Protein 3EZ1 (pdb70)

Radius of gyration: 29.87 Å; Cα contacts (8 Å, |Δi|>4): 1776; chains: 2; bounding box: 63×77×85 Å

InterPro domains:
  IPR015421 Pyridoxal phosphate-dependent transferase, major domain [G3DSA:3.40.640.10] (54-300)
  IPR015422 Pyridoxal phosphate-dependent transferase, small domain [G3DSA:3.90.1150.10] (16-415)
  IPR015424 Pyridoxal phosphate-dependent transferase [SSF53383] (28-411)
  IPR024551 Aspartate aminotransferase Ic [PF12897] (4-421)

Structure (mmCIF, N/CA/C/O backbone):
data_3EZ1
#
_entry.id   3EZ1
#
_cell.length_a   62.720
_cell.length_b   103.969
_cell.length_c   73.815
_cell.angle_alpha   90.000
_cell.angle_beta   112.630
_cell.angle_gamma   90.000
#
_symmetry.space_group_name_H-M   'P 1 21 1'
#
loop_
_entity.id
_entity.type
_entity.pdbx_description
1 polymer 'Aminotransferase MocR family'
2 non-polymer 'PHOSPHATE ION'
3 water water
#
loop_
_atom_site.group_PDB
_atom_site.id
_atom_site.type_symbol
_atom_site.label_atom_id
_atom_site.label_alt_id
_atom_site.label_comp_id
_atom_site.label_asym_id
_atom_site.label_entity_id
_atom_site.label_seq_id
_atom_site.pdbx_PDB_ins_code
_atom_site.Cartn_x
_atom_site.Cartn_y
_atom_site.Cartn_z
_atom_site.occupancy
_atom_site.B_iso_or_equiv
_atom_site.auth_seq_id
_atom_site.auth_comp_id
_atom_site.auth_asym_id
_atom_site.auth_atom_id
_atom_site.pdbx_PDB_model_num
ATOM 1 N N . ALA A 1 6 ? 29.448 33.538 11.200 1.00 53.63 5 ALA A N 1
ATOM 2 C CA . ALA A 1 6 ? 2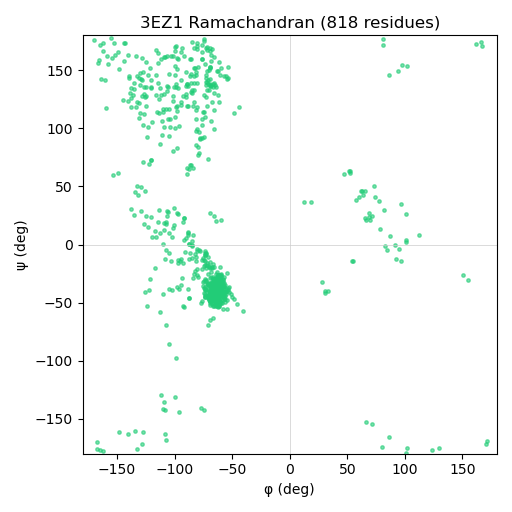9.477 32.341 12.096 1.00 53.76 5 ALA A CA 1
ATOM 3 C C . ALA A 1 6 ? 30.723 31.491 11.840 1.00 53.69 5 ALA A C 1
ATOM 4 O O . ALA A 1 6 ? 31.176 31.377 10.690 1.00 53.95 5 ALA A O 1
ATOM 6 N N . SER A 1 7 ? 31.265 30.896 12.907 1.00 53.24 6 SER A N 1
ATOM 7 C CA . SER A 1 7 ? 32.471 30.052 12.819 1.00 52.88 6 SER A CA 1
ATOM 8 C C . SER A 1 7 ? 32.612 29.108 14.030 1.00 52.22 6 SER A C 1
ATOM 9 O O . SER A 1 7 ? 32.750 29.576 15.168 1.00 52.02 6 SER A O 1
ATOM 12 N N . ARG A 1 8 ? 32.576 27.794 13.774 1.00 51.43 7 ARG A N 1
A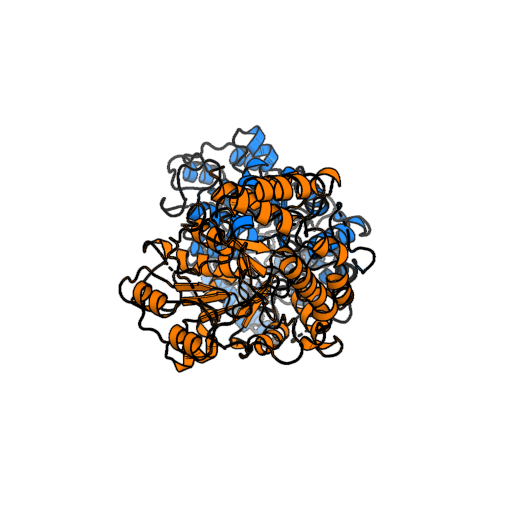TOM 13 C CA . ARG A 1 8 ? 32.721 26.770 14.828 1.00 50.83 7 ARG A CA 1
ATOM 14 C C . ARG A 1 8 ? 34.161 26.679 15.412 1.00 50.00 7 ARG A C 1
ATOM 15 O O . ARG A 1 8 ? 34.294 26.562 16.636 1.00 49.81 7 ARG A O 1
ATOM 23 N N . PRO A 1 9 ? 35.226 26.694 14.558 1.00 48.96 8 PRO A N 1
ATOM 24 C CA . PRO A 1 9 ? 36.607 26.739 15.090 1.00 48.29 8 PRO A CA 1
ATOM 25 C C . PRO A 1 9 ? 36.872 27.942 16.014 1.00 47.89 8 PRO A C 1
ATOM 26 O O . PRO A 1 9 ? 37.536 27.781 17.038 1.00 47.94 8 PRO A O 1
ATOM 30 N N . ALA A 1 10 ? 36.350 29.118 15.642 1.00 47.26 9 ALA A N 1
ATOM 31 C CA . ALA A 1 10 ? 36.457 30.346 16.457 1.00 46.98 9 ALA A CA 1
ATOM 32 C C . ALA A 1 10 ? 35.742 30.202 17.808 1.00 46.81 9 ALA A C 1
ATOM 33 O O . ALA A 1 10 ? 36.236 30.703 18.823 1.00 46.68 9 ALA A O 1
ATOM 35 N N . LEU A 1 11 ? 34.586 29.530 17.805 1.00 46.58 10 LEU A N 1
ATOM 36 C CA . LEU A 1 11 ? 33.825 29.244 19.035 1.00 46.68 10 LEU A CA 1
ATOM 37 C C . LEU A 1 11 ? 34.593 28.293 19.968 1.00 46.69 10 LEU A C 1
ATOM 38 O O . LEU A 1 11 ? 34.503 28.435 21.183 1.00 46.94 10 LEU A O 1
ATOM 43 N N . ASP A 1 12 ? 35.334 27.339 19.399 1.00 46.64 11 ASP A N 1
ATOM 44 C CA . ASP A 1 12 ? 36.168 26.408 20.180 1.00 46.61 11 ASP A CA 1
ATOM 45 C C . ASP A 1 12 ? 37.372 27.119 20.805 1.00 46.52 11 ASP A C 1
ATOM 46 O O . ASP A 1 12 ? 37.657 26.906 21.988 1.00 46.86 11 ASP A O 1
ATOM 51 N N . LEU A 1 13 ? 38.065 27.949 20.018 1.00 46.09 12 LEU A N 1
ATOM 52 C CA . LEU A 1 13 ? 39.220 28.732 20.505 1.00 45.96 12 LEU A CA 1
ATOM 53 C C . LEU A 1 13 ? 38.826 29.700 21.632 1.00 45.86 12 LEU A C 1
ATOM 54 O O . LEU A 1 13 ? 39.598 29.892 22.574 1.00 45.78 12 LEU A O 1
ATOM 59 N N . ALA A 1 14 ? 37.636 30.298 21.518 1.00 45.98 13 ALA A N 1
ATOM 60 C CA . ALA A 1 14 ? 37.078 31.193 22.551 1.00 46.07 13 ALA A CA 1
ATOM 61 C C . ALA A 1 14 ? 36.668 30.408 23.812 1.00 46.35 13 ALA A C 1
ATOM 62 O O . ALA A 1 14 ? 36.862 30.896 24.933 1.00 46.60 13 ALA A O 1
ATOM 64 N N . ARG A 1 15 ? 36.086 29.216 23.617 1.00 46.44 14 ARG A N 1
ATOM 65 C CA . ARG A 1 15 ? 35.714 28.306 24.721 1.00 46.25 14 ARG A CA 1
ATOM 66 C C . ARG A 1 15 ? 36.948 27.858 25.500 1.00 46.18 14 ARG A C 1
ATOM 67 O O . ARG A 1 15 ? 36.961 27.946 26.724 1.00 45.78 14 ARG A O 1
ATOM 75 N N . GLN A 1 16 ? 37.973 27.391 24.780 1.00 46.47 15 GLN A N 1
ATOM 76 C CA . GLN A 1 16 ? 39.244 26.949 25.394 1.00 46.85 15 GLN A CA 1
ATOM 77 C C . GLN A 1 16 ? 39.987 28.073 26.133 1.00 46.64 15 GLN A C 1
ATOM 78 O O . GLN A 1 16 ? 40.554 27.828 27.203 1.00 46.68 15 GLN A O 1
ATOM 84 N N . ALA A 1 17 ? 39.979 29.281 25.560 1.00 46.34 16 ALA A N 1
ATOM 85 C CA . ALA A 1 17 ? 40.601 30.464 26.190 1.00 46.44 16 ALA A CA 1
ATOM 86 C C . ALA A 1 17 ? 39.874 30.865 27.486 1.00 46.39 16 ALA A C 1
ATOM 87 O O . ALA A 1 17 ? 40.520 31.191 28.488 1.00 46.11 16 ALA A O 1
ATOM 89 N N . TYR A 1 18 ? 38.539 30.833 27.445 1.00 46.40 17 TYR A N 1
ATOM 90 C CA . TYR A 1 18 ? 37.684 31.124 28.610 1.00 46.59 17 TYR A CA 1
ATOM 91 C C . TYR A 1 18 ? 37.879 30.101 29.736 1.00 46.90 17 TYR A C 1
ATOM 92 O O . TYR A 1 18 ? 37.928 30.484 30.910 1.00 47.12 17 TYR A O 1
ATOM 101 N N . GLU A 1 19 ? 37.951 28.816 29.370 1.00 47.18 18 GLU A N 1
ATOM 102 C CA . GLU A 1 19 ? 38.198 27.718 30.327 1.00 47.33 18 GLU A CA 1
ATOM 103 C C . GLU A 1 19 ? 39.579 27.815 30.995 1.00 46.98 18 GLU A C 1
ATOM 104 O O . GLU A 1 19 ? 39.731 27.376 32.139 1.00 47.01 18 GLU A O 1
ATOM 110 N N . ALA A 1 20 ? 40.565 28.380 30.284 1.00 46.55 19 ALA A N 1
ATOM 111 C CA . ALA A 1 20 ? 41.906 28.635 30.838 1.00 46.17 19 ALA A CA 1
ATOM 112 C C . ALA A 1 20 ? 41.825 29.640 31.997 1.00 46.09 19 ALA A C 1
ATOM 113 O O . ALA A 1 20 ? 42.393 29.390 33.068 1.00 46.32 19 ALA A O 1
ATOM 115 N N . PHE A 1 21 ? 41.109 30.752 31.782 1.00 45.62 20 PHE A N 1
ATOM 116 C CA . PHE A 1 21 ? 40.898 31.776 32.827 1.00 45.34 20 PHE A CA 1
ATOM 117 C C . PHE A 1 21 ? 40.048 31.265 33.993 1.00 45.33 20 PHE A C 1
ATOM 118 O O . PHE A 1 21 ? 40.370 31.555 35.146 1.00 45.45 20 PHE A O 1
ATOM 126 N N . LYS A 1 22 ? 38.974 30.526 33.688 1.00 45.46 21 LYS A N 1
ATOM 127 C CA . LYS A 1 22 ? 38.088 29.937 34.721 1.00 45.59 21 LYS A CA 1
ATOM 128 C C . LYS A 1 22 ? 38.854 28.941 35.614 1.00 45.32 21 LYS A C 1
ATOM 129 O O . LYS A 1 22 ? 38.626 28.899 36.826 1.00 45.28 21 LYS A O 1
ATOM 135 N N . ALA A 1 23 ? 39.754 28.160 35.004 1.00 45.19 22 ALA A N 1
ATOM 136 C CA . ALA A 1 23 ? 40.601 27.180 35.715 1.00 45.32 22 ALA A CA 1
ATOM 137 C C . ALA A 1 23 ? 41.528 27.785 36.783 1.00 45.53 22 ALA A C 1
ATOM 138 O O . ALA A 1 23 ? 41.916 27.075 37.719 1.00 45.65 22 ALA A O 1
ATOM 140 N N . ARG A 1 24 ? 41.897 29.065 36.634 1.00 45.52 23 ARG A N 1
ATOM 141 C CA . ARG A 1 24 ? 42.717 29.771 37.639 1.00 45.46 23 ARG A CA 1
ATOM 142 C C . ARG A 1 24 ? 41.989 29.942 38.979 1.00 45.29 23 ARG A C 1
ATOM 143 O O . ARG A 1 24 ? 42.634 29.944 40.034 1.00 45.34 23 ARG A O 1
ATOM 151 N N . GLY A 1 25 ? 40.664 30.117 38.926 1.00 45.00 24 GLY A N 1
ATOM 152 C CA . GLY A 1 25 ? 39.838 30.310 40.120 1.00 44.86 24 GLY A CA 1
ATOM 153 C C . GLY A 1 25 ? 40.049 31.692 40.700 1.00 44.70 24 GLY A C 1
ATOM 154 O O . GLY A 1 25 ? 40.282 31.837 41.903 1.00 44.83 24 GLY A O 1
ATOM 155 N N . LEU A 1 26 ? 39.942 32.705 39.839 1.00 44.81 25 LEU A N 1
ATOM 156 C CA . LEU A 1 26 ? 40.180 34.106 40.220 1.00 44.86 25 LEU A CA 1
ATOM 157 C C . LEU A 1 26 ? 39.061 34.661 41.102 1.00 45.02 25 LEU A C 1
ATOM 158 O O . LEU A 1 26 ? 38.002 34.038 41.255 1.00 44.97 25 LEU A O 1
ATOM 163 N N . ASN A 1 27 ? 39.328 35.821 41.702 1.00 45.39 26 ASN A N 1
ATOM 164 C CA . ASN A 1 27 ? 38.365 36.510 42.568 1.00 45.41 26 ASN A CA 1
ATOM 165 C C . ASN A 1 27 ? 38.592 38.032 42.478 1.00 45.23 26 ASN A C 1
ATOM 166 O O . ASN A 1 27 ? 38.916 38.700 43.468 1.00 45.59 26 ASN A O 1
ATOM 171 N N . LEU A 1 28 ? 38.421 38.546 41.256 1.00 45.09 27 LEU A N 1
ATOM 172 C CA . LEU A 1 28 ? 38.604 39.970 40.912 1.00 45.09 27 LEU A CA 1
ATOM 173 C C . LEU A 1 28 ? 37.273 40.714 40.765 1.00 45.27 27 LEU A C 1
ATOM 174 O O . LEU A 1 28 ? 36.219 40.092 40.608 1.00 45.35 27 LEU A O 1
ATOM 179 N N . ASN A 1 29 ? 37.347 42.048 40.817 1.00 45.41 28 ASN A N 1
ATOM 180 C CA . ASN A 1 29 ? 36.177 42.934 40.735 1.00 45.28 28 ASN A CA 1
ATOM 181 C C . ASN A 1 29 ? 36.502 44.207 39.934 1.00 45.29 28 ASN A C 1
ATOM 182 O O . ASN A 1 29 ? 37.515 44.862 40.195 1.00 45.03 28 ASN A O 1
ATOM 195 N N . GLN A 1 31 ? 33.647 46.543 39.195 1.00 46.09 30 GLN A N 1
ATOM 196 C CA . GLN A 1 31 ? 32.420 47.376 39.347 1.00 46.99 30 GLN A CA 1
ATOM 197 C C . GLN A 1 31 ? 32.418 48.397 40.498 1.00 47.01 30 GLN A C 1
ATOM 198 O O . GLN A 1 31 ? 31.550 49.270 40.520 1.00 47.13 30 GLN A O 1
ATOM 204 N N . ARG A 1 32 ? 33.356 48.288 41.440 1.00 47.14 31 ARG A N 1
ATOM 205 C CA . ARG A 1 32 ? 33.441 49.222 42.567 1.00 47.42 31 ARG A CA 1
ATOM 206 C C . ARG A 1 32 ? 34.031 50.545 42.079 1.00 47.21 31 ARG A C 1
ATOM 207 O O . ARG A 1 32 ? 35.197 50.588 41.677 1.00 47.50 31 ARG A O 1
ATOM 215 N N . GLY A 1 33 ? 33.230 51.613 42.104 1.00 47.04 32 GLY A N 1
ATOM 216 C CA . GLY A 1 33 ? 33.678 52.962 41.728 1.00 46.92 32 GLY A CA 1
ATOM 217 C C . GLY A 1 33 ? 34.227 53.657 42.962 1.00 46.82 32 GLY A C 1
ATOM 218 O O . GLY A 1 33 ? 33.729 54.713 43.356 1.00 47.80 32 GLY A O 1
ATOM 219 N N . GLN A 1 34 ? 35.273 53.066 43.542 1.00 46.27 33 GLN A N 1
ATOM 220 C CA . GLN A 1 34 ? 35.889 53.502 44.793 1.00 45.66 33 GLN A CA 1
ATOM 221 C C . GLN A 1 34 ? 37.366 53.843 44.561 1.00 45.56 33 GLN A C 1
ATOM 222 O O . GLN A 1 34 ? 38.020 53.161 43.765 1.00 45.60 33 GLN A O 1
ATOM 228 N N . PRO A 1 35 ? 37.896 54.906 45.213 1.00 45.38 34 PRO A N 1
ATOM 229 C CA . PRO A 1 35 ? 39.352 55.134 45.127 1.00 45.32 34 PRO A CA 1
ATOM 230 C C . PRO A 1 35 ? 40.149 54.036 45.863 1.00 45.08 34 PRO A C 1
ATOM 231 O O . PRO A 1 35 ? 39.607 53.367 46.747 1.00 45.03 34 PRO A O 1
ATOM 235 N N . ALA A 1 36 ? 41.417 53.866 45.495 1.00 44.76 35 ALA A N 1
ATOM 236 C CA . ALA A 1 36 ? 42.290 52.852 46.110 1.00 44.42 35 ALA A CA 1
ATOM 237 C C . ALA A 1 36 ? 42.784 53.279 47.496 1.00 44.18 35 ALA A C 1
ATOM 238 O O . ALA A 1 36 ? 42.580 54.423 47.921 1.00 43.52 35 ALA A O 1
ATOM 240 N N . ASP A 1 37 ? 43.440 52.342 48.187 1.00 44.28 36 ASP A N 1
ATOM 241 C CA . ASP A 1 37 ? 44.037 52.582 49.520 1.00 44.28 36 ASP A CA 1
ATOM 242 C C . ASP A 1 37 ? 45.020 53.760 49.479 1.00 44.19 36 ASP A C 1
ATOM 243 O O . ASP A 1 37 ? 44.995 54.616 50.366 1.00 44.60 36 ASP A O 1
ATOM 248 N N . ALA A 1 38 ? 45.860 53.791 48.440 1.00 43.94 37 ALA A N 1
ATOM 249 C CA . ALA A 1 38 ? 46.840 54.866 48.223 1.00 43.83 37 ALA A CA 1
ATOM 250 C C . ALA A 1 38 ? 46.196 56.244 47.997 1.00 43.80 37 ALA A C 1
ATOM 251 O O . ALA A 1 38 ? 46.797 57.253 48.368 1.00 43.82 37 ALA A O 1
ATOM 253 N N . ASP A 1 39 ? 44.996 56.283 47.400 1.00 43.76 38 ASP A N 1
ATOM 254 C CA . ASP A 1 39 ? 44.262 57.550 47.171 1.00 43.70 38 ASP A CA 1
ATOM 255 C C . ASP A 1 39 ? 43.817 58.199 48.482 1.00 43.96 38 ASP A C 1
ATOM 256 O O . ASP A 1 39 ? 43.913 59.424 48.631 1.00 44.34 38 ASP A O 1
ATOM 261 N N . PHE A 1 40 ? 43.327 57.375 49.414 1.00 44.06 39 PHE A N 1
ATOM 262 C CA . PHE A 1 40 ? 42.906 57.849 50.741 1.00 44.08 39 PHE A CA 1
ATOM 263 C C . PHE A 1 40 ? 44.103 58.252 51.612 1.00 43.95 39 PHE A C 1
ATOM 264 O O . PHE A 1 40 ? 43.974 59.171 52.421 1.00 43.84 39 PHE A O 1
ATOM 272 N N . ASP A 1 41 ? 45.242 57.560 51.455 1.00 43.99 40 ASP A N 1
ATOM 273 C CA . ASP A 1 41 ? 46.494 57.870 52.192 1.00 44.08 40 ASP A CA 1
ATOM 274 C C . ASP A 1 41 ? 46.992 59.308 51.966 1.00 44.05 40 ASP A C 1
ATOM 275 O O . ASP A 1 41 ? 47.628 59.877 52.852 1.00 43.75 40 ASP A O 1
ATOM 280 N N . LEU A 1 42 ? 46.707 59.874 50.785 1.00 44.14 41 LEU A N 1
ATOM 281 C CA . LEU A 1 42 ? 47.056 61.269 50.450 1.00 44.06 41 LEU A CA 1
ATOM 282 C C . LEU A 1 42 ? 46.376 62.286 51.380 1.00 43.93 41 LEU A C 1
ATOM 283 O O . LEU A 1 42 ? 46.924 63.368 51.601 1.00 44.02 41 LEU A O 1
ATOM 288 N N . SER A 1 43 ? 45.199 61.929 51.916 1.00 43.95 42 SER A N 1
ATOM 289 C CA . SER A 1 43 ? 44.414 62.789 52.817 1.00 43.79 42 SER A CA 1
ATOM 290 C C . SER A 1 43 ? 44.378 62.399 54.311 1.00 43.53 42 SER A C 1
ATOM 291 O O . SER A 1 43 ? 43.509 62.878 55.038 1.00 43.70 42 SER A O 1
ATOM 294 N N . ASN A 1 44 ? 45.334 61.589 54.782 1.00 43.14 43 ASN A N 1
ATOM 295 C CA . ASN A 1 44 ? 45.411 61.222 56.221 1.00 42.97 43 ASN A CA 1
ATOM 296 C C . ASN A 1 44 ? 45.636 62.408 57.172 1.00 43.12 43 ASN A C 1
ATOM 297 O O . ASN A 1 44 ? 45.255 62.333 58.344 1.00 42.71 43 ASN A O 1
ATOM 302 N N . GLY A 1 45 ? 46.252 63.482 56.664 1.00 43.44 44 GLY A N 1
ATOM 303 C CA . GLY A 1 45 ? 46.433 64.731 57.408 1.00 43.71 44 GLY A CA 1
ATOM 304 C C . GLY A 1 45 ? 45.115 65.398 57.799 1.00 44.01 44 GLY A C 1
ATOM 305 O O . GLY A 1 45 ? 45.064 66.096 58.816 1.00 44.32 44 GLY A O 1
ATOM 306 N N . LEU A 1 46 ? 44.064 65.185 56.993 1.00 44.01 45 LEU A N 1
ATOM 307 C CA . LEU A 1 46 ? 42.700 65.696 57.253 1.00 44.22 45 LEU A CA 1
ATOM 308 C C . LEU A 1 46 ? 42.171 65.277 58.631 1.00 44.43 45 LEU A C 1
ATOM 309 O O . LEU A 1 46 ? 41.540 66.082 59.316 1.00 44.42 45 LEU A O 1
ATOM 314 N N . LEU A 1 47 ? 42.452 64.028 59.021 1.00 44.52 46 LEU A N 1
ATOM 315 C CA . LEU A 1 47 ? 42.032 63.463 60.320 1.00 44.50 46 LEU A CA 1
ATOM 316 C C . LEU A 1 47 ? 42.503 64.262 61.547 1.00 44.26 46 LEU A C 1
ATOM 317 O O . LEU A 1 47 ? 41.736 64.433 62.497 1.00 44.10 46 LEU A O 1
ATOM 322 N N . THR A 1 48 ? 43.748 64.747 61.508 1.00 44.24 47 THR A N 1
ATOM 323 C CA . THR A 1 48 ? 44.356 65.516 62.616 1.00 44.48 47 THR A CA 1
ATOM 324 C C . THR A 1 48 ? 44.679 66.996 62.277 1.00 44.54 47 THR A C 1
ATOM 325 O O . THR A 1 48 ? 45.459 67.632 62.997 1.00 44.69 47 THR A O 1
ATOM 329 N N . VAL A 1 49 ? 44.055 67.546 61.227 1.00 44.31 48 VAL A N 1
ATOM 330 C CA . VAL A 1 49 ? 44.320 68.931 60.782 1.00 44.25 48 VAL A CA 1
ATOM 331 C C . VAL A 1 49 ? 43.887 70.008 61.804 1.00 44.33 48 VAL A C 1
ATOM 332 O O . VAL A 1 49 ? 44.567 71.030 61.926 1.00 44.13 48 VAL A O 1
ATOM 336 N N . LEU A 1 50 ? 42.780 69.767 62.520 1.00 44.56 49 LEU A N 1
ATOM 337 C CA . LEU A 1 50 ? 42.272 70.668 63.579 1.00 44.58 49 LEU A CA 1
ATOM 338 C C . LEU A 1 50 ? 42.562 70.109 64.974 1.00 44.80 49 LEU A C 1
ATOM 339 O O . LEU A 1 50 ? 42.552 68.895 65.175 1.00 44.65 49 LEU A O 1
ATOM 344 N N . GLY A 1 51 ? 42.809 71.014 65.925 1.00 45.46 50 GLY A N 1
ATOM 345 C CA . GLY A 1 51 ? 43.056 70.680 67.342 1.00 45.80 50 GLY A CA 1
ATOM 346 C C . GLY A 1 51 ? 42.388 71.688 68.267 1.00 46.09 50 GLY A C 1
ATOM 347 O O . GLY A 1 51 ? 41.511 72.442 67.836 1.00 46.40 50 GLY A O 1
ATOM 348 N N . ALA A 1 52 ? 42.808 71.707 69.532 1.00 46.19 51 ALA A N 1
ATOM 349 C CA . ALA A 1 52 ? 42.260 72.645 70.532 1.00 46.42 51 ALA A CA 1
ATOM 350 C C . ALA A 1 52 ? 42.538 74.124 70.203 1.00 46.86 51 ALA A C 1
ATOM 351 O O . ALA A 1 52 ? 41.755 74.998 70.597 1.00 46.95 51 ALA A O 1
ATOM 353 N N . GLU A 1 53 ? 43.643 74.385 69.493 1.00 47.05 52 GLU A N 1
ATOM 354 C CA . GLU A 1 53 ? 44.028 75.739 69.052 1.00 47.25 52 GLU A CA 1
ATOM 355 C C . GLU A 1 53 ? 43.291 76.236 67.790 1.00 47.26 52 GLU A C 1
ATOM 356 O O . GLU A 1 53 ? 43.227 77.447 67.567 1.00 47.33 52 GLU A O 1
ATOM 358 N N . ASP A 1 54 ? 42.739 75.319 66.986 1.00 47.34 53 ASP A N 1
ATOM 359 C CA . ASP A 1 54 ? 42.036 75.651 65.723 1.00 47.36 53 ASP A CA 1
ATOM 360 C C . ASP A 1 54 ? 40.503 75.508 65.835 1.00 47.19 53 ASP A C 1
ATOM 361 O O . ASP A 1 54 ? 39.821 75.258 64.834 1.00 47.37 53 ASP A O 1
ATOM 366 N N . VAL A 1 55 ? 39.972 75.702 67.041 1.00 46.94 54 VAL A N 1
ATOM 367 C CA . VAL A 1 55 ? 38.534 75.561 67.325 1.00 46.88 54 VAL A CA 1
ATOM 368 C C . VAL A 1 55 ? 37.642 76.653 66.692 1.00 46.80 54 VAL A C 1
ATOM 369 O O . VAL A 1 55 ? 36.494 76.364 66.325 1.00 46.47 54 VAL A O 1
ATOM 373 N N . ARG A 1 56 ? 38.166 77.879 66.571 1.00 46.83 55 ARG A N 1
ATOM 374 C CA . ARG A 1 56 ? 37.427 79.019 65.993 1.00 46.64 55 ARG A CA 1
ATOM 375 C C . ARG A 1 56 ? 37.812 79.250 64.525 1.00 46.52 55 ARG A C 1
ATOM 376 O O . ARG A 1 56 ? 38.961 79.013 64.138 1.00 46.71 55 ARG A O 1
ATOM 392 N N . ASP A 1 58 ? 36.221 81.936 61.018 1.00 46.61 57 ASP A N 1
ATOM 393 C CA . ASP A 1 58 ? 35.236 82.901 60.461 1.00 46.75 57 ASP A CA 1
ATOM 394 C C . ASP A 1 58 ? 34.402 83.634 61.543 1.00 46.94 57 ASP A C 1
ATOM 395 O O . ASP A 1 58 ? 33.211 83.922 61.347 1.00 47.34 57 ASP A O 1
ATOM 400 N N . GLY A 1 59 ? 35.044 83.950 62.671 1.00 46.61 58 GLY A N 1
ATOM 401 C CA . GLY A 1 59 ? 34.378 84.589 63.814 1.00 46.40 58 GLY A CA 1
ATOM 402 C C . GLY A 1 59 ? 33.329 83.727 64.513 1.00 46.27 58 GLY A C 1
ATOM 403 O O . GLY A 1 59 ? 32.463 84.263 65.214 1.00 46.24 58 GLY A O 1
ATOM 404 N N . LEU A 1 60 ? 33.422 82.403 64.333 1.00 45.85 59 LEU A N 1
ATOM 405 C CA . LEU A 1 60 ? 32.484 81.422 64.885 1.00 45.56 59 LEU A CA 1
ATOM 406 C C . LEU A 1 60 ? 33.241 80.314 65.601 1.00 45.16 59 LEU A C 1
ATOM 407 O O . LEU A 1 60 ? 34.343 79.947 65.187 1.00 44.93 59 LEU A O 1
ATOM 412 N N . ASP A 1 61 ? 32.633 79.779 66.658 1.00 44.86 60 ASP A N 1
ATOM 413 C CA . ASP A 1 61 ? 33.172 78.629 67.377 1.00 44.51 60 ASP A CA 1
ATOM 414 C C . ASP A 1 61 ? 32.589 77.425 66.622 1.00 44.36 60 ASP A C 1
ATOM 415 O O . ASP A 1 61 ? 31.365 77.267 66.562 1.00 44.27 60 ASP A O 1
ATOM 420 N N . LEU A 1 62 ? 33.463 76.590 66.053 1.00 44.13 61 LEU A N 1
ATOM 421 C CA . LEU A 1 62 ? 33.044 75.412 65.253 1.00 43.87 61 LEU A CA 1
ATOM 422 C C . LEU A 1 62 ? 32.281 74.331 66.046 1.00 43.92 61 LEU A C 1
ATOM 423 O O . LEU A 1 62 ? 31.486 73.588 65.463 1.00 43.87 61 LEU A O 1
ATOM 428 N N . ARG A 1 63 ? 32.516 74.265 67.360 1.00 43.90 62 ARG A N 1
ATOM 429 C CA . ARG A 1 63 ? 31.860 73.290 68.251 1.00 43.96 62 ARG A CA 1
ATOM 430 C C . ARG A 1 63 ? 30.449 73.699 68.713 1.00 43.67 62 ARG A C 1
ATOM 431 O O . ARG A 1 63 ? 29.773 72.886 69.347 1.00 43.50 62 ARG A O 1
ATOM 439 N N . ASN A 1 64 ? 30.021 74.934 68.411 1.00 43.57 63 ASN A N 1
ATOM 440 C CA . ASN A 1 64 ? 28.715 75.478 68.822 1.00 43.77 63 ASN A CA 1
ATOM 441 C C . ASN A 1 64 ? 27.763 75.631 67.618 1.00 43.77 63 ASN A C 1
ATOM 442 O O . ASN A 1 64 ? 28.209 75.620 66.467 1.00 43.19 63 ASN A O 1
ATOM 447 N N . TYR A 1 65 ? 26.461 75.743 67.908 1.00 44.21 64 TYR A N 1
ATOM 448 C CA . TYR A 1 65 ? 25.392 75.886 66.890 1.00 44.32 64 TYR A CA 1
ATOM 449 C C . TYR A 1 65 ? 25.453 77.063 65.891 1.00 44.24 64 TYR A C 1
ATOM 450 O O . TYR A 1 65 ? 25.215 76.834 64.704 1.00 44.42 64 TYR A O 1
ATOM 459 N N . PRO A 1 66 ? 25.723 78.313 66.356 1.00 44.26 65 PRO A N 1
ATOM 460 C CA . PRO A 1 66 ? 25.720 79.495 65.468 1.00 44.21 65 PRO A CA 1
ATOM 461 C C . PRO A 1 66 ? 26.604 79.400 64.212 1.00 44.47 65 PRO A C 1
ATOM 462 O O . PRO A 1 66 ? 27.698 78.837 64.281 1.00 44.14 65 PRO A O 1
ATOM 466 N N . GLY A 1 67 ? 26.124 79.968 63.098 1.00 44.72 66 GLY A N 1
ATOM 467 C CA . GLY A 1 67 ? 26.832 79.929 61.805 1.00 44.73 66 GLY A CA 1
ATOM 468 C C . GLY A 1 67 ? 25.978 79.962 60.542 1.00 44.86 66 GLY A C 1
ATOM 469 O O . GLY A 1 67 ? 26.468 80.371 59.481 1.00 44.78 66 GLY A O 1
ATOM 470 N N . GLY A 1 68 ? 24.729 79.499 60.640 1.00 45.10 67 GLY A N 1
ATOM 471 C CA . GLY A 1 68 ? 23.790 79.478 59.515 1.00 45.51 67 GLY A CA 1
ATOM 472 C C . GLY A 1 68 ? 23.719 78.122 58.828 1.00 45.95 67 GLY A C 1
ATOM 473 O O . GLY A 1 68 ? 24.680 77.342 58.853 1.00 46.02 67 GLY A O 1
ATOM 474 N N . VAL A 1 69 ? 22.573 77.865 58.197 1.00 46.09 68 VAL A N 1
ATOM 475 C CA . VAL A 1 69 ? 22.287 76.599 57.498 1.00 46.22 68 VAL A CA 1
ATOM 476 C C . VAL A 1 69 ? 23.173 76.376 56.258 1.00 46.03 68 VAL A C 1
ATOM 477 O O . VAL A 1 69 ? 23.494 75.237 55.910 1.00 46.00 68 VAL A O 1
ATOM 481 N N . ALA A 1 70 ? 23.593 77.467 55.626 1.00 45.68 69 ALA A N 1
ATOM 482 C CA . ALA A 1 70 ? 24.383 77.419 54.395 1.00 45.37 69 ALA A CA 1
ATOM 483 C C . ALA A 1 70 ? 25.868 76.979 54.506 1.00 44.94 69 ALA A C 1
ATOM 484 O O . ALA A 1 70 ? 26.526 76.815 53.472 1.00 44.20 69 ALA A O 1
ATOM 486 N N . GLY A 1 71 ? 26.384 76.806 55.729 1.00 44.94 70 GLY A N 1
ATOM 487 C CA . GLY A 1 71 ? 27.767 76.354 55.974 1.00 44.96 70 GLY A CA 1
ATOM 488 C C . GLY A 1 71 ? 28.732 77.469 56.339 1.00 45.18 70 GLY A C 1
ATOM 489 O O . GLY A 1 71 ? 28.336 78.638 56.435 1.00 45.00 70 GLY A O 1
ATOM 490 N N . LEU A 1 72 ? 29.999 77.097 56.556 1.00 45.58 71 LEU A N 1
ATOM 491 C CA . LEU A 1 72 ? 31.067 78.055 56.912 1.00 45.83 71 LEU A CA 1
ATOM 492 C C . LEU A 1 72 ? 31.347 79.047 55.780 1.00 46.28 71 LEU A C 1
ATOM 493 O O . LEU A 1 72 ? 31.362 78.628 54.616 1.00 46.65 71 LEU A O 1
ATOM 498 N N . PRO A 1 73 ? 31.530 80.355 56.105 1.00 46.56 72 PRO A N 1
ATOM 499 C CA . PRO A 1 73 ? 31.949 81.350 55.094 1.00 46.72 72 PRO A CA 1
ATOM 500 C C . PRO A 1 73 ? 33.193 80.938 54.277 1.00 46.67 72 PRO A C 1
ATOM 501 O O . PRO A 1 73 ? 33.205 81.134 53.057 1.00 46.93 72 PRO A O 1
ATOM 505 N N . SER A 1 74 ? 34.203 80.370 54.949 1.00 46.44 73 SER A N 1
ATOM 506 C CA . SER A 1 74 ? 35.424 79.866 54.286 1.00 46.41 73 SER A CA 1
ATOM 507 C C . SER A 1 74 ? 35.147 78.652 53.404 1.00 46.52 73 SER A C 1
ATOM 508 O O . SER A 1 74 ? 35.768 78.516 52.344 1.00 46.76 73 SER A O 1
ATOM 511 N N . ALA A 1 75 ? 34.254 77.765 53.860 1.00 46.31 74 ALA A N 1
ATOM 512 C CA . ALA A 1 75 ? 33.816 76.602 53.067 1.00 46.03 74 ALA A CA 1
ATOM 513 C C . ALA A 1 75 ? 33.067 77.094 51.828 1.00 45.62 74 ALA A C 1
ATOM 514 O O . ALA A 1 75 ? 33.359 76.658 50.717 1.00 45.51 74 ALA A O 1
ATOM 516 N N . ARG A 1 76 ? 32.123 78.015 52.040 1.00 45.52 75 ARG A N 1
ATOM 517 C CA . ARG A 1 76 ? 31.363 78.665 50.955 1.00 45.63 75 ARG A CA 1
ATOM 518 C C . ARG A 1 76 ? 32.292 79.407 49.983 1.00 45.87 75 ARG A C 1
ATOM 519 O O . ARG A 1 76 ? 32.102 79.320 48.769 1.00 46.40 75 ARG A O 1
ATOM 527 N N . ALA A 1 77 ? 33.303 80.097 50.522 1.00 45.65 76 ALA A N 1
ATOM 528 C CA . ALA A 1 77 ? 34.303 80.820 49.708 1.00 45.40 76 ALA A CA 1
ATOM 529 C C . ALA A 1 77 ? 35.226 79.890 48.892 1.00 45.08 76 ALA A C 1
ATOM 530 O O . ALA A 1 77 ? 35.526 80.191 47.729 1.00 45.14 76 ALA A O 1
ATOM 532 N N . LEU A 1 78 ? 35.669 78.784 49.503 1.00 44.50 77 LEU A N 1
ATOM 533 C CA . LEU A 1 78 ? 36.555 77.796 48.850 1.00 44.23 77 LEU A CA 1
ATOM 534 C C . LEU A 1 78 ? 35.837 77.090 47.706 1.00 44.03 77 LEU A C 1
ATOM 535 O O . LEU A 1 78 ? 36.339 77.065 46.578 1.00 43.58 77 LEU A O 1
ATOM 540 N N . PHE A 1 79 ? 34.656 76.540 48.006 1.00 44.09 78 PHE A N 1
ATOM 541 C CA . PHE A 1 79 ? 33.827 75.850 46.997 1.00 44.02 78 PHE A CA 1
ATOM 542 C C . PHE A 1 79 ? 33.127 76.793 45.997 1.00 44.05 78 PHE A C 1
ATOM 543 O O . PHE A 1 79 ? 32.531 76.321 45.027 1.00 44.21 78 PHE A O 1
ATOM 551 N N . ALA A 1 80 ? 33.182 78.107 46.249 1.00 44.24 79 ALA A N 1
ATOM 552 C CA . ALA A 1 80 ? 32.770 79.127 45.275 1.00 43.97 79 ALA A CA 1
ATOM 553 C C . ALA A 1 80 ? 33.793 79.102 44.136 1.00 43.76 79 ALA A C 1
ATOM 554 O O . ALA A 1 80 ? 33.411 79.048 42.964 1.00 43.62 79 ALA A O 1
ATOM 556 N N . GLY A 1 81 ? 35.082 79.129 44.502 1.00 43.64 80 GLY A N 1
ATOM 557 C CA . GLY A 1 81 ? 36.202 79.024 43.556 1.00 43.68 80 GLY A CA 1
ATOM 558 C C . GLY A 1 81 ? 36.207 77.709 42.784 1.00 43.83 80 GLY A C 1
ATOM 559 O O . GLY A 1 81 ? 36.558 77.692 41.601 1.00 44.05 80 GLY A O 1
ATOM 560 N N . TYR A 1 82 ? 35.821 76.617 43.459 1.00 43.77 81 TYR A N 1
ATOM 561 C CA . TYR A 1 82 ? 35.677 75.280 42.851 1.00 43.65 81 TYR A CA 1
ATOM 562 C C . TYR A 1 82 ? 34.672 75.363 41.705 1.00 43.26 81 TYR A C 1
ATOM 563 O O . TYR A 1 82 ? 35.015 75.048 40.577 1.00 43.52 81 TYR A O 1
ATOM 572 N N . LEU A 1 83 ? 33.465 75.851 42.005 1.00 43.07 82 LEU A N 1
ATOM 573 C CA . LEU A 1 83 ? 32.364 75.984 41.024 1.00 43.01 82 LEU A CA 1
ATOM 574 C C . LEU A 1 83 ? 32.326 77.317 40.224 1.00 43.04 82 LEU A C 1
ATOM 575 O O . LEU A 1 83 ? 31.341 77.575 39.526 1.00 43.04 82 LEU A O 1
ATOM 580 N N . ASP A 1 84 ? 33.389 78.131 40.308 1.00 43.06 83 ASP A N 1
ATOM 581 C CA . ASP A 1 84 ? 33.522 79.419 39.582 1.00 43.56 83 ASP A CA 1
ATOM 582 C C . ASP A 1 84 ? 32.392 80.440 39.867 1.00 43.21 83 ASP A C 1
ATOM 583 O O . ASP A 1 84 ? 31.945 81.167 38.972 1.00 43.15 83 ASP A O 1
ATOM 588 N N . VAL A 1 85 ? 31.960 80.489 41.126 1.00 42.93 84 VAL A N 1
ATOM 589 C CA . VAL A 1 85 ? 30.896 81.391 41.595 1.00 42.80 84 VAL A CA 1
ATOM 590 C C . VAL A 1 85 ? 31.394 82.179 42.825 1.00 42.95 84 VAL A C 1
ATOM 591 O O . VAL A 1 85 ? 32.587 82.146 43.150 1.00 42.62 84 VAL A O 1
ATOM 595 N N . LYS A 1 86 ? 30.488 82.915 43.466 1.00 43.45 85 LYS A N 1
ATOM 596 C CA . LYS A 1 86 ? 30.775 83.689 44.681 1.00 43.97 85 LYS A CA 1
ATOM 597 C C . LYS A 1 86 ? 30.296 82.888 45.905 1.00 43.74 85 LYS A C 1
ATOM 598 O O . LYS A 1 86 ? 29.629 81.857 45.751 1.00 43.49 85 LYS A O 1
ATOM 604 N N . ALA A 1 87 ? 30.657 83.348 47.106 1.00 43.79 86 ALA A N 1
ATOM 605 C CA . ALA A 1 87 ? 30.269 82.673 48.370 1.00 43.73 86 ALA A CA 1
ATOM 606 C C . ALA A 1 87 ? 28.745 82.586 48.572 1.00 43.88 86 ALA A C 1
ATOM 607 O O . ALA A 1 87 ? 28.245 81.568 49.052 1.00 43.68 86 ALA A O 1
ATOM 609 N N . GLU A 1 88 ? 28.032 83.655 48.202 1.00 44.34 87 GLU A N 1
ATOM 610 C CA . GLU A 1 88 ? 26.549 83.719 48.263 1.00 44.70 87 GLU A CA 1
ATOM 611 C C . GLU A 1 88 ? 25.805 82.664 47.414 1.00 44.66 87 GLU A C 1
ATOM 612 O O . GLU A 1 88 ? 24.661 82.310 47.726 1.00 44.50 87 GLU A O 1
ATOM 618 N N . ASN A 1 89 ? 26.448 82.194 46.345 1.00 44.69 88 ASN A N 1
ATOM 619 C CA . ASN A 1 89 ? 25.895 81.162 45.455 1.00 44.38 88 ASN A CA 1
ATOM 620 C C . ASN A 1 89 ? 26.021 79.720 45.979 1.00 44.52 88 ASN A C 1
ATOM 621 O O . ASN A 1 89 ? 25.195 78.872 45.636 1.00 44.78 88 ASN A O 1
ATOM 626 N N . VAL A 1 90 ? 27.044 79.456 46.799 1.00 44.46 89 VAL A N 1
ATOM 627 C CA . VAL A 1 90 ? 27.358 78.108 47.305 1.00 44.63 89 VAL A CA 1
ATOM 628 C C . VAL A 1 90 ? 26.661 77.784 48.633 1.00 44.91 89 VAL A C 1
ATOM 629 O O . VAL A 1 90 ? 26.395 78.680 49.412 1.00 45.25 89 VAL A O 1
ATOM 633 N N . LEU A 1 91 ? 26.340 76.504 48.846 1.00 44.79 90 LEU A N 1
ATOM 634 C CA . LEU A 1 91 ? 25.811 75.980 50.123 1.00 44.49 90 LEU A CA 1
ATOM 635 C C . LEU A 1 91 ? 26.510 74.643 50.380 1.00 44.00 90 LEU A C 1
ATOM 636 O O . LEU A 1 91 ? 26.365 73.729 49.573 1.00 43.84 90 LEU A O 1
ATOM 641 N N . VAL A 1 92 ? 27.261 74.549 51.482 1.00 43.86 91 VAL A N 1
ATOM 642 C CA . VAL A 1 92 ? 27.997 73.335 51.859 1.00 43.89 91 VAL A CA 1
ATOM 643 C C . VAL A 1 92 ? 27.220 72.606 52.958 1.00 44.37 91 VAL A C 1
ATOM 644 O O . VAL A 1 92 ? 26.883 73.214 53.982 1.00 44.00 91 VAL A O 1
ATOM 648 N N . TRP A 1 93 ? 26.963 71.310 52.744 1.00 45.12 92 TRP A N 1
ATOM 649 C CA . TRP A 1 93 ? 26.196 70.474 53.677 1.00 45.91 92 TRP A CA 1
ATOM 650 C C . TRP A 1 93 ? 27.138 69.452 54.378 1.00 46.44 92 TRP A C 1
ATOM 651 O O . TRP A 1 93 ? 28.232 69.865 54.794 1.00 46.86 92 TRP A O 1
ATOM 662 N N . ASN A 1 94 ? 26.759 68.168 54.509 1.00 46.46 93 ASN A N 1
ATOM 663 C CA . ASN A 1 94 ? 27.549 67.150 55.225 1.00 46.27 93 ASN A CA 1
ATOM 664 C C . ASN A 1 94 ? 28.349 66.284 54.223 1.00 46.38 93 ASN A C 1
ATOM 665 O O . ASN A 1 94 ? 28.940 66.852 53.310 1.00 46.49 93 ASN A O 1
ATOM 670 N N . ASN A 1 95 ? 28.308 64.949 54.333 1.00 46.04 94 ASN A N 1
ATOM 671 C CA . ASN A 1 95 ? 29.176 64.042 53.552 1.00 45.76 94 ASN A CA 1
ATOM 672 C C . ASN A 1 95 ? 28.731 63.563 52.162 1.00 45.73 94 ASN A C 1
ATOM 673 O O . ASN A 1 95 ? 29.480 62.803 51.526 1.00 45.91 94 ASN A O 1
ATOM 678 N N . SER A 1 96 ? 27.559 63.989 51.683 1.00 45.41 95 SER A N 1
ATOM 679 C CA . SER A 1 96 ? 27.007 63.460 50.424 1.00 44.92 95 SER A CA 1
ATOM 680 C C . SER A 1 96 ? 26.369 64.489 49.469 1.00 44.57 95 SER A C 1
ATOM 681 O O . SER A 1 96 ? 25.490 65.258 49.862 1.00 44.37 95 SER A O 1
ATOM 684 N N . SER A 1 97 ? 26.840 64.484 48.220 1.00 44.68 96 SER A N 1
ATOM 685 C CA . SER A 1 97 ? 26.274 65.290 47.132 1.00 45.12 96 SER A CA 1
ATOM 686 C C . SER A 1 97 ? 24.937 64.692 46.679 1.00 45.44 96 SER A C 1
ATOM 687 O O . SER A 1 97 ? 24.013 65.440 46.354 1.00 45.84 96 SER A O 1
ATOM 690 N N . LEU A 1 98 ? 24.853 63.355 46.642 1.00 45.29 97 LEU A N 1
ATOM 691 C CA . LEU A 1 98 ? 23.620 62.633 46.279 1.00 45.20 97 LEU A CA 1
ATOM 692 C C . LEU A 1 98 ? 22.486 62.929 47.270 1.00 45.16 97 LEU A C 1
ATOM 693 O O . LEU A 1 98 ? 21.326 63.002 46.867 1.00 44.99 97 LEU A O 1
ATOM 698 N N . GLU A 1 99 ? 22.834 63.085 48.553 1.00 45.41 98 GLU A N 1
ATOM 699 C CA . GLU A 1 99 ? 21.884 63.486 49.615 1.00 45.48 98 GLU A CA 1
ATOM 700 C C . GLU A 1 99 ? 21.361 64.896 49.363 1.00 45.46 98 GLU A C 1
ATOM 701 O O . GLU A 1 99 ? 20.156 65.128 49.463 1.00 45.53 98 GLU A O 1
ATOM 707 N N . LEU A 1 100 ? 22.271 65.817 49.031 1.00 45.27 99 LEU A N 1
ATOM 708 C CA . LEU A 1 100 ? 21.911 67.218 48.755 1.00 45.28 99 LEU A CA 1
ATOM 709 C C . LEU A 1 100 ? 21.016 67.351 47.501 1.00 45.59 99 LEU A C 1
ATOM 710 O O . LEU A 1 100 ? 20.181 68.254 47.442 1.00 46.15 99 LEU A O 1
ATOM 715 N N . GLN A 1 101 ? 21.190 66.450 46.525 1.00 45.43 100 GLN A N 1
ATOM 716 C CA . GLN A 1 101 ? 20.309 66.357 45.342 1.00 45.20 100 GLN A CA 1
ATOM 717 C C . GLN A 1 101 ? 18.944 65.802 45.765 1.00 44.79 100 GLN A C 1
ATOM 718 O O . GLN A 1 101 ? 17.914 66.306 45.325 1.00 44.97 100 GLN A O 1
ATOM 724 N N . GLY A 1 102 ? 18.954 64.758 46.601 1.00 44.31 101 GLY A N 1
ATOM 725 C CA . GLY A 1 102 ? 17.737 64.162 47.160 1.00 43.91 101 GLY A CA 1
ATOM 726 C C . GLY A 1 102 ? 16.928 65.121 48.026 1.00 43.74 101 GLY A C 1
ATOM 727 O O . GLY A 1 102 ? 15.698 65.060 48.023 1.00 43.68 101 GLY A O 1
ATOM 728 N N . LEU A 1 103 ? 17.618 65.990 48.772 1.00 43.68 102 LEU A N 1
ATOM 729 C CA . LEU A 1 103 ? 16.963 67.028 49.585 1.00 43.79 102 LEU A CA 1
ATOM 730 C C . LEU A 1 103 ? 16.321 68.090 48.689 1.00 44.06 102 LEU A C 1
ATOM 731 O O . LEU A 1 103 ? 15.148 68.412 48.878 1.00 44.42 102 LEU A O 1
ATOM 736 N N . VAL A 1 104 ? 17.079 68.597 47.709 1.00 43.93 103 VAL A N 1
ATOM 737 C CA . VAL A 1 104 ? 16.587 69.620 46.756 1.00 43.74 103 VAL A CA 1
ATOM 738 C C . VAL A 1 104 ? 15.402 69.112 45.905 1.00 43.54 103 VAL A C 1
ATOM 739 O O . VAL A 1 104 ? 14.418 69.841 45.732 1.00 43.36 103 VAL A O 1
ATOM 743 N N . LEU A 1 105 ? 15.500 67.877 45.403 1.00 43.53 104 LEU A N 1
ATOM 744 C CA . LEU A 1 105 ? 14.409 67.235 44.628 1.00 43.51 104 LEU A CA 1
ATOM 745 C C . LEU A 1 105 ? 13.145 66.980 45.471 1.00 43.58 104 LEU A C 1
ATOM 746 O O . LEU A 1 105 ? 12.031 67.089 44.948 1.00 43.35 104 LEU A O 1
ATOM 751 N N . THR A 1 106 ? 13.327 66.635 46.753 1.00 43.75 105 THR A N 1
ATOM 752 C CA . THR A 1 106 ? 12.209 66.418 47.693 1.00 43.77 105 THR A CA 1
ATOM 753 C C . THR A 1 106 ? 11.501 67.738 48.020 1.00 43.93 105 THR A C 1
ATOM 754 O O . THR A 1 106 ? 10.267 67.767 48.069 1.00 43.76 105 THR A O 1
ATOM 758 N N . PHE A 1 107 ? 12.277 68.810 48.241 1.00 44.37 106 PHE A N 1
ATOM 759 C CA . PHE A 1 107 ? 11.710 70.154 48.510 1.00 44.43 106 PHE A CA 1
ATOM 760 C C . PHE A 1 107 ? 10.918 70.685 47.309 1.00 44.04 106 PHE A C 1
ATOM 761 O O . PHE A 1 107 ? 9.899 71.355 47.494 1.00 43.76 106 PHE A O 1
ATOM 769 N N . ALA A 1 108 ? 11.406 70.396 46.097 1.00 43.92 107 ALA A N 1
ATOM 770 C CA . ALA A 1 108 ? 10.694 70.724 44.851 1.00 43.72 107 ALA A CA 1
ATOM 771 C C . ALA A 1 108 ? 9.357 69.955 44.771 1.00 43.78 107 ALA A C 1
ATOM 772 O O . ALA A 1 108 ? 8.344 70.519 44.346 1.00 43.20 107 ALA A O 1
ATOM 774 N N . LEU A 1 109 ? 9.359 68.687 45.199 1.00 43.95 108 LEU A N 1
ATOM 775 C CA . LEU A 1 109 ? 8.134 67.862 45.232 1.00 44.10 108 LEU A CA 1
ATOM 776 C C . LEU A 1 109 ? 7.123 68.325 46.294 1.00 44.41 108 LEU A C 1
ATOM 777 O O . LEU A 1 109 ? 5.937 68.485 45.987 1.00 44.43 108 LEU A O 1
ATOM 782 N N . LEU A 1 110 ? 7.598 68.555 47.519 1.00 44.58 109 LEU A N 1
ATOM 783 C CA . LEU A 1 110 ? 6.729 68.996 48.633 1.00 44.56 109 LEU A CA 1
ATOM 784 C C . LEU A 1 110 ? 6.279 70.459 48.553 1.00 44.62 109 LEU A C 1
ATOM 785 O O . LEU A 1 110 ? 5.135 70.756 48.905 1.00 44.52 109 LEU A O 1
ATOM 790 N N . HIS A 1 111 ? 7.169 71.351 48.098 1.00 44.70 110 HIS A N 1
ATOM 791 C CA . HIS A 1 111 ? 6.924 72.817 48.095 1.00 44.51 110 HIS A CA 1
ATOM 792 C C . HIS A 1 111 ? 6.986 73.547 46.746 1.00 44.77 110 HIS A C 1
ATOM 793 O O . HIS A 1 111 ? 6.327 74.579 46.582 1.00 44.52 110 HIS A O 1
ATOM 800 N N . GLY A 1 112 ? 7.795 73.041 45.812 1.00 45.35 111 GLY A N 1
ATOM 801 C CA . GLY A 1 112 ? 8.004 73.675 44.498 1.00 45.56 111 GLY A CA 1
ATOM 802 C C . GLY A 1 112 ? 9.229 74.562 44.587 1.00 45.73 111 GLY A C 1
ATOM 803 O O . GLY A 1 112 ? 9.515 75.103 45.654 1.00 45.81 111 GLY A O 1
ATOM 804 N N . VAL A 1 113 ? 9.952 74.721 43.475 1.00 45.85 112 VAL A N 1
ATOM 805 C CA . VAL A 1 113 ? 11.150 75.586 43.445 1.00 45.83 112 VAL A CA 1
ATOM 806 C C . VAL A 1 113 ? 10.729 77.072 43.439 1.00 46.28 112 VAL A C 1
ATOM 807 O O . VAL A 1 113 ? 9.530 77.385 43.423 1.00 45.93 112 VAL A O 1
ATOM 811 N N . ARG A 1 114 ? 11.721 77.965 43.475 1.00 46.99 113 ARG A N 1
ATOM 812 C CA . ARG A 1 114 ? 11.515 79.425 43.565 1.00 47.37 113 ARG A CA 1
ATOM 813 C C . ARG A 1 114 ? 10.449 80.012 42.620 1.00 47.36 113 ARG A C 1
ATOM 814 O O . ARG A 1 114 ? 9.544 80.725 43.081 1.00 47.42 113 ARG A O 1
ATOM 822 N N . GLY A 1 115 ? 10.544 79.690 41.329 1.00 47.34 114 GLY A N 1
ATOM 823 C CA . GLY A 1 115 ? 9.598 80.192 40.311 1.00 47.33 114 GLY A CA 1
ATOM 824 C C . GLY A 1 115 ? 8.393 79.307 40.001 1.00 47.30 114 GLY A C 1
ATOM 825 O O . GLY A 1 115 ? 7.754 79.493 38.958 1.00 47.36 114 GLY A O 1
ATOM 826 N N . SER A 1 116 ? 8.060 78.377 40.903 1.00 47.17 115 SER A N 1
ATOM 827 C CA . SER A 1 116 ? 6.962 77.424 40.693 1.00 47.07 115 SER A CA 1
ATOM 828 C C . SER A 1 116 ? 5.587 77.988 41.034 1.00 47.09 115 SER A C 1
ATOM 829 O O . SER A 1 116 ? 5.455 78.877 41.876 1.00 47.22 115 SER A O 1
ATOM 832 N N . THR A 1 117 ? 4.578 77.447 40.354 1.00 47.19 116 THR A N 1
ATOM 833 C CA . THR A 1 117 ? 3.167 77.768 40.583 1.00 47.40 116 THR A CA 1
ATOM 834 C C . THR A 1 117 ? 2.511 76.766 41.554 1.00 47.25 116 THR A C 1
ATOM 835 O O . THR A 1 117 ? 1.393 76.999 42.016 1.00 47.29 116 THR A O 1
ATOM 839 N N . GLY A 1 118 ? 3.189 75.649 41.832 1.00 46.98 117 GLY A N 1
ATOM 840 C CA . GLY A 1 118 ? 2.712 74.645 42.787 1.00 46.75 117 GLY A CA 1
ATOM 841 C C . GLY A 1 118 ? 3.774 73.594 43.095 1.00 46.53 117 GLY A C 1
ATOM 842 O O . GLY A 1 118 ? 4.861 73.633 42.498 1.00 46.11 117 GLY A O 1
ATOM 843 N N . PRO A 1 119 ? 3.482 72.660 44.036 1.00 46.55 118 PRO A N 1
ATOM 844 C CA . PRO A 1 119 ? 4.440 71.587 44.323 1.00 46.35 118 PRO A CA 1
ATOM 845 C C . PRO A 1 119 ? 4.518 70.625 43.137 1.00 46.35 118 PRO A C 1
ATOM 846 O O . PRO A 1 119 ? 3.480 70.312 42.546 1.00 46.43 118 PRO A O 1
ATOM 850 N N . TRP A 1 120 ? 5.734 70.194 42.790 1.00 46.26 119 TRP A N 1
ATOM 851 C CA . TRP A 1 120 ? 5.973 69.262 41.662 1.00 45.88 119 TRP A CA 1
ATOM 852 C C . TRP A 1 120 ? 5.240 67.915 41.798 1.00 46.11 119 TRP A C 1
ATOM 853 O O . TRP A 1 120 ? 4.811 67.362 40.791 1.00 46.12 119 TRP A O 1
ATOM 864 N N . LEU A 1 121 ? 5.093 67.423 43.034 1.00 46.68 120 LEU A N 1
ATOM 865 C CA . LEU A 1 121 ? 4.425 66.134 43.343 1.00 46.72 120 LEU A CA 1
ATOM 866 C C . LEU A 1 121 ? 3.001 65.974 42.781 1.00 46.51 120 LEU A C 1
ATOM 867 O O . LEU A 1 121 ? 2.651 64.896 42.293 1.00 46.25 120 LEU A O 1
ATOM 872 N N . SER A 1 122 ? 2.211 67.049 42.824 1.00 46.49 121 SER A N 1
ATOM 873 C CA . SER A 1 122 ? 0.826 67.055 42.315 1.00 46.56 121 SER A CA 1
ATOM 874 C C . SER A 1 122 ? 0.704 67.502 40.837 1.00 46.38 121 SER A C 1
ATOM 875 O O . SER A 1 122 ? -0.375 67.935 40.409 1.00 46.37 121 SER A O 1
ATOM 878 N N . GLN A 1 123 ? 1.793 67.381 40.067 1.00 46.17 122 GLN A N 1
ATOM 879 C CA . GLN A 1 123 ? 1.847 67.778 38.651 1.00 46.09 122 GLN A CA 1
ATOM 880 C C . GLN A 1 123 ? 2.341 66.651 37.715 1.00 45.69 122 GLN A C 1
ATOM 881 O O . GLN A 1 123 ? 2.680 66.929 36.562 1.00 45.31 122 GLN A O 1
ATOM 887 N N . THR A 1 124 ? 2.317 65.390 38.190 1.00 45.75 123 THR A N 1
ATOM 888 C CA . THR A 1 124 ? 2.789 64.187 37.451 1.00 45.62 123 THR A CA 1
ATOM 889 C C . THR A 1 124 ? 4.167 64.457 36.831 1.00 45.30 123 THR A C 1
ATOM 890 O O . THR A 1 124 ? 4.319 64.353 35.619 1.00 45.30 123 THR A O 1
ATOM 894 N N . PRO A 1 125 ? 5.176 64.753 37.674 1.00 44.95 124 PRO A N 1
ATOM 895 C CA . PRO A 1 125 ? 6.445 65.272 37.168 1.00 44.61 124 PRO A CA 1
ATOM 896 C C . PRO A 1 125 ? 7.341 64.278 36.439 1.00 44.39 124 PRO A C 1
ATOM 897 O O . PRO A 1 125 ? 7.456 63.136 36.874 1.00 44.18 124 PRO A O 1
ATOM 901 N N . LYS A 1 126 ? 7.928 64.732 35.324 1.00 44.40 125 LYS A N 1
ATOM 902 C CA . LYS A 1 126 ? 8.920 63.983 34.548 1.00 44.27 125 LYS A CA 1
ATOM 903 C C . LYS A 1 126 ? 10.282 64.650 34.760 1.00 43.71 125 LYS A C 1
ATOM 904 O O . LYS A 1 126 ? 10.356 65.864 34.995 1.00 43.46 125 LYS A O 1
ATOM 918 N N . ILE A 1 128 ? 14.151 64.603 32.799 1.00 43.13 127 ILE A N 1
ATOM 919 C CA . ILE A 1 128 ? 14.944 64.178 31.647 1.00 43.07 127 ILE A CA 1
ATOM 920 C C . ILE A 1 128 ? 16.280 63.631 32.165 1.00 43.38 127 ILE A C 1
ATOM 921 O O . ILE A 1 128 ? 16.945 64.282 32.968 1.00 43.68 127 ILE A O 1
ATOM 926 N N . VAL A 1 129 ? 16.642 62.425 31.735 1.00 43.49 128 VAL A N 1
ATOM 927 C CA . VAL A 1 129 ? 17.909 61.792 32.133 1.00 43.56 128 VAL A CA 1
ATOM 928 C C . VAL A 1 129 ? 18.706 61.410 30.890 1.00 43.87 128 VAL A C 1
ATOM 929 O O . VAL A 1 129 ? 18.140 61.247 29.807 1.00 43.87 128 VAL A O 1
ATOM 933 N N . THR A 1 130 ? 20.018 61.280 31.061 1.00 44.07 129 THR A N 1
ATOM 934 C CA . THR A 1 130 ? 20.936 60.952 29.972 1.00 44.49 129 THR A CA 1
ATOM 935 C C . THR A 1 130 ? 21.274 59.455 29.989 1.00 45.08 129 THR A C 1
ATOM 936 O O . THR A 1 130 ? 21.530 58.902 31.059 1.00 45.29 129 THR A O 1
ATOM 940 N N . VAL A 1 131 ? 21.264 58.813 28.812 1.00 45.46 130 VAL A N 1
ATOM 941 C CA . VAL A 1 131 ? 21.549 57.365 28.666 1.00 45.93 130 VAL A CA 1
ATOM 942 C C . VAL A 1 131 ? 22.665 57.104 27.618 1.00 46.48 130 VAL A C 1
ATOM 943 O O . VAL A 1 131 ? 22.587 57.642 26.505 1.00 46.80 130 VAL A O 1
ATOM 947 N N . PRO A 1 132 ? 23.715 56.306 27.963 1.00 46.69 131 PRO A N 1
ATOM 948 C CA . PRO A 1 132 ? 23.983 55.621 29.237 1.00 46.72 131 PRO A CA 1
ATOM 949 C C . PRO A 1 132 ? 24.327 56.616 30.356 1.00 46.93 131 PRO A C 1
ATOM 950 O O . PRO A 1 132 ? 25.066 57.579 30.114 1.00 47.17 131 PRO A O 1
ATOM 954 N N . GLY A 1 133 ? 23.763 56.381 31.545 1.00 46.95 132 GLY A N 1
ATOM 955 C CA . GLY A 1 133 ? 23.919 57.253 32.714 1.00 47.13 132 GLY A CA 1
ATOM 956 C C . GLY A 1 133 ? 24.219 56.541 34.020 1.00 47.45 132 GLY A C 1
ATOM 957 O O . GLY A 1 133 ? 24.640 55.381 34.027 1.00 47.30 132 GLY A O 1
ATOM 958 N N . TYR A 1 134 ? 23.970 57.252 35.124 1.00 47.88 133 TYR A N 1
ATOM 959 C CA . TYR A 1 134 ? 24.275 56.788 36.488 1.00 48.05 133 TYR A CA 1
ATOM 960 C C . TYR A 1 134 ? 23.056 56.126 37.136 1.00 48.18 133 TYR A C 1
ATOM 961 O O . TYR A 1 134 ? 21.997 56.751 37.241 1.00 48.38 133 TYR A O 1
ATOM 970 N N . ASP A 1 135 ? 23.223 54.863 37.547 1.00 48.07 134 ASP A N 1
ATOM 971 C CA . ASP A 1 135 ? 22.153 54.048 38.172 1.00 48.03 134 ASP A CA 1
ATOM 972 C C . ASP A 1 135 ? 21.497 54.643 39.420 1.00 47.66 134 ASP A C 1
ATOM 973 O O . ASP A 1 135 ? 20.297 54.448 39.627 1.00 47.64 134 ASP A O 1
ATOM 978 N N . ARG A 1 136 ? 22.280 55.358 40.231 1.00 47.47 135 ARG A N 1
ATOM 979 C CA . ARG A 1 136 ? 21.771 55.975 41.471 1.00 47.36 135 ARG A CA 1
ATOM 980 C C . ARG A 1 136 ? 20.876 57.197 41.185 1.00 47.05 135 ARG A C 1
ATOM 981 O O . ARG A 1 136 ? 19.956 57.470 41.967 1.00 47.12 135 ARG A O 1
ATOM 989 N N . HIS A 1 137 ? 21.152 57.932 40.096 1.00 46.71 136 HIS A N 1
ATOM 990 C CA . HIS A 1 137 ? 20.288 59.055 39.672 1.00 46.20 136 HIS A CA 1
ATOM 991 C C . HIS A 1 137 ? 18.897 58.552 39.297 1.00 45.98 136 HIS A C 1
ATOM 992 O O . HIS A 1 137 ? 17.904 59.179 39.661 1.00 46.32 136 HIS A O 1
ATOM 999 N N . PHE A 1 138 ? 18.840 57.418 38.592 1.00 45.60 137 PHE A N 1
ATOM 1000 C CA . PHE A 1 138 ? 17.562 56.820 38.164 1.00 45.36 137 PHE A CA 1
ATOM 1001 C C . PHE A 1 138 ? 16.778 56.283 39.372 1.00 45.11 137 PHE A C 1
ATOM 1002 O O . PHE A 1 138 ? 15.563 56.492 39.462 1.00 45.20 137 PHE A O 1
ATOM 1010 N N . LEU A 1 139 ? 17.477 55.591 40.279 1.00 44.49 138 LEU A N 1
ATOM 1011 C CA . LEU A 1 139 ? 16.876 55.056 41.514 1.00 44.26 138 LEU A CA 1
ATOM 1012 C C . LEU A 1 139 ? 16.318 56.182 42.394 1.00 44.20 138 LEU A C 1
ATOM 1013 O O . LEU A 1 139 ? 15.178 56.095 42.849 1.00 44.31 138 LEU A O 1
ATOM 1018 N N . LEU A 1 140 ? 17.116 57.235 42.598 1.00 44.05 139 LEU A N 1
ATOM 1019 C CA . LEU A 1 140 ? 16.720 58.398 43.416 1.00 43.89 139 LEU A CA 1
ATOM 1020 C C . LEU A 1 140 ? 15.481 59.112 42.859 1.00 44.05 139 LEU A C 1
ATOM 1021 O O . LEU A 1 140 ? 14.541 59.385 43.611 1.00 44.08 139 LEU A O 1
ATOM 1026 N N . LEU A 1 141 ? 15.485 59.390 41.552 1.00 43.88 140 LEU A N 1
ATOM 1027 C CA . LEU A 1 141 ? 14.358 60.068 40.885 1.00 43.77 140 LEU A CA 1
ATOM 1028 C C . LEU A 1 141 ? 13.083 59.214 40.874 1.00 44.00 140 LEU A C 1
ATOM 1029 O O . LEU A 1 141 ? 11.996 59.735 41.131 1.00 44.06 140 LEU A O 1
ATOM 1034 N N . GLN A 1 142 ? 13.222 57.917 40.590 1.00 44.27 141 GLN A N 1
ATOM 1035 C CA . GLN A 1 142 ? 12.080 56.984 40.616 1.00 44.42 141 GLN A CA 1
ATOM 1036 C C . GLN A 1 142 ? 11.542 56.751 42.035 1.00 44.60 141 GLN A C 1
ATOM 1037 O O . GLN A 1 142 ? 10.334 56.549 42.199 1.00 44.68 141 GLN A O 1
ATOM 1043 N N . THR A 1 143 ? 12.425 56.771 43.043 1.00 44.38 142 THR A N 1
ATOM 1044 C CA . THR A 1 143 ? 12.017 56.653 44.455 1.00 44.13 142 THR A CA 1
ATOM 1045 C C . THR A 1 143 ? 11.179 57.872 44.851 1.00 44.14 142 THR A C 1
ATOM 1046 O O . THR A 1 143 ? 10.108 57.720 45.429 1.00 44.19 142 THR A O 1
ATOM 1050 N N . LEU A 1 144 ? 11.671 59.064 44.507 1.00 44.28 143 LEU A N 1
ATOM 1051 C CA . LEU A 1 144 ? 10.981 60.340 44.792 1.00 44.38 143 LEU A CA 1
ATOM 1052 C C . LEU A 1 144 ? 9.648 60.577 44.039 1.00 44.28 143 LEU A C 1
ATOM 1053 O O . LEU A 1 144 ? 8.886 61.455 44.433 1.00 44.26 143 LEU A O 1
ATOM 1058 N N . GLY A 1 145 ? 9.386 59.818 42.968 1.00 44.39 144 GLY A N 1
ATOM 1059 C CA . GLY A 1 145 ? 8.125 59.887 42.201 1.00 44.16 144 GLY A CA 1
ATOM 1060 C C . GLY A 1 145 ? 8.167 60.422 40.776 1.00 43.87 144 GLY A C 1
ATOM 1061 O O . GLY A 1 145 ? 7.108 60.613 40.177 1.00 43.85 144 GLY A O 1
ATOM 1062 N N . PHE A 1 146 ? 9.364 60.653 40.229 1.00 43.75 145 PHE A N 1
ATOM 1063 C CA . PHE A 1 146 ? 9.522 61.161 38.854 1.00 43.67 145 PHE A CA 1
ATOM 1064 C C . PHE A 1 146 ? 9.449 60.041 37.822 1.00 43.53 145 PHE A C 1
ATOM 1065 O O . PHE A 1 146 ? 9.801 58.898 38.119 1.00 43.09 145 PHE A O 1
ATOM 1073 N N . GLU A 1 147 ? 8.995 60.393 36.616 1.00 43.97 146 GLU A N 1
ATOM 1074 C CA . GLU A 1 147 ? 8.980 59.488 35.466 1.00 44.51 146 GLU A CA 1
ATOM 1075 C C . GLU A 1 147 ? 10.180 59.893 34.603 1.00 44.59 146 GLU A C 1
ATOM 1076 O O . GLU A 1 147 ? 10.285 61.045 34.188 1.00 44.55 146 GLU A O 1
ATOM 1082 N N . LEU A 1 148 ? 11.066 58.939 34.324 1.00 44.88 147 LEU A N 1
ATOM 1083 C CA . LEU A 1 148 ? 12.279 59.202 33.546 1.00 45.12 147 LEU A CA 1
ATOM 1084 C C . LEU A 1 148 ? 12.045 59.167 32.028 1.00 44.92 147 LEU A C 1
ATOM 1085 O O . LEU A 1 148 ? 11.561 58.165 31.497 1.00 45.08 147 LEU A O 1
ATOM 1090 N N . LEU A 1 149 ? 12.376 60.273 31.357 1.00 44.72 148 LEU A N 1
ATOM 1091 C CA . LEU A 1 149 ? 12.326 60.398 29.900 1.00 44.50 148 LEU A CA 1
ATOM 1092 C C . LEU A 1 149 ? 13.794 60.457 29.490 1.00 44.72 148 LEU A C 1
ATOM 1093 O O . LEU A 1 149 ? 14.503 61.396 29.847 1.00 44.86 148 LEU A O 1
ATOM 1098 N N . THR A 1 150 ? 14.256 59.436 28.771 1.00 44.95 149 THR A N 1
ATOM 1099 C CA . THR A 1 150 ? 15.667 59.324 28.394 1.00 44.92 149 THR A CA 1
ATOM 1100 C C . THR A 1 150 ? 16.021 60.069 27.097 1.00 44.84 149 THR A C 1
ATOM 1101 O O . THR A 1 150 ? 15.193 60.165 26.190 1.00 44.66 149 THR A O 1
ATOM 1105 N N . VAL A 1 151 ? 17.241 60.619 27.061 1.00 44.81 150 VAL A N 1
ATOM 1106 C CA . VAL A 1 151 ? 17.848 61.266 25.880 1.00 44.78 150 VAL A CA 1
ATOM 1107 C C . VAL A 1 151 ? 19.246 60.664 25.727 1.00 44.87 150 VAL A C 1
ATOM 1108 O O . VAL A 1 151 ? 19.906 60.386 26.729 1.00 45.26 150 VAL A O 1
ATOM 1112 N N . ASP A 1 152 ? 19.694 60.452 24.491 1.00 44.83 151 ASP A N 1
ATOM 1113 C CA . ASP A 1 152 ? 21.003 59.828 24.247 1.00 44.72 151 ASP A CA 1
ATOM 1114 C C . ASP A 1 152 ? 22.167 60.775 24.518 1.00 44.72 151 ASP A C 1
ATOM 1115 O O . ASP A 1 152 ? 22.082 61.963 24.207 1.00 44.91 151 ASP A O 1
ATOM 1128 N N . GLN A 1 154 ? 25.716 62.117 23.556 1.00 43.94 153 GLN A N 1
ATOM 1129 C CA . GLN A 1 154 ? 26.579 62.240 22.386 1.00 43.80 153 GLN A CA 1
ATOM 1130 C C . GLN A 1 154 ? 27.997 62.465 22.919 1.00 43.52 153 GLN A C 1
ATOM 1131 O O . GLN A 1 154 ? 28.194 62.602 24.132 1.00 43.25 153 GLN A O 1
ATOM 1137 N N . SER A 1 155 ? 28.974 62.473 22.015 1.00 43.42 154 SER A N 1
ATOM 1138 C CA . SER A 1 155 ? 30.399 62.624 22.362 1.00 43.42 154 SER A CA 1
ATOM 1139 C C . SER A 1 155 ? 30.753 63.894 23.151 1.00 43.27 154 SER A C 1
ATOM 1140 O O . SER A 1 155 ? 31.588 63.835 24.055 1.00 42.96 154 SER A O 1
ATOM 1143 N N . ASP A 1 156 ? 30.108 65.013 22.808 1.00 43.34 155 ASP A N 1
ATOM 1144 C CA . ASP A 1 156 ? 30.362 66.327 23.440 1.00 43.70 155 ASP A CA 1
ATOM 1145 C C . ASP A 1 156 ? 29.257 66.808 24.408 1.00 44.14 155 ASP A C 1
ATOM 1146 O O . ASP A 1 156 ? 29.136 68.013 24.654 1.00 43.73 155 ASP A O 1
ATOM 1151 N N . GLY A 1 157 ? 28.488 65.867 24.969 1.00 44.81 156 GLY A N 1
ATOM 1152 C CA . GLY A 1 157 ? 27.380 66.161 25.901 1.00 45.29 156 GLY A CA 1
ATOM 1153 C C . GLY A 1 157 ? 26.078 65.467 25.513 1.00 45.54 156 GLY A C 1
ATOM 1154 O O . GLY A 1 157 ? 26.069 64.673 24.570 1.00 45.53 156 GLY A O 1
ATOM 1155 N N . PRO A 1 158 ? 24.971 65.753 26.241 1.00 45.94 157 PRO A N 1
ATOM 1156 C CA . PRO A 1 158 ? 23.667 65.151 25.906 1.00 46.12 157 PRO A CA 1
ATOM 1157 C C . PRO A 1 158 ? 23.068 65.644 24.578 1.00 46.59 157 PRO A C 1
ATOM 1158 O O . PRO A 1 158 ? 23.498 66.676 24.047 1.00 46.75 157 PRO A O 1
ATOM 1162 N N . ASP A 1 159 ? 22.086 64.900 24.061 1.00 47.05 158 ASP A N 1
ATOM 1163 C CA . ASP A 1 159 ? 21.380 65.264 22.823 1.00 47.28 158 ASP A CA 1
ATOM 1164 C C . ASP A 1 159 ? 20.407 66.400 23.179 1.00 47.17 158 ASP A C 1
ATOM 1165 O O . ASP A 1 159 ? 19.265 66.162 23.598 1.00 47.19 158 ASP A O 1
ATOM 1170 N N . VAL A 1 160 ? 20.895 67.631 23.023 1.00 46.95 159 VAL A N 1
ATOM 1171 C CA . VAL A 1 160 ? 20.130 68.846 23.344 1.00 46.83 159 VAL A CA 1
ATOM 1172 C C . VAL A 1 160 ? 18.875 69.028 22.450 1.00 46.69 159 VAL A C 1
ATOM 1173 O O . VAL A 1 160 ? 17.882 69.596 22.912 1.00 46.50 159 VAL A O 1
ATOM 1177 N N . ASP A 1 161 ? 18.913 68.533 21.204 1.00 46.70 160 ASP A N 1
ATOM 1178 C CA . ASP A 1 161 ? 17.734 68.560 20.302 1.00 46.85 160 ASP A CA 1
ATOM 1179 C C . ASP A 1 161 ? 16.585 67.744 20.909 1.00 46.49 160 ASP A C 1
ATOM 1180 O O . ASP A 1 161 ? 15.428 68.175 20.868 1.00 46.45 160 ASP A O 1
ATOM 1185 N N . ALA A 1 162 ? 16.920 66.569 21.453 1.00 46.16 161 ALA A N 1
ATOM 1186 C CA . ALA A 1 162 ? 15.953 65.706 22.148 1.00 46.01 161 ALA A CA 1
ATOM 1187 C C . ALA A 1 162 ? 15.432 66.367 23.436 1.00 45.79 161 ALA A C 1
ATOM 1188 O O . ALA A 1 162 ? 14.239 66.260 23.736 1.00 45.98 161 ALA A O 1
ATOM 1190 N N . VAL A 1 163 ? 16.322 67.052 24.167 1.00 45.25 162 VAL A N 1
ATOM 1191 C CA . VAL A 1 163 ? 15.977 67.767 25.414 1.00 44.91 162 VAL A CA 1
ATOM 1192 C C . VAL A 1 163 ? 14.980 68.913 25.163 1.00 45.21 162 VAL A C 1
ATOM 1193 O O . VAL A 1 163 ? 14.043 69.090 25.950 1.00 45.08 162 VAL A O 1
ATOM 1197 N N . GLU A 1 164 ? 15.190 69.679 24.085 1.00 45.57 163 GLU A N 1
ATOM 1198 C CA . GLU A 1 164 ? 14.272 70.775 23.692 1.00 46.02 163 GLU A CA 1
ATOM 1199 C C . GLU A 1 164 ? 12.879 70.266 23.304 1.00 46.07 163 GLU A C 1
ATOM 1200 O O . GLU A 1 164 ? 11.869 70.874 23.675 1.00 45.96 163 GLU A O 1
ATOM 1206 N N . ARG A 1 165 ? 12.848 69.164 22.554 1.00 46.18 164 ARG A N 1
ATOM 1207 C CA . ARG A 1 165 ? 11.605 68.517 22.123 1.00 46.63 164 ARG A CA 1
ATOM 1208 C C . ARG A 1 165 ? 10.810 67.976 23.325 1.00 46.55 164 ARG A C 1
ATOM 1209 O O . ARG A 1 165 ? 9.593 68.139 23.374 1.00 46.78 164 ARG A O 1
ATOM 1217 N N . LEU A 1 166 ? 11.498 67.348 24.280 1.00 46.54 165 LEU A N 1
ATOM 1218 C CA . LEU A 1 166 ? 10.858 66.817 25.502 1.00 46.79 165 LEU A CA 1
ATOM 1219 C C . LEU A 1 166 ? 10.405 67.907 26.497 1.00 47.15 165 LEU A C 1
ATOM 1220 O O . LEU A 1 166 ? 9.385 67.732 27.172 1.00 47.22 165 LEU A O 1
ATOM 1225 N N . ALA A 1 167 ? 11.158 69.009 26.584 1.00 47.27 166 ALA A N 1
ATOM 1226 C CA . ALA A 1 167 ? 10.856 70.140 27.490 1.00 47.16 166 ALA A CA 1
ATOM 1227 C C . ALA A 1 167 ? 10.006 71.279 26.881 1.00 47.29 166 ALA A C 1
ATOM 1228 O O . ALA A 1 167 ? 9.459 72.095 27.630 1.00 47.06 166 ALA A O 1
ATOM 1230 N N . GLY A 1 168 ? 9.887 71.328 25.551 1.00 47.46 167 GLY A N 1
ATOM 1231 C CA . GLY A 1 168 ? 9.186 72.416 24.850 1.00 47.64 167 GLY A CA 1
ATOM 1232 C C . GLY A 1 168 ? 7.680 72.581 25.000 1.00 47.78 167 GLY A C 1
ATOM 1233 O O . GLY A 1 168 ? 7.202 73.699 25.222 1.00 47.69 167 GLY A O 1
ATOM 1234 N N . THR A 1 169 ? 6.942 71.476 24.887 1.00 48.05 168 THR A N 1
ATOM 1235 C CA . THR A 1 169 ? 5.467 71.482 24.916 1.00 48.18 168 THR A CA 1
ATOM 1236 C C . THR A 1 169 ? 4.849 71.278 26.306 1.00 48.04 168 THR A C 1
ATOM 1237 O O . THR A 1 169 ? 4.035 72.092 26.753 1.00 48.23 168 THR A O 1
ATOM 1241 N N . ASP A 1 170 ? 5.252 70.195 26.973 1.00 47.62 169 ASP A N 1
ATOM 1242 C CA . ASP A 1 170 ? 4.658 69.755 28.248 1.00 47.10 169 ASP A CA 1
ATOM 1243 C C . ASP A 1 170 ? 5.240 70.463 29.497 1.00 46.62 169 ASP A C 1
ATOM 1244 O O . ASP A 1 170 ? 6.444 70.343 29.749 1.00 46.70 169 ASP A O 1
ATOM 1249 N N . PRO A 1 171 ? 4.395 71.196 30.282 1.00 46.07 170 PRO A N 1
ATOM 1250 C CA . PRO A 1 171 ? 4.877 71.780 31.559 1.00 45.61 170 PRO A CA 1
ATOM 1251 C C . PRO A 1 171 ? 5.218 70.734 32.646 1.00 45.15 170 PRO A C 1
ATOM 1252 O O . PRO A 1 171 ? 5.928 71.056 33.600 1.00 44.79 170 PRO A O 1
ATOM 1256 N N . SER A 1 172 ? 4.681 69.517 32.505 1.00 44.91 171 SER A N 1
ATOM 1257 C CA . SER A 1 172 ? 4.960 68.381 33.399 1.00 44.39 171 SER A CA 1
ATOM 1258 C C . SER A 1 172 ? 6.444 67.978 33.421 1.00 43.86 171 SER A C 1
ATOM 1259 O O . SER A 1 172 ? 6.915 67.456 34.426 1.00 43.33 171 SER A O 1
ATOM 1262 N N . VAL A 1 173 ? 7.159 68.210 32.314 1.00 43.93 172 VAL A N 1
ATOM 1263 C CA . VAL A 1 173 ? 8.601 67.941 32.223 1.00 44.21 172 VAL A CA 1
ATOM 1264 C C . VAL A 1 173 ? 9.305 69.071 32.994 1.00 44.69 172 VAL A C 1
ATOM 1265 O O . VAL A 1 173 ? 9.426 70.191 32.487 1.00 44.74 172 VAL A O 1
ATOM 1269 N N . LYS A 1 174 ? 9.751 68.758 34.215 1.00 45.08 173 LYS A N 1
ATOM 1270 C CA . LYS A 1 174 ? 10.343 69.744 35.143 1.00 45.48 173 LYS A CA 1
ATOM 1271 C C . LYS A 1 174 ? 11.853 69.969 35.110 1.00 45.80 173 LYS A C 1
ATOM 1272 O O . LYS A 1 174 ? 12.333 70.895 35.777 1.00 45.71 173 LYS A O 1
ATOM 1278 N N . GLY A 1 175 ? 12.604 69.176 34.347 1.00 45.97 174 GLY A N 1
ATOM 1279 C CA . GLY A 1 175 ? 14.045 69.381 34.305 1.00 46.02 174 GLY A CA 1
ATOM 1280 C C . GLY A 1 175 ? 14.888 68.354 33.598 1.00 46.24 174 GLY A C 1
ATOM 1281 O O . GLY A 1 175 ? 14.374 67.488 32.886 1.00 46.61 174 GLY A O 1
ATOM 1282 N N . ILE A 1 176 ? 16.198 68.492 33.809 1.00 46.00 175 ILE A N 1
ATOM 1283 C CA . ILE A 1 176 ? 17.217 67.570 33.315 1.00 45.48 175 ILE A CA 1
ATOM 1284 C C . ILE A 1 176 ? 18.210 67.312 34.462 1.00 45.42 175 ILE A C 1
ATOM 1285 O O . ILE A 1 176 ? 18.550 68.240 35.200 1.00 45.69 175 ILE A O 1
ATOM 1290 N N . LEU A 1 177 ? 18.639 66.058 34.620 1.00 45.22 176 LEU A N 1
ATOM 1291 C CA . LEU A 1 177 ? 19.615 65.664 35.652 1.00 45.32 176 LEU A CA 1
ATOM 1292 C C . LEU A 1 177 ? 20.725 64.842 34.971 1.00 45.30 176 LEU A C 1
ATOM 1293 O O . LEU A 1 177 ? 20.470 63.733 34.482 1.00 45.00 176 LEU A O 1
ATOM 1298 N N . PHE A 1 178 ? 21.939 65.402 34.932 1.00 45.33 177 PHE A N 1
ATOM 1299 C CA . PHE A 1 178 ? 23.097 64.760 34.282 1.00 45.40 177 PHE A CA 1
ATOM 1300 C C . PHE A 1 178 ? 24.442 65.234 34.861 1.00 45.52 177 PHE A C 1
ATOM 1301 O O . PHE A 1 178 ? 24.471 66.111 35.732 1.00 45.94 177 PHE A O 1
ATOM 1309 N N . VAL A 1 179 ? 25.534 64.652 34.353 1.00 45.36 178 VAL A N 1
ATOM 1310 C CA . VAL A 1 179 ? 26.905 64.964 34.773 1.00 45.10 178 VAL A CA 1
ATOM 1311 C C . VAL A 1 179 ? 27.634 65.693 33.622 1.00 45.40 178 VAL A C 1
ATOM 1312 O O . VAL A 1 179 ? 28.000 65.052 32.633 1.00 45.56 178 VAL A O 1
ATOM 1316 N N . PRO A 1 180 ? 27.853 67.029 33.746 1.00 45.51 179 PRO A N 1
ATOM 1317 C CA . PRO A 1 180 ? 28.475 67.805 32.656 1.00 45.30 179 PRO A CA 1
ATOM 1318 C C . PRO A 1 180 ? 29.999 67.679 32.423 1.00 45.06 179 PRO A C 1
ATOM 1319 O O . PRO A 1 180 ? 30.468 68.186 31.403 1.00 44.73 179 PRO A O 1
ATOM 1323 N N . THR A 1 181 ? 30.751 67.058 33.340 1.00 44.99 180 THR A N 1
ATOM 1324 C CA . THR A 1 181 ? 32.216 66.891 33.201 1.00 45.10 180 THR A CA 1
ATOM 1325 C C . THR A 1 181 ? 32.608 65.448 33.541 1.00 45.01 180 THR A C 1
ATOM 1326 O O . THR A 1 181 ? 32.401 65.011 34.672 1.00 44.74 180 THR A O 1
ATOM 1330 N N . TYR A 1 182 ? 33.173 64.726 32.567 1.00 45.13 181 TYR A N 1
ATOM 1331 C CA . TYR A 1 182 ? 33.567 63.308 32.716 1.00 45.35 181 TYR A CA 1
ATOM 1332 C C . TYR A 1 182 ? 32.385 62.473 33.245 1.00 45.57 181 TYR A C 1
ATOM 1333 O O . TYR A 1 182 ? 32.435 61.913 34.343 1.00 45.79 181 TYR A O 1
ATOM 1342 N N . SER A 1 183 ? 31.326 62.419 32.438 1.00 45.84 182 SER A N 1
ATOM 1343 C CA . SER A 1 183 ? 30.057 61.767 32.810 1.00 45.98 182 SER A CA 1
ATOM 1344 C C . SER A 1 183 ? 30.172 60.274 33.142 1.00 45.94 182 SER A C 1
ATOM 1345 O O . SER A 1 183 ? 31.065 59.591 32.646 1.00 45.99 182 SER A O 1
ATOM 1348 N N . ASN A 1 184 ? 29.262 59.798 33.993 1.00 46.16 183 ASN A N 1
ATOM 1349 C CA . ASN A 1 184 ? 29.193 58.394 34.413 1.00 46.26 183 ASN A CA 1
ATOM 1350 C C . ASN A 1 184 ? 28.184 57.721 33.483 1.00 46.10 183 ASN A C 1
ATOM 1351 O O . ASN A 1 184 ? 27.028 58.148 33.467 1.00 45.99 183 ASN A O 1
ATOM 1356 N N . PRO A 1 185 ? 28.594 56.687 32.704 1.00 46.19 184 PRO A N 1
ATOM 1357 C CA . PRO A 1 185 ? 29.890 56.016 32.531 1.00 46.52 184 PRO A CA 1
ATOM 1358 C C . PRO A 1 185 ? 30.782 56.455 31.353 1.00 46.66 184 PRO A C 1
ATOM 1359 O O . PRO A 1 185 ? 31.964 56.104 31.349 1.00 46.62 184 PRO A O 1
ATOM 1363 N N . GLY A 1 186 ? 30.227 57.173 30.372 1.00 46.87 185 GLY A N 1
ATOM 1364 C CA . GLY A 1 186 ? 30.940 57.521 29.137 1.00 47.04 185 GLY A CA 1
ATOM 1365 C C . GLY A 1 186 ? 32.119 58.476 29.172 1.00 47.24 185 GLY A C 1
ATOM 1366 O O . GLY A 1 186 ? 32.915 58.495 28.226 1.00 47.63 185 GLY A O 1
ATOM 1367 N N . GLY A 1 187 ? 32.230 59.271 30.235 1.00 47.02 186 GLY A N 1
ATOM 1368 C CA . GLY A 1 187 ? 33.319 60.241 30.386 1.00 46.78 186 GLY A CA 1
ATOM 1369 C C . GLY A 1 187 ? 33.250 61.449 29.461 1.00 46.69 186 GLY A C 1
ATOM 1370 O O . GLY A 1 187 ? 34.281 62.072 29.191 1.00 46.67 186 GLY A O 1
ATOM 1371 N N . GLU A 1 188 ? 32.045 61.796 29.002 1.00 46.56 187 GLU A N 1
ATOM 1372 C CA . GLU A 1 188 ? 31.842 62.934 28.101 1.00 46.11 187 GLU A CA 1
ATOM 1373 C C . GLU A 1 188 ? 31.701 64.215 28.922 1.00 45.93 187 GLU A C 1
ATOM 1374 O O . GLU A 1 188 ? 31.049 64.214 29.974 1.00 45.93 187 GLU A O 1
ATOM 1380 N N . THR A 1 189 ? 32.318 65.291 28.435 1.00 45.82 188 THR A N 1
ATOM 1381 C CA . THR A 1 189 ? 32.230 66.621 29.038 1.00 45.84 188 THR A CA 1
ATOM 1382 C C . THR A 1 189 ? 31.336 67.445 28.106 1.00 45.52 188 THR A C 1
ATOM 1383 O O . THR A 1 189 ? 31.490 67.368 26.878 1.00 45.49 188 THR A O 1
ATOM 1387 N N . ILE A 1 190 ? 30.407 68.217 28.675 1.00 45.18 189 ILE A N 1
ATOM 1388 C CA . ILE A 1 190 ? 29.479 69.031 27.872 1.00 45.09 189 ILE A CA 1
ATOM 1389 C C . ILE A 1 190 ? 30.223 70.188 27.178 1.00 45.26 189 ILE A C 1
ATOM 1390 O O . ILE A 1 190 ? 31.091 70.827 27.783 1.00 45.18 189 ILE A O 1
ATOM 1395 N N . SER A 1 191 ? 29.901 70.419 25.904 1.00 45.41 190 SER A N 1
ATOM 1396 C CA . SER A 1 191 ? 30.500 71.514 25.130 1.00 45.48 190 SER A CA 1
ATOM 1397 C C . SER A 1 191 ? 29.870 72.836 25.546 1.00 45.57 190 SER A C 1
ATOM 1398 O O . SER A 1 191 ? 28.762 72.863 26.092 1.00 45.63 190 SER A O 1
ATOM 1401 N N . LEU A 1 192 ? 30.577 73.927 25.263 1.00 45.84 191 LEU A N 1
ATOM 1402 C CA . LEU A 1 192 ? 30.118 75.269 25.631 1.00 45.94 191 LEU A CA 1
ATOM 1403 C C . LEU A 1 192 ? 28.788 75.627 24.957 1.00 46.26 191 LEU A C 1
ATOM 1404 O O . LEU A 1 192 ? 27.863 76.055 25.651 1.00 46.29 191 LEU A O 1
ATOM 1409 N N . GLU A 1 193 ? 28.680 75.408 23.638 1.00 46.53 192 GLU A N 1
ATOM 1410 C CA . GLU A 1 193 ? 27.424 75.704 22.908 1.00 46.82 192 GLU A CA 1
ATOM 1411 C C . GLU A 1 193 ? 26.238 74.851 23.381 1.00 46.37 192 GLU A C 1
ATOM 1412 O O . GLU A 1 193 ? 25.124 75.370 23.449 1.00 46.45 192 GLU A O 1
ATOM 1418 N N . LYS A 1 194 ? 26.472 73.574 23.716 1.00 45.84 193 LYS A N 1
ATOM 1419 C CA . LYS A 1 194 ? 25.409 72.710 24.284 1.00 45.43 193 LYS A CA 1
ATOM 1420 C C . LYS A 1 194 ? 24.999 73.183 25.685 1.00 45.60 193 LYS A C 1
ATOM 1421 O O . LYS A 1 194 ? 23.810 73.168 26.016 1.00 45.59 193 LYS A O 1
ATOM 1427 N N . ALA A 1 195 ? 25.989 73.593 26.487 1.00 45.74 194 ALA A N 1
ATOM 1428 C CA . ALA A 1 195 ? 25.761 74.147 27.832 1.00 45.97 194 ALA A CA 1
ATOM 1429 C C . ALA A 1 195 ? 24.969 75.462 27.763 1.00 46.04 194 ALA A C 1
ATOM 1430 O O . ALA A 1 195 ? 24.024 75.653 28.533 1.00 46.06 194 ALA A O 1
ATOM 1432 N N . ARG A 1 196 ? 25.368 76.352 26.848 1.00 46.06 195 ARG A N 1
ATOM 1433 C CA . ARG A 1 196 ? 24.658 77.624 26.597 1.00 46.25 195 ARG A CA 1
ATOM 1434 C C . ARG A 1 196 ? 23.233 77.388 26.097 1.00 45.92 195 ARG A C 1
ATOM 1435 O O . ARG A 1 196 ? 22.310 78.097 26.500 1.00 46.02 195 ARG A O 1
ATOM 1443 N N . ARG A 1 197 ? 23.074 76.390 25.226 1.00 45.68 196 ARG A N 1
ATOM 1444 C CA . ARG A 1 197 ? 21.773 76.035 24.650 1.00 45.64 196 ARG A CA 1
ATOM 1445 C C . ARG A 1 197 ? 20.815 75.419 25.676 1.00 45.37 196 ARG A C 1
ATOM 1446 O O . ARG A 1 197 ? 19.611 75.680 25.606 1.00 45.12 196 ARG A O 1
ATOM 1454 N N . LEU A 1 198 ? 21.342 74.603 26.600 1.00 45.21 197 LEU A N 1
ATOM 1455 C CA . LEU A 1 198 ? 20.543 74.068 27.726 1.00 45.14 197 LEU A CA 1
ATOM 1456 C C . LEU A 1 198 ? 20.133 75.194 28.683 1.00 44.93 197 LEU A C 1
ATOM 1457 O O . LEU A 1 198 ? 18.999 75.209 29.152 1.00 44.75 197 LEU A O 1
ATOM 1462 N N . ALA A 1 199 ? 21.060 76.113 28.967 1.00 44.82 198 ALA A N 1
ATOM 1463 C CA . ALA A 1 199 ? 20.804 77.259 29.859 1.00 44.85 198 ALA A CA 1
ATOM 1464 C C . ALA A 1 199 ? 19.708 78.225 29.369 1.00 44.94 198 ALA A C 1
ATOM 1465 O O . ALA A 1 199 ? 19.080 78.888 30.202 1.00 45.12 198 ALA A O 1
ATOM 1467 N N . GLY A 1 200 ? 19.478 78.288 28.048 1.00 44.84 199 GLY A N 1
ATOM 1468 C CA . GLY A 1 200 ? 18.465 79.168 27.441 1.00 44.75 199 GLY A CA 1
ATOM 1469 C C . GLY A 1 200 ? 17.409 78.541 26.542 1.00 44.63 199 GLY A C 1
ATOM 1470 O O . GLY A 1 200 ? 16.848 79.249 25.701 1.00 44.45 199 GLY A O 1
ATOM 1471 N N . LEU A 1 201 ? 17.116 77.247 26.715 1.00 44.79 200 LEU A N 1
ATOM 1472 C CA . LEU A 1 201 ? 16.089 76.560 25.897 1.00 45.18 200 LEU A CA 1
ATOM 1473 C C . LEU A 1 201 ? 14.670 77.002 26.278 1.00 45.31 200 LEU A C 1
ATOM 1474 O O . LEU A 1 201 ? 14.414 77.338 27.431 1.00 45.62 200 LEU A O 1
ATOM 1479 N N . GLN A 1 202 ? 13.760 76.997 25.304 1.00 45.29 201 GLN A N 1
ATOM 1480 C CA . GLN A 1 202 ? 12.360 77.373 25.541 1.00 44.98 201 GLN A CA 1
ATOM 1481 C C . GLN A 1 202 ? 11.648 76.193 26.208 1.00 44.76 201 GLN A C 1
ATOM 1482 O O . GLN A 1 202 ? 11.158 75.293 25.529 1.00 45.14 201 GLN A O 1
ATOM 1484 N N . ALA A 1 203 ? 11.646 76.186 27.539 1.00 44.47 202 ALA A N 1
ATOM 1485 C CA . ALA A 1 203 ? 10.973 75.149 28.332 1.00 44.27 202 ALA A CA 1
ATOM 1486 C C . ALA A 1 203 ? 9.528 75.584 28.583 1.00 44.01 202 ALA A C 1
ATOM 1487 O O . ALA A 1 203 ? 9.278 76.758 28.871 1.00 43.62 202 ALA A O 1
ATOM 1489 N N . ALA A 1 204 ? 8.588 74.642 28.470 1.00 44.02 203 ALA A N 1
ATOM 1490 C CA . ALA A 1 204 ? 7.156 74.912 28.701 1.00 43.96 203 ALA A CA 1
ATOM 1491 C C . ALA A 1 204 ? 6.894 75.303 30.157 1.00 44.30 203 ALA A C 1
ATOM 1492 O O . ALA A 1 204 ? 6.205 76.298 30.421 1.00 44.51 203 ALA A O 1
ATOM 1494 N N . ALA A 1 205 ? 7.453 74.523 31.089 1.00 44.44 204 ALA A N 1
ATOM 1495 C CA . ALA A 1 205 ? 7.335 74.809 32.524 1.00 44.50 204 ALA A CA 1
ATOM 1496 C C . ALA A 1 205 ? 8.219 76.021 32.838 1.00 44.71 204 ALA A C 1
ATOM 1497 O O . ALA A 1 205 ? 9.408 75.987 32.506 1.00 44.84 204 ALA A O 1
ATOM 1499 N N . PRO A 1 206 ? 7.662 77.079 33.488 1.00 44.79 205 PRO A N 1
ATOM 1500 C CA . PRO A 1 206 ? 8.482 78.266 33.811 1.00 44.49 205 PRO A CA 1
ATOM 1501 C C . PRO A 1 206 ? 9.537 77.997 34.897 1.00 44.34 205 PRO A C 1
ATOM 1502 O O . PRO A 1 206 ? 10.518 78.740 34.988 1.00 44.38 205 PRO A O 1
ATOM 1506 N N . ASP A 1 207 ? 9.321 76.937 35.684 1.00 44.09 206 ASP A N 1
ATOM 1507 C CA . ASP A 1 207 ? 10.227 76.477 36.745 1.00 43.67 206 ASP A CA 1
ATOM 1508 C C . ASP A 1 207 ? 11.147 75.309 36.303 1.00 43.58 206 ASP A C 1
ATOM 1509 O O . ASP A 1 207 ? 11.579 74.516 37.150 1.00 43.97 206 ASP A O 1
ATOM 1514 N N . PHE A 1 208 ? 11.449 75.211 34.997 1.00 43.24 207 PHE A N 1
ATOM 1515 C CA . PHE A 1 208 ? 12.331 74.159 34.442 1.00 43.08 207 PHE A CA 1
ATOM 1516 C C . PHE A 1 208 ? 13.721 74.327 35.061 1.00 42.74 207 PHE A C 1
ATOM 1517 O O . PHE A 1 208 ? 14.276 75.429 35.023 1.00 42.55 207 PHE A O 1
ATOM 1525 N N . THR A 1 209 ? 14.263 73.238 35.613 1.00 42.53 208 THR A N 1
ATOM 1526 C CA . THR A 1 209 ? 15.517 73.262 36.376 1.00 42.44 208 THR A CA 1
ATOM 1527 C C . THR A 1 209 ? 16.578 72.279 35.862 1.00 42.81 208 THR A C 1
ATOM 1528 O O . THR A 1 209 ? 16.262 71.127 35.582 1.00 42.77 208 THR A O 1
ATOM 1532 N N . ILE A 1 210 ? 17.828 72.747 35.755 1.00 43.12 209 ILE A N 1
ATOM 1533 C CA . ILE A 1 210 ? 18.969 71.921 35.338 1.00 43.19 209 ILE A CA 1
ATOM 1534 C C . ILE A 1 210 ? 19.700 71.459 36.600 1.00 43.32 209 ILE A C 1
ATOM 1535 O O . ILE A 1 210 ? 20.256 72.285 37.330 1.00 43.22 209 ILE A O 1
ATOM 1540 N N . PHE A 1 211 ? 19.683 70.145 36.847 1.00 43.51 210 PHE A N 1
ATOM 1541 C CA . PHE A 1 211 ? 20.350 69.521 37.995 1.00 43.39 210 PHE A CA 1
ATOM 1542 C C . PHE A 1 211 ? 21.710 68.973 37.537 1.00 43.21 210 PHE A C 1
ATOM 1543 O O . PHE A 1 211 ? 21.851 67.789 37.222 1.00 43.44 210 PHE A O 1
ATOM 1551 N N . ALA A 1 212 ? 22.704 69.857 37.493 1.00 43.19 211 ALA A N 1
ATOM 1552 C CA . ALA A 1 212 ? 24.059 69.497 37.053 1.00 43.58 211 ALA A CA 1
ATOM 1553 C C . ALA A 1 212 ? 24.864 68.842 38.177 1.00 43.71 211 ALA A C 1
ATOM 1554 O O . ALA A 1 212 ? 25.409 69.544 39.034 1.00 44.18 211 ALA A O 1
ATOM 1556 N N . ASP A 1 213 ? 24.916 67.506 38.184 1.00 43.58 212 ASP A N 1
ATOM 1557 C CA . ASP A 1 213 ? 25.726 66.756 39.159 1.00 43.69 212 ASP A CA 1
ATOM 1558 C C . ASP A 1 213 ? 27.160 66.764 38.623 1.00 43.84 212 ASP A C 1
ATOM 1559 O O . ASP A 1 213 ? 27.596 65.806 37.974 1.00 43.78 212 ASP A O 1
ATOM 1564 N N . ASP A 1 214 ? 27.898 67.831 38.935 1.00 43.92 213 ASP A N 1
ATOM 1565 C CA . ASP A 1 214 ? 29.277 67.998 38.464 1.00 44.19 213 ASP A CA 1
ATOM 1566 C C . ASP A 1 214 ? 30.234 67.306 39.454 1.00 44.34 213 ASP A C 1
ATOM 1567 O O . ASP A 1 214 ? 31.084 67.941 40.083 1.00 44.29 213 ASP A O 1
ATOM 1572 N N . ALA A 1 215 ? 30.105 65.977 39.528 1.00 44.74 214 ALA A N 1
ATOM 1573 C CA . ALA A 1 215 ? 30.861 65.128 40.470 1.00 45.03 214 ALA A CA 1
ATOM 1574 C C . ALA A 1 215 ? 32.341 64.933 40.147 1.00 45.36 214 ALA A C 1
ATOM 1575 O O . ALA A 1 215 ? 33.105 64.555 41.041 1.00 45.65 214 ALA A O 1
ATOM 1577 N N . TYR A 1 216 ? 32.734 65.173 38.891 1.00 45.43 215 TYR A N 1
ATOM 1578 C CA . TYR A 1 216 ? 34.121 65.016 38.434 1.00 45.44 215 TYR A CA 1
ATOM 1579 C C . TYR A 1 216 ? 34.646 66.303 37.759 1.00 45.64 215 TYR A C 1
ATOM 1580 O O . TYR A 1 216 ? 35.278 66.239 36.708 1.00 45.79 215 TYR A O 1
ATOM 1589 N N . ARG A 1 217 ? 34.404 67.461 38.380 1.00 45.85 216 ARG A N 1
ATOM 1590 C CA . ARG A 1 217 ? 34.812 68.767 37.810 1.00 46.45 216 ARG A CA 1
ATOM 1591 C C . ARG A 1 217 ? 36.330 68.946 37.672 1.00 46.68 216 ARG A C 1
ATOM 1592 O O . ARG A 1 217 ? 36.796 69.405 36.625 1.00 47.04 216 ARG A O 1
ATOM 1600 N N . VAL A 1 218 ? 37.067 68.605 38.731 1.00 46.74 217 VAL A N 1
ATOM 1601 C CA . VAL A 1 218 ? 38.542 68.732 38.781 1.00 46.79 217 VAL A CA 1
ATOM 1602 C C . VAL A 1 218 ? 39.288 67.376 38.753 1.00 47.08 217 VAL A C 1
ATOM 1603 O O . VAL A 1 218 ? 40.507 67.335 38.951 1.00 47.31 217 VAL A O 1
ATOM 1607 N N . HIS A 1 219 ? 38.572 66.296 38.432 1.00 46.96 218 HIS A N 1
ATOM 1608 C CA . HIS A 1 219 ? 39.097 64.923 38.480 1.00 46.68 218 HIS A CA 1
ATOM 1609 C C . HIS A 1 219 ? 39.745 64.537 37.146 1.00 46.46 218 HIS A C 1
ATOM 1610 O O . HIS A 1 219 ? 39.275 63.633 36.446 1.00 46.22 218 HIS A O 1
ATOM 1617 N N . HIS A 1 220 ? 40.848 65.217 36.825 1.00 46.61 219 HIS A N 1
ATOM 1618 C CA . HIS A 1 220 ? 41.572 65.026 35.554 1.00 46.67 219 HIS A CA 1
ATOM 1619 C C . HIS A 1 220 ? 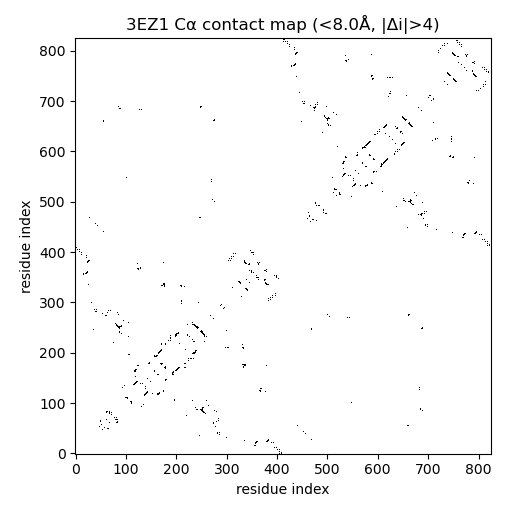42.634 63.932 35.666 1.00 46.86 219 HIS A C 1
ATOM 1620 O O . HIS A 1 220 ? 43.347 63.859 36.671 1.00 47.10 219 HIS A O 1
ATOM 1627 N N . LEU A 1 221 ? 42.732 63.096 34.631 1.00 47.08 220 LEU A N 1
ATOM 1628 C CA . LEU A 1 221 ? 43.741 62.025 34.545 1.00 47.50 220 LEU A CA 1
ATOM 1629 C C . LEU A 1 221 ? 44.865 62.308 33.523 1.00 48.08 220 LEU A C 1
ATOM 1630 O O . LEU A 1 221 ? 45.813 61.523 33.448 1.00 48.55 220 LEU A O 1
ATOM 1635 N N . VAL A 1 222 ? 44.768 63.411 32.767 1.00 48.53 221 VAL A N 1
ATOM 1636 C CA . VAL A 1 222 ? 45.779 63.817 31.769 1.00 49.27 221 VAL A CA 1
ATOM 1637 C C . VAL A 1 222 ? 46.283 65.242 32.092 1.00 49.93 221 VAL A C 1
ATOM 1638 O O . VAL A 1 222 ? 45.509 66.070 32.578 1.00 49.71 221 VAL A O 1
ATOM 1642 N N . GLU A 1 223 ? 47.569 65.509 31.830 1.00 50.83 222 GLU A N 1
ATOM 1643 C CA . GLU A 1 223 ? 48.192 66.825 32.113 1.00 51.77 222 GLU A CA 1
ATOM 1644 C C . GLU A 1 223 ? 47.678 67.906 31.153 1.00 51.81 222 GLU A C 1
ATOM 1645 O O . GLU A 1 223 ? 46.951 68.811 31.575 1.00 51.66 222 GLU A O 1
ATOM 1651 N N . GLU A 1 224 ? 48.058 67.796 29.878 1.00 52.25 223 GLU A N 1
ATOM 1652 C CA . GLU A 1 224 ? 47.618 68.715 28.819 1.00 52.53 223 GLU A CA 1
ATOM 1653 C C . GLU A 1 224 ? 46.359 68.134 28.172 1.00 52.69 223 GLU A C 1
ATOM 1654 O O . GLU A 1 224 ? 46.074 66.938 28.317 1.00 52.93 223 GLU A O 1
ATOM 1656 N N . ASP A 1 225 ? 45.617 68.989 27.465 1.00 52.54 224 ASP A N 1
ATOM 1657 C CA . ASP A 1 225 ? 44.374 68.616 26.767 1.00 52.12 224 ASP A CA 1
ATOM 1658 C C . ASP A 1 225 ? 43.262 68.127 27.721 1.00 51.77 224 ASP A C 1
ATOM 1659 O O . ASP A 1 225 ? 42.616 67.100 27.474 1.00 52.31 224 ASP A O 1
ATOM 1661 N N . ARG A 1 226 ? 43.061 68.873 28.810 1.00 51.07 225 ARG A N 1
ATOM 1662 C CA . ARG A 1 226 ? 42.019 68.569 29.809 1.00 50.57 225 ARG A CA 1
ATOM 1663 C C . ARG A 1 226 ? 40.648 69.055 29.342 1.00 50.38 225 ARG A C 1
ATOM 1664 O O . ARG A 1 226 ? 40.543 69.815 28.372 1.00 50.83 225 ARG A O 1
ATOM 1672 N N . ALA A 1 227 ? 39.608 68.614 30.052 1.00 49.73 226 ALA A N 1
ATOM 1673 C CA . ALA A 1 227 ? 38.238 69.075 29.813 1.00 49.29 226 ALA A CA 1
ATOM 1674 C C . ALA A 1 227 ? 38.096 70.420 30.523 1.0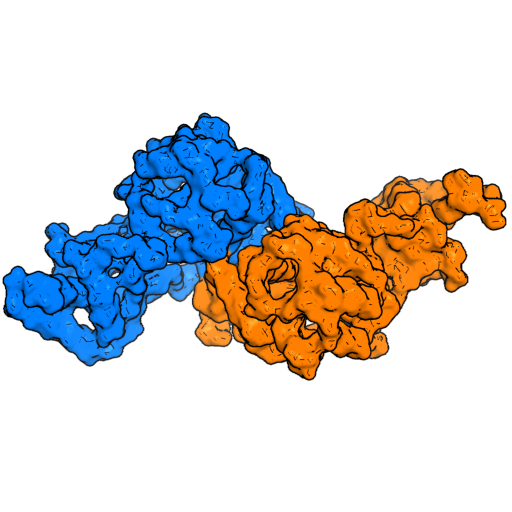0 49.15 226 ALA A C 1
ATOM 1675 O O . ALA A 1 227 ? 38.619 70.592 31.624 1.00 48.99 226 ALA A O 1
ATOM 1677 N N . GLU A 1 228 ? 37.418 71.370 29.879 1.00 49.09 227 GLU A N 1
ATOM 1678 C CA . GLU A 1 228 ? 37.168 72.705 30.438 1.00 48.81 227 GLU A CA 1
ATOM 1679 C C . GLU A 1 228 ? 35.707 72.704 30.895 1.00 47.89 227 GLU A C 1
ATOM 1680 O O . GLU A 1 228 ? 34.814 72.663 30.044 1.00 47.72 227 GLU A O 1
ATOM 1686 N N . PRO A 1 229 ? 35.450 72.687 32.228 1.00 47.40 228 PRO A N 1
ATOM 1687 C CA . PRO A 1 229 ? 34.046 72.697 32.667 1.00 46.86 228 PRO A CA 1
ATOM 1688 C C . PRO A 1 229 ? 33.320 74.030 32.403 1.00 46.18 228 PRO A C 1
ATOM 1689 O O . PRO A 1 229 ? 33.959 75.084 32.339 1.00 46.10 228 PRO A O 1
ATOM 1693 N N . VAL A 1 230 ? 31.999 73.947 32.247 1.00 45.44 229 VAL A N 1
ATOM 1694 C CA . VAL A 1 230 ? 31.127 75.102 31.995 1.00 44.77 229 VAL A CA 1
ATOM 1695 C C . VAL A 1 230 ? 30.447 75.553 33.297 1.00 44.82 229 VAL A C 1
ATOM 1696 O O . VAL A 1 230 ? 30.233 74.743 34.199 1.00 44.88 229 VAL A O 1
ATOM 1700 N N . ASN A 1 231 ? 30.096 76.839 33.369 1.00 44.82 230 ASN A N 1
ATOM 1701 C CA . ASN A 1 231 ? 29.454 77.444 34.547 1.00 44.73 230 ASN A CA 1
ATOM 1702 C C . ASN A 1 231 ? 27.959 77.681 34.274 1.00 44.53 230 ASN A C 1
ATOM 1703 O O . ASN A 1 231 ? 27.580 78.720 33.727 1.00 44.31 230 ASN A O 1
ATOM 1708 N N . PHE A 1 232 ? 27.117 76.713 34.653 1.00 44.43 231 PHE A N 1
ATOM 1709 C CA . PHE A 1 232 ? 25.654 76.825 34.458 1.00 44.62 231 PHE A CA 1
ATOM 1710 C C . PHE A 1 232 ? 24.986 77.967 35.232 1.00 44.75 231 PHE A C 1
ATOM 1711 O O . PHE A 1 232 ? 23.962 78.478 34.779 1.00 44.83 231 PHE A O 1
ATOM 1719 N N . VAL A 1 233 ? 25.559 78.356 36.377 1.00 44.66 232 VAL A N 1
ATOM 1720 C CA . VAL A 1 233 ? 25.044 79.474 37.190 1.00 44.49 232 VAL A CA 1
ATOM 1721 C C . VAL A 1 233 ? 25.189 80.801 36.421 1.00 44.64 232 VAL A C 1
ATOM 1722 O O . VAL A 1 233 ? 24.261 81.610 36.407 1.00 44.45 232 VAL A O 1
ATOM 1726 N N . VAL A 1 234 ? 26.346 80.997 35.784 1.00 44.65 233 VAL A N 1
ATOM 1727 C CA . VAL A 1 234 ? 26.609 82.181 34.959 1.00 44.90 233 VAL A CA 1
ATOM 1728 C C . VAL A 1 234 ? 25.831 82.105 33.633 1.00 45.00 233 VAL A C 1
ATOM 1729 O O . VAL A 1 234 ? 25.213 83.097 33.234 1.00 45.31 233 VAL A O 1
ATOM 1733 N N . LEU A 1 235 ? 25.857 80.940 32.973 1.00 44.87 234 LEU A N 1
ATOM 1734 C CA . LEU A 1 235 ? 25.140 80.726 31.695 1.00 44.51 234 LEU A CA 1
ATOM 1735 C C . LEU A 1 235 ? 23.617 80.883 31.828 1.00 44.31 234 LEU A C 1
ATOM 1736 O O . LEU A 1 235 ? 22.993 81.507 30.969 1.00 44.26 234 LEU A O 1
ATOM 1741 N N . ALA A 1 236 ? 23.037 80.331 32.897 1.00 44.36 235 ALA A N 1
ATOM 1742 C CA . ALA A 1 236 ? 21.590 80.478 33.172 1.00 44.25 235 ALA A CA 1
ATOM 1743 C C . ALA A 1 236 ? 21.208 81.942 33.461 1.00 44.46 235 ALA A C 1
ATOM 1744 O O . ALA A 1 236 ? 20.177 82.418 32.972 1.00 44.45 235 ALA A O 1
ATOM 1746 N N . ARG A 1 237 ? 22.047 82.638 34.238 1.00 44.46 236 ARG A N 1
ATOM 1747 C CA . ARG A 1 237 ? 21.849 84.063 34.580 1.00 44.56 236 ARG A CA 1
ATOM 1748 C C . ARG A 1 237 ? 21.873 84.935 33.327 1.00 44.48 236 ARG A C 1
ATOM 1749 O O . ARG A 1 237 ? 20.980 85.760 33.135 1.00 44.43 236 ARG A O 1
ATOM 1757 N N . ASP A 1 238 ? 22.899 84.743 32.494 1.00 44.43 237 ASP A N 1
ATOM 1758 C CA . ASP A 1 238 ? 23.041 85.479 31.222 1.00 44.38 237 ASP A CA 1
ATOM 1759 C C . ASP A 1 238 ? 21.927 85.127 30.214 1.00 44.02 237 ASP A C 1
ATOM 1760 O O . ASP A 1 238 ? 21.558 85.968 29.389 1.00 43.97 237 ASP A O 1
ATOM 1765 N N . ALA A 1 239 ? 21.403 83.899 30.292 1.00 43.68 238 ALA A N 1
ATOM 1766 C CA . ALA A 1 239 ? 20.291 83.440 29.441 1.00 43.63 238 ALA A CA 1
ATOM 1767 C C . ALA A 1 239 ? 18.914 84.029 29.811 1.00 43.61 238 ALA A C 1
ATOM 1768 O O . ALA A 1 239 ? 17.991 83.978 28.991 1.00 43.73 238 ALA A O 1
ATOM 1770 N N . GLY A 1 240 ? 18.779 84.568 31.029 1.00 43.44 239 GLY A N 1
ATOM 1771 C CA . GLY A 1 240 ? 17.517 85.135 31.536 1.00 43.35 239 GLY A CA 1
ATOM 1772 C C . GLY A 1 240 ? 16.732 84.238 32.491 1.00 43.17 239 GLY A C 1
ATOM 1773 O O . GLY A 1 240 ? 15.628 84.606 32.904 1.00 42.60 239 GLY A O 1
ATOM 1774 N N . TYR A 1 241 ? 17.296 83.073 32.833 1.00 43.53 240 TYR A N 1
ATOM 1775 C CA . TYR A 1 241 ? 16.706 82.106 33.769 1.00 43.58 240 TYR A CA 1
ATOM 1776 C C . TYR A 1 241 ? 17.721 81.897 34.906 1.00 43.81 240 TYR A C 1
ATOM 1777 O O . TYR A 1 241 ? 18.319 80.820 35.004 1.00 44.13 240 TYR A O 1
ATOM 1786 N N . PRO A 1 242 ? 17.932 82.924 35.765 1.00 44.02 241 PRO A N 1
ATOM 1787 C CA . PRO A 1 242 ? 18.941 82.807 36.838 1.00 44.04 241 PRO A CA 1
ATOM 1788 C C . PRO A 1 242 ? 18.702 81.670 37.836 1.00 43.98 241 PRO A C 1
ATOM 1789 O O . PRO A 1 242 ? 19.672 81.093 38.319 1.00 43.76 241 PRO A O 1
ATOM 1793 N N . ASP A 1 243 ? 17.430 81.341 38.094 1.00 44.29 242 ASP A N 1
ATOM 1794 C CA . ASP A 1 243 ? 17.032 80.260 39.024 1.00 44.53 242 ASP A CA 1
ATOM 1795 C C . ASP A 1 243 ? 17.001 78.836 38.410 1.00 44.42 242 ASP A C 1
ATOM 1796 O O . ASP A 1 243 ? 16.642 77.880 39.104 1.00 44.31 242 ASP A O 1
ATOM 1801 N N . ARG A 1 244 ? 17.381 78.691 37.137 1.00 44.62 243 ARG A N 1
ATOM 1802 C CA . ARG A 1 244 ? 17.364 77.391 36.447 1.00 45.09 243 ARG A CA 1
ATOM 1803 C C . ARG A 1 244 ? 18.408 76.381 36.939 1.00 45.34 243 ARG A C 1
ATOM 1804 O O . ARG A 1 244 ? 18.069 75.228 37.202 1.00 45.49 243 ARG A O 1
ATOM 1812 N N . ALA A 1 245 ? 19.662 76.814 37.058 1.00 45.55 244 ALA A N 1
ATOM 1813 C CA . ALA A 1 245 ? 20.781 75.910 37.390 1.00 45.46 244 ALA A CA 1
ATOM 1814 C C . ALA A 1 245 ? 21.026 75.614 38.883 1.00 45.42 244 ALA A C 1
ATOM 1815 O O . ALA A 1 245 ? 21.068 76.528 39.707 1.00 45.53 244 ALA A O 1
ATOM 1817 N N . PHE A 1 246 ? 21.159 74.321 39.197 1.00 45.29 245 PHE A N 1
ATOM 1818 C CA . PHE A 1 246 ? 21.587 73.812 40.503 1.00 45.17 245 PHE A CA 1
ATOM 1819 C C . PHE A 1 246 ? 22.809 72.951 40.186 1.00 45.21 245 PHE A C 1
ATOM 1820 O O . PHE A 1 246 ? 22.653 71.829 39.703 1.00 45.62 245 PHE A O 1
ATOM 1828 N N . VAL A 1 247 ? 24.008 73.489 40.416 1.00 45.43 246 VAL A N 1
ATOM 1829 C CA . VAL A 1 247 ? 25.275 72.794 40.117 1.00 45.41 246 VAL A CA 1
ATOM 1830 C C . VAL A 1 247 ? 25.818 72.105 41.376 1.00 45.36 246 VAL A C 1
ATOM 1831 O O . VAL A 1 247 ? 26.398 72.763 42.248 1.00 45.39 246 VAL A O 1
ATOM 1835 N N . PHE A 1 248 ? 25.625 70.787 41.462 1.00 45.27 247 PHE A N 1
ATOM 1836 C CA . PHE A 1 248 ? 26.104 69.989 42.604 1.00 45.61 247 PHE A CA 1
ATOM 1837 C C . PHE A 1 248 ? 27.557 69.547 42.388 1.00 45.79 247 PHE A C 1
ATOM 1838 O O . PHE A 1 248 ? 28.049 69.512 41.249 1.00 45.62 247 PHE A O 1
ATOM 1846 N N . ALA A 1 249 ? 28.223 69.208 43.493 1.00 45.64 248 ALA A N 1
ATOM 1847 C CA . ALA A 1 249 ? 29.626 68.757 43.479 1.00 45.42 248 ALA A CA 1
ATOM 1848 C C . ALA A 1 249 ? 29.987 68.024 44.775 1.00 45.26 248 ALA A C 1
ATOM 1849 O O . ALA A 1 249 ? 29.246 68.108 45.762 1.00 44.68 248 ALA A O 1
ATOM 1851 N N . SER A 1 250 ? 31.136 67.340 44.767 1.00 45.45 249 SER A N 1
ATOM 1852 C CA . SER A 1 250 ? 31.564 66.486 45.890 1.00 45.41 249 SER A CA 1
ATOM 1853 C C . SER A 1 250 ? 33.085 66.396 46.101 1.00 45.73 249 SER A C 1
ATOM 1854 O O . SER A 1 250 ? 33.860 66.510 45.148 1.00 46.14 249 SER A O 1
ATOM 1857 N N . THR A 1 251 ? 33.476 66.171 47.359 1.00 45.82 250 THR A N 1
ATOM 1858 C CA . THR A 1 251 ? 34.866 65.939 47.773 1.00 45.98 250 THR A CA 1
ATOM 1859 C C . THR A 1 251 ? 35.099 64.422 48.020 1.00 46.10 250 THR A C 1
ATOM 1860 O O . THR A 1 251 ? 36.180 64.036 48.475 1.00 46.19 250 THR A O 1
ATOM 1864 N N . SER A 1 252 ? 34.106 63.572 47.703 1.00 46.29 251 SER A N 1
ATOM 1865 C CA . SER A 1 252 ? 34.163 62.114 47.945 1.00 46.75 251 SER A CA 1
ATOM 1866 C C . SER A 1 252 ? 35.324 61.394 47.262 1.00 46.99 251 SER A C 1
ATOM 1867 O O . SER A 1 252 ? 35.907 60.475 47.835 1.00 46.88 251 SER A O 1
ATOM 1870 N N . LYS A 1 253 ? 35.650 61.822 46.044 1.00 47.32 252 LYS A N 1
ATOM 1871 C CA . LYS A 1 253 ? 36.776 61.271 45.281 1.00 47.64 252 LYS A CA 1
ATOM 1872 C C . LYS A 1 253 ? 37.971 62.255 45.249 1.00 47.43 252 LYS A C 1
ATOM 1873 O O . LYS A 1 253 ? 38.786 62.227 44.325 1.00 47.94 252 LYS A O 1
ATOM 1879 N N . ILE A 1 254 ? 38.071 63.082 46.300 1.00 47.06 253 ILE A N 1
ATOM 1880 C CA . ILE A 1 254 ? 39.123 64.094 46.501 1.00 46.69 253 ILE A CA 1
ATOM 1881 C C . ILE A 1 254 ? 39.829 63.855 47.856 1.00 46.45 253 ILE A C 1
ATOM 1882 O O . ILE A 1 254 ? 41.059 63.770 47.900 1.00 46.41 253 ILE A O 1
ATOM 1887 N N . THR A 1 255 ? 39.048 63.772 48.941 1.00 46.09 254 THR A N 1
ATOM 1888 C CA . THR A 1 255 ? 39.556 63.492 50.299 1.00 45.77 254 THR A CA 1
ATOM 1889 C C . THR A 1 255 ? 39.233 62.038 50.690 1.00 45.77 254 THR A C 1
ATOM 1890 O O . THR A 1 255 ? 40.079 61.161 50.479 1.00 45.63 254 THR A O 1
ATOM 1894 N N . PHE A 1 256 ? 38.032 61.786 51.231 1.00 45.86 255 PHE A N 1
ATOM 1895 C CA . PHE A 1 256 ? 37.575 60.436 51.618 1.00 45.99 255 PHE A CA 1
ATOM 1896 C C . PHE A 1 256 ? 36.202 60.143 51.008 1.00 45.98 255 PHE A C 1
ATOM 1897 O O . PHE A 1 256 ? 35.345 61.024 50.986 1.00 45.87 255 PHE A O 1
ATOM 1905 N N . ALA A 1 257 ? 35.988 58.899 50.570 1.00 46.01 256 ALA A N 1
ATOM 1906 C CA . ALA A 1 257 ? 34.719 58.463 49.969 1.00 45.91 256 ALA A CA 1
ATOM 1907 C C . ALA A 1 257 ? 33.742 58.145 51.090 1.00 46.22 256 ALA A C 1
ATOM 1908 O O . ALA A 1 257 ? 33.909 57.144 51.782 1.00 46.23 256 ALA A O 1
ATOM 1910 N N . GLY A 1 258 ? 32.737 59.009 51.275 1.00 46.57 257 GLY A N 1
ATOM 1911 C CA . GLY A 1 258 ? 31.747 58.877 52.363 1.00 46.30 257 GLY A CA 1
ATOM 1912 C C . GLY A 1 258 ? 32.051 59.715 53.605 1.00 46.13 257 GLY A C 1
ATOM 1913 O O . GLY A 1 258 ? 31.188 59.838 54.476 1.00 46.00 257 GLY A O 1
ATOM 1914 N N . ALA A 1 259 ? 33.283 60.238 53.710 1.00 45.80 258 ALA A N 1
ATOM 1915 C CA . ALA A 1 259 ? 33.723 61.127 54.796 1.00 45.63 258 ALA A CA 1
ATOM 1916 C C . ALA A 1 259 ? 34.192 62.493 54.244 1.00 45.55 258 ALA A C 1
ATOM 1917 O O . ALA A 1 259 ? 34.967 63.202 54.903 1.00 45.65 258 ALA A O 1
ATOM 1919 N N . GLY A 1 260 ? 33.698 62.860 53.054 1.00 45.29 259 GLY A N 1
ATOM 1920 C CA . GLY A 1 260 ? 34.038 64.114 52.381 1.00 45.07 259 GLY A CA 1
ATOM 1921 C C . GLY A 1 260 ? 32.999 65.185 52.664 1.00 44.76 259 GLY A C 1
ATOM 1922 O O . GLY A 1 260 ? 32.455 65.234 53.767 1.00 44.85 259 GLY A O 1
ATOM 1923 N N . LEU A 1 261 ? 32.722 66.023 51.660 1.00 44.35 260 LEU A N 1
ATOM 1924 C CA . LEU A 1 261 ? 31.757 67.127 51.750 1.00 43.98 260 LEU A CA 1
ATOM 1925 C C . LEU A 1 261 ? 30.903 67.210 50.490 1.00 43.82 260 LEU A C 1
ATOM 1926 O O . LEU A 1 261 ? 31.434 67.132 49.380 1.00 43.68 260 LEU A O 1
ATOM 1931 N N . GLY A 1 262 ? 29.592 67.370 50.683 1.00 44.00 261 GLY A N 1
ATOM 1932 C CA . GLY A 1 262 ? 28.617 67.552 49.606 1.00 44.28 261 GLY A CA 1
ATOM 1933 C C . GLY A 1 262 ? 28.183 69.013 49.601 1.00 44.55 261 GLY A C 1
ATOM 1934 O O . GLY A 1 262 ? 27.915 69.588 50.671 1.00 44.85 261 GLY A O 1
ATOM 1935 N N . PHE A 1 263 ? 28.113 69.610 48.411 1.00 44.27 262 PHE A N 1
ATOM 1936 C CA . PHE A 1 263 ? 27.738 71.024 48.254 1.00 44.29 262 PHE A CA 1
ATOM 1937 C C . PHE A 1 263 ? 27.076 71.318 46.907 1.00 44.21 262 PHE A C 1
ATOM 1938 O O . PHE A 1 263 ? 27.161 70.508 45.977 1.00 44.24 262 PHE A O 1
ATOM 1946 N N . VAL A 1 264 ? 26.407 72.472 46.830 1.00 44.22 263 VAL A N 1
ATOM 1947 C CA . VAL A 1 264 ? 25.685 72.907 45.625 1.00 44.19 263 VAL A CA 1
ATOM 1948 C C . VAL A 1 264 ? 25.858 74.404 45.364 1.00 44.29 263 VAL A C 1
ATOM 1949 O O . VAL A 1 264 ? 25.906 75.196 46.308 1.00 44.70 263 VAL A O 1
ATOM 1953 N N . ALA A 1 265 ? 25.958 74.765 44.083 1.00 44.09 264 ALA A N 1
ATOM 1954 C CA . ALA A 1 265 ? 26.040 76.153 43.626 1.00 43.75 264 ALA A CA 1
ATOM 1955 C C . ALA A 1 265 ? 24.756 76.468 42.857 1.00 43.57 264 ALA A C 1
ATOM 1956 O O . ALA A 1 265 ? 24.309 75.666 42.036 1.00 43.54 264 ALA A O 1
ATOM 1958 N N . SER A 1 266 ? 24.161 77.621 43.142 1.00 43.40 265 SER A N 1
ATOM 1959 C CA . SER A 1 266 ? 22.952 78.091 42.446 1.00 43.31 265 SER A CA 1
ATOM 1960 C C . SER A 1 266 ? 22.792 79.602 42.687 1.00 43.80 265 SER A C 1
ATOM 1961 O O . SER A 1 266 ? 23.646 80.206 43.343 1.00 43.91 265 SER A O 1
ATOM 1964 N N . SER A 1 267 ? 21.722 80.212 42.164 1.00 43.91 266 SER A N 1
ATOM 1965 C CA . SER A 1 267 ? 21.476 81.655 42.372 1.00 43.75 266 SER A CA 1
ATOM 1966 C C . SER A 1 267 ? 21.268 81.962 43.852 1.00 43.91 266 SER A C 1
ATOM 1967 O O . SER A 1 267 ? 20.757 81.113 44.589 1.00 44.14 266 SER A O 1
ATOM 1970 N N . GLU A 1 268 ? 21.665 83.167 44.272 1.00 44.02 267 GLU A N 1
ATOM 1971 C CA . GLU A 1 268 ? 21.540 83.612 45.676 1.00 44.32 267 GLU A CA 1
ATOM 1972 C C . GLU A 1 268 ? 20.112 83.452 46.217 1.00 44.34 267 GLU A C 1
ATOM 1973 O O . GLU A 1 268 ? 19.937 83.097 47.382 1.00 44.01 267 GLU A O 1
ATOM 1979 N N . ASP A 1 269 ? 19.117 83.691 45.359 1.00 44.73 268 ASP A N 1
ATOM 1980 C CA . ASP A 1 269 ? 17.706 83.525 45.719 1.00 44.96 268 ASP A CA 1
ATOM 1981 C C . ASP A 1 269 ? 17.355 82.045 45.926 1.00 45.21 268 ASP A C 1
ATOM 1982 O O . ASP A 1 269 ? 16.595 81.733 46.843 1.00 45.64 268 ASP A O 1
ATOM 1987 N N . ASN A 1 270 ? 17.889 81.154 45.078 1.00 45.39 269 ASN A N 1
ATOM 1988 C CA . ASN A 1 270 ? 17.696 79.694 45.239 1.00 45.65 269 ASN A CA 1
ATOM 1989 C C . ASN A 1 270 ? 18.309 79.153 46.539 1.00 45.79 269 ASN A C 1
ATOM 1990 O O . ASN A 1 270 ? 17.730 78.259 47.160 1.00 45.76 269 ASN A O 1
ATOM 1995 N N . ILE A 1 271 ? 19.467 79.689 46.940 1.00 45.81 270 ILE A N 1
ATOM 1996 C CA . ILE A 1 271 ? 20.118 79.296 48.205 1.00 45.60 270 ILE A CA 1
ATOM 1997 C C . ILE A 1 271 ? 19.243 79.700 49.401 1.00 45.64 270 ILE A C 1
ATOM 1998 O O . ILE A 1 271 ? 19.164 78.938 50.358 1.00 45.78 270 ILE A O 1
ATOM 2003 N N . ARG A 1 272 ? 18.592 80.872 49.330 1.00 45.69 271 ARG A N 1
ATOM 2004 C CA . ARG A 1 272 ? 17.647 81.331 50.372 1.00 45.93 271 ARG A CA 1
ATOM 2005 C C . ARG A 1 272 ? 16.430 80.388 50.442 1.00 45.78 271 ARG A C 1
ATOM 2006 O O . ARG A 1 272 ? 15.956 80.073 51.537 1.00 46.07 271 ARG A O 1
ATOM 2014 N N . TRP A 1 273 ? 15.926 79.965 49.279 1.00 45.63 272 TRP A N 1
ATOM 2015 C CA . TRP A 1 273 ? 14.825 78.984 49.192 1.00 45.39 272 TRP A CA 1
ATOM 2016 C C . TRP A 1 273 ? 15.240 77.638 49.817 1.00 45.42 272 TRP A C 1
ATOM 2017 O O . TRP A 1 273 ? 14.496 77.076 50.616 1.00 45.39 272 TRP A O 1
ATOM 2028 N N . LEU A 1 274 ? 16.411 77.133 49.419 1.00 45.48 273 LEU A N 1
ATOM 2029 C CA . LEU A 1 274 ? 16.971 75.877 49.949 1.00 45.24 273 LEU A CA 1
ATOM 2030 C C . LEU A 1 274 ? 17.270 75.977 51.449 1.00 45.09 273 LEU A C 1
ATOM 2031 O O . LEU A 1 274 ? 17.007 75.029 52.193 1.00 44.95 273 LEU A O 1
ATOM 2036 N N . SER A 1 275 ? 17.815 77.125 51.871 1.00 44.99 274 SER A N 1
ATOM 2037 C CA . SER A 1 275 ? 18.125 77.409 53.285 1.00 44.81 274 SER A CA 1
ATOM 2038 C C . SER A 1 275 ? 16.895 77.420 54.199 1.00 45.02 274 SER A C 1
ATOM 2039 O O . SER A 1 275 ? 17.022 77.124 55.395 1.00 45.13 274 SER A O 1
ATOM 2042 N N . LYS A 1 276 ? 15.729 77.780 53.650 1.00 44.98 275 LYS A N 1
ATOM 2043 C CA . LYS A 1 276 ? 14.469 77.761 54.404 1.00 45.24 275 LYS A CA 1
ATOM 2044 C C . LYS A 1 276 ? 14.090 76.330 54.802 1.00 45.14 275 LYS A C 1
ATOM 2045 O O . LYS A 1 276 ? 13.844 76.06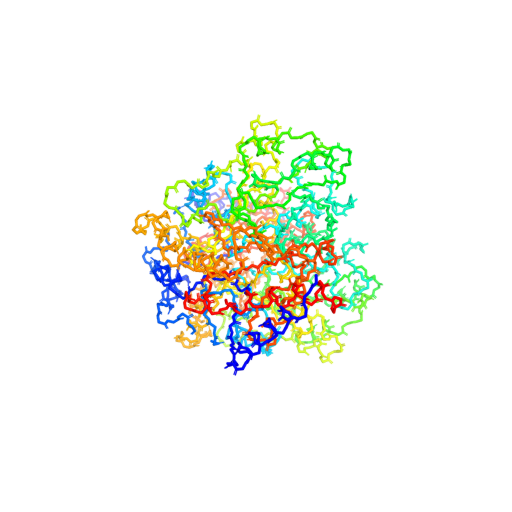9 55.979 1.00 45.39 275 LYS A O 1
ATOM 2051 N N . TYR A 1 277 ? 14.062 75.423 53.824 1.00 45.01 276 TYR A N 1
ATOM 2052 C CA . TYR A 1 277 ? 13.653 74.024 54.061 1.00 44.86 276 TYR A CA 1
ATOM 2053 C C . TYR A 1 277 ? 14.700 73.165 54.782 1.00 44.58 276 TYR A C 1
ATOM 2054 O O . TYR A 1 277 ? 14.324 72.268 55.545 1.00 44.75 276 TYR A O 1
ATOM 2063 N N . LEU A 1 278 ? 15.988 73.433 54.553 1.00 44.21 277 LEU A N 1
ATOM 2064 C CA . LEU A 1 278 ? 17.065 72.774 55.323 1.00 43.93 277 LEU A CA 1
ATOM 2065 C C . LEU A 1 278 ? 16.999 73.258 56.787 1.00 43.72 277 LEU A C 1
ATOM 2066 O O . LEU A 1 278 ? 17.088 72.449 57.717 1.00 43.15 277 LEU A O 1
ATOM 2071 N N . GLY A 1 279 ? 16.825 74.573 56.963 1.00 43.78 278 GLY A N 1
ATOM 2072 C CA . GLY A 1 279 ? 16.670 75.212 58.281 1.00 43.74 278 GLY A CA 1
ATOM 2073 C C . GLY A 1 279 ? 15.489 74.727 59.116 1.00 43.43 278 GLY A C 1
ATOM 2074 O O . GLY A 1 279 ? 15.578 74.690 60.347 1.00 43.47 278 GLY A O 1
ATOM 2075 N N . ALA A 1 280 ? 14.389 74.368 58.445 1.00 43.15 279 ALA A N 1
ATOM 2076 C CA . ALA A 1 280 ? 13.187 73.828 59.102 1.00 42.87 279 ALA A CA 1
ATOM 2077 C C . ALA A 1 280 ? 13.418 72.448 59.736 1.00 43.11 279 ALA A C 1
ATOM 2078 O O . ALA A 1 280 ? 12.740 72.102 60.709 1.00 43.10 279 ALA A O 1
ATOM 2080 N N . GLN A 1 281 ? 14.358 71.674 59.183 1.00 43.29 280 GLN A N 1
ATOM 2081 C CA . GLN A 1 281 ? 14.700 70.332 59.683 1.00 43.76 280 GLN A CA 1
ATOM 2082 C C . GLN A 1 281 ? 16.147 70.187 60.194 1.00 43.46 280 GLN A C 1
ATOM 2083 O O . GLN A 1 281 ? 16.574 69.071 60.447 1.00 43.09 280 GLN A O 1
ATOM 2089 N N . SER A 1 282 ? 16.884 71.290 60.369 1.00 43.45 281 SER A N 1
ATOM 2090 C CA . SER A 1 282 ? 18.274 71.236 60.874 1.00 43.72 281 SER A CA 1
ATOM 2091 C C . SER A 1 282 ? 18.779 72.599 61.359 1.00 43.72 281 SER A C 1
ATOM 2092 O O . SER A 1 282 ? 18.464 73.625 60.756 1.00 44.07 281 SER A O 1
ATOM 2095 N N . ILE A 1 283 ? 19.555 72.600 62.445 1.00 43.63 282 ILE A N 1
ATOM 2096 C CA . ILE A 1 283 ? 20.171 73.836 62.976 1.00 43.47 282 ILE A CA 1
ATOM 2097 C C . ILE A 1 283 ? 21.321 74.284 62.050 1.00 43.62 282 ILE A C 1
ATOM 2098 O O . ILE A 1 283 ? 21.583 75.483 61.913 1.00 43.64 282 ILE A O 1
ATOM 2103 N N . GLY A 1 284 ? 21.978 73.314 61.410 1.00 43.59 283 GLY A N 1
ATOM 2104 C CA . GLY A 1 284 ? 23.063 73.568 60.461 1.00 43.21 283 GLY A CA 1
ATOM 2105 C C . GLY A 1 284 ? 23.859 72.312 60.144 1.00 43.03 283 GLY A C 1
ATOM 2106 O O . GLY A 1 284 ? 23.624 71.266 60.759 1.00 43.01 283 GLY A O 1
ATOM 2107 N N . PRO A 1 285 ? 24.809 72.402 59.193 1.00 42.97 284 PRO A N 1
ATOM 2108 C CA . PRO A 1 285 ? 25.630 71.253 58.822 1.00 42.94 284 PRO A CA 1
ATOM 2109 C C . PRO A 1 285 ? 26.840 71.109 59.750 1.00 42.80 284 PRO A C 1
ATOM 2110 O O . PRO A 1 285 ? 27.067 71.979 60.603 1.00 42.34 284 PRO A O 1
ATOM 2114 N N . ASN A 1 286 ? 27.596 70.018 59.585 1.00 42.96 285 ASN A N 1
ATOM 2115 C CA . ASN A 1 286 ? 28.790 69.764 60.400 1.00 43.23 285 ASN A CA 1
ATOM 2116 C C . ASN A 1 286 ? 29.854 70.794 60.022 1.00 43.58 285 ASN A C 1
ATOM 2117 O O . ASN A 1 286 ? 30.484 70.723 58.970 1.00 44.11 285 ASN A O 1
ATOM 2122 N N . LYS A 1 287 ? 30.034 71.740 60.929 1.00 43.90 286 LYS A N 1
ATOM 2123 C CA . LYS A 1 287 ? 30.900 72.899 60.741 1.00 43.97 286 LYS A CA 1
ATOM 2124 C C . LYS A 1 287 ? 32.377 72.533 60.989 1.00 44.01 286 LYS A C 1
ATOM 2125 O O . LYS A 1 287 ? 33.272 73.165 60.428 1.00 44.02 286 LYS A O 1
ATOM 2131 N N . VAL A 1 288 ? 32.617 71.506 61.813 1.00 44.03 287 VAL A N 1
ATOM 2132 C CA . VAL A 1 288 ? 33.971 71.025 62.127 1.00 43.89 287 VAL A CA 1
ATOM 2133 C C . VAL A 1 288 ? 34.580 70.304 60.918 1.00 43.95 287 VAL A C 1
ATOM 2134 O O . VAL A 1 288 ? 35.754 70.524 60.610 1.00 43.86 287 VAL A O 1
ATOM 2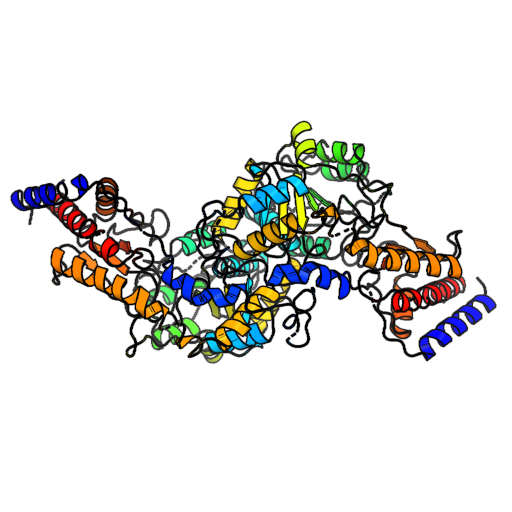138 N N . GLU A 1 289 ? 33.789 69.458 60.248 1.00 44.20 288 GLU A N 1
ATOM 2139 C CA . GLU A 1 289 ? 34.232 68.752 59.021 1.00 44.55 288 GLU A CA 1
ATOM 2140 C C . GLU A 1 289 ? 34.546 69.703 57.861 1.00 44.43 288 GLU A C 1
ATOM 2141 O O . GLU A 1 289 ? 35.509 69.473 57.118 1.00 44.43 288 GLU A O 1
ATOM 2147 N N . GLN A 1 290 ? 33.721 70.742 57.703 1.00 44.25 289 GLN A N 1
ATOM 2148 C CA . GLN A 1 290 ? 33.947 71.780 56.686 1.00 44.15 289 GLN A CA 1
ATOM 2149 C C . GLN A 1 290 ? 35.244 72.548 56.968 1.00 44.28 289 GLN A C 1
ATOM 2150 O O . GLN A 1 290 ? 35.980 72.865 56.032 1.00 44.58 289 GLN A O 1
ATOM 2156 N N . ALA A 1 291 ? 35.519 72.822 58.248 1.00 44.24 290 ALA A N 1
ATOM 2157 C CA . ALA A 1 291 ? 36.758 73.495 58.671 1.00 44.42 290 ALA A CA 1
ATOM 2158 C C . ALA A 1 291 ? 38.005 72.642 58.380 1.00 44.80 290 ALA A C 1
ATOM 2159 O O . ALA A 1 291 ? 39.034 73.187 57.959 1.00 44.65 290 ALA A O 1
ATOM 2161 N N . ARG A 1 292 ? 37.908 71.324 58.609 1.00 45.00 291 ARG A N 1
ATOM 2162 C CA . ARG A 1 292 ? 39.005 70.379 58.306 1.00 45.14 291 ARG A CA 1
ATOM 2163 C C . ARG A 1 292 ? 39.350 70.377 56.811 1.00 45.31 291 ARG A C 1
ATOM 2164 O O . ARG A 1 292 ? 40.532 70.402 56.453 1.00 45.80 291 ARG A O 1
ATOM 2172 N N . HIS A 1 293 ? 38.319 70.337 55.961 1.00 45.09 292 HIS A N 1
ATOM 2173 C CA . HIS A 1 293 ? 38.494 70.384 54.495 1.00 44.90 292 HIS A CA 1
ATOM 2174 C C . HIS A 1 293 ? 39.076 71.705 53.987 1.00 44.79 292 HIS A C 1
ATOM 2175 O O . HIS A 1 293 ? 39.879 71.690 53.053 1.00 44.94 292 HIS A O 1
ATOM 2182 N N . VAL A 1 294 ? 38.672 72.829 54.591 1.00 44.62 293 VAL A N 1
ATOM 2183 C CA . VAL A 1 294 ? 39.192 74.154 54.209 1.00 44.45 293 VAL A CA 1
ATOM 2184 C C . VAL A 1 294 ? 40.677 74.262 54.574 1.00 44.75 293 VAL A C 1
ATOM 2185 O O . VAL A 1 294 ? 41.492 74.668 53.737 1.00 44.74 293 VAL A O 1
ATOM 2189 N N . LYS A 1 295 ? 41.014 73.874 55.807 1.00 44.96 294 LYS A N 1
ATOM 2190 C CA . LYS A 1 295 ? 42.395 73.935 56.310 1.00 45.24 294 LYS A CA 1
ATOM 2191 C C . LYS A 1 295 ? 43.338 72.950 55.603 1.00 45.24 294 LYS A C 1
ATOM 2192 O O . LYS A 1 295 ? 44.470 73.313 55.284 1.00 45.32 294 LYS A O 1
ATOM 2198 N N . PHE A 1 296 ? 42.872 71.724 55.359 1.00 45.17 295 PHE A N 1
ATOM 2199 C CA . PHE A 1 296 ? 43.681 70.700 54.675 1.00 45.18 295 PHE A CA 1
ATOM 2200 C C . PHE A 1 296 ? 43.980 71.048 53.202 1.00 45.27 295 PHE A C 1
ATOM 2201 O O . PHE A 1 296 ? 45.139 70.985 52.778 1.00 45.28 295 PHE A O 1
ATOM 2209 N N . LEU A 1 297 ? 42.936 71.399 52.446 1.00 45.40 296 LEU A N 1
ATOM 2210 C CA . LEU A 1 297 ? 43.060 71.733 51.010 1.00 45.52 296 LEU A CA 1
ATOM 2211 C C . LEU A 1 297 ? 43.851 73.019 50.730 1.00 45.62 296 LEU A C 1
ATOM 2212 O O . LEU A 1 297 ? 44.551 73.098 49.718 1.00 45.73 296 LEU A O 1
ATOM 2217 N N . THR A 1 298 ? 43.725 74.015 51.611 1.00 45.76 297 THR A N 1
ATOM 2218 C CA . THR A 1 298 ? 44.491 75.268 51.504 1.00 46.09 297 THR A CA 1
ATOM 2219 C C . THR A 1 298 ? 45.987 75.019 51.783 1.00 46.41 297 THR A C 1
ATOM 2220 O O . THR A 1 298 ? 46.846 75.566 51.083 1.00 46.64 297 THR A O 1
ATOM 2224 N N . GLU A 1 299 ? 46.273 74.187 52.790 1.00 46.40 298 GLU A N 1
ATOM 2225 C CA . GLU A 1 299 ? 47.647 73.835 53.194 1.00 46.53 298 GLU A CA 1
ATOM 2226 C C . GLU A 1 299 ? 48.308 72.673 52.416 1.00 45.99 298 GLU A C 1
ATOM 2227 O O . GLU A 1 299 ? 49.473 72.360 52.683 1.00 46.05 298 GLU A O 1
ATOM 2233 N N . TYR A 1 300 ? 47.602 72.056 51.460 1.00 45.54 299 TYR A N 1
ATOM 2234 C CA . TYR A 1 300 ? 48.148 70.913 50.692 1.00 45.17 299 TYR A CA 1
ATOM 2235 C C . TYR A 1 300 ? 49.227 71.380 49.691 1.00 45.24 299 TYR A C 1
ATOM 2236 O O . TYR A 1 300 ? 49.083 72.476 49.137 1.00 45.22 299 TYR A O 1
ATOM 2245 N N . PRO A 1 301 ? 50.309 70.576 49.468 1.00 45.44 300 PRO A N 1
ATOM 2246 C CA . PRO A 1 301 ? 51.318 70.989 48.471 1.00 45.38 300 PRO A CA 1
ATOM 2247 C C . PRO A 1 301 ? 50.741 71.014 47.046 1.00 45.26 300 PRO A C 1
ATOM 2248 O O . PRO A 1 301 ? 50.324 69.973 46.528 1.00 45.26 300 PRO A O 1
ATOM 2252 N N . GLY A 1 302 ? 50.703 72.207 46.453 1.00 45.26 301 GLY A N 1
ATOM 2253 C CA . GLY A 1 302 ? 50.131 72.432 45.124 1.00 45.34 301 GLY A CA 1
ATOM 2254 C C . GLY A 1 302 ? 48.631 72.708 45.106 1.00 45.45 301 GLY A C 1
ATOM 2255 O O . GLY A 1 302 ? 48.045 72.793 44.021 1.00 45.52 301 GLY A O 1
ATOM 2256 N N . GLY A 1 303 ? 48.013 72.861 46.285 1.00 45.51 302 GLY A N 1
ATOM 2257 C CA . GLY A 1 303 ? 46.577 73.128 46.406 1.00 45.64 302 GLY A CA 1
ATOM 2258 C C . GLY A 1 303 ? 45.713 71.926 46.056 1.00 45.79 302 GLY A C 1
ATOM 2259 O O . GLY A 1 303 ? 46.156 70.781 46.180 1.00 45.73 302 GLY A O 1
ATOM 2260 N N . LEU A 1 304 ? 44.479 72.198 45.622 1.00 46.00 303 LEU A N 1
ATOM 2261 C CA . LEU A 1 304 ? 43.524 71.153 45.208 1.00 46.09 303 LEU A CA 1
ATOM 2262 C C . LEU A 1 304 ? 43.994 70.463 43.926 1.00 46.39 303 LEU A C 1
ATOM 2263 O O . LEU A 1 304 ? 43.921 69.242 43.832 1.00 46.28 303 LEU A O 1
ATOM 2268 N N . GLU A 1 305 ? 44.484 71.249 42.961 1.00 47.02 304 GLU A N 1
ATOM 2269 C CA . GLU A 1 305 ? 45.038 70.722 41.695 1.00 47.62 304 GLU A CA 1
ATOM 2270 C C . GLU A 1 305 ? 46.238 69.788 41.916 1.00 47.19 304 GLU A C 1
ATOM 2271 O O . GLU A 1 305 ? 46.444 68.864 41.130 1.00 47.40 304 GLU A O 1
ATOM 2277 N N . GLY A 1 306 ? 47.021 70.044 42.970 1.00 46.72 305 GLY A N 1
ATOM 2278 C CA . GLY A 1 306 ? 48.130 69.175 43.369 1.00 46.19 305 GLY A CA 1
ATOM 2279 C C . GLY A 1 306 ? 47.632 67.827 43.878 1.00 45.70 305 GLY A C 1
ATOM 2280 O O . GLY A 1 306 ? 48.225 66.796 43.563 1.00 45.65 305 GLY A O 1
ATOM 2281 N N . LEU A 1 307 ? 46.547 67.842 44.661 1.00 45.18 306 LEU A N 1
ATOM 2282 C CA . LEU A 1 307 ? 45.920 66.616 45.194 1.00 45.08 306 LEU A CA 1
ATOM 2283 C C . LEU A 1 307 ? 45.314 65.754 44.076 1.00 45.34 306 LEU A C 1
ATOM 2284 O O . LEU A 1 307 ? 45.441 64.527 44.108 1.00 45.53 306 LEU A O 1
ATOM 2297 N N . ARG A 1 309 ? 46.275 65.771 40.936 1.00 45.73 308 ARG A N 1
ATOM 2298 C CA . ARG A 1 309 ? 47.415 65.287 40.155 1.00 45.96 308 ARG A CA 1
ATOM 2299 C C . ARG A 1 309 ? 48.044 64.055 40.837 1.00 45.48 308 ARG A C 1
ATOM 2300 O O . ARG A 1 309 ? 48.556 63.173 40.144 1.00 45.44 308 ARG A O 1
ATOM 2308 N N . ASP A 1 310 ? 48.000 64.007 42.179 1.00 45.31 309 ASP A N 1
ATOM 2309 C CA . ASP A 1 310 ? 48.490 62.853 42.970 1.00 44.97 309 ASP A CA 1
ATOM 2310 C C . ASP A 1 310 ? 47.548 61.650 42.842 1.00 45.12 309 ASP A C 1
ATOM 2311 O O . ASP A 1 310 ? 48.020 60.506 42.795 1.00 45.20 309 ASP A O 1
ATOM 2316 N N . HIS A 1 311 ? 46.233 61.906 42.827 1.00 45.03 310 HIS A N 1
ATOM 2317 C CA . HIS A 1 311 ? 45.222 60.863 42.547 1.00 45.04 310 HIS A CA 1
ATOM 2318 C C . HIS A 1 311 ? 45.382 60.345 41.105 1.00 44.81 310 HIS A C 1
ATOM 2319 O O . HIS A 1 311 ? 45.247 59.144 40.866 1.00 45.20 310 HIS A O 1
ATOM 2326 N N . ALA A 1 312 ? 45.664 61.253 40.162 1.00 44.31 311 ALA A N 1
ATOM 2327 C CA . ALA A 1 312 ? 45.912 60.898 38.747 1.00 43.86 311 ALA A CA 1
ATOM 2328 C C . ALA A 1 312 ? 47.108 59.952 38.586 1.00 43.31 311 ALA A C 1
ATOM 2329 O O . ALA A 1 312 ? 47.056 59.043 37.761 1.00 43.33 311 ALA A O 1
ATOM 2331 N N . ALA A 1 313 ? 48.165 60.169 39.377 1.00 42.83 312 ALA A N 1
ATOM 2332 C CA . ALA A 1 313 ? 49.359 59.299 39.386 1.00 42.53 312 ALA A CA 1
ATOM 2333 C C . ALA A 1 313 ? 49.039 57.839 39.774 1.00 42.40 312 ALA A C 1
ATOM 2334 O O . ALA A 1 313 ? 49.699 56.916 39.296 1.00 42.09 312 ALA A O 1
ATOM 2336 N N . ILE A 1 314 ? 48.029 57.660 40.631 1.00 42.53 313 ILE A N 1
ATOM 2337 C CA . ILE A 1 314 ? 47.543 56.345 41.074 1.00 42.66 313 ILE A CA 1
ATOM 2338 C C . ILE A 1 314 ? 46.483 55.795 40.099 1.00 42.97 313 ILE A C 1
ATOM 2339 O O . ILE A 1 314 ? 46.546 54.631 39.709 1.00 42.76 313 ILE A O 1
ATOM 2344 N N . ILE A 1 315 ? 45.532 56.651 39.712 1.00 43.32 314 ILE A N 1
ATOM 2345 C CA . ILE A 1 315 ? 44.378 56.277 38.866 1.00 43.80 314 ILE A CA 1
ATOM 2346 C C . ILE A 1 315 ? 44.663 56.105 37.354 1.00 44.16 314 ILE A C 1
ATOM 2347 O O . ILE A 1 315 ? 44.265 55.091 36.772 1.00 44.15 314 ILE A O 1
ATOM 2352 N N . ALA A 1 316 ? 45.316 57.091 36.731 1.00 44.27 315 ALA A N 1
ATOM 2353 C CA . ALA A 1 316 ? 45.605 57.076 35.272 1.00 44.22 315 ALA A CA 1
ATOM 2354 C C . ALA A 1 316 ? 46.213 55.770 34.715 1.00 44.44 315 ALA A C 1
ATOM 2355 O O . ALA A 1 316 ? 45.742 55.287 33.680 1.00 44.56 315 ALA A O 1
ATOM 2357 N N . PRO A 1 317 ? 47.253 55.202 35.384 1.00 44.46 316 PRO A N 1
ATOM 2358 C CA . PRO A 1 317 ? 47.833 53.913 34.943 1.00 44.34 316 PRO A CA 1
ATOM 2359 C C . PRO A 1 317 ? 46.859 52.712 34.919 1.00 44.26 316 PRO A C 1
ATOM 2360 O O . PRO A 1 317 ? 47.092 51.760 34.167 1.00 43.79 316 PRO A O 1
ATOM 2364 N N . LYS A 1 318 ? 45.806 52.759 35.745 1.00 44.41 317 LYS A N 1
ATOM 2365 C CA . LYS A 1 318 ? 44.752 51.727 35.765 1.00 44.34 317 LYS A CA 1
ATOM 2366 C C . LYS A 1 318 ? 43.855 51.880 34.512 1.00 44.14 317 LYS A C 1
ATOM 2367 O O . LYS A 1 318 ? 43.438 50.874 33.926 1.00 43.55 317 LYS A O 1
ATOM 2373 N N . PHE A 1 319 ? 43.560 53.133 34.125 1.00 44.46 318 PHE A N 1
ATOM 2374 C CA . PHE A 1 319 ? 42.793 53.452 32.892 1.00 44.71 318 PHE A CA 1
ATOM 2375 C C . PHE A 1 319 ? 43.528 52.999 31.624 1.00 44.81 318 PHE A C 1
ATOM 2376 O O . PHE A 1 319 ? 42.911 52.410 30.730 1.00 44.27 318 PHE A O 1
ATOM 2384 N N . ARG A 1 320 ? 44.830 53.287 31.556 1.00 45.28 319 ARG A N 1
ATOM 2385 C CA . ARG A 1 320 ? 45.674 52.860 30.424 1.00 45.51 319 ARG A CA 1
ATOM 2386 C C . ARG A 1 320 ? 45.778 51.339 30.313 1.00 45.51 319 ARG A C 1
ATOM 2387 O O . ARG A 1 320 ? 45.805 50.815 29.204 1.00 45.75 319 ARG A O 1
ATOM 2395 N N . ALA A 1 321 ? 45.832 50.646 31.453 1.00 45.73 320 ALA A N 1
ATOM 2396 C CA . ALA A 1 321 ? 45.851 49.172 31.485 1.00 45.88 320 ALA A CA 1
ATOM 2397 C C . ALA A 1 321 ? 44.570 48.569 30.884 1.00 45.97 320 ALA A C 1
ATOM 2398 O O . ALA A 1 321 ? 44.635 47.536 30.214 1.00 45.88 320 ALA A O 1
ATOM 2400 N N . VAL A 1 322 ? 43.425 49.222 31.118 1.00 46.08 321 VAL A N 1
ATOM 2401 C CA . VAL A 1 322 ? 42.132 48.781 30.560 1.00 46.17 321 VAL A CA 1
ATOM 2402 C C . VAL A 1 322 ? 42.124 48.944 29.033 1.00 46.50 321 VAL A C 1
ATOM 2403 O O . VAL A 1 322 ? 41.622 48.073 28.330 1.00 46.64 321 VAL A O 1
ATOM 2407 N N . ASP A 1 323 ? 42.689 50.051 28.543 1.00 46.60 322 ASP A N 1
ATOM 2408 C CA . ASP A 1 323 ? 42.797 50.342 27.102 1.00 46.31 322 ASP A CA 1
ATOM 2409 C C . ASP A 1 323 ? 43.792 49.404 26.394 1.00 46.10 322 ASP A C 1
ATOM 2410 O O . ASP A 1 323 ? 43.493 48.900 25.313 1.00 45.99 322 ASP A O 1
ATOM 2415 N N . GLU A 1 324 ? 44.958 49.184 27.007 1.00 46.09 323 GLU A N 1
ATOM 2416 C CA . GLU A 1 324 ? 46.018 48.320 26.443 1.00 46.51 323 GLU A CA 1
ATOM 2417 C C . GLU A 1 324 ? 45.610 46.853 26.274 1.00 46.39 323 GLU A C 1
ATOM 2418 O O . GLU A 1 324 ? 45.859 46.261 25.216 1.00 46.68 323 GLU A O 1
ATOM 2424 N N . VAL A 1 325 ? 44.997 46.285 27.313 1.00 46.15 324 VAL A N 1
ATOM 2425 C CA . VAL A 1 325 ? 44.528 44.885 27.298 1.00 46.05 324 VAL A CA 1
ATOM 2426 C C . VAL A 1 325 ? 43.372 44.669 26.314 1.00 46.16 324 VAL A C 1
ATOM 2427 O O . VAL A 1 325 ? 43.329 43.648 25.620 1.00 46.20 324 VAL A O 1
ATOM 2431 N N . LEU A 1 326 ? 42.467 45.642 26.244 1.00 46.22 325 LEU A N 1
ATOM 2432 C CA . LEU A 1 326 ? 41.267 45.541 25.408 1.00 46.53 325 LEU A CA 1
ATOM 2433 C C . LEU A 1 326 ? 41.608 45.746 23.913 1.00 46.70 325 LEU A C 1
ATOM 2434 O O . LEU A 1 326 ? 41.011 45.079 23.065 1.00 47.08 325 LEU A O 1
ATOM 2439 N N . ARG A 1 327 ? 42.570 46.623 23.594 1.00 46.65 326 ARG A N 1
ATOM 2440 C CA . ARG A 1 327 ? 43.037 46.808 22.192 1.00 46.66 326 ARG A CA 1
ATOM 2441 C C . ARG A 1 327 ? 43.804 45.584 21.663 1.00 45.74 326 ARG A C 1
ATOM 2442 O O . ARG A 1 327 ? 43.617 45.190 20.511 1.00 45.60 326 ARG A O 1
ATOM 2450 N N . ALA A 1 328 ? 44.664 45.009 22.504 1.00 45.06 327 ALA A N 1
ATOM 2451 C CA . ALA A 1 328 ? 45.486 43.842 22.138 1.00 44.75 327 ALA A CA 1
ATOM 2452 C C . ALA A 1 328 ? 44.705 42.539 21.915 1.00 44.63 327 ALA A C 1
ATOM 2453 O O . ALA A 1 328 ? 45.091 41.734 21.064 1.00 44.63 327 ALA A O 1
ATOM 2455 N N . GLU A 1 329 ? 43.621 42.344 22.669 1.00 44.55 328 GLU A N 1
ATOM 2456 C CA . GLU A 1 329 ? 42.798 41.123 22.602 1.00 44.46 328 GLU A CA 1
ATOM 2457 C C . GLU A 1 329 ? 41.575 41.205 21.673 1.00 44.12 328 GLU A C 1
ATOM 2458 O O . GLU A 1 329 ? 41.217 40.190 21.065 1.00 43.87 328 GLU A O 1
ATOM 2464 N N . LEU A 1 330 ? 40.942 42.381 21.578 1.00 43.99 329 LEU A N 1
ATOM 2465 C CA . LEU A 1 330 ? 39.760 42.605 20.709 1.00 43.90 329 LEU A CA 1
ATOM 2466 C C . LEU A 1 330 ? 40.035 43.401 19.419 1.00 44.23 329 LEU A C 1
ATOM 2467 O O . LEU A 1 330 ? 39.137 43.529 18.582 1.00 44.33 329 LEU A O 1
ATOM 2472 N N . GLY A 1 331 ? 41.244 43.947 19.262 1.00 44.56 330 GLY A N 1
ATOM 2473 C CA . GLY A 1 331 ? 41.603 44.732 18.078 1.00 44.98 330 GLY A CA 1
ATOM 2474 C C . GLY A 1 331 ? 41.107 46.168 18.130 1.00 45.35 330 GLY A C 1
ATOM 2475 O O . GLY A 1 331 ? 40.411 46.560 19.075 1.00 45.10 330 GLY A O 1
ATOM 2476 N N . GLU A 1 332 ? 41.468 46.941 17.101 1.00 45.87 331 GLU A N 1
ATOM 2477 C CA . GLU A 1 332 ? 41.116 48.370 16.981 1.00 46.46 331 GLU A CA 1
ATOM 2478 C C . GLU A 1 332 ? 39.965 48.690 16.006 1.00 46.09 331 GLU A C 1
ATOM 2479 O O . GLU A 1 332 ? 39.427 49.797 16.042 1.00 46.06 331 GLU A O 1
ATOM 2485 N N . GLY A 1 333 ? 39.587 47.737 15.152 1.00 45.95 332 GLY A N 1
ATOM 2486 C CA . GLY A 1 333 ? 38.489 47.918 14.199 1.00 45.80 332 GLY A CA 1
ATOM 2487 C C . GLY A 1 333 ? 37.068 47.810 14.742 1.00 45.81 332 GLY A C 1
ATOM 2488 O O . GLY A 1 333 ? 36.121 48.040 13.988 1.00 46.06 332 GLY A O 1
ATOM 2489 N N . GLY A 1 334 ? 36.905 47.448 16.020 1.00 45.56 333 GLY A N 1
ATOM 2490 C CA . GLY A 1 334 ? 35.584 47.321 16.650 1.00 45.52 333 GLY A CA 1
ATOM 2491 C C . GLY A 1 334 ? 34.789 46.093 16.226 1.00 45.61 333 GLY A C 1
ATOM 2492 O O . GLY A 1 334 ? 33.568 46.178 16.064 1.00 45.66 333 GLY A O 1
ATOM 2493 N N . GLU A 1 335 ? 35.479 44.953 16.097 1.00 45.61 334 GLU A N 1
ATOM 2494 C CA A GLU A 1 335 ? 34.861 43.687 15.673 0.50 45.48 334 GLU A CA 1
ATOM 2495 C CA B GLU A 1 335 ? 34.858 43.688 15.669 0.50 45.39 334 GLU A CA 1
ATOM 2496 C C . GLU A 1 335 ? 34.016 43.092 16.801 1.00 45.33 334 GLU A C 1
ATOM 2497 O O . GLU A 1 335 ? 32.865 42.710 16.586 1.00 45.20 334 GLU A O 1
ATOM 2508 N N . TYR A 1 336 ? 34.604 43.018 17.994 1.00 45.22 335 TYR A N 1
ATOM 2509 C CA . TYR A 1 336 ? 33.949 42.475 19.190 1.00 44.98 335 TYR A CA 1
ATOM 2510 C C . TYR A 1 336 ? 33.340 43.564 20.064 1.00 44.99 335 TYR A C 1
ATOM 2511 O O . TYR A 1 336 ? 32.271 43.351 20.635 1.00 45.39 335 TYR A O 1
ATOM 2520 N N . ALA A 1 337 ? 34.022 44.707 20.191 1.00 44.96 336 ALA A N 1
ATOM 2521 C CA . ALA A 1 337 ? 33.528 45.830 20.999 1.00 45.30 336 ALA A CA 1
ATOM 2522 C C . ALA A 1 337 ? 34.254 47.159 20.749 1.00 45.49 336 ALA A C 1
ATOM 2523 O O . ALA A 1 337 ? 35.374 47.176 20.230 1.00 45.64 336 ALA A O 1
ATOM 2525 N N . THR A 1 338 ? 33.575 48.255 21.104 1.00 45.38 337 THR A N 1
ATOM 2526 C CA . THR A 1 338 ? 34.115 49.625 21.075 1.00 45.54 337 THR A CA 1
ATOM 2527 C C . THR A 1 338 ? 34.013 50.165 22.501 1.00 45.79 337 THR A C 1
ATOM 2528 O O . THR A 1 338 ? 33.132 49.735 23.262 1.00 45.70 337 THR A O 1
ATOM 2532 N N . TRP A 1 339 ? 34.912 51.082 22.868 1.00 46.06 338 TRP A N 1
ATOM 2533 C CA . TRP A 1 339 ? 34.932 51.642 24.234 1.00 46.19 338 TRP A CA 1
ATOM 2534 C C . TRP A 1 339 ? 35.548 53.042 24.342 1.00 45.86 338 TRP A C 1
ATOM 2535 O O . TRP A 1 339 ? 36.312 53.469 23.471 1.00 45.48 338 TRP A O 1
ATOM 2546 N N . THR A 1 340 ? 35.216 53.728 25.439 1.00 46.02 339 THR A N 1
ATOM 2547 C CA . THR A 1 340 ? 35.672 55.102 25.691 1.00 46.18 339 THR A CA 1
ATOM 2548 C C . THR A 1 340 ? 37.091 55.147 26.267 1.00 46.44 339 THR A C 1
ATOM 2549 O O . THR A 1 340 ? 37.488 54.264 27.035 1.00 46.69 339 THR A O 1
ATOM 2553 N N . LEU A 1 341 ? 37.829 56.191 25.893 1.00 46.64 340 LEU A N 1
ATOM 2554 C CA . LEU A 1 341 ? 39.185 56.472 26.376 1.00 47.00 340 LEU A CA 1
ATOM 2555 C C . LEU A 1 341 ? 39.074 57.860 27.041 1.00 46.95 340 LEU A C 1
ATOM 2556 O O . LEU A 1 341 ? 39.557 58.858 26.487 1.00 47.11 340 LEU A O 1
ATOM 2561 N N . PRO A 1 342 ? 38.425 57.932 28.229 1.00 46.91 341 PRO A N 1
ATOM 2562 C CA . PRO A 1 342 ? 38.173 59.232 28.859 1.00 46.73 341 PRO A CA 1
ATOM 2563 C C . PRO A 1 342 ? 39.425 59.931 29.372 1.00 46.79 341 PRO A C 1
ATOM 2564 O O . PRO A 1 342 ? 40.413 59.272 29.701 1.00 46.81 341 PRO A O 1
ATOM 2568 N N . LYS A 1 343 ? 39.360 61.260 29.414 1.00 46.88 342 LYS A N 1
ATOM 2569 C CA . LYS A 1 343 ? 40.457 62.103 29.886 1.00 46.95 342 LYS A CA 1
ATOM 2570 C C . LYS A 1 343 ? 40.391 62.298 31.415 1.00 46.76 342 LYS A C 1
ATOM 2571 O O . LYS A 1 343 ? 41.352 62.788 32.014 1.00 47.12 342 LYS A O 1
ATOM 2577 N N . GLY A 1 344 ? 39.266 61.922 32.034 1.00 46.31 343 GLY A N 1
ATOM 2578 C CA . GLY A 1 344 ? 39.066 62.026 33.488 1.00 46.00 343 GLY A CA 1
ATOM 2579 C C . GLY A 1 344 ? 37.842 61.261 33.981 1.00 45.59 343 GLY A C 1
ATOM 2580 O O . GLY A 1 344 ? 37.225 60.513 33.218 1.00 45.82 343 GLY A O 1
ATOM 2581 N N . GLY A 1 345 ? 37.479 61.467 35.245 1.00 45.03 344 GLY A N 1
ATOM 2582 C CA . GLY A 1 345 ? 36.346 60.768 35.863 1.00 45.05 344 GLY A CA 1
ATOM 2583 C C . GLY A 1 345 ? 36.762 59.424 36.443 1.00 45.23 344 GLY A C 1
ATOM 2584 O O . GLY A 1 345 ? 37.959 59.150 36.581 1.00 45.64 344 GLY A O 1
ATOM 2585 N N . TYR A 1 346 ? 35.773 58.584 36.759 1.00 44.97 345 TYR A N 1
ATOM 2586 C CA . TYR A 1 346 ? 35.980 57.271 37.418 1.00 44.69 345 TYR A CA 1
ATOM 2587 C C . TYR A 1 346 ? 35.513 56.010 36.672 1.00 44.08 345 TYR A C 1
ATOM 2588 O O . TYR A 1 346 ? 35.595 54.915 37.240 1.00 43.80 345 TYR A O 1
ATOM 2597 N N . PHE A 1 347 ? 35.067 56.133 35.416 1.00 44.01 346 PHE A N 1
ATOM 2598 C CA . PHE A 1 347 ? 34.542 54.975 34.654 1.00 43.80 346 PHE A CA 1
ATOM 2599 C C . PHE A 1 347 ? 34.922 54.920 33.172 1.00 43.48 346 PHE A C 1
ATOM 2600 O O . PHE A 1 347 ? 35.379 55.906 32.594 1.00 42.90 346 PHE A O 1
ATOM 2608 N N . ILE A 1 348 ? 34.749 53.726 32.598 1.00 43.89 347 ILE A N 1
ATOM 2609 C CA . ILE A 1 348 ? 34.934 53.443 31.168 1.00 44.20 347 ILE A CA 1
ATOM 2610 C C . ILE A 1 348 ? 33.632 52.775 30.697 1.00 44.45 347 ILE A C 1
ATOM 2611 O O . ILE A 1 348 ? 33.093 51.908 31.393 1.00 44.33 347 ILE A O 1
ATOM 2616 N N . SER A 1 349 ? 33.133 53.206 29.537 1.00 44.72 348 SER A N 1
ATOM 2617 C CA . SER A 1 349 ? 31.909 52.675 28.927 1.00 44.98 348 SER A CA 1
ATOM 2618 C C . SER A 1 349 ? 32.314 51.787 27.756 1.00 44.79 348 SER A C 1
ATOM 2619 O O . SER A 1 349 ? 32.926 52.276 26.805 1.00 44.70 348 SER A O 1
ATOM 2622 N N . LEU A 1 350 ? 31.990 50.493 27.848 1.00 44.71 349 LEU A N 1
ATOM 2623 C CA . LEU A 1 350 ? 32.275 49.499 26.805 1.00 44.45 349 LEU A CA 1
ATOM 2624 C C . LEU A 1 350 ? 30.959 49.052 26.185 1.00 44.33 349 LEU A C 1
ATOM 2625 O O . LEU A 1 350 ? 30.038 48.671 26.903 1.00 44.52 349 LEU A O 1
ATOM 2630 N N . ASP A 1 351 ? 30.886 49.105 24.856 1.00 44.47 350 ASP A N 1
ATOM 2631 C CA . ASP A 1 351 ? 29.721 48.672 24.089 1.00 44.60 350 ASP A CA 1
ATOM 2632 C C . ASP A 1 351 ? 30.131 47.483 23.231 1.00 44.52 350 ASP A C 1
ATOM 2633 O O . ASP A 1 351 ? 30.969 47.633 22.331 1.00 45.35 350 ASP A O 1
ATOM 2638 N N . THR A 1 352 ? 29.561 46.307 23.509 1.00 43.91 351 THR A N 1
ATOM 2639 C CA . THR A 1 352 ? 29.838 45.100 22.712 1.00 43.63 351 THR A CA 1
ATOM 2640 C C . THR A 1 352 ? 29.221 45.262 21.316 1.00 43.40 351 THR A C 1
ATOM 2641 O O . THR A 1 352 ? 28.242 45.987 21.158 1.00 43.39 351 THR A O 1
ATOM 2645 N N . ALA A 1 353 ? 29.811 44.605 20.316 1.00 43.21 352 ALA A N 1
ATOM 2646 C CA . ALA A 1 353 ? 29.340 44.680 18.917 1.00 42.75 352 ALA A CA 1
ATOM 2647 C C . ALA A 1 353 ? 27.942 44.086 18.756 1.00 42.63 352 ALA A C 1
ATOM 2648 O O . ALA A 1 353 ? 27.052 44.727 18.194 1.00 42.18 352 ALA A O 1
ATOM 2650 N N . GLU A 1 354 ? 27.773 42.869 19.273 1.00 43.01 353 GLU A N 1
ATOM 2651 C CA . GLU A 1 354 ? 26.500 42.135 19.253 1.00 43.18 353 GLU A CA 1
ATOM 2652 C C . GLU A 1 354 ? 25.781 42.331 20.608 1.00 43.11 353 GLU A C 1
ATOM 2653 O O . GLU A 1 354 ? 26.435 42.679 21.604 1.00 42.54 353 GLU A O 1
ATOM 2659 N N . PRO A 1 355 ? 24.441 42.108 20.657 1.00 43.44 354 PRO A N 1
ATOM 2660 C CA . PRO A 1 355 ? 23.691 42.302 21.899 1.00 43.68 354 PRO A CA 1
ATOM 2661 C C . PRO A 1 355 ? 23.879 41.100 22.841 1.00 44.13 354 PRO A C 1
ATOM 2662 O O . PRO A 1 355 ? 23.014 40.223 22.932 1.00 44.52 354 PRO A O 1
ATOM 2666 N N . VAL A 1 356 ? 25.033 41.079 23.515 1.00 44.28 355 VAL A N 1
ATOM 2667 C CA . VAL A 1 356 ? 25.439 39.993 24.430 1.00 44.24 355 VAL A CA 1
ATOM 2668 C C . VAL A 1 356 ? 26.098 40.509 25.735 1.00 44.24 355 VAL A C 1
ATOM 2669 O O . VAL A 1 356 ? 26.938 39.815 26.321 1.00 44.26 355 VAL A O 1
ATOM 2673 N N . ALA A 1 357 ? 25.693 41.697 26.202 1.00 44.27 356 ALA A N 1
ATOM 2674 C CA . ALA A 1 357 ? 26.263 42.317 27.421 1.00 44.22 356 ALA A CA 1
ATOM 2675 C C . ALA A 1 357 ? 25.976 41.503 28.684 1.00 44.04 356 ALA A C 1
ATOM 2676 O O . ALA A 1 357 ? 26.887 41.266 29.486 1.00 43.66 356 ALA A O 1
ATOM 2678 N N . ASP A 1 358 ? 24.716 41.083 28.842 1.00 44.17 357 ASP A N 1
ATOM 2679 C CA . ASP A 1 358 ? 24.281 40.245 29.984 1.00 44.16 357 ASP A CA 1
ATOM 2680 C C . ASP A 1 358 ? 25.011 38.890 30.046 1.00 43.99 357 ASP A C 1
ATOM 2681 O O . ASP A 1 358 ? 25.311 38.403 31.138 1.00 43.97 357 ASP A O 1
ATOM 2686 N N . ARG A 1 359 ? 25.288 38.306 28.876 1.00 43.87 358 ARG A N 1
ATOM 2687 C CA . ARG A 1 359 ? 26.045 37.053 28.763 1.00 43.92 358 ARG A CA 1
ATOM 2688 C C . ARG A 1 359 ? 27.506 37.249 29.200 1.00 43.95 358 ARG A C 1
ATOM 2689 O O . ARG A 1 359 ? 28.051 36.393 29.897 1.00 43.51 358 ARG A O 1
ATOM 2697 N N . VAL A 1 360 ? 28.120 38.367 28.788 1.00 44.24 359 VAL A N 1
ATOM 2698 C CA . VAL A 1 360 ? 29.516 38.710 29.148 1.00 44.43 359 VAL A CA 1
ATOM 2699 C C . VAL A 1 360 ? 29.701 38.848 30.668 1.00 44.78 359 VAL A C 1
ATOM 2700 O O . VAL A 1 360 ? 30.726 38.406 31.204 1.00 45.09 359 VAL A O 1
ATOM 2704 N N . VAL A 1 361 ? 28.710 39.443 31.344 1.00 44.84 360 VAL A N 1
ATOM 2705 C CA . VAL A 1 361 ? 28.727 39.598 32.807 1.00 44.88 360 VAL A CA 1
ATOM 2706 C C . VAL A 1 361 ? 28.591 38.231 33.508 1.00 45.15 360 VAL A C 1
ATOM 2707 O O . VAL A 1 361 ? 29.323 37.967 34.465 1.00 45.19 360 VAL A O 1
ATOM 2711 N N . LYS A 1 362 ? 27.668 37.384 33.032 1.00 45.48 361 LYS A N 1
ATOM 2712 C CA . LYS A 1 362 ? 27.462 36.034 33.601 1.00 45.68 361 LYS A CA 1
ATOM 2713 C C . LYS A 1 362 ? 28.679 35.132 33.367 1.00 45.34 361 LYS A C 1
ATOM 2714 O O . LYS A 1 362 ? 29.032 34.348 34.252 1.00 45.31 361 LYS A O 1
ATOM 2720 N N . LEU A 1 363 ? 29.292 35.237 32.182 1.00 45.24 362 LEU A N 1
ATOM 2721 C CA . LEU A 1 363 ? 30.528 34.501 31.857 1.00 45.33 362 LEU A CA 1
ATOM 2722 C C . LEU A 1 363 ? 31.667 34.967 32.772 1.00 45.62 362 LEU A C 1
ATOM 2723 O O . LEU A 1 363 ? 32.363 34.137 33.359 1.00 45.77 362 LEU A O 1
ATOM 2728 N N . ALA A 1 364 ? 31.823 36.288 32.900 1.00 45.90 363 ALA A N 1
ATOM 2729 C CA . ALA A 1 364 ? 32.840 36.901 33.776 1.00 46.24 363 ALA A CA 1
ATOM 2730 C C . ALA A 1 364 ? 32.681 36.508 35.257 1.00 46.65 363 ALA A C 1
ATOM 2731 O O . ALA A 1 364 ? 33.687 36.317 35.947 1.00 46.71 363 ALA A O 1
ATOM 2733 N N . GLU A 1 365 ? 31.431 36.387 35.726 1.00 46.91 364 GLU A N 1
ATOM 2734 C CA . GLU A 1 365 ? 31.123 35.955 37.108 1.00 46.79 364 GLU A CA 1
ATOM 2735 C C . GLU A 1 365 ? 31.593 34.510 37.329 1.00 46.39 364 GLU A C 1
ATOM 2736 O O . GLU A 1 365 ? 32.205 34.217 38.360 1.00 46.60 364 GLU A O 1
ATOM 2742 N N . ALA A 1 366 ? 31.304 33.626 36.369 1.00 45.96 365 ALA A N 1
ATOM 2743 C CA . ALA A 1 366 ? 31.757 32.223 36.423 1.00 45.96 365 ALA A CA 1
ATOM 2744 C C . ALA A 1 366 ? 33.289 32.091 36.347 1.00 46.10 365 ALA A C 1
ATOM 2745 O O . ALA A 1 366 ? 33.844 31.128 36.876 1.00 46.58 365 ALA A O 1
ATOM 2747 N N . ALA A 1 367 ? 33.953 33.048 35.687 1.00 46.08 366 ALA A N 1
ATOM 2748 C CA . ALA A 1 367 ? 35.425 33.109 35.610 1.00 45.88 366 ALA A CA 1
ATOM 2749 C C . ALA A 1 367 ? 36.064 33.937 36.753 1.00 45.74 366 ALA A C 1
ATOM 2750 O O . ALA A 1 367 ? 37.276 34.161 36.731 1.00 45.92 366 ALA A O 1
ATOM 2752 N N . GLY A 1 368 ? 35.262 34.397 37.725 1.00 45.50 367 GLY A N 1
ATOM 2753 C CA . GLY A 1 368 ? 35.743 35.145 38.897 1.00 45.64 367 GLY A CA 1
ATOM 2754 C C . GLY A 1 368 ? 36.012 36.636 38.751 1.00 45.59 367 GLY A C 1
ATOM 2755 O O . GLY A 1 368 ? 36.863 37.176 39.463 1.00 45.74 367 GLY A O 1
ATOM 2756 N N . VAL A 1 369 ? 35.277 37.298 37.855 1.00 45.28 368 VAL A N 1
ATOM 2757 C CA . VAL A 1 369 ? 35.418 38.737 37.581 1.00 44.80 368 VAL A CA 1
ATOM 2758 C C . VAL A 1 369 ? 34.044 39.408 37.707 1.00 44.39 368 VAL A C 1
ATOM 2759 O O . VAL A 1 369 ? 33.203 39.284 36.809 1.00 44.35 368 VAL A O 1
ATOM 2763 N N . SER A 1 370 ? 33.824 40.099 38.830 1.00 43.99 369 SER A N 1
ATOM 2764 C CA . SER A 1 370 ? 32.560 40.801 39.092 1.00 43.76 369 SER A CA 1
ATOM 2765 C C . SER A 1 370 ? 32.480 42.096 38.289 1.00 43.49 369 SER A C 1
ATOM 2766 O O . SER A 1 370 ? 33.193 43.058 38.586 1.00 43.35 369 SER A O 1
ATOM 2769 N N . LEU A 1 371 ? 31.629 42.096 37.264 1.00 43.37 370 LEU A N 1
ATOM 2770 C CA . LEU A 1 371 ? 31.368 43.271 36.435 1.00 43.24 370 LEU A CA 1
ATOM 2771 C C . LEU A 1 371 ? 30.042 43.879 36.872 1.00 43.45 370 LEU A C 1
ATOM 2772 O O . LEU A 1 371 ? 29.246 43.221 37.557 1.00 43.34 370 LEU A O 1
ATOM 2777 N N . THR A 1 372 ? 29.818 45.139 36.485 1.00 43.55 371 THR A N 1
ATOM 2778 C CA . THR A 1 372 ? 28.568 45.846 36.789 1.00 43.31 371 THR A CA 1
ATOM 2779 C C . THR A 1 372 ? 27.458 45.135 36.003 1.00 43.64 371 THR A C 1
ATOM 2780 O O . THR A 1 372 ? 27.696 44.747 34.851 1.00 43.99 371 THR A O 1
ATOM 2784 N N . PRO A 1 373 ? 26.269 44.916 36.618 1.00 44.01 372 PRO A N 1
ATOM 2785 C CA . PRO A 1 373 ? 25.190 44.232 35.880 1.00 43.99 372 PRO A CA 1
ATOM 2786 C C . PRO A 1 373 ? 24.791 44.915 34.563 1.00 43.99 372 PRO A C 1
ATOM 2787 O O . PRO A 1 373 ? 24.834 46.152 34.471 1.00 43.91 372 PRO A O 1
ATOM 2791 N N . ALA A 1 374 ? 24.441 44.106 33.561 1.00 44.03 373 ALA A N 1
ATOM 2792 C CA . ALA A 1 374 ? 24.011 44.615 32.255 1.00 44.18 373 ALA A CA 1
ATOM 2793 C C . ALA A 1 374 ? 22.686 45.369 32.422 1.00 44.31 373 ALA A C 1
ATOM 2794 O O . ALA A 1 374 ? 21.760 44.855 33.052 1.00 44.76 373 ALA A O 1
ATOM 2796 N N . GLY A 1 375 ? 22.619 46.584 31.879 1.00 44.25 374 GLY A N 1
ATOM 2797 C CA . GLY A 1 375 ? 21.442 47.448 31.995 1.00 44.48 374 GLY A CA 1
ATOM 2798 C C . GLY A 1 375 ? 21.482 48.453 33.141 1.00 44.62 374 GLY A C 1
ATOM 2799 O O . GLY A 1 375 ? 20.553 49.255 33.269 1.00 44.80 374 GLY A O 1
ATOM 2800 N N . ALA A 1 376 ? 22.532 48.415 33.974 1.00 44.51 375 ALA A N 1
ATOM 2801 C CA . ALA A 1 376 ? 22.705 49.375 35.087 1.00 44.71 375 ALA A CA 1
ATOM 2802 C C . ALA A 1 376 ? 22.829 50.829 34.609 1.00 44.91 375 ALA A C 1
ATOM 2803 O O . ALA A 1 376 ? 22.342 51.741 35.267 1.00 45.10 375 ALA A O 1
ATOM 2805 N N . THR A 1 377 ? 23.446 51.028 33.446 1.00 45.15 376 THR A N 1
ATOM 2806 C CA . THR A 1 377 ? 23.620 52.363 32.863 1.00 45.16 376 THR A CA 1
ATOM 2807 C C . THR A 1 377 ? 22.340 52.992 32.262 1.00 45.39 376 THR A C 1
ATOM 2808 O O . THR A 1 377 ? 22.372 54.155 31.865 1.00 45.38 376 THR A O 1
ATOM 2812 N N . TYR A 1 378 ? 21.244 52.228 32.178 1.00 45.78 377 TYR A N 1
ATOM 2813 C CA . TYR A 1 378 ? 19.921 52.713 31.737 1.00 46.13 377 TYR A CA 1
ATOM 2814 C C . TYR A 1 378 ? 18.948 52.575 32.920 1.00 46.53 377 TYR A C 1
ATOM 2815 O O . TYR A 1 378 ? 19.302 51.938 33.925 1.00 46.83 377 TYR A O 1
ATOM 2824 N N . PRO A 1 379 ? 17.741 53.200 32.839 1.00 46.63 378 PRO A N 1
ATOM 2825 C CA . PRO A 1 379 ? 16.734 52.989 33.898 1.00 46.86 378 PRO A CA 1
ATOM 2826 C C . PRO A 1 379 ? 16.293 51.518 34.016 1.00 47.11 378 PRO A C 1
ATOM 2827 O O . PRO A 1 379 ? 16.431 50.756 33.048 1.00 47.56 378 PRO A O 1
ATOM 2831 N N . ALA A 1 380 ? 15.782 51.147 35.192 1.00 47.01 379 ALA A N 1
ATOM 2832 C CA . ALA A 1 380 ? 15.359 49.770 35.508 1.00 47.06 379 ALA A CA 1
ATOM 2833 C C . ALA A 1 380 ? 14.458 49.137 34.442 1.00 47.24 379 ALA A C 1
ATOM 2834 O O . ALA A 1 380 ? 13.332 49.589 34.231 1.00 47.17 379 ALA A O 1
ATOM 2836 N N . GLY A 1 381 ? 14.981 48.112 33.766 1.00 47.60 380 GLY A N 1
ATOM 2837 C CA . GLY A 1 381 ? 14.261 47.398 32.710 1.00 47.78 380 GLY A CA 1
ATOM 2838 C C . GLY A 1 381 ? 14.006 48.174 31.423 1.00 48.02 380 GLY A C 1
ATOM 2839 O O . GLY A 1 381 ? 13.045 47.858 30.716 1.00 48.42 380 GLY A O 1
ATOM 2840 N N . GLN A 1 382 ? 14.860 49.160 31.108 1.00 47.91 381 GLN A N 1
ATOM 2841 C CA . GLN A 1 382 ? 14.708 50.015 29.912 1.00 47.76 381 GLN A CA 1
ATOM 2842 C C . GLN A 1 382 ? 16.032 50.160 29.134 1.00 47.58 381 GLN A C 1
ATOM 2843 O O . GLN A 1 382 ? 16.453 51.276 28.800 1.00 47.98 381 GLN A O 1
ATOM 2849 N N . ASP A 1 383 ? 16.671 49.021 28.853 1.00 47.05 382 ASP A N 1
ATOM 2850 C CA . ASP A 1 383 ? 17.916 48.948 28.075 1.00 46.69 382 ASP A CA 1
ATOM 2851 C C . ASP A 1 383 ? 17.535 48.315 26.725 1.00 46.39 382 ASP A C 1
ATOM 2852 O O . ASP A 1 383 ? 17.396 47.095 26.644 1.00 46.50 382 ASP A O 1
ATOM 2857 N N . PRO A 1 384 ? 17.381 49.136 25.660 1.00 46.27 383 PRO A N 1
ATOM 2858 C CA . PRO A 1 384 ? 16.968 48.593 24.354 1.00 46.09 383 PRO A CA 1
ATOM 2859 C C . PRO A 1 384 ? 18.058 47.910 23.501 1.00 45.85 383 PRO A C 1
ATOM 2860 O O . PRO A 1 384 ? 17.716 47.362 22.455 1.00 46.13 383 PRO A O 1
ATOM 2864 N N . HIS A 1 385 ? 19.323 47.923 23.938 1.00 45.58 384 HIS A N 1
ATOM 2865 C CA . HIS A 1 385 ? 20.446 47.376 23.160 1.00 45.39 384 HIS A CA 1
ATOM 2866 C C . HIS A 1 385 ? 21.081 46.084 23.697 1.00 45.37 384 HIS A C 1
ATOM 2867 O O . HIS A 1 385 ? 21.366 45.189 22.906 1.00 45.77 384 HIS A O 1
ATOM 2874 N N . ASN A 1 386 ? 21.288 45.994 25.016 1.00 45.10 385 ASN A N 1
ATOM 2875 C CA . ASN A 1 386 ? 22.002 44.872 25.679 1.00 45.11 385 ASN A CA 1
ATOM 2876 C C . ASN A 1 386 ? 23.478 44.829 25.206 1.00 45.27 385 ASN A C 1
ATOM 2877 O O . ASN A 1 386 ? 24.036 43.764 24.921 1.00 44.99 385 ASN A O 1
ATOM 2882 N N . ARG A 1 387 ? 24.081 46.018 25.118 1.00 45.66 386 ARG A N 1
ATOM 2883 C CA . ARG A 1 387 ? 25.467 46.214 24.667 1.00 46.05 386 ARG A CA 1
ATOM 2884 C C . ARG A 1 387 ? 26.360 46.922 25.694 1.00 45.74 386 ARG A C 1
ATOM 2885 O O . ARG A 1 387 ? 27.528 46.557 25.839 1.00 45.78 386 ARG A O 1
ATOM 2893 N N . ASN A 1 388 ? 25.822 47.929 26.390 1.00 45.49 387 ASN A N 1
ATOM 2894 C CA . ASN A 1 388 ? 26.604 48.725 27.340 1.00 45.40 387 ASN A CA 1
ATOM 2895 C C . ASN A 1 388 ? 26.966 47.985 28.638 1.00 45.15 387 ASN A C 1
ATOM 2896 O O . ASN A 1 388 ? 26.152 47.234 29.180 1.00 45.02 387 ASN A O 1
ATOM 2901 N N . LEU A 1 389 ? 28.199 48.206 29.101 1.00 44.94 388 LEU A N 1
ATOM 2902 C CA . LEU A 1 389 ? 28.725 47.655 30.358 1.00 44.71 388 LEU A CA 1
ATOM 2903 C C . LEU A 1 389 ? 29.651 48.711 30.977 1.00 44.98 388 LEU A C 1
ATOM 2904 O O . LEU A 1 389 ? 30.588 49.166 30.310 1.00 45.60 388 LEU A O 1
ATOM 2909 N N . ARG A 1 390 ? 29.380 49.102 32.225 1.00 44.46 389 ARG A N 1
ATOM 2910 C CA . ARG A 1 390 ? 30.199 50.079 32.946 1.00 44.11 389 ARG A CA 1
ATOM 2911 C C . ARG A 1 390 ? 31.367 49.354 33.612 1.00 43.42 389 ARG A C 1
ATOM 2912 O O . ARG A 1 390 ? 31.163 48.344 34.292 1.00 42.74 389 ARG A O 1
ATOM 2920 N N . LEU A 1 391 ? 32.573 49.894 33.427 1.00 43.42 390 LEU A N 1
ATOM 2921 C CA . LEU A 1 391 ? 33.812 49.359 34.003 1.00 43.05 390 LEU A CA 1
ATOM 2922 C C . LEU A 1 391 ? 34.380 50.408 34.971 1.00 43.05 390 LEU A C 1
ATOM 2923 O O . LEU A 1 391 ? 34.517 51.574 34.596 1.00 43.17 390 LEU A O 1
ATOM 2928 N N . ALA A 1 392 ? 34.683 49.984 36.202 1.00 43.07 391 ALA A N 1
ATOM 2929 C CA . ALA A 1 392 ? 35.243 50.833 37.261 1.00 43.30 391 ALA A CA 1
ATOM 2930 C C . ALA A 1 392 ? 36.703 50.403 37.531 1.00 43.65 391 ALA A C 1
ATOM 2931 O O . ALA A 1 392 ? 36.932 49.479 38.317 1.00 43.97 391 ALA A O 1
ATOM 2933 N N . PRO A 1 393 ? 37.693 51.059 36.877 1.00 43.89 392 PRO A N 1
ATOM 2934 C CA . PRO A 1 393 ? 39.103 50.678 37.036 1.00 44.38 392 PRO A CA 1
ATOM 2935 C C . PRO A 1 393 ? 39.907 51.279 38.208 1.00 44.81 392 PRO A C 1
ATOM 2936 O O . PRO A 1 393 ? 41.036 50.840 38.425 1.00 45.46 392 PRO A O 1
ATOM 2940 N N . THR A 1 394 ? 39.352 52.229 38.960 1.00 44.78 393 THR A N 1
ATOM 2941 C CA . THR A 1 394 ? 40.114 52.929 40.014 1.00 44.73 393 THR A CA 1
ATOM 2942 C C . THR A 1 394 ? 40.489 52.139 41.278 1.00 45.08 393 THR A C 1
ATOM 2943 O O . THR A 1 394 ? 41.579 52.354 41.824 1.00 44.97 393 THR A O 1
ATOM 2947 N N . ARG A 1 395 ? 39.609 51.238 41.728 1.00 45.34 394 ARG A N 1
ATOM 2948 C CA . ARG A 1 395 ? 39.813 50.511 43.003 1.00 45.50 394 ARG A CA 1
ATOM 2949 C C . ARG A 1 395 ? 40.994 49.517 43.063 1.00 45.75 394 ARG A C 1
ATOM 2950 O O . ARG A 1 395 ? 41.917 49.739 43.855 1.00 46.04 394 ARG A O 1
ATOM 2958 N N . PRO A 1 396 ? 40.983 48.443 42.237 1.00 45.93 395 PRO A N 1
ATOM 2959 C CA . PRO A 1 396 ? 42.043 47.429 42.361 1.00 45.91 395 PRO A CA 1
ATOM 2960 C C . PRO A 1 396 ? 43.395 47.856 41.773 1.00 45.87 395 PRO A C 1
ATOM 2961 O O . PRO A 1 396 ? 43.436 48.829 41.018 1.00 45.70 395 PRO A O 1
ATOM 2965 N N . PRO A 1 397 ? 44.491 47.125 42.101 1.00 46.04 396 PRO A N 1
ATOM 2966 C CA . PRO A 1 397 ? 45.809 47.458 41.536 1.00 46.11 396 PRO A CA 1
ATOM 2967 C C . PRO A 1 397 ? 45.878 47.244 40.021 1.00 46.13 396 PRO A C 1
ATOM 2968 O O . PRO A 1 397 ? 45.064 46.494 39.468 1.00 46.25 396 PRO A O 1
ATOM 2972 N N . VAL A 1 398 ? 46.866 47.873 39.382 1.00 46.07 397 VAL A N 1
ATOM 2973 C CA . VAL A 1 398 ? 47.049 47.799 37.917 1.00 45.92 397 VAL A CA 1
ATOM 2974 C C . VAL A 1 398 ? 47.267 46.349 37.417 1.00 46.13 397 VAL A C 1
ATOM 2975 O O . VAL A 1 398 ? 46.797 46.004 36.326 1.00 46.56 397 VAL A O 1
ATOM 2979 N N . GLU A 1 399 ? 47.932 45.512 38.226 1.00 46.03 398 GLU A N 1
ATOM 2980 C CA . GLU A 1 399 ? 48.178 44.091 37.893 1.00 46.00 398 GLU A CA 1
ATOM 2981 C C . GLU A 1 399 ? 46.853 43.324 37.810 1.00 45.79 398 GLU A C 1
ATOM 2982 O O . GLU A 1 399 ? 46.628 42.577 36.856 1.00 45.91 398 GLU A O 1
ATOM 2988 N N . GLU A 1 400 ? 45.996 43.521 38.816 1.00 45.86 399 GLU A N 1
ATOM 2989 C CA . GLU A 1 400 ? 44.653 42.918 38.858 1.00 45.78 399 GLU A CA 1
ATOM 2990 C C . GLU A 1 400 ? 43.695 43.504 37.803 1.00 45.67 399 GLU A C 1
ATOM 2991 O O . GLU A 1 400 ? 42.772 42.804 37.374 1.00 45.47 399 GLU A O 1
ATOM 2997 N N . VAL A 1 401 ? 43.891 44.775 37.417 1.00 45.66 400 VAL A N 1
ATOM 2998 C CA . VAL A 1 401 ? 43.087 45.414 36.355 1.00 45.44 400 VAL A CA 1
ATOM 2999 C C . VAL A 1 401 ? 43.332 44.724 35.005 1.00 45.30 400 VAL A C 1
ATOM 3000 O O . VAL A 1 401 ? 42.370 44.460 34.289 1.00 45.47 400 VAL A O 1
ATOM 3004 N N . ARG A 1 402 ? 44.596 44.424 34.677 1.00 45.12 401 ARG A N 1
ATOM 3005 C CA . ARG A 1 402 ? 44.931 43.716 33.421 1.00 45.18 401 ARG A CA 1
ATOM 3006 C C . ARG A 1 402 ? 44.298 42.328 33.397 1.00 44.79 401 ARG A C 1
ATOM 3007 O O . ARG A 1 402 ? 43.574 42.009 32.460 1.00 44.91 401 ARG A O 1
ATOM 3015 N N . THR A 1 403 ? 44.555 41.539 34.446 1.00 44.25 402 THR A N 1
ATOM 3016 C CA . THR A 1 403 ? 44.002 40.178 34.589 1.00 43.83 402 THR A CA 1
ATOM 3017 C C . THR A 1 403 ? 42.472 40.163 34.491 1.00 43.76 402 THR A C 1
ATOM 3018 O O . THR A 1 403 ? 41.910 39.291 33.825 1.00 43.87 402 THR A O 1
ATOM 3022 N N . ALA A 1 404 ? 41.824 41.134 35.145 1.00 43.50 403 ALA A N 1
ATOM 3023 C CA . ALA A 1 404 ? 40.360 41.280 35.114 1.00 43.39 403 ALA A CA 1
ATOM 3024 C C . ALA A 1 404 ? 39.852 41.601 33.708 1.00 43.51 403 ALA A C 1
ATOM 3025 O O . ALA A 1 404 ? 38.851 41.029 33.273 1.00 43.55 403 ALA A O 1
ATOM 3035 N N . GLN A 1 406 ? 41.604 40.998 30.900 1.00 44.12 405 GLN A N 1
ATOM 3036 C CA . GLN A 1 406 ? 41.972 39.829 30.072 1.00 44.20 405 GLN A CA 1
ATOM 3037 C C . GLN A 1 406 ? 40.845 38.782 30.103 1.00 43.79 405 GLN A C 1
ATOM 3038 O O . GLN A 1 406 ? 40.542 38.174 29.074 1.00 43.89 405 GLN A O 1
ATOM 3044 N N . VAL A 1 407 ? 40.237 38.592 31.280 1.00 43.44 406 VAL A N 1
ATOM 3045 C CA . VAL A 1 407 ? 39.102 37.670 31.457 1.00 43.29 406 VAL A CA 1
ATOM 3046 C C . VAL A 1 407 ? 37.866 38.245 30.746 1.00 43.37 406 VAL A C 1
ATOM 3047 O O . VAL A 1 407 ? 37.198 37.516 30.005 1.00 43.39 406 VAL A O 1
ATOM 3051 N N . VAL A 1 408 ? 37.589 39.539 30.963 1.00 43.37 407 VAL A N 1
ATOM 3052 C CA . VAL A 1 408 ? 36.472 40.257 30.303 1.00 43.41 407 VAL A CA 1
ATOM 3053 C C . VAL A 1 408 ? 36.622 40.215 28.773 1.00 43.66 407 VAL A C 1
ATOM 3054 O O . VAL A 1 408 ? 35.640 39.980 28.069 1.00 43.85 407 VAL A O 1
ATOM 3058 N N . ALA A 1 409 ? 37.846 40.436 28.283 1.00 43.73 408 ALA A N 1
ATOM 3059 C CA . ALA A 1 409 ? 38.163 40.349 26.845 1.00 43.66 408 ALA A CA 1
ATOM 3060 C C . ALA A 1 409 ? 37.831 38.955 26.292 1.00 43.85 408 ALA A C 1
ATOM 3061 O O . ALA A 1 409 ? 37.233 38.847 25.220 1.00 44.30 408 ALA A O 1
ATOM 3063 N N . ALA A 1 410 ? 38.205 37.911 27.039 1.00 43.68 409 ALA A N 1
ATOM 3064 C CA . ALA A 1 410 ? 37.894 36.518 26.675 1.00 43.71 409 ALA A CA 1
ATOM 3065 C C . ALA A 1 410 ? 36.385 36.239 26.707 1.00 43.93 409 ALA A C 1
ATOM 3066 O O . ALA A 1 410 ? 35.887 35.489 25.865 1.00 43.95 409 ALA A O 1
ATOM 3068 N N . CYS A 1 411 ? 35.675 36.832 27.677 1.00 44.08 410 CYS A N 1
ATOM 3069 C CA . CYS A 1 411 ? 34.206 36.703 27.786 1.00 44.17 410 CYS A CA 1
ATOM 3070 C C . CYS A 1 411 ? 33.464 37.345 26.605 1.00 44.24 410 CYS A C 1
ATOM 3071 O O . CYS A 1 411 ? 32.457 36.798 26.150 1.00 44.38 410 CYS A O 1
ATOM 3074 N N . ILE A 1 412 ? 33.949 38.502 26.138 1.00 44.10 411 ILE A N 1
ATOM 3075 C CA . ILE A 1 412 ? 33.370 39.202 24.976 1.00 43.93 411 ILE A CA 1
ATOM 3076 C C . ILE A 1 412 ? 33.529 38.366 23.697 1.00 44.15 411 ILE A C 1
ATOM 3077 O O . ILE A 1 412 ? 32.580 38.258 22.919 1.00 44.35 411 ILE A O 1
ATOM 3082 N N . ARG A 1 413 ? 34.711 37.773 23.499 1.00 44.26 412 ARG A N 1
ATOM 3083 C CA . ARG A 1 413 ? 34.976 36.914 22.328 1.00 44.25 412 ARG A CA 1
ATOM 3084 C C . ARG A 1 413 ? 34.144 35.627 22.349 1.00 43.91 412 ARG A C 1
ATOM 3085 O O . ARG A 1 413 ? 33.614 35.235 21.315 1.00 43.82 412 ARG A O 1
ATOM 3093 N N . LEU A 1 414 ? 34.014 34.996 23.519 1.00 43.77 413 LEU A N 1
ATOM 3094 C CA . LEU A 1 414 ? 33.177 33.790 23.677 1.00 43.48 413 LEU A CA 1
ATOM 3095 C C . LEU A 1 414 ? 31.701 34.126 23.424 1.00 43.26 413 LEU A C 1
ATOM 3096 O O . LEU A 1 414 ? 31.033 33.420 22.671 1.00 43.18 413 LEU A O 1
ATOM 3101 N N . ALA A 1 415 ? 31.218 35.208 24.043 1.00 42.83 414 ALA A N 1
ATOM 3102 C CA . ALA A 1 415 ? 29.831 35.677 23.868 1.00 42.67 414 ALA A CA 1
ATOM 3103 C C . ALA A 1 415 ? 29.513 36.092 22.428 1.00 42.72 414 ALA A C 1
ATOM 3104 O O . ALA A 1 415 ? 28.386 35.895 21.972 1.00 42.75 414 ALA A O 1
ATOM 3106 N N . THR A 1 416 ? 30.500 36.664 21.730 1.00 42.81 415 THR A N 1
ATOM 3107 C CA . THR A 1 416 ? 30.347 37.080 20.326 1.00 42.83 415 THR A CA 1
ATOM 3108 C C . THR A 1 416 ? 30.252 35.866 19.390 1.00 42.87 415 THR A C 1
ATOM 3109 O O . THR A 1 416 ? 29.357 35.818 18.546 1.00 43.03 415 THR A O 1
ATOM 3113 N N . GLU A 1 417 ? 31.163 34.902 19.550 1.00 42.97 416 GLU A N 1
ATOM 3114 C CA . GLU A 1 417 ? 31.167 33.667 18.733 1.00 43.06 416 GLU A CA 1
ATOM 3115 C C . GLU A 1 417 ? 29.934 32.779 18.961 1.00 43.02 416 GLU A C 1
ATOM 3116 O O . GLU A 1 417 ? 29.510 32.083 18.041 1.00 43.35 416 GLU A O 1
ATOM 3122 N N . GLU A 1 418 ? 29.387 32.791 20.179 1.00 43.15 417 GLU A N 1
ATOM 3123 C CA . GLU A 1 418 ? 28.146 32.062 20.509 1.00 43.32 417 GLU A CA 1
ATOM 3124 C C . GLU A 1 418 ? 26.939 32.652 19.773 1.00 43.23 417 GLU A C 1
ATOM 3125 O O . GLU A 1 418 ? 26.149 31.905 19.187 1.00 43.50 417 GLU A O 1
ATOM 3131 N N . TYR A 1 419 ? 26.815 33.981 19.805 1.00 43.15 418 TYR A N 1
ATOM 3132 C CA . TYR A 1 419 ? 25.717 34.708 19.145 1.00 43.48 418 TYR A CA 1
ATOM 3133 C C . TYR A 1 419 ? 25.715 34.463 17.631 1.00 43.79 418 TYR A C 1
ATOM 3134 O O . TYR A 1 419 ? 24.677 34.095 17.075 1.00 43.97 418 TYR A O 1
ATOM 3143 N N . ARG A 1 420 ? 26.877 34.647 16.992 1.00 43.92 419 ARG A N 1
ATOM 3144 C CA . ARG A 1 420 ? 27.049 34.426 15.536 1.00 44.07 419 ARG A CA 1
ATOM 3145 C C . ARG A 1 420 ? 26.769 32.978 15.125 1.00 44.12 419 ARG A C 1
ATOM 3146 O O . ARG A 1 420 ? 26.222 32.738 14.045 1.00 44.09 419 ARG A O 1
ATOM 3154 N N . ALA A 1 421 ? 27.141 32.034 15.999 1.00 44.19 420 ALA A N 1
ATOM 3155 C CA . ALA A 1 421 ? 26.921 30.597 15.791 1.00 43.85 420 ALA A CA 1
ATOM 3156 C C . ALA A 1 421 ? 25.526 30.091 16.209 1.00 43.80 420 ALA A C 1
ATOM 3157 O O . ALA A 1 421 ? 25.319 28.883 16.230 1.00 43.86 420 ALA A O 1
ATOM 3159 N N . GLY A 1 422 ? 24.590 30.980 16.562 1.00 43.81 421 GLY A N 1
ATOM 3160 C CA . GLY A 1 422 ? 23.223 30.585 16.938 1.00 43.94 421 GLY A CA 1
ATOM 3161 C C . GLY A 1 422 ? 22.966 30.160 18.380 1.00 43.92 421 GLY A C 1
ATOM 3162 O O . GLY A 1 422 ? 21.812 29.903 18.735 1.00 44.05 421 GLY A O 1
ATOM 3163 N N . HIS A 1 423 ? 24.019 30.069 19.199 1.00 43.89 422 HIS A N 1
ATOM 3164 C CA . HIS A 1 423 ? 23.905 29.743 20.632 1.00 43.63 422 HIS A CA 1
ATOM 3165 C C . HIS A 1 423 ? 23.708 31.061 21.407 1.00 43.72 422 HIS A C 1
ATOM 3166 O O . HIS A 1 423 ? 23.241 32.082 20.884 1.00 43.32 422 HIS A O 1
ATOM 3174 N N . GLU B 1 5 ? -6.196 94.788 95.235 1.00 54.87 4 GLU B N 1
ATOM 3175 C CA . GLU B 1 5 ? -5.158 94.171 94.355 1.00 55.12 4 GLU B CA 1
ATOM 3176 C C . GLU B 1 5 ? -4.381 95.243 93.564 1.00 55.12 4 GLU B C 1
ATOM 3177 O O . GLU B 1 5 ? -3.147 95.193 93.503 1.00 55.16 4 GLU B O 1
ATOM 3183 N N . ALA B 1 6 ? -5.104 96.200 92.971 1.00 55.16 5 ALA B N 1
ATOM 3184 C CA . ALA B 1 6 ? -4.497 97.325 92.223 1.00 54.90 5 ALA B CA 1
ATOM 3185 C C . ALA B 1 6 ? -3.841 98.300 93.204 1.00 54.55 5 ALA B C 1
ATOM 3186 O O . ALA B 1 6 ? -4.532 98.863 94.066 1.00 54.60 5 ALA B O 1
ATOM 3188 N N . SER B 1 7 ? -2.524 98.488 93.067 1.00 53.87 6 SER B N 1
ATOM 3189 C CA . SER B 1 7 ? -1.726 99.345 93.958 1.00 53.27 6 SER B CA 1
ATOM 3190 C C . SER B 1 7 ? -0.846 100.317 93.165 1.00 52.29 6 SER B C 1
ATOM 3191 O O . SER B 1 7 ? -0.028 99.878 92.352 1.00 52.17 6 SER B O 1
ATOM 3194 N N . ARG B 1 8 ? -1.017 101.621 93.403 1.00 51.40 7 ARG B N 1
ATOM 3195 C CA . ARG B 1 8 ? -0.201 102.654 92.741 1.00 50.77 7 ARG B CA 1
ATOM 3196 C C . ARG B 1 8 ? 1.246 102.721 93.295 1.00 49.99 7 ARG B C 1
ATOM 3197 O O . ARG B 1 8 ? 2.181 102.840 92.495 1.00 49.98 7 ARG B O 1
ATOM 3205 N N . PRO B 1 9 ? 1.440 102.700 94.643 1.00 49.00 8 PRO B N 1
ATOM 3206 C CA . PRO B 1 9 ? 2.817 102.653 95.190 1.00 48.36 8 PRO B CA 1
ATOM 3207 C C . PRO B 1 9 ? 3.666 101.468 94.683 1.00 47.81 8 PRO B C 1
ATOM 3208 O O . PRO B 1 9 ? 4.847 101.659 94.388 1.00 47.83 8 PRO B O 1
ATOM 3212 N N . ALA B 1 10 ? 3.060 100.280 94.578 1.00 47.10 9 ALA B N 1
ATOM 3213 C CA . ALA B 1 10 ? 3.738 99.080 94.045 1.00 46.90 9 ALA B CA 1
ATOM 3214 C C . ALA B 1 10 ? 4.122 99.254 92.566 1.00 46.78 9 ALA B C 1
ATOM 3215 O O . ALA B 1 10 ? 5.181 98.777 92.141 1.00 46.76 9 ALA B O 1
ATOM 3217 N N . LEU B 1 11 ? 3.258 99.925 91.795 1.00 46.48 10 LEU B N 1
ATOM 3218 C CA . LEU B 1 11 ? 3.542 100.259 90.390 1.00 46.47 10 LEU B CA 1
ATOM 3219 C C . LEU B 1 11 ? 4.729 101.231 90.303 1.00 46.64 10 LEU B C 1
ATOM 3220 O O . LEU B 1 11 ? 5.574 101.079 89.426 1.00 47.10 10 LEU B O 1
ATOM 3225 N N . ASP B 1 12 ? 4.784 102.213 91.207 1.00 46.60 11 ASP B N 1
ATOM 3226 C CA . ASP B 1 12 ? 5.905 103.165 91.273 1.00 46.72 11 ASP B CA 1
ATOM 3227 C C . ASP B 1 12 ? 7.209 102.478 91.704 1.00 46.80 11 ASP B C 1
ATOM 3228 O O . ASP B 1 12 ? 8.262 102.733 91.101 1.00 46.89 11 ASP B O 1
ATOM 3233 N N . LEU B 1 13 ? 7.137 101.618 92.729 1.00 46.44 12 LEU B N 1
ATOM 3234 C CA . LEU B 1 13 ? 8.313 100.851 93.192 1.00 46.09 12 LEU B CA 1
ATOM 3235 C C . LEU B 1 13 ? 8.825 99.891 92.117 1.00 45.80 12 LEU B C 1
ATOM 3236 O O . LEU B 1 13 ? 10.035 99.724 91.981 1.00 45.80 12 LEU B O 1
ATOM 3241 N N . ALA B 1 14 ? 7.903 99.271 91.373 1.00 45.86 13 ALA B N 1
ATOM 3242 C CA . ALA B 1 14 ? 8.246 98.370 90.258 1.00 45.91 13 ALA B CA 1
ATOM 3243 C C . ALA B 1 14 ? 8.898 99.133 89.090 1.00 46.12 13 ALA B C 1
ATOM 3244 O O . ALA B 1 14 ? 9.838 98.627 88.467 1.00 46.36 13 ALA B O 1
ATOM 3246 N N . ARG B 1 15 ? 8.390 100.336 88.804 1.00 46.26 14 ARG B N 1
ATOM 3247 C CA . ARG B 1 15 ? 8.939 101.209 87.748 1.00 46.31 14 ARG B CA 1
ATOM 3248 C C . ARG B 1 15 ? 10.357 101.671 88.068 1.00 46.20 14 ARG B C 1
ATOM 3249 O O . ARG B 1 15 ? 11.241 101.548 87.224 1.00 45.73 14 ARG B O 1
ATOM 3257 N N . GLN B 1 16 ? 10.554 102.200 89.280 1.00 46.36 15 GLN B N 1
ATOM 3258 C CA . GLN B 1 16 ? 11.882 102.650 89.747 1.00 46.68 15 GLN B CA 1
ATOM 3259 C C . GLN B 1 16 ? 12.906 101.514 89.723 1.00 46.32 15 GLN B C 1
ATOM 3260 O O . GLN B 1 16 ? 14.037 101.714 89.276 1.00 46.20 15 GLN B O 1
ATOM 3266 N N . ALA B 1 17 ? 12.492 100.338 90.206 1.00 46.23 16 ALA B N 1
ATOM 3267 C CA . ALA B 1 17 ? 13.330 99.128 90.204 1.00 46.29 16 ALA B CA 1
ATOM 3268 C C . ALA B 1 17 ? 13.744 98.764 88.777 1.00 46.32 16 ALA B C 1
ATOM 3269 O O . ALA B 1 17 ? 14.913 98.445 88.538 1.00 46.34 16 ALA B O 1
ATOM 3271 N N . TYR B 1 18 ? 12.785 98.841 87.847 1.00 46.29 17 TYR B N 1
ATOM 3272 C CA . TYR B 1 18 ? 13.030 98.593 86.417 1.00 46.36 17 TYR B CA 1
ATOM 3273 C C . TYR B 1 18 ? 13.984 99.634 85.807 1.00 46.46 17 TYR B C 1
ATOM 3274 O O . TYR B 1 18 ? 14.866 99.257 85.028 1.00 46.65 17 TYR B O 1
ATOM 3283 N N . GLU B 1 19 ? 13.783 100.918 86.147 1.00 46.66 18 GLU B N 1
ATOM 3284 C CA A GLU B 1 19 ? 14.648 102.025 85.679 0.50 46.65 18 GLU B CA 1
ATOM 3285 C CA B GLU B 1 19 ? 14.652 102.005 85.662 0.50 46.53 18 GLU B CA 1
ATOM 3286 C C . GLU B 1 19 ? 16.107 101.803 86.091 1.00 46.40 18 GLU B C 1
ATOM 3287 O O . GLU B 1 19 ? 17.021 102.060 85.302 1.00 46.54 18 GLU B O 1
ATOM 3298 N N . ALA B 1 20 ? 16.309 101.333 87.329 1.00 46.14 19 ALA B N 1
ATOM 3299 C CA . ALA B 1 20 ? 17.651 101.049 87.872 1.00 45.85 19 ALA B CA 1
ATOM 3300 C C . ALA B 1 20 ? 18.386 99.966 87.064 1.00 45.96 19 ALA B C 1
ATOM 3301 O O . ALA B 1 20 ? 19.577 100.127 86.766 1.00 46.40 19 ALA B O 1
ATOM 3303 N N . PHE B 1 21 ? 17.677 98.887 86.706 1.00 45.51 20 PHE B N 1
ATOM 3304 C CA . PHE B 1 21 ? 18.254 97.807 85.880 1.00 45.25 20 PHE B CA 1
ATOM 3305 C C . PHE B 1 21 ? 18.507 98.254 84.438 1.00 45.23 20 PHE B C 1
ATOM 3306 O O . PHE B 1 21 ? 19.562 97.940 83.882 1.00 45.53 20 PHE B O 1
ATOM 3314 N N . LYS B 1 22 ? 17.546 98.970 83.843 1.00 45.30 21 LYS B N 1
ATOM 3315 C CA . LYS B 1 22 ? 17.681 99.509 82.469 1.00 45.63 21 LYS B CA 1
ATOM 3316 C C . LYS B 1 22 ? 18.904 100.440 82.362 1.00 45.21 21 LYS B C 1
ATOM 3317 O O . LYS B 1 22 ? 19.632 100.389 81.370 1.00 44.99 21 LYS B O 1
ATOM 3323 N N . ALA B 1 23 ? 19.125 101.257 83.400 1.00 45.16 22 ALA B N 1
ATOM 3324 C CA . ALA B 1 23 ? 20.270 102.185 83.472 1.00 45.27 22 ALA B CA 1
ATOM 3325 C C . ALA B 1 23 ? 21.663 101.524 83.430 1.00 45.49 22 ALA B C 1
ATOM 3326 O O . ALA B 1 23 ? 22.647 102.214 83.145 1.00 45.75 22 ALA B O 1
ATOM 3328 N N . ARG B 1 24 ? 21.750 100.220 83.725 1.00 45.29 23 ARG B N 1
ATOM 3329 C CA . ARG B 1 24 ? 23.023 99.475 83.661 1.00 45.22 23 ARG B CA 1
ATOM 3330 C C . ARG B 1 24 ? 23.573 99.291 82.240 1.00 44.91 23 ARG B C 1
ATOM 3331 O O . ARG B 1 24 ? 24.782 99.091 82.081 1.00 44.67 23 ARG B O 1
ATOM 3339 N N . GLY B 1 25 ? 22.700 99.350 81.228 1.00 44.79 24 GLY B N 1
ATOM 3340 C CA . GLY B 1 25 ? 23.090 99.184 79.823 1.00 44.78 24 GLY B CA 1
ATOM 3341 C C . GLY B 1 25 ? 23.615 97.788 79.537 1.00 44.80 24 GLY B C 1
ATOM 3342 O O . GLY B 1 25 ? 24.642 97.628 78.875 1.00 44.82 24 GLY B O 1
ATOM 3343 N N . LEU B 1 26 ? 22.899 96.781 80.038 1.00 44.87 25 LEU B N 1
ATOM 3344 C CA . LEU B 1 26 ? 23.305 95.380 79.906 1.00 44.77 25 LEU B CA 1
ATOM 3345 C C . LEU B 1 26 ? 23.137 94.860 78.481 1.00 45.03 25 LEU B C 1
ATOM 3346 O O . LEU B 1 26 ? 22.562 95.537 77.618 1.00 44.91 25 LEU B O 1
ATOM 3351 N N . ASN B 1 27 ? 23.686 93.667 78.250 1.00 45.34 26 ASN B N 1
ATOM 3352 C CA . ASN B 1 27 ? 23.592 92.969 76.965 1.00 45.25 26 ASN B CA 1
ATOM 3353 C C . ASN B 1 27 ? 23.723 91.453 77.208 1.00 45.11 26 ASN B C 1
ATOM 3354 O O . ASN B 1 27 ? 24.640 90.791 76.712 1.00 45.30 26 ASN B O 1
ATOM 3359 N N . LEU B 1 28 ? 22.792 90.934 78.010 1.00 45.01 27 LEU B N 1
ATOM 3360 C CA . LEU B 1 28 ? 22.731 89.514 78.381 1.00 44.97 27 LEU B CA 1
ATOM 3361 C C . LEU B 1 28 ? 21.693 88.780 77.531 1.00 45.07 27 LEU B C 1
ATOM 3362 O O . LEU B 1 28 ? 20.866 89.413 76.863 1.00 44.85 27 LEU B O 1
ATOM 3367 N N . ASN B 1 29 ? 21.748 87.446 77.578 1.00 45.34 28 ASN B N 1
ATOM 3368 C CA . ASN B 1 29 ? 20.877 86.561 76.789 1.00 45.26 28 ASN B CA 1
ATOM 3369 C C . ASN B 1 29 ? 20.498 85.295 77.585 1.00 45.14 28 ASN B C 1
ATOM 3370 O O . ASN B 1 29 ? 21.371 84.646 78.154 1.00 45.13 28 ASN B O 1
ATOM 3383 N N . GLN B 1 31 ? 17.958 82.895 76.095 1.00 46.17 30 GLN B N 1
ATOM 3384 C CA . GLN B 1 31 ? 17.216 82.049 75.123 1.00 46.97 30 GLN B CA 1
ATOM 3385 C C . GLN B 1 31 ? 18.076 81.032 74.352 1.00 47.31 30 GLN B C 1
ATOM 3386 O O . GLN B 1 31 ? 17.523 80.117 73.734 1.00 47.67 30 GLN B O 1
ATOM 3392 N N . ARG B 1 32 ? 19.403 81.184 74.391 1.00 47.43 31 ARG B N 1
ATOM 3393 C CA . ARG B 1 32 ? 20.322 80.298 73.676 1.00 47.64 31 ARG B CA 1
ATOM 3394 C C . ARG B 1 32 ? 20.406 78.934 74.364 1.00 47.49 31 ARG B C 1
ATOM 3395 O O . ARG B 1 32 ? 20.950 78.829 75.469 1.00 48.01 31 ARG B O 1
ATOM 3403 N N . GLY B 1 33 ? 19.854 77.902 73.722 1.00 47.12 32 GLY B N 1
ATOM 3404 C CA . GLY B 1 33 ? 19.926 76.523 74.218 1.00 46.97 32 GLY B CA 1
ATOM 3405 C C . GLY B 1 33 ? 21.227 75.915 73.721 1.00 46.84 32 GLY B C 1
ATOM 3406 O O . GLY B 1 33 ? 21.215 75.008 72.880 1.00 47.56 32 GLY B O 1
ATOM 3407 N N . GLN B 1 34 ? 22.339 76.420 74.257 1.00 46.15 33 GLN B N 1
ATOM 3408 C CA . GLN B 1 34 ? 23.694 76.044 73.853 1.00 45.53 33 GLN B CA 1
ATOM 3409 C C . GLN B 1 34 ? 24.550 75.748 75.084 1.00 45.67 33 GLN B C 1
ATOM 3410 O O . GLN B 1 34 ? 24.359 76.397 76.118 1.00 46.09 33 GLN B O 1
ATOM 3416 N N . PRO B 1 35 ? 25.480 74.769 75.001 1.00 45.44 34 PRO B N 1
ATOM 3417 C CA . PRO B 1 35 ? 26.423 74.601 76.120 1.00 45.30 34 PRO B CA 1
ATOM 3418 C C . PRO B 1 35 ? 27.422 75.779 76.218 1.00 44.98 34 PRO B C 1
ATOM 3419 O O . PRO B 1 35 ? 27.532 76.580 75.282 1.00 44.86 34 PRO B O 1
ATOM 3423 N N . ALA B 1 36 ? 28.128 75.868 77.344 1.00 44.75 35 ALA B N 1
ATOM 3424 C CA . ALA B 1 36 ? 29.154 76.900 77.567 1.00 44.52 35 ALA B CA 1
ATOM 3425 C C . ALA B 1 36 ? 30.466 76.493 76.888 1.00 44.25 35 ALA B C 1
ATOM 3426 O O . ALA B 1 36 ? 30.574 75.383 76.359 1.00 43.92 35 ALA B O 1
ATOM 3428 N N . ASP B 1 37 ? 31.454 77.392 76.892 1.00 44.11 36 ASP B N 1
ATOM 3429 C CA . ASP B 1 37 ? 32.795 77.076 76.356 1.00 43.85 36 ASP B CA 1
ATOM 3430 C C . ASP B 1 37 ? 33.434 75.955 77.175 1.00 43.86 36 ASP B C 1
ATOM 3431 O O . ASP B 1 37 ? 34.077 75.076 76.606 1.00 44.19 36 ASP B O 1
ATOM 3436 N N . ALA B 1 38 ? 33.236 75.989 78.497 1.00 43.85 37 ALA B N 1
ATOM 3437 C CA . ALA B 1 38 ? 33.723 74.942 79.411 1.00 43.84 37 ALA B CA 1
ATOM 3438 C C . ALA B 1 38 ? 33.168 73.545 79.076 1.00 44.10 37 ALA B C 1
ATOM 3439 O O . ALA B 1 38 ? 33.869 72.548 79.281 1.00 44.50 37 ALA B O 1
ATOM 3441 N N . ASP B 1 39 ? 31.926 73.481 78.573 1.00 43.87 38 ASP B N 1
ATOM 3442 C CA . ASP B 1 39 ? 31.304 72.214 78.144 1.00 43.72 38 ASP B CA 1
ATOM 3443 C C . ASP B 1 39 ? 32.012 71.665 76.914 1.00 43.89 38 ASP B C 1
ATOM 3444 O O . ASP B 1 39 ? 32.351 70.479 76.879 1.00 44.25 38 ASP B O 1
ATOM 3449 N N . PHE B 1 40 ? 32.232 72.531 75.920 1.00 43.82 39 PHE B N 1
ATOM 3450 C CA . PHE B 1 40 ? 32.918 72.145 74.676 1.00 43.93 39 PHE B CA 1
ATOM 3451 C C . PHE B 1 40 ? 34.380 71.739 74.919 1.00 43.94 39 PHE B C 1
ATOM 3452 O O . PHE B 1 40 ? 34.881 70.854 74.223 1.00 43.90 39 PHE B O 1
ATOM 3460 N N . ASP B 1 41 ? 35.048 72.394 75.884 1.00 44.03 40 ASP B N 1
ATOM 3461 C CA . ASP B 1 41 ? 36.448 72.079 76.273 1.00 44.16 40 ASP B CA 1
ATOM 3462 C C . ASP B 1 41 ? 36.631 70.604 76.661 1.00 44.07 40 ASP B C 1
ATOM 3463 O O . ASP B 1 41 ? 37.654 70.008 76.326 1.00 43.88 40 ASP B O 1
ATOM 3468 N N . LEU B 1 42 ? 35.635 70.035 77.351 1.00 44.06 41 LEU B N 1
ATOM 3469 C CA . LEU B 1 42 ? 35.648 68.620 77.776 1.00 44.12 41 LEU B CA 1
ATOM 3470 C C . LEU B 1 42 ? 35.792 67.619 76.622 1.00 43.92 41 LEU B C 1
ATOM 3471 O O . LEU B 1 42 ? 36.369 66.547 76.814 1.00 43.97 41 LEU B O 1
ATOM 3476 N N . SER B 1 43 ? 35.280 67.981 75.443 1.00 43.95 42 SER B N 1
ATOM 3477 C CA . SER B 1 43 ? 35.296 67.114 74.253 1.00 44.06 42 SER B CA 1
ATOM 3478 C C . SER B 1 43 ? 36.370 67.418 73.188 1.00 43.67 42 SER B C 1
ATOM 3479 O O . SER B 1 43 ? 36.291 66.880 72.085 1.00 43.87 42 SER B O 1
ATOM 3482 N N . ASN B 1 44 ? 37.380 68.232 73.520 1.00 43.26 43 ASN B N 1
ATOM 3483 C CA . ASN B 1 44 ? 38.477 68.561 72.573 1.00 42.95 43 ASN B CA 1
ATOM 3484 C C . ASN B 1 44 ? 39.317 67.370 72.087 1.00 42.84 43 ASN B C 1
ATOM 3485 O O . ASN B 1 44 ? 39.898 67.439 71.002 1.00 42.32 43 ASN B O 1
ATOM 3490 N N . GLY B 1 45 ? 39.380 66.300 72.885 1.00 43.07 44 GLY B N 1
ATOM 3491 C CA . GLY B 1 45 ? 40.064 65.061 72.500 1.00 43.50 44 GLY B CA 1
ATOM 3492 C C . GLY B 1 45 ? 39.477 64.415 71.246 1.00 43.77 44 GLY B C 1
ATOM 3493 O O . GLY B 1 45 ? 40.202 63.756 70.497 1.00 43.87 44 GLY B O 1
ATOM 3494 N N . LEU B 1 46 ? 38.170 64.614 71.033 1.00 43.89 45 LEU B N 1
ATOM 3495 C CA . LEU B 1 46 ? 37.428 64.129 69.853 1.00 44.14 45 LEU B CA 1
ATOM 3496 C C . LEU B 1 46 ? 38.013 64.615 68.515 1.00 44.05 45 LEU B C 1
ATOM 3497 O O . LEU B 1 46 ? 37.997 63.869 67.542 1.00 44.04 45 LEU B O 1
ATOM 3502 N N . LEU B 1 47 ? 38.521 65.850 68.483 1.00 44.13 46 LEU B N 1
ATOM 3503 C CA . LEU B 1 47 ? 39.134 66.445 67.271 1.00 44.27 46 LEU B CA 1
ATOM 3504 C C . LEU B 1 47 ? 40.368 65.698 66.733 1.00 44.35 46 LEU B C 1
ATOM 3505 O O . LEU B 1 47 ? 40.619 65.713 65.526 1.00 44.41 46 LEU B O 1
ATOM 3510 N N . THR B 1 48 ? 41.129 65.074 67.635 1.00 44.34 47 THR B N 1
ATOM 3511 C CA . THR B 1 48 ? 42.370 64.362 67.306 1.00 44.39 47 THR B CA 1
ATOM 3512 C C . THR B 1 48 ? 42.393 62.876 67.741 1.00 44.57 47 THR B C 1
ATOM 3513 O O . THR B 1 48 ? 43.463 62.255 67.727 1.00 44.71 47 THR B O 1
ATOM 3517 N N . VAL B 1 49 ? 41.229 62.301 68.076 1.00 44.56 48 VAL B N 1
ATOM 3518 C CA . VAL B 1 49 ? 41.141 60.908 68.576 1.00 44.52 48 VAL B CA 1
ATOM 3519 C C . VAL B 1 49 ? 41.549 59.835 67.537 1.00 44.58 48 VAL B C 1
ATOM 3520 O O . VAL B 1 49 ? 42.213 58.862 67.903 1.00 44.50 48 VAL B O 1
ATOM 3524 N N . LEU B 1 50 ? 41.153 60.020 66.272 1.00 44.78 49 LEU B N 1
ATOM 3525 C CA . LEU B 1 50 ? 41.544 59.126 65.157 1.00 44.88 49 LEU B CA 1
ATOM 3526 C C . LEU B 1 50 ? 42.727 59.724 64.389 1.00 45.11 49 LEU B C 1
ATOM 3527 O O . LEU B 1 50 ? 42.888 60.946 64.330 1.00 45.15 49 LEU B O 1
ATOM 3532 N N . GLY B 1 51 ? 43.537 58.846 63.797 1.00 45.51 50 GLY B N 1
ATOM 3533 C CA . GLY B 1 51 ? 44.693 59.236 62.975 1.00 45.76 50 GLY B CA 1
ATOM 3534 C C . GLY B 1 51 ? 44.945 58.238 61.860 1.00 45.99 50 GLY B C 1
ATOM 3535 O O . GLY B 1 51 ? 44.062 57.445 61.511 1.00 45.96 50 GLY B O 1
ATOM 3536 N N . ALA B 1 52 ? 46.162 58.274 61.315 1.00 46.39 51 ALA B N 1
ATOM 3537 C CA . ALA B 1 52 ? 46.586 57.356 60.239 1.00 46.67 51 ALA B CA 1
ATOM 3538 C C . ALA B 1 52 ? 46.576 55.872 60.644 1.00 47.06 51 ALA B C 1
ATOM 3539 O O . ALA B 1 52 ? 46.406 55.001 59.786 1.00 47.32 51 ALA B O 1
ATOM 3541 N N . GLU B 1 53 ? 46.752 55.602 61.939 1.00 47.26 52 GLU B N 1
ATOM 3542 C CA . GLU B 1 53 ? 46.757 54.239 62.487 1.00 47.59 52 GLU B CA 1
ATOM 3543 C C . GLU B 1 53 ? 45.344 53.702 62.787 1.00 47.51 52 GLU B C 1
ATOM 3544 O O . GLU B 1 53 ? 45.126 52.492 62.698 1.00 47.43 52 GLU B O 1
ATOM 3550 N N . ASP B 1 54 ? 44.392 54.594 63.099 1.00 47.62 53 ASP B N 1
ATOM 3551 C CA . ASP B 1 54 ? 43.005 54.218 63.487 1.00 47.61 53 ASP B CA 1
ATOM 3552 C C . ASP B 1 54 ? 41.974 54.285 62.336 1.00 47.60 53 ASP B C 1
ATOM 3553 O O . ASP B 1 54 ? 40.769 54.448 62.584 1.00 47.75 53 ASP B O 1
ATOM 3558 N N . VAL B 1 55 ? 42.438 54.118 61.096 1.00 47.35 54 VAL B N 1
ATOM 3559 C CA . VAL B 1 55 ? 41.586 54.214 59.897 1.00 46.88 54 VAL B CA 1
ATOM 3560 C C . VAL B 1 55 ? 40.599 53.038 59.715 1.00 46.58 54 VAL B C 1
ATOM 3561 O O . VAL B 1 55 ? 39.553 53.213 59.078 1.00 46.17 54 VAL B O 1
ATOM 3565 N N . ARG B 1 56 ? 40.924 51.864 60.270 1.00 46.65 55 ARG B N 1
ATOM 3566 C CA . ARG B 1 56 ? 40.066 50.670 60.172 1.00 46.56 55 ARG B CA 1
ATOM 3567 C C . ARG B 1 56 ? 39.321 50.282 61.467 1.00 46.63 55 ARG B C 1
ATOM 3568 O O . ARG B 1 56 ? 39.943 50.111 62.514 1.00 46.87 55 ARG B O 1
ATOM 3584 N N . ASP B 1 58 ? 35.716 47.687 62.630 1.00 46.63 57 ASP B N 1
ATOM 3585 C CA . ASP B 1 58 ? 34.672 46.708 62.264 1.00 46.71 57 ASP B CA 1
ATOM 3586 C C . ASP B 1 58 ? 34.879 46.038 60.888 1.00 46.74 57 ASP B C 1
ATOM 3587 O O . ASP B 1 58 ? 33.913 45.776 60.155 1.00 46.95 57 ASP B O 1
ATOM 3592 N N . GLY B 1 59 ? 36.144 45.769 60.552 1.00 46.59 58 GLY B N 1
ATOM 3593 C CA . GLY B 1 59 ? 36.521 45.204 59.255 1.00 46.49 58 GLY B CA 1
ATOM 3594 C C . GLY B 1 59 ? 36.248 46.106 58.053 1.00 46.48 58 GLY B C 1
ATOM 3595 O O . GLY B 1 59 ? 36.135 45.601 56.932 1.00 46.83 58 GLY B O 1
ATOM 3596 N N . LEU B 1 60 ? 36.161 47.424 58.284 1.00 46.06 59 LEU B N 1
ATOM 3597 C CA . LEU B 1 60 ? 35.859 48.428 57.249 1.00 45.79 59 LEU B CA 1
ATOM 3598 C C . LEU B 1 60 ? 36.862 49.571 57.265 1.00 45.26 59 LEU B C 1
ATOM 3599 O O . LEU B 1 60 ? 37.278 50.005 58.337 1.00 45.25 59 LEU B O 1
ATOM 3604 N N . ASP B 1 61 ? 37.215 50.066 56.078 1.00 44.72 60 ASP B N 1
ATOM 3605 C CA . ASP B 1 61 ? 38.055 51.252 55.939 1.00 44.37 60 ASP B CA 1
ATOM 3606 C C . ASP B 1 61 ? 37.064 52.402 56.151 1.00 44.09 60 ASP B C 1
ATOM 3607 O O . ASP B 1 61 ? 36.090 52.527 55.399 1.00 43.81 60 ASP B O 1
ATOM 3612 N N . LEU B 1 62 ? 37.293 53.211 57.190 1.00 43.93 61 LEU B N 1
ATOM 3613 C CA . LEU B 1 62 ? 36.424 54.368 57.506 1.00 43.77 61 LEU B CA 1
ATOM 3614 C C . LEU B 1 62 ? 36.401 55.464 56.411 1.00 43.79 61 LEU B C 1
ATOM 3615 O O . LEU B 1 62 ? 35.434 56.220 56.319 1.00 43.72 61 LEU B O 1
ATOM 3620 N N . ARG B 1 63 ? 37.455 55.519 55.592 1.00 43.68 62 ARG B N 1
ATOM 3621 C CA . ARG B 1 63 ? 37.623 56.503 54.511 1.00 43.81 62 ARG B CA 1
ATOM 3622 C C . ARG B 1 63 ? 36.936 56.124 53.182 1.00 43.50 62 ARG B C 1
ATOM 3623 O O . ARG B 1 63 ? 36.868 56.966 52.287 1.00 43.33 62 ARG B O 1
ATOM 3631 N N . ASN B 1 64 ? 36.468 54.874 53.051 1.00 43.48 63 ASN B N 1
ATOM 3632 C CA . ASN B 1 64 ? 35.851 54.343 51.822 1.00 43.53 63 ASN B CA 1
ATOM 3633 C C . ASN B 1 64 ? 34.331 54.151 51.983 1.00 43.76 63 ASN B C 1
ATOM 3634 O O . ASN B 1 64 ? 33.825 54.148 53.107 1.00 43.43 63 ASN B O 1
ATOM 3639 N N . TYR B 1 65 ? 33.617 54.055 50.854 1.00 44.40 64 TYR B N 1
ATOM 3640 C CA . TYR B 1 65 ? 32.138 53.891 50.811 1.00 44.49 64 TYR B CA 1
ATOM 3641 C C . TYR B 1 65 ? 31.484 52.695 51.549 1.00 44.40 64 TYR B C 1
ATOM 3642 O O . TYR B 1 65 ? 30.468 52.902 52.226 1.00 44.27 64 TYR B O 1
ATOM 3651 N N . PRO B 1 66 ? 32.021 51.455 51.396 1.00 44.37 65 PRO B N 1
ATOM 3652 C CA . PRO B 1 66 ? 31.392 50.273 52.019 1.00 44.28 65 PRO B CA 1
ATOM 3653 C C . PRO B 1 66 ? 31.163 50.375 53.526 1.00 44.41 65 PRO B C 1
ATOM 3654 O O . PRO B 1 66 ? 32.002 50.931 54.235 1.00 44.11 65 PRO B O 1
ATOM 3658 N N . GLY B 1 67 ? 30.037 49.826 53.987 1.00 44.70 66 GLY B N 1
ATOM 3659 C CA . GLY B 1 67 ? 29.649 49.869 55.403 1.00 44.69 66 GLY B CA 1
ATOM 3660 C C . GLY B 1 67 ? 28.160 49.763 55.691 1.00 44.85 66 GLY B C 1
ATOM 3661 O O . GLY B 1 67 ? 27.776 49.261 56.750 1.00 44.93 66 GLY B O 1
ATOM 3662 N N . GLY B 1 68 ? 27.331 50.258 54.770 1.00 45.07 67 GLY B N 1
ATOM 3663 C CA . GLY B 1 68 ? 25.877 50.242 54.904 1.00 45.31 67 GLY B CA 1
ATOM 3664 C C . GLY B 1 68 ? 25.352 51.606 55.311 1.00 45.64 67 GLY B C 1
ATOM 3665 O O . GLY B 1 68 ? 26.056 52.392 55.962 1.00 45.52 67 GLY B O 1
ATOM 3666 N N . VAL B 1 69 ? 24.098 51.870 54.942 1.00 45.81 68 VAL B N 1
ATOM 3667 C CA . VAL B 1 69 ? 23.424 53.146 55.233 1.00 46.01 68 VAL B CA 1
ATOM 3668 C C . VAL B 1 69 ? 23.103 53.334 56.734 1.00 45.87 68 VAL B C 1
ATOM 3669 O O . VAL B 1 69 ? 22.856 54.453 57.184 1.00 46.02 68 VAL B O 1
ATOM 3673 N N . ALA B 1 70 ? 23.106 52.233 57.486 1.00 45.58 69 ALA B N 1
ATOM 3674 C CA . ALA B 1 70 ? 22.831 52.225 58.925 1.00 45.41 69 ALA B CA 1
ATOM 3675 C C . ALA B 1 70 ? 23.943 52.767 59.857 1.00 45.11 69 ALA B C 1
ATOM 3676 O O . ALA B 1 70 ? 23.669 53.004 61.040 1.00 44.22 69 ALA B O 1
ATOM 3678 N N . GLY B 1 71 ? 25.169 52.944 59.339 1.00 45.24 70 GLY B N 1
ATOM 3679 C CA . GLY B 1 71 ? 26.332 53.447 60.109 1.00 45.43 70 GLY B CA 1
ATOM 3680 C C . GLY B 1 71 ? 27.302 52.348 60.529 1.00 45.77 70 GLY B C 1
ATOM 3681 O O . GLY B 1 71 ? 27.125 51.188 60.135 1.00 46.27 70 GLY B O 1
ATOM 3682 N N . LEU B 1 72 ? 28.330 52.711 61.312 1.00 45.76 71 LEU B N 1
ATOM 3683 C CA . LEU B 1 72 ? 29.327 51.735 61.820 1.00 45.87 71 LEU B CA 1
ATOM 3684 C C . LEU B 1 72 ? 28.703 50.733 62.794 1.00 46.20 71 LEU B C 1
ATOM 3685 O O . LEU B 1 72 ? 27.870 51.140 63.610 1.00 46.45 71 LEU B O 1
ATOM 3690 N N . PRO B 1 73 ? 29.074 49.430 62.699 1.00 46.51 72 PRO B N 1
ATOM 3691 C CA . PRO B 1 73 ? 28.643 48.429 63.700 1.00 46.46 72 PRO B CA 1
ATOM 3692 C C . PRO B 1 73 ? 28.946 48.810 65.163 1.00 46.53 72 PRO B C 1
ATOM 3693 O O . PRO B 1 73 ? 28.099 48.583 66.034 1.00 46.78 72 PRO B O 1
ATOM 3697 N N . SER B 1 74 ? 30.127 49.382 65.416 1.00 46.45 73 SER B N 1
ATOM 3698 C CA . SER B 1 74 ? 30.499 49.859 66.768 1.00 46.40 73 SER B CA 1
ATOM 3699 C C . SER B 1 74 ? 29.669 51.064 67.215 1.00 46.36 73 SER B C 1
ATOM 3700 O O . SER B 1 74 ? 29.364 51.183 68.403 1.00 46.61 73 SER B O 1
ATOM 3703 N N . ALA B 1 75 ? 29.344 51.958 66.272 1.00 46.26 74 ALA B N 1
ATOM 3704 C CA . ALA B 1 75 ? 28.464 53.114 66.528 1.00 46.14 74 ALA B CA 1
ATOM 3705 C C . ALA B 1 75 ? 27.052 52.613 66.852 1.00 45.97 74 ALA B C 1
ATOM 3706 O O . ALA B 1 75 ? 26.451 53.044 67.838 1.00 46.09 74 ALA B O 1
ATOM 3708 N N . ARG B 1 76 ? 26.547 51.695 66.022 1.00 45.86 75 ARG B N 1
ATOM 3709 C CA . ARG B 1 76 ? 25.252 51.025 66.251 1.00 45.90 75 ARG B CA 1
ATOM 3710 C C . ARG B 1 76 ? 25.244 50.246 67.580 1.00 45.97 75 ARG B C 1
ATOM 3711 O O . ARG B 1 76 ? 24.219 50.215 68.264 1.00 46.71 75 ARG B O 1
ATOM 3719 N N . ALA B 1 77 ? 26.385 49.650 67.942 1.00 45.58 76 ALA B N 1
ATOM 3720 C CA . ALA B 1 77 ? 26.544 48.924 69.214 1.00 45.22 76 ALA B CA 1
ATOM 3721 C C . ALA B 1 77 ? 26.569 49.865 70.429 1.00 44.81 76 ALA B C 1
ATOM 3722 O O . ALA B 1 77 ? 25.895 49.585 71.424 1.00 44.86 76 ALA B O 1
ATOM 3724 N N . LEU B 1 78 ? 27.344 50.956 70.344 1.00 44.26 77 LEU B N 1
ATOM 3725 C CA . LEU B 1 78 ? 27.475 51.944 71.444 1.00 44.08 77 LEU B CA 1
ATOM 3726 C C . LEU B 1 78 ? 26.146 52.608 71.778 1.00 44.12 77 LEU B C 1
ATOM 3727 O O . LEU B 1 78 ? 25.723 52.603 72.938 1.00 43.84 77 LEU B O 1
ATOM 3732 N N . PHE B 1 79 ? 25.496 53.161 70.751 1.00 44.19 78 PHE B N 1
ATOM 3733 C CA . PHE B 1 79 ? 24.189 53.819 70.915 1.00 44.17 78 PHE B CA 1
ATOM 3734 C C . PHE B 1 79 ? 23.012 52.841 71.128 1.00 44.16 78 PHE B C 1
ATOM 3735 O O . PHE B 1 79 ? 21.899 53.283 71.426 1.00 43.90 78 PHE B O 1
ATOM 3743 N N . ALA B 1 80 ? 23.252 51.533 70.955 1.00 44.32 79 ALA B N 1
ATOM 3744 C CA . ALA B 1 80 ? 22.283 50.486 71.312 1.00 44.10 79 ALA B CA 1
ATOM 3745 C C . ALA B 1 80 ? 22.157 50.479 72.831 1.00 43.97 79 ALA B C 1
ATOM 3746 O O . ALA B 1 80 ? 21.044 50.480 73.360 1.00 44.15 79 ALA B O 1
ATOM 3748 N N . GLY B 1 81 ? 23.307 50.476 73.515 1.00 43.86 80 GLY B N 1
ATOM 3749 C CA . GLY B 1 81 ? 23.376 50.575 74.976 1.00 44.01 80 GLY B CA 1
ATOM 3750 C C . GLY B 1 81 ? 22.831 51.895 75.522 1.00 44.15 80 GLY B C 1
ATOM 3751 O O . GLY B 1 81 ? 22.287 51.921 76.628 1.00 44.39 80 GLY B O 1
ATOM 3752 N N . TYR B 1 82 ? 22.995 52.980 74.751 1.00 43.89 81 TYR B N 1
ATOM 3753 C CA . TYR B 1 82 ? 22.468 54.317 75.086 1.00 43.89 81 TYR B CA 1
ATOM 3754 C C . TYR B 1 82 ? 20.942 54.260 75.167 1.00 43.62 81 TYR B C 1
ATOM 3755 O O . TYR B 1 82 ? 20.372 54.635 76.183 1.00 43.76 81 TYR B O 1
ATOM 3764 N N . LEU B 1 83 ? 20.310 53.752 74.107 1.00 43.25 82 LEU B N 1
ATOM 3765 C CA . LEU B 1 83 ? 18.839 53.636 74.007 1.00 43.05 82 LEU B CA 1
ATOM 3766 C C . LEU B 1 83 ? 18.235 52.320 74.573 1.00 43.19 82 LEU B C 1
ATOM 3767 O O . LEU B 1 83 ? 17.034 52.084 74.409 1.00 43.23 82 LEU B O 1
ATOM 3772 N N . ASP B 1 84 ? 19.056 51.498 75.245 1.00 43.33 83 ASP B N 1
ATOM 3773 C CA . ASP B 1 84 ? 18.643 50.223 75.877 1.00 43.75 83 ASP B CA 1
ATOM 3774 C C . ASP B 1 84 ? 18.049 49.185 74.892 1.00 43.17 83 ASP B C 1
ATOM 3775 O O . ASP B 1 84 ? 17.073 48.496 75.202 1.00 42.82 83 ASP B O 1
ATOM 3780 N N . VAL B 1 85 ? 18.666 49.084 73.713 1.00 42.96 84 VAL B N 1
ATOM 3781 C CA . VAL B 1 85 ? 18.264 48.144 72.647 1.00 42.66 84 VAL B CA 1
ATOM 3782 C C . VAL B 1 85 ? 19.508 47.413 72.101 1.00 42.56 84 VAL B C 1
ATOM 3783 O O . VAL B 1 85 ? 20.610 47.567 72.635 1.00 41.88 84 VAL B O 1
ATOM 3787 N N . LYS B 1 86 ? 19.311 46.594 71.068 1.00 43.23 85 LYS B N 1
ATOM 3788 C CA . LYS B 1 86 ? 20.391 45.844 70.408 1.00 43.84 85 LYS B CA 1
ATOM 3789 C C . LYS B 1 86 ? 20.916 46.642 69.204 1.00 43.75 85 LYS B C 1
ATOM 3790 O O . LYS B 1 86 ? 20.311 47.644 68.807 1.00 43.48 85 LYS B O 1
ATOM 3796 N N . ALA B 1 87 ? 22.045 46.205 68.639 1.00 43.95 86 ALA B N 1
ATOM 3797 C CA . ALA B 1 87 ? 22.678 46.879 67.481 1.00 44.01 86 ALA B CA 1
ATOM 3798 C C . ALA B 1 87 ? 21.743 46.970 66.266 1.00 44.39 86 ALA B C 1
ATOM 3799 O O . ALA B 1 87 ? 21.639 48.032 65.637 1.00 44.26 86 ALA B O 1
ATOM 3801 N N . GLU B 1 88 ? 21.066 45.855 65.967 1.00 44.67 87 GLU B N 1
ATOM 3802 C CA . GLU B 1 88 ? 20.059 45.759 64.877 1.00 44.94 87 GLU B CA 1
ATOM 3803 C C . GLU B 1 88 ? 18.898 46.788 64.916 1.00 44.86 87 GLU B C 1
ATOM 3804 O O . GLU B 1 88 ? 18.303 47.076 63.875 1.00 44.87 87 GLU B O 1
ATOM 3810 N N . ASN B 1 89 ? 18.587 47.312 66.106 1.00 44.71 88 ASN B N 1
ATOM 3811 C CA . ASN B 1 89 ? 17.530 48.322 66.317 1.00 44.36 88 ASN B CA 1
ATOM 3812 C C . ASN B 1 89 ? 17.931 49.780 66.061 1.00 44.51 88 ASN B C 1
ATOM 3813 O O . ASN B 1 89 ? 17.061 50.601 65.765 1.00 44.70 88 ASN B O 1
ATOM 3818 N N . VAL B 1 90 ? 19.226 50.092 66.192 1.00 44.61 89 VAL B N 1
ATOM 3819 C CA . VAL B 1 90 ? 19.753 51.468 66.104 1.00 44.64 89 VAL B CA 1
ATOM 3820 C C . VAL B 1 90 ? 20.348 51.828 64.749 1.00 44.80 89 VAL B C 1
ATOM 3821 O O . VAL B 1 90 ? 21.053 51.015 64.181 1.00 45.26 89 VAL B O 1
ATOM 3825 N N . LEU B 1 91 ? 20.067 53.046 64.267 1.00 44.53 90 LEU B N 1
ATOM 3826 C CA . LEU B 1 91 ? 20.644 53.610 63.033 1.00 44.21 90 LEU B CA 1
ATOM 3827 C C . LEU B 1 91 ? 21.276 54.967 63.379 1.00 43.88 90 LEU B C 1
ATOM 3828 O O . LEU B 1 91 ? 20.602 55.824 63.948 1.00 43.51 90 LEU B O 1
ATOM 3833 N N . VAL B 1 92 ? 22.554 55.144 63.027 1.00 43.94 91 VAL B N 1
ATOM 3834 C CA . VAL B 1 92 ? 23.317 56.373 63.285 1.00 43.95 91 VAL B CA 1
ATOM 3835 C C . VAL B 1 92 ? 23.544 57.095 61.951 1.00 44.43 91 VAL B C 1
ATOM 3836 O O . VAL B 1 92 ? 24.021 56.476 60.997 1.00 44.21 91 VAL B O 1
ATOM 3840 N N . TRP B 1 93 ? 23.218 58.394 61.905 1.00 45.05 92 TRP B N 1
ATOM 3841 C CA . TRP B 1 93 ? 23.328 59.223 60.693 1.00 45.55 92 TRP B CA 1
ATOM 3842 C C . TRP B 1 93 ? 24.455 60.280 60.859 1.00 45.64 92 TRP B C 1
ATOM 3843 O O . TRP B 1 93 ? 25.547 59.885 61.262 1.00 45.72 92 TRP B O 1
ATOM 3854 N N . ASN B 1 94 ? 24.215 61.576 60.592 1.00 45.88 93 ASN B N 1
ATOM 3855 C CA . ASN B 1 94 ? 25.248 62.633 60.634 1.00 46.01 93 ASN B CA 1
ATOM 3856 C C . ASN B 1 94 ? 25.058 63.569 61.852 1.00 46.11 93 ASN B C 1
ATOM 3857 O O . ASN B 1 94 ? 24.662 63.087 62.908 1.00 46.22 93 ASN B O 1
ATOM 3862 N N . ASN B 1 95 ? 25.306 64.875 61.719 1.00 45.91 94 ASN B N 1
ATOM 3863 C CA . ASN B 1 95 ? 25.315 65.802 62.860 1.00 45.59 94 ASN B CA 1
ATOM 3864 C C . ASN B 1 95 ? 23.995 66.211 63.517 1.00 45.55 94 ASN B C 1
ATOM 3865 O O . ASN B 1 95 ? 24.045 66.891 64.543 1.00 46.01 94 ASN B O 1
ATOM 3870 N N . SER B 1 96 ? 22.844 65.810 62.971 1.00 45.05 95 SER B N 1
ATOM 3871 C CA . SER B 1 96 ? 21.547 66.304 63.465 1.00 44.71 95 SER B CA 1
ATOM 3872 C C . SER B 1 96 ? 20.447 65.257 63.719 1.00 44.33 95 SER B C 1
ATOM 3873 O O . SER B 1 96 ? 20.066 64.519 62.814 1.00 44.10 95 SER B O 1
ATOM 3876 N N . SER B 1 97 ? 19.946 65.218 64.957 1.00 44.55 96 SER B N 1
ATOM 3877 C CA . SER B 1 97 ? 18.800 64.375 65.341 1.00 45.03 96 SER B CA 1
ATOM 3878 C C . SER B 1 97 ? 17.510 64.903 64.698 1.00 45.13 96 SER B C 1
ATOM 3879 O O . SER B 1 97 ? 16.680 64.111 64.255 1.00 45.18 96 SER B O 1
ATOM 3882 N N . LEU B 1 98 ? 17.356 66.232 64.667 1.00 45.27 97 LEU B N 1
ATOM 3883 C CA . LEU B 1 98 ? 16.204 66.899 64.034 1.00 45.36 97 LEU B CA 1
ATOM 3884 C C . LEU B 1 98 ? 16.135 66.594 62.523 1.00 45.69 97 LEU B C 1
ATOM 3885 O O . LEU B 1 98 ? 15.039 66.449 61.977 1.00 45.89 97 LEU B O 1
ATOM 3890 N N . GLU B 1 99 ? 17.301 66.498 61.867 1.00 45.83 98 GLU B N 1
ATOM 3891 C CA . GLU B 1 99 ? 17.408 66.106 60.438 1.00 45.72 98 GLU B CA 1
ATOM 3892 C C . GLU B 1 99 ? 16.871 64.702 60.228 1.00 45.68 98 GLU B C 1
ATOM 3893 O O . GLU B 1 99 ? 16.084 64.481 59.305 1.00 46.20 98 GLU B O 1
ATOM 3899 N N . LEU B 1 100 ? 17.300 63.770 61.081 1.00 45.14 99 LEU B N 1
ATOM 3900 C CA . LEU B 1 100 ? 16.844 62.384 61.002 1.00 45.24 99 LEU B CA 1
ATOM 3901 C C . LEU B 1 100 ? 15.323 62.285 61.267 1.00 45.55 99 LEU B C 1
ATOM 3902 O O . LEU B 1 100 ? 14.659 61.443 60.656 1.00 46.06 99 LEU B O 1
ATOM 3907 N N . GLN B 1 101 ? 14.784 63.147 62.146 1.00 45.22 100 GLN B N 1
ATOM 3908 C CA . GLN B 1 101 ? 13.327 63.229 62.393 1.00 44.85 100 GLN B CA 1
ATOM 3909 C C . GLN B 1 101 ? 12.620 63.736 61.134 1.00 44.44 100 GLN B C 1
ATOM 3910 O O . GLN B 1 101 ? 11.620 63.160 60.711 1.00 44.18 100 GLN B O 1
ATOM 3916 N N . GLY B 1 102 ? 13.157 64.812 60.551 1.00 44.04 101 GLY B N 1
ATOM 3917 C CA . GLY B 1 102 ? 12.658 65.376 59.292 1.00 43.77 101 GLY B CA 1
ATOM 3918 C C . GLY B 1 102 ? 12.739 64.413 58.112 1.00 43.57 101 GLY B C 1
ATOM 3919 O O . GLY B 1 102 ? 11.875 64.451 57.240 1.00 43.26 101 GLY B O 1
ATOM 3920 N N . LEU B 1 103 ? 13.777 63.567 58.083 1.00 43.64 102 LEU B N 1
ATOM 3921 C CA . LEU B 1 103 ? 13.935 62.530 57.046 1.00 43.71 102 LEU B CA 1
ATOM 3922 C C . LEU B 1 103 ? 12.876 61.431 57.208 1.00 43.98 102 LEU B C 1
ATOM 3923 O O . LEU B 1 103 ? 12.170 61.122 56.244 1.00 44.27 102 LEU B O 1
ATOM 3928 N N . VAL B 1 104 ? 12.761 60.877 58.425 1.00 43.78 103 VAL B N 1
ATOM 3929 C CA . VAL B 1 104 ? 11.773 59.818 58.753 1.00 43.42 103 VAL B CA 1
ATOM 3930 C C . VAL B 1 104 ? 10.328 60.287 58.501 1.00 43.37 103 VAL B C 1
ATOM 3931 O O . VAL B 1 104 ? 9.547 59.560 57.881 1.00 43.19 103 VAL B O 1
ATOM 3935 N N . LEU B 1 105 ? 9.997 61.489 58.985 1.00 43.35 104 LEU B N 1
ATOM 3936 C CA . LEU B 1 105 ? 8.670 62.107 58.769 1.00 43.43 104 LEU B CA 1
ATOM 3937 C C . LEU B 1 105 ? 8.375 62.373 57.282 1.00 43.80 104 LEU B C 1
ATOM 3938 O O . LEU B 1 105 ? 7.227 62.232 56.855 1.00 43.89 104 LEU B O 1
ATOM 3943 N N . THR B 1 106 ? 9.403 62.763 56.516 1.00 43.97 105 THR B N 1
ATOM 3944 C CA . THR B 1 106 ? 9.282 62.987 55.061 1.00 43.96 105 THR B CA 1
ATOM 3945 C C . THR B 1 106 ? 9.053 61.659 54.314 1.00 44.31 105 THR B C 1
ATOM 3946 O O . THR B 1 106 ? 8.253 61.622 53.371 1.00 44.43 105 THR B O 1
ATOM 3950 N N . PHE B 1 107 ? 9.750 60.591 54.730 1.00 44.45 106 PHE B N 1
ATOM 3951 C CA . PHE B 1 107 ? 9.560 59.253 54.134 1.00 44.47 106 PHE B CA 1
ATOM 3952 C C . PHE B 1 107 ? 8.157 58.710 54.430 1.00 44.17 106 PHE B C 1
ATOM 3953 O O . PHE B 1 107 ? 7.573 58.031 53.583 1.00 44.14 106 PHE B O 1
ATOM 3961 N N . ALA B 1 108 ? 7.641 58.998 55.629 1.00 44.00 107 ALA B N 1
ATOM 3962 C CA . ALA B 1 108 ? 6.269 58.642 56.016 1.00 43.64 107 ALA B CA 1
ATOM 3963 C C . ALA B 1 108 ? 5.253 59.383 55.135 1.00 43.67 107 ALA B C 1
ATOM 3964 O O . ALA B 1 108 ? 4.266 58.792 54.710 1.00 43.64 107 ALA B O 1
ATOM 3966 N N . LEU B 1 109 ? 5.510 60.664 54.856 1.00 43.73 108 LEU B N 1
ATOM 3967 C CA . LEU B 1 109 ? 4.645 61.474 53.976 1.00 43.88 108 LEU B CA 1
ATOM 3968 C C . LEU B 1 109 ? 4.689 61.010 52.517 1.00 44.17 108 LEU B C 1
ATOM 3969 O O . LEU B 1 109 ? 3.636 60.825 51.903 1.00 44.09 108 LEU B O 1
ATOM 3974 N N . LEU B 1 110 ? 5.898 60.807 51.986 1.00 44.50 109 LEU B N 1
ATOM 3975 C CA . LEU B 1 110 ? 6.089 60.372 50.588 1.00 44.55 109 LEU B CA 1
ATOM 3976 C C . LEU B 1 110 ? 5.688 58.922 50.315 1.00 44.65 109 LEU B C 1
ATOM 3977 O O . LEU B 1 110 ? 5.019 58.658 49.315 1.00 44.86 109 LEU B O 1
ATOM 3982 N N . HIS B 1 111 ? 6.086 58.008 51.204 1.00 44.61 110 HIS B N 1
ATOM 3983 C CA . HIS B 1 111 ? 5.906 56.549 51.003 1.00 44.31 110 HIS B CA 1
ATOM 3984 C C . HIS B 1 111 ? 5.012 55.804 52.000 1.00 44.42 110 HIS B C 1
ATOM 3985 O O . HIS B 1 111 ? 4.573 54.704 51.689 1.00 43.90 110 HIS B O 1
ATOM 3992 N N . GLY B 1 112 ? 4.778 56.368 53.189 1.00 44.93 111 GLY B N 1
ATOM 3993 C CA . GLY B 1 112 ? 4.017 55.700 54.261 1.00 45.21 111 GLY B CA 1
ATOM 3994 C C . GLY B 1 112 ? 4.969 54.836 55.069 1.00 45.50 111 GLY B C 1
ATOM 3995 O O . GLY B 1 112 ? 5.917 54.286 54.508 1.00 45.82 111 GLY B O 1
ATOM 3996 N N . VAL B 1 113 ? 4.736 54.709 56.378 1.00 45.67 112 VAL B N 1
ATOM 3997 C CA . VAL B 1 113 ? 5.588 53.853 57.235 1.00 45.71 112 VAL B CA 1
ATOM 3998 C C . VAL B 1 113 ? 5.269 52.366 56.985 1.00 46.07 112 VAL B C 1
ATOM 3999 O O . VAL B 1 113 ? 4.356 52.044 56.220 1.00 45.81 112 VAL B O 1
ATOM 4003 N N . ARG B 1 114 ? 6.036 51.483 57.627 1.00 46.90 113 ARG B N 1
ATOM 4004 C CA . ARG B 1 114 ? 5.936 50.010 57.466 1.00 47.39 113 ARG B CA 1
ATOM 4005 C C . ARG B 1 114 ? 4.517 49.393 57.377 1.00 47.18 113 ARG B C 1
ATOM 4006 O O . ARG B 1 114 ? 4.200 48.726 56.377 1.00 47.18 113 ARG B O 1
ATOM 4014 N N . GLY B 1 115 ? 3.683 49.631 58.392 1.00 46.90 114 GLY B N 1
ATOM 4015 C CA . GLY B 1 115 ? 2.313 49.080 58.447 1.00 46.81 114 GLY B CA 1
ATOM 4016 C C . GLY B 1 115 ? 1.194 49.938 57.864 1.00 46.84 114 GLY B C 1
ATOM 4017 O O . GLY B 1 115 ? 0.025 49.742 58.221 1.00 46.54 114 GLY B O 1
ATOM 4018 N N . SER B 1 116 ? 1.538 50.856 56.952 1.00 46.93 115 SER B N 1
ATOM 4019 C CA . SER B 1 116 ? 0.580 51.795 56.342 1.00 46.92 115 SER B CA 1
ATOM 4020 C C . SER B 1 116 ? -0.125 51.228 55.110 1.00 47.27 115 SER B C 1
ATOM 4021 O O . SER B 1 116 ? 0.361 50.275 54.487 1.00 47.67 115 SER B O 1
ATOM 4024 N N . THR B 1 117 ? -1.268 51.835 54.774 1.00 47.26 116 THR B N 1
ATOM 4025 C CA . THR B 1 117 ? -2.066 51.496 53.582 1.00 47.37 116 THR B CA 1
ATOM 4026 C C . THR B 1 117 ? -1.988 52.611 52.509 1.00 47.10 116 THR B C 1
ATOM 4027 O O . THR B 1 117 ? -2.813 52.665 51.588 1.00 47.09 116 THR B O 1
ATOM 4031 N N . GLY B 1 118 ? -0.974 53.471 52.619 1.00 46.79 117 GLY B N 1
ATOM 4032 C CA . GLY B 1 118 ? -0.759 54.577 51.688 1.00 46.51 117 GLY B CA 1
ATOM 4033 C C . GLY B 1 118 ? 0.166 55.645 52.255 1.00 46.28 117 GLY B C 1
ATOM 4034 O O . GLY B 1 118 ? 0.545 55.569 53.434 1.00 45.78 117 GLY B O 1
ATOM 4035 N N . PRO B 1 119 ? 0.559 56.633 51.419 1.00 46.35 118 PRO B N 1
ATOM 4036 C CA . PRO B 1 119 ? 1.388 57.720 51.932 1.00 46.41 118 PRO B CA 1
ATOM 4037 C C . PRO B 1 119 ? 0.593 58.642 52.866 1.00 46.42 118 PRO B C 1
ATOM 4038 O O . PRO B 1 119 ? -0.594 58.901 52.620 1.00 46.42 118 PRO B O 1
ATOM 4042 N N . TRP B 1 120 ? 1.250 59.104 53.930 1.00 46.39 119 TRP B N 1
ATOM 4043 C CA . TRP B 1 120 ? 0.650 60.028 54.912 1.00 45.93 119 TRP B CA 1
ATOM 4044 C C . TRP B 1 120 ? 0.247 61.380 54.287 1.00 46.13 119 TRP B C 1
ATOM 4045 O O . TRP B 1 120 ? -0.757 61.961 54.695 1.00 45.99 119 TRP B O 1
ATOM 4056 N N . LEU B 1 121 ? 1.013 61.844 53.291 1.00 46.80 120 LEU B N 1
ATOM 4057 C CA . LEU B 1 121 ? 0.772 63.134 52.598 1.00 46.98 120 LEU B CA 1
ATOM 4058 C C . LEU B 1 121 ? -0.614 63.279 51.955 1.00 46.82 120 LEU B C 1
ATOM 4059 O O . LEU B 1 121 ? -1.187 64.371 51.976 1.00 46.79 120 LEU B O 1
ATOM 4064 N N . SER B 1 122 ? -1.140 62.184 51.407 1.00 46.72 121 SER B N 1
ATOM 4065 C CA . SER B 1 122 ? -2.472 62.173 50.777 1.00 46.85 121 SER B CA 1
ATOM 4066 C C . SER B 1 122 ? -3.660 61.947 51.746 1.00 46.73 121 SER B C 1
ATOM 4067 O O . SER B 1 122 ? -4.812 61.986 51.299 1.00 46.90 121 SER B O 1
ATOM 4070 N N . GLN B 1 123 ? -3.391 61.766 53.048 1.00 46.36 122 GLN B N 1
ATOM 4071 C CA . GLN B 1 123 ? -4.418 61.433 54.060 1.00 46.15 122 GLN B CA 1
ATOM 4072 C C . GLN B 1 123 ? -4.799 62.558 55.055 1.00 45.76 122 GLN B C 1
ATOM 4073 O O . GLN B 1 123 ? -5.440 62.278 56.074 1.00 45.23 122 GLN B O 1
ATOM 4079 N N . THR B 1 124 ? -4.468 63.819 54.725 1.00 45.76 123 THR B N 1
ATOM 4080 C CA . THR B 1 124 ? -4.711 65.013 55.581 1.00 45.63 123 THR B CA 1
ATOM 4081 C C . THR B 1 124 ? -4.150 64.746 56.986 1.00 45.40 123 THR B C 1
ATOM 4082 O O . THR B 1 124 ? -4.903 64.753 57.958 1.00 45.58 123 THR B O 1
ATOM 4086 N N . PRO B 1 125 ? -2.820 64.548 57.092 1.00 44.97 124 PRO B N 1
ATOM 4087 C CA . PRO B 1 125 ? -2.231 64.055 58.334 1.00 44.59 124 PRO B CA 1
ATOM 4088 C C . PRO B 1 125 ? -2.184 65.024 59.512 1.00 44.33 124 PRO B C 1
ATOM 4089 O O . PRO B 1 125 ? -1.814 66.180 59.340 1.00 44.20 124 PRO B O 1
ATOM 4093 N N . LYS B 1 126 ? -2.593 64.531 60.683 1.00 44.37 125 LYS B N 1
ATOM 4094 C CA . LYS B 1 126 ? -2.529 65.255 61.948 1.00 44.30 125 LYS B CA 1
ATOM 4095 C C . LYS B 1 126 ? -1.414 64.607 62.775 1.00 43.71 125 LYS B C 1
ATOM 4096 O O . LYS B 1 126 ? -1.231 63.382 62.728 1.00 43.31 125 LYS B O 1
ATOM 4110 N N . ILE B 1 128 ? 0.012 64.713 66.839 1.00 42.76 127 ILE B N 1
ATOM 4111 C CA . ILE B 1 128 ? -0.225 65.170 68.206 1.00 42.95 127 ILE B CA 1
ATOM 4112 C C . ILE B 1 128 ? 1.089 65.739 68.742 1.00 43.41 127 ILE B C 1
ATOM 4113 O O . ILE B 1 128 ? 2.143 65.138 68.557 1.00 43.67 127 ILE B O 1
ATOM 4118 N N . VAL B 1 129 ? 1.015 66.912 69.365 1.00 43.83 128 VAL B N 1
ATOM 4119 C CA . VAL B 1 129 ? 2.175 67.573 69.983 1.00 43.77 128 VAL B CA 1
ATOM 4120 C C . VAL B 1 129 ? 1.833 67.947 71.425 1.00 44.31 128 VAL B C 1
ATOM 4121 O O . VAL B 1 129 ? 0.654 68.011 71.798 1.00 44.45 128 VAL B O 1
ATOM 4125 N N . THR B 1 130 ? 2.870 68.180 72.226 1.00 44.58 129 THR B N 1
ATOM 4126 C CA . THR B 1 130 ? 2.722 68.498 73.646 1.00 44.95 129 THR B CA 1
ATOM 4127 C C . THR B 1 130 ? 3.012 69.983 73.909 1.00 45.54 129 THR B C 1
ATOM 4128 O O . THR B 1 130 ? 4.017 70.501 73.421 1.00 45.86 129 THR B O 1
ATOM 4132 N N . VAL B 1 131 ? 2.130 70.654 74.662 1.00 45.66 130 VAL B N 1
ATOM 4133 C CA . VAL B 1 131 ? 2.272 72.086 75.000 1.00 46.04 130 VAL B CA 1
ATOM 4134 C C . VAL B 1 131 ? 2.339 72.285 76.532 1.00 46.55 130 VAL B C 1
ATOM 4135 O O . VAL B 1 131 ? 1.569 71.645 77.254 1.00 46.85 130 VAL B O 1
ATOM 4139 N N . PRO B 1 132 ? 3.284 73.123 77.042 1.00 46.83 131 PRO B N 1
ATOM 4140 C CA . PRO B 1 132 ? 4.333 73.856 76.322 1.00 46.76 131 PRO B CA 1
ATOM 4141 C C . PRO B 1 132 ? 5.391 72.880 75.794 1.00 46.89 131 PRO B C 1
ATOM 4142 O O . PRO B 1 132 ? 5.814 71.984 76.533 1.00 47.17 131 PRO B O 1
ATOM 4146 N N . GLY B 1 133 ? 5.761 73.038 74.519 1.00 46.89 132 GLY B N 1
ATOM 4147 C CA . GLY B 1 133 ? 6.732 72.175 73.835 1.00 46.95 132 GLY B CA 1
ATOM 4148 C C . GLY B 1 133 ? 7.860 72.923 73.152 1.00 47.34 132 GLY B C 1
ATOM 4149 O O . GLY B 1 133 ? 8.111 74.095 73.443 1.00 47.31 132 GLY B O 1
ATOM 4150 N N . TYR B 1 134 ? 8.520 72.230 72.222 1.00 47.74 133 TYR B N 1
ATOM 4151 C CA . TYR B 1 134 ? 9.685 72.746 71.489 1.00 47.95 133 TYR B CA 1
ATOM 4152 C C . TYR B 1 134 ? 9.254 73.450 70.207 1.00 47.95 133 TYR B C 1
ATOM 4153 O O . TYR B 1 134 ? 8.489 72.886 69.420 1.00 48.27 133 TYR B O 1
ATOM 4162 N N . ASP B 1 135 ? 9.745 74.676 70.010 1.00 47.78 134 ASP B N 1
ATOM 4163 C CA . ASP B 1 135 ? 9.399 75.490 68.828 1.00 47.88 134 ASP B CA 1
ATOM 4164 C C . ASP B 1 135 ? 9.807 74.865 67.482 1.00 47.50 134 ASP B C 1
ATOM 4165 O O . ASP B 1 135 ? 9.034 74.939 66.525 1.00 47.74 134 ASP B O 1
ATOM 4170 N N . ARG B 1 136 ? 10.988 74.240 67.428 1.00 47.14 135 ARG B N 1
ATOM 4171 C CA . ARG B 1 136 ? 11.496 73.617 66.186 1.00 47.27 135 ARG B CA 1
ATOM 4172 C C . ARG B 1 136 ? 10.697 72.378 65.759 1.00 47.01 135 ARG B C 1
ATOM 4173 O O . ARG B 1 136 ? 10.660 72.065 64.564 1.00 47.30 135 ARG B O 1
ATOM 4181 N N . HIS B 1 137 ? 10.092 71.667 66.722 1.00 46.69 136 HIS B N 1
ATOM 4182 C CA . HIS B 1 137 ? 9.208 70.523 66.416 1.00 46.37 136 HIS B CA 1
ATOM 4183 C C . HIS B 1 137 ? 7.942 70.959 65.672 1.00 46.16 136 HIS B C 1
ATOM 4184 O O . HIS B 1 137 ? 7.524 70.286 64.731 1.00 46.37 136 HIS B O 1
ATOM 4191 N N . PHE B 1 138 ? 7.346 72.073 66.104 1.00 45.63 137 PHE B N 1
ATOM 4192 C CA . PHE B 1 138 ? 6.117 72.601 65.484 1.00 45.29 137 PHE B CA 1
ATOM 4193 C C . PHE B 1 138 ? 6.416 73.117 64.069 1.00 44.93 137 PHE B C 1
ATOM 4194 O O . PHE B 1 138 ? 5.656 72.851 63.136 1.00 44.80 137 PHE B O 1
ATOM 4202 N N . LEU B 1 139 ? 7.518 73.860 63.939 1.00 44.60 138 LEU B N 1
ATOM 4203 C CA . LEU B 1 139 ? 7.995 74.391 62.653 1.00 44.33 138 LEU B CA 1
ATOM 4204 C C . LEU B 1 139 ? 8.290 73.265 61.660 1.00 44.40 138 LEU B C 1
ATOM 4205 O O . LEU B 1 139 ? 7.920 73.369 60.490 1.00 44.69 138 LEU B O 1
ATOM 4210 N N . LEU B 1 140 ? 8.949 72.203 62.135 1.00 44.09 139 LEU B N 1
ATOM 4211 C CA . LEU B 1 140 ? 9.272 71.031 61.309 1.00 43.86 139 LEU B CA 1
ATOM 4212 C C . LEU B 1 140 ? 8.011 70.334 60.806 1.00 43.83 139 LEU B C 1
ATOM 4213 O O . LEU B 1 140 ? 7.880 70.092 59.606 1.00 44.05 139 LEU B O 1
ATOM 4218 N N . LEU B 1 141 ? 7.092 70.033 61.724 1.00 43.64 140 LEU B N 1
ATOM 4219 C CA . LEU B 1 141 ? 5.843 69.340 61.386 1.00 43.88 140 LEU B CA 1
ATOM 4220 C C . LEU B 1 141 ? 4.949 70.159 60.443 1.00 44.30 140 LEU B C 1
ATOM 4221 O O . LEU B 1 141 ? 4.462 69.626 59.442 1.00 44.60 140 LEU B O 1
ATOM 4226 N N . GLN B 1 142 ? 4.768 71.446 60.745 1.00 44.51 141 GLN B N 1
ATOM 4227 C CA . GLN B 1 142 ? 3.976 72.355 59.888 1.00 44.48 141 GLN B CA 1
ATOM 4228 C C . GLN B 1 142 ? 4.612 72.608 58.510 1.00 44.56 141 GLN B C 1
ATOM 4229 O O . GLN B 1 142 ? 3.885 72.847 57.544 1.00 44.84 141 GLN B O 1
ATOM 4235 N N . THR B 1 143 ? 5.948 72.566 58.425 1.00 44.35 142 THR B N 1
ATOM 4236 C CA . THR B 1 143 ? 6.666 72.711 57.145 1.00 43.93 142 THR B CA 1
ATOM 4237 C C . THR B 1 143 ? 6.378 71.500 56.251 1.00 43.95 142 THR B C 1
ATOM 4238 O O . THR B 1 143 ? 6.049 71.665 55.083 1.00 44.07 142 THR B O 1
ATOM 4242 N N . LEU B 1 144 ? 6.471 70.298 56.821 1.00 44.12 143 LEU B N 1
ATOM 4243 C CA . LEU B 1 144 ? 6.198 69.043 56.093 1.00 44.14 143 LEU B CA 1
ATOM 4244 C C . LEU B 1 144 ? 4.706 68.781 55.748 1.00 44.06 143 LEU B C 1
ATOM 4245 O O . LEU B 1 144 ? 4.413 67.852 54.993 1.00 44.17 143 LEU B O 1
ATOM 4250 N N . GLY B 1 145 ? 3.783 69.570 56.307 1.00 44.00 144 GLY B N 1
ATOM 4251 C CA . GLY B 1 145 ? 2.348 69.479 56.008 1.00 43.92 144 GLY B CA 1
ATOM 4252 C C . GLY B 1 145 ? 1.472 68.763 57.021 1.00 43.80 144 GLY B C 1
ATOM 4253 O O . GLY B 1 145 ? 0.420 68.244 56.644 1.00 43.85 144 GLY B O 1
ATOM 4254 N N . PHE B 1 146 ? 1.892 68.738 58.290 1.00 43.75 145 PHE B N 1
ATOM 4255 C CA . PHE B 1 146 ? 1.118 68.127 59.380 1.00 43.67 145 PHE B CA 1
ATOM 4256 C C . PHE B 1 146 ? 0.328 69.201 60.110 1.00 43.80 145 PHE B C 1
ATOM 4257 O O . PHE B 1 146 ? 0.880 70.258 60.428 1.00 43.72 145 PHE B O 1
ATOM 4265 N N . GLU B 1 147 ? -0.946 68.920 60.388 1.00 44.19 146 GLU B N 1
ATOM 4266 C CA . GLU B 1 147 ? -1.777 69.793 61.223 1.00 44.73 146 GLU B CA 1
ATOM 4267 C C . GLU B 1 147 ? -1.468 69.369 62.665 1.00 44.89 146 GLU B C 1
ATOM 4268 O O . GLU B 1 147 ? -1.461 68.174 62.973 1.00 44.86 146 GLU B O 1
ATOM 4274 N N . LEU B 1 148 ? -1.213 70.346 63.536 1.00 45.16 147 LEU B N 1
ATOM 4275 C CA . LEU B 1 148 ? -0.863 70.084 64.937 1.00 45.17 147 LEU B CA 1
ATOM 4276 C C . LEU B 1 148 ? -2.095 70.093 65.852 1.00 44.98 147 LEU B C 1
ATOM 4277 O O . LEU B 1 148 ? -2.887 71.037 65.817 1.00 45.05 147 LEU B O 1
ATOM 4282 N N . LEU B 1 149 ? -2.256 69.020 66.631 1.00 44.85 148 LEU B N 1
ATOM 4283 C CA . LEU B 1 149 ? -3.304 68.894 67.649 1.00 44.72 148 LEU B CA 1
ATOM 4284 C C . LEU B 1 149 ? -2.549 68.872 68.975 1.00 44.77 148 LEU B C 1
ATOM 4285 O O . LEU B 1 149 ? -1.795 67.937 69.239 1.00 44.56 148 LEU B O 1
ATOM 4290 N N . THR B 1 150 ? -2.731 69.907 69.792 1.00 45.14 149 THR B N 1
ATOM 4291 C CA . THR B 1 150 ? -1.998 70.039 71.057 1.00 45.14 149 THR B CA 1
ATOM 4292 C C . THR B 1 150 ? -2.626 69.261 72.223 1.00 45.09 149 THR B C 1
ATOM 4293 O O . THR B 1 150 ? -3.846 69.116 72.285 1.00 44.99 149 THR B O 1
ATOM 4297 N N . VAL B 1 151 ? -1.763 68.732 73.098 1.00 45.02 150 VAL B N 1
ATOM 4298 C CA . VAL B 1 151 ? -2.148 68.094 74.373 1.00 45.02 150 VAL B CA 1
ATOM 4299 C C . VAL B 1 151 ? -1.308 68.771 75.465 1.00 45.20 150 VAL B C 1
ATOM 4300 O O . VAL B 1 151 ? -0.177 69.194 75.207 1.00 45.26 150 VAL B O 1
ATOM 4304 N N . ASP B 1 152 ? -1.856 68.884 76.671 1.00 45.25 151 ASP B N 1
ATOM 4305 C CA . ASP B 1 152 ? -1.140 69.534 77.779 1.00 45.09 151 ASP B CA 1
ATOM 4306 C C . ASP B 1 152 ? -0.071 68.622 78.382 1.00 45.01 151 ASP B C 1
ATOM 4307 O O . ASP B 1 152 ? -0.299 67.418 78.538 1.00 45.18 151 ASP B O 1
ATOM 4320 N N . GLN B 1 154 ? 1.709 67.363 81.497 1.00 43.98 153 GLN B N 1
ATOM 4321 C CA . GLN B 1 154 ? 1.472 67.238 82.932 1.00 43.55 153 GLN B CA 1
ATOM 4322 C C . GLN B 1 154 ? 2.838 66.972 83.572 1.00 43.15 153 GLN B C 1
ATOM 4323 O O . GLN B 1 154 ? 3.826 66.776 82.863 1.00 42.94 153 GLN B O 1
ATOM 4329 N N . SER B 1 155 ? 2.889 66.985 84.899 1.00 43.16 154 SER B N 1
ATOM 4330 C CA . SER B 1 155 ? 4.148 66.829 85.663 1.00 43.36 154 SER B CA 1
ATOM 4331 C C . SER B 1 155 ? 4.956 65.536 85.406 1.00 43.15 154 SER B C 1
ATOM 4332 O O . SER B 1 155 ? 6.190 65.563 85.456 1.00 42.56 154 SER B O 1
ATOM 4335 N N . ASP B 1 156 ? 4.256 64.435 85.113 1.00 43.30 155 ASP B N 1
ATOM 4336 C CA . ASP B 1 156 ? 4.867 63.106 84.893 1.00 43.54 155 ASP B CA 1
ATOM 4337 C C . ASP B 1 156 ? 4.740 62.571 83.447 1.00 43.88 155 ASP B C 1
ATOM 4338 O O . ASP B 1 156 ? 4.733 61.353 83.230 1.00 43.43 155 ASP B O 1
ATOM 4343 N N . GLY B 1 157 ? 4.688 63.486 82.475 1.00 44.63 156 GLY B N 1
ATOM 4344 C CA . GLY B 1 157 ? 4.526 63.167 81.044 1.00 45.11 156 GLY B CA 1
ATOM 4345 C C . GLY B 1 157 ? 3.309 63.862 80.444 1.00 45.54 156 GLY B C 1
ATOM 4346 O O . GLY B 1 157 ? 2.643 64.638 81.135 1.00 45.68 156 GLY B O 1
ATOM 4347 N N . PRO B 1 158 ? 3.004 63.598 79.152 1.00 45.96 157 PRO B N 1
ATOM 4348 C CA . PRO B 1 158 ? 1.825 64.218 78.515 1.00 46.24 157 PRO B CA 1
ATOM 4349 C C . PRO B 1 158 ? 0.465 63.751 79.067 1.00 46.50 157 PRO B C 1
ATOM 4350 O O . PRO B 1 158 ? 0.401 62.775 79.825 1.00 46.64 157 PRO B O 1
ATOM 4354 N N . ASP B 1 159 ? -0.600 64.461 78.684 1.00 46.78 158 ASP B N 1
ATOM 4355 C CA . ASP B 1 159 ? -1.972 64.101 79.069 1.00 47.10 158 ASP B CA 1
ATOM 4356 C C . ASP B 1 159 ? -2.363 62.949 78.142 1.00 47.06 158 ASP B C 1
ATOM 4357 O O . ASP B 1 159 ? -2.875 63.171 77.040 1.00 47.51 158 ASP B O 1
ATOM 4362 N N . VAL B 1 160 ? -2.092 61.725 78.596 1.00 46.75 159 VAL B N 1
ATOM 4363 C CA . VAL B 1 160 ? -2.360 60.509 77.812 1.00 46.77 159 VAL B CA 1
ATOM 4364 C C . VAL B 1 160 ? -3.868 60.298 77.550 1.00 46.92 159 VAL B C 1
ATOM 4365 O O . VAL B 1 160 ? -4.225 59.747 76.503 1.00 47.02 159 VAL B O 1
ATOM 4369 N N . ASP B 1 161 ? -4.731 60.746 78.475 1.00 47.09 160 ASP B N 1
ATOM 4370 C CA . ASP B 1 161 ? -6.204 60.715 78.287 1.00 47.15 160 ASP B CA 1
ATOM 4371 C C . ASP B 1 161 ? -6.582 61.462 77.002 1.00 47.03 160 ASP B C 1
ATOM 4372 O O . ASP B 1 161 ? -7.328 60.932 76.168 1.00 47.21 160 ASP B O 1
ATOM 4377 N N . ALA B 1 162 ? -6.048 62.682 76.862 1.00 46.50 161 ALA B N 1
ATOM 4378 C CA . ALA B 1 162 ? -6.249 63.519 75.669 1.00 46.09 161 ALA B CA 1
ATOM 4379 C C . ALA B 1 162 ? -5.669 62.878 74.397 1.00 45.68 161 ALA B C 1
ATOM 4380 O O . ALA B 1 162 ? -6.268 63.005 73.328 1.00 45.88 161 ALA B O 1
ATOM 4382 N N . VAL B 1 163 ? -4.524 62.194 74.522 1.00 45.05 162 VAL B N 1
ATOM 4383 C CA . VAL B 1 163 ? -3.885 61.491 73.390 1.00 44.82 162 VAL B CA 1
ATOM 4384 C C . VAL B 1 163 ? -4.754 60.316 72.895 1.00 44.89 162 VAL B C 1
ATOM 4385 O O . VAL B 1 163 ? -4.895 60.129 71.684 1.00 44.57 162 VAL B O 1
ATOM 4389 N N . GLU B 1 164 ? -5.324 59.541 73.825 1.00 45.34 163 GLU B N 1
ATOM 4390 C CA . GLU B 1 164 ? -6.225 58.417 73.477 1.00 45.94 163 GLU B CA 1
ATOM 4391 C C . GLU B 1 164 ? -7.524 58.871 72.789 1.00 45.89 163 GLU B C 1
ATOM 4392 O O . GLU B 1 164 ? -8.026 58.175 71.902 1.00 45.46 163 GLU B O 1
ATOM 4398 N N . ARG B 1 165 ? -8.048 60.028 73.204 1.00 46.23 164 ARG B N 1
ATOM 4399 C CA . ARG B 1 165 ? -9.263 60.618 72.617 1.00 46.86 164 ARG B CA 1
ATOM 4400 C C . ARG B 1 165 ? -9.021 61.091 71.173 1.00 46.89 164 ARG B C 1
ATOM 4401 O O . ARG B 1 165 ? -9.827 60.799 70.286 1.00 47.12 164 ARG B O 1
ATOM 4409 N N . LEU B 1 166 ? -7.920 61.820 70.958 1.00 46.80 165 LEU B N 1
ATOM 4410 C CA . LEU B 1 166 ? -7.538 62.322 69.626 1.00 46.68 165 LEU B CA 1
ATOM 4411 C C . LEU B 1 166 ? -7.147 61.206 68.642 1.00 47.12 165 LEU B C 1
ATOM 4412 O O . LEU B 1 166 ? -7.507 61.275 67.463 1.00 47.43 165 LEU B O 1
ATOM 4417 N N . ALA B 1 167 ? -6.411 60.202 69.130 1.00 47.15 166 ALA B N 1
ATOM 4418 C CA . ALA B 1 167 ? -5.943 59.066 68.309 1.00 47.00 166 ALA B CA 1
ATOM 4419 C C . ALA B 1 167 ? -6.966 57.943 68.108 1.00 47.15 166 ALA B C 1
ATOM 4420 O O . ALA B 1 167 ? -6.859 57.192 67.140 1.00 47.19 166 ALA B O 1
ATOM 4422 N N . GLY B 1 168 ? -7.943 57.828 69.009 1.00 47.38 167 GLY B N 1
ATOM 4423 C CA . GLY B 1 168 ? -8.924 56.746 68.973 1.00 47.61 167 GLY B CA 1
ATOM 4424 C C . GLY B 1 168 ? -9.930 56.695 67.837 1.00 47.86 167 GLY B C 1
ATOM 4425 O O . GLY B 1 168 ? -10.179 55.614 67.290 1.00 47.69 167 GLY B O 1
ATOM 4426 N N . THR B 1 169 ? -10.491 57.852 67.473 1.00 48.21 168 THR B N 1
ATOM 4427 C CA . THR B 1 169 ? -11.564 57.934 66.459 1.00 48.47 168 THR B CA 1
ATOM 4428 C C . THR B 1 169 ? -11.087 58.183 65.022 1.00 48.29 168 THR B C 1
ATOM 4429 O O . THR B 1 169 ? -11.456 57.430 64.117 1.00 48.98 168 THR B O 1
ATOM 4433 N N . ASP B 1 170 ? -10.274 59.225 64.827 1.00 47.64 169 ASP B N 1
ATOM 4434 C CA . ASP B 1 170 ? -9.835 59.665 63.486 1.00 47.22 169 ASP B CA 1
ATOM 4435 C C . ASP B 1 170 ? -8.536 58.969 62.992 1.00 46.78 169 ASP B C 1
ATOM 4436 O O . ASP B 1 170 ? -7.494 59.109 63.647 1.00 46.77 169 ASP B O 1
ATOM 4441 N N . PRO B 1 171 ? -8.589 58.225 61.846 1.00 46.19 170 PRO B N 1
ATOM 4442 C CA . PRO B 1 171 ? -7.362 57.595 61.298 1.00 45.78 170 PRO B CA 1
ATOM 4443 C C . PRO B 1 171 ? -6.267 58.558 60.792 1.00 45.66 170 PRO B C 1
ATOM 4444 O O . PRO B 1 171 ? -5.117 58.132 60.644 1.00 45.76 170 PRO B O 1
ATOM 4448 N N . SER B 1 172 ? -6.623 59.817 60.508 1.00 45.20 171 SER B N 1
ATOM 4449 C CA . SER B 1 172 ? -5.654 60.832 60.063 1.00 44.60 171 SER B CA 1
ATOM 4450 C C . SER B 1 172 ? -4.669 61.277 61.160 1.00 44.23 171 SER B C 1
ATOM 4451 O O . SER B 1 172 ? -3.635 61.864 60.837 1.00 43.59 171 SER B O 1
ATOM 4454 N N . VAL B 1 173 ? -5.001 61.035 62.435 1.00 44.28 172 VAL B N 1
ATOM 4455 C CA . VAL B 1 173 ? -4.097 61.322 63.559 1.00 44.49 172 VAL B CA 1
ATOM 4456 C C . VAL B 1 173 ? -3.035 60.214 63.511 1.00 45.01 172 VAL B C 1
ATOM 4457 O O . VAL B 1 173 ? -3.227 59.129 64.065 1.00 45.06 172 VAL B O 1
ATOM 4461 N N . LYS B 1 174 ? -1.932 60.501 62.814 1.00 45.38 173 LYS B N 1
ATOM 4462 C CA . LYS B 1 174 ? -0.855 59.522 62.574 1.00 45.66 173 LYS B CA 1
ATOM 4463 C C . LYS B 1 174 ? 0.168 59.296 63.689 1.00 45.88 173 LYS B C 1
ATOM 4464 O O . LYS B 1 174 ? 0.948 58.340 63.602 1.00 45.96 173 LYS B O 1
ATOM 4470 N N . GLY B 1 175 ? 0.182 60.136 64.722 1.00 46.11 174 GLY B N 1
ATOM 4471 C CA . GLY B 1 175 ? 1.138 59.942 65.803 1.00 46.19 174 GLY B CA 1
ATOM 4472 C C . GLY B 1 175 ? 1.274 61.022 66.848 1.00 46.38 174 GLY B C 1
ATOM 4473 O O . GLY B 1 175 ? 0.488 61.975 66.888 1.00 46.68 174 GLY B O 1
ATOM 4474 N N . ILE B 1 176 ? 2.295 60.839 67.687 1.00 46.10 175 ILE B N 1
ATOM 4475 C CA . ILE B 1 176 ? 2.681 61.789 68.730 1.00 45.69 175 ILE B CA 1
ATOM 4476 C C . ILE B 1 176 ? 4.192 62.054 68.611 1.00 45.73 175 ILE B C 1
ATOM 4477 O O . ILE B 1 176 ? 4.968 61.121 68.377 1.00 46.08 175 ILE B O 1
ATOM 4482 N N . LEU B 1 177 ? 4.587 63.324 68.732 1.00 45.43 176 LEU B N 1
ATOM 4483 C CA . LEU B 1 177 ? 5.996 63.732 68.718 1.00 45.42 176 LEU B CA 1
ATOM 4484 C C . LEU B 1 177 ? 6.245 64.560 69.990 1.00 45.41 176 LEU B C 1
ATOM 4485 O O . LEU B 1 177 ? 5.702 65.664 70.135 1.00 45.25 176 LEU B O 1
ATOM 4490 N N . PHE B 1 178 ? 7.051 64.009 70.902 1.00 45.34 177 PHE B N 1
ATOM 4491 C CA . PHE B 1 178 ? 7.380 64.663 72.178 1.00 45.38 177 PHE B CA 1
ATOM 4492 C C . PHE B 1 178 ? 8.750 64.225 72.720 1.00 45.43 177 PHE B C 1
ATOM 4493 O O . PHE B 1 178 ? 9.383 63.317 72.165 1.00 45.42 177 PHE B O 1
ATOM 4501 N N . VAL B 1 179 ? 9.170 64.876 73.809 1.00 45.28 178 VAL B N 1
ATOM 4502 C CA . VAL B 1 179 ? 10.444 64.611 74.485 1.00 45.07 178 VAL B CA 1
ATOM 4503 C C . VAL B 1 179 ? 10.149 63.842 75.796 1.00 45.54 178 VAL B C 1
ATOM 4504 O O . VAL B 1 179 ? 9.619 64.436 76.739 1.00 45.87 178 VAL B O 1
ATOM 4508 N N . PRO B 1 180 ? 10.473 62.521 75.856 1.00 45.55 179 PRO B N 1
ATOM 4509 C CA . PRO B 1 180 ? 10.149 61.706 77.041 1.00 45.31 179 PRO B CA 1
ATOM 4510 C C . PRO B 1 180 ? 10.998 61.846 78.313 1.00 45.09 179 PRO B C 1
ATOM 4511 O O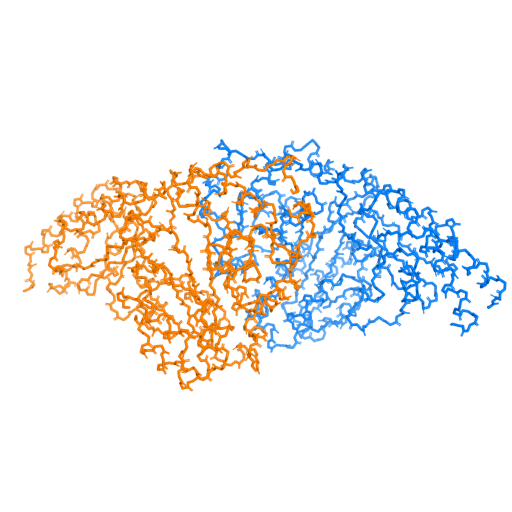 . PRO B 1 180 ? 10.510 61.456 79.375 1.00 45.04 179 PRO B O 1
ATOM 4515 N N . THR B 1 181 ? 12.232 62.351 78.214 1.00 44.97 180 THR B N 1
ATOM 4516 C CA . THR B 1 181 ? 13.132 62.522 79.380 1.00 45.09 180 THR B CA 1
ATOM 4517 C C . THR B 1 181 ? 13.604 63.978 79.460 1.00 44.87 180 THR B C 1
ATOM 4518 O O . THR B 1 181 ? 14.253 64.454 78.534 1.00 44.78 180 THR B O 1
ATOM 4522 N N . TYR B 1 182 ? 13.281 64.665 80.561 1.00 44.86 181 TYR B N 1
ATOM 4523 C CA . TYR B 1 182 ? 13.629 66.087 80.778 1.00 45.08 181 TYR B CA 1
ATOM 4524 C C . TYR B 1 182 ? 13.165 66.958 79.586 1.00 45.32 181 TYR B C 1
ATOM 4525 O O . TYR B 1 182 ? 13.972 67.584 78.888 1.00 45.50 181 TYR B O 1
ATOM 4534 N N . SER B 1 183 ? 11.848 66.964 79.377 1.00 45.70 182 SER B N 1
ATOM 4535 C CA . SER B 1 183 ? 11.186 67.647 78.245 1.00 46.03 182 SER B CA 1
ATOM 4536 C C . SER B 1 183 ? 11.516 69.134 78.079 1.00 46.13 182 SER B C 1
ATOM 4537 O O . SER B 1 183 ? 11.848 69.811 79.049 1.00 46.31 182 SER B O 1
ATOM 4540 N N . ASN B 1 184 ? 11.417 69.614 76.838 1.00 46.21 183 ASN B N 1
ATOM 4541 C CA . ASN B 1 184 ? 11.674 71.011 76.485 1.00 46.31 183 ASN B CA 1
ATOM 4542 C C . ASN B 1 184 ? 10.322 71.733 76.407 1.00 46.37 183 ASN B C 1
ATOM 4543 O O . ASN B 1 184 ? 9.490 71.349 75.581 1.00 46.37 183 ASN B O 1
ATOM 4548 N N . PRO B 1 185 ? 10.092 72.778 77.240 1.00 46.56 184 PRO B N 1
ATOM 4549 C CA . PRO B 1 185 ? 10.903 73.418 78.282 1.00 46.80 184 PRO B CA 1
ATOM 4550 C C . PRO B 1 185 ? 10.663 72.997 79.746 1.00 47.01 184 PRO B C 1
ATOM 4551 O O . PRO B 1 185 ? 11.479 73.346 80.602 1.00 47.33 184 PRO B O 1
ATOM 4555 N N . GLY B 1 186 ? 9.566 72.293 80.038 1.00 47.24 185 GLY B N 1
ATOM 4556 C CA . GLY B 1 186 ? 9.191 71.953 81.420 1.00 47.26 185 GLY B CA 1
ATOM 4557 C C . GLY B 1 186 ? 10.023 70.961 82.215 1.00 47.18 185 GLY B C 1
ATOM 4558 O O . GLY B 1 186 ? 9.878 70.891 83.436 1.00 47.76 185 GLY B O 1
ATOM 4559 N N . GLY B 1 187 ? 10.880 70.199 81.541 1.00 46.81 186 GLY B N 1
ATOM 4560 C CA . GLY B 1 187 ? 11.739 69.208 82.192 1.00 46.61 186 GLY B CA 1
ATOM 4561 C C . GLY B 1 187 ? 11.032 67.985 82.760 1.00 46.44 186 GLY B C 1
ATOM 4562 O O . GLY B 1 187 ? 11.602 67.282 83.601 1.00 46.34 186 GLY B O 1
ATOM 4563 N N . GLU B 1 188 ? 9.823 67.700 82.273 1.00 46.15 187 GLU B N 1
ATOM 4564 C CA . GLU B 1 188 ? 9.030 66.584 82.774 1.00 46.06 187 GLU B CA 1
ATOM 4565 C C . GLU B 1 188 ? 9.484 65.301 82.091 1.00 46.16 187 GLU B C 1
ATOM 4566 O O . GLU B 1 188 ? 9.640 65.284 80.865 1.00 46.59 187 GLU B O 1
ATOM 4572 N N . THR B 1 189 ? 9.703 64.247 82.880 1.00 46.00 188 THR B N 1
ATOM 4573 C CA . THR B 1 189 ? 10.067 62.922 82.367 1.00 46.00 188 THR B CA 1
ATOM 4574 C C . THR B 1 189 ? 8.793 62.077 82.383 1.00 45.73 188 THR B C 1
ATOM 4575 O O . THR B 1 189 ? 8.047 62.109 83.369 1.00 45.88 188 THR B O 1
ATOM 4579 N N . ILE B 1 190 ? 8.546 61.337 81.299 1.00 45.34 189 ILE B N 1
ATOM 4580 C CA . ILE B 1 190 ? 7.342 60.499 81.186 1.00 45.16 189 ILE B CA 1
ATOM 4581 C C . ILE B 1 190 ? 7.420 59.321 82.172 1.00 45.32 189 ILE B C 1
ATOM 4582 O O . ILE B 1 190 ? 8.479 58.706 82.331 1.00 45.38 189 ILE B O 1
ATOM 4587 N N . SER B 1 191 ? 6.306 59.049 82.855 1.00 45.38 190 SER B N 1
ATOM 4588 C CA . SER B 1 191 ? 6.222 57.947 83.819 1.00 45.34 190 SER B CA 1
ATOM 4589 C C . SER B 1 191 ? 6.110 56.619 83.086 1.00 45.34 190 SER B C 1
ATOM 4590 O O . SER B 1 191 ? 5.720 56.584 81.915 1.00 45.48 190 SER B O 1
ATOM 4593 N N . LEU B 1 192 ? 6.443 55.534 83.782 1.00 45.49 191 LEU B N 1
ATOM 4594 C CA . LEU B 1 192 ? 6.348 54.186 83.209 1.00 45.80 191 LEU B CA 1
ATOM 4595 C C . LEU B 1 192 ? 4.888 53.838 82.870 1.00 46.19 191 LEU B C 1
ATOM 4596 O O . LEU B 1 192 ? 4.624 53.313 81.784 1.00 46.45 191 LEU B O 1
ATOM 4601 N N . GLU B 1 193 ? 3.962 54.163 83.784 1.00 46.32 192 GLU B N 1
ATOM 4602 C CA . GLU B 1 193 ? 2.509 53.943 83.590 1.00 46.31 192 GLU B CA 1
ATOM 4603 C C . GLU B 1 193 ? 1.980 54.637 82.326 1.00 46.18 192 GLU B C 1
ATOM 4604 O O . GLU B 1 193 ? 1.216 54.032 81.568 1.00 46.23 192 GLU B O 1
ATOM 4606 N N . LYS B 1 194 ? 2.401 55.888 82.107 1.00 45.88 193 LYS B N 1
ATOM 4607 C CA . LYS B 1 194 ? 2.028 56.647 80.896 1.00 45.56 193 LYS B CA 1
ATOM 4608 C C . LYS B 1 194 ? 2.746 56.140 79.638 1.00 45.50 193 LYS B C 1
ATOM 4609 O O . LYS B 1 194 ? 2.142 56.121 78.563 1.00 45.51 193 LYS B O 1
ATOM 4615 N N . ALA B 1 195 ? 4.021 55.752 79.774 1.00 45.60 194 ALA B N 1
ATOM 4616 C CA . ALA B 1 195 ? 4.820 55.205 78.651 1.00 45.64 194 ALA B CA 1
ATOM 4617 C C . ALA B 1 195 ? 4.252 53.875 78.139 1.00 45.63 194 ALA B C 1
ATOM 4618 O O . ALA B 1 195 ? 4.155 53.671 76.927 1.00 45.39 194 ALA B O 1
ATOM 4620 N N . ARG B 1 196 ? 3.897 52.982 79.070 1.00 45.84 195 ARG B N 1
ATOM 4621 C CA . ARG B 1 196 ? 3.245 51.694 78.749 1.00 45.97 195 ARG B CA 1
ATOM 4622 C C . ARG B 1 196 ? 1.871 51.912 78.113 1.00 45.94 195 ARG B C 1
ATOM 4623 O O . ARG B 1 196 ? 1.500 51.203 77.178 1.00 46.21 195 ARG B O 1
ATOM 4631 N N . ARG B 1 197 ? 1.133 52.894 78.636 1.00 45.90 196 ARG B N 1
ATOM 4632 C CA . ARG B 1 197 ? -0.201 53.256 78.137 1.00 45.75 196 ARG B CA 1
ATOM 4633 C C . ARG B 1 197 ? -0.148 53.939 76.762 1.00 45.38 196 ARG B C 1
ATOM 4634 O O . ARG B 1 197 ? -1.066 53.751 75.961 1.00 45.10 196 ARG B O 1
ATOM 4642 N N . LEU B 1 198 ? 0.899 54.734 76.506 1.00 45.29 197 LEU B N 1
ATOM 4643 C CA . LEU B 1 198 ? 1.146 55.305 75.160 1.00 45.14 197 LEU B CA 1
ATOM 4644 C C . LEU B 1 198 ? 1.539 54.199 74.174 1.00 44.90 197 LEU B C 1
ATOM 4645 O O . LEU B 1 198 ? 1.030 54.169 73.059 1.00 44.87 197 LEU B O 1
ATOM 4650 N N . ALA B 1 199 ? 2.441 53.308 74.597 1.00 44.73 198 ALA B N 1
ATOM 4651 C CA . ALA B 1 199 ? 2.931 52.193 73.762 1.00 44.60 198 ALA B CA 1
ATOM 4652 C C . ALA B 1 199 ? 1.860 51.208 73.269 1.00 44.78 198 ALA B C 1
ATOM 4653 O O . ALA B 1 199 ? 2.061 50.588 72.221 1.00 45.13 198 ALA B O 1
ATOM 4655 N N . GLY B 1 200 ? 0.748 51.070 74.007 1.00 44.75 199 GLY B N 1
ATOM 4656 C CA . GLY B 1 200 ? -0.345 50.146 73.660 1.00 44.66 199 GLY B CA 1
ATOM 4657 C C . GLY B 1 200 ? -1.765 50.692 73.627 1.00 44.59 199 GLY B C 1
ATOM 4658 O O . GLY B 1 200 ? -2.700 49.927 73.862 1.00 44.51 199 GLY B O 1
ATOM 4659 N N . LEU B 1 201 ? -1.942 51.984 73.332 1.00 44.74 200 LEU B N 1
ATOM 4660 C CA . LEU B 1 201 ? -3.293 52.588 73.234 1.00 45.22 200 LEU B CA 1
ATOM 4661 C C . LEU B 1 201 ? -4.043 52.166 71.965 1.00 45.29 200 LEU B C 1
ATOM 4662 O O . LEU B 1 201 ? -3.422 51.819 70.961 1.00 45.85 200 LEU B O 1
ATOM 4667 N N . GLN B 1 202 ? -5.376 52.212 72.020 1.00 45.07 201 GLN B N 1
ATOM 4668 C CA . GLN B 1 202 ? -6.226 51.876 70.869 1.00 44.71 201 GLN B CA 1
ATOM 4669 C C . GLN B 1 202 ? -6.278 53.095 69.937 1.00 44.50 201 GLN B C 1
ATOM 4670 O O . GLN B 1 202 ? -7.013 54.046 70.199 1.00 44.63 201 GLN B O 1
ATOM 4672 N N . ALA B 1 203 ? -5.467 53.067 68.878 1.00 44.29 202 ALA B N 1
ATOM 4673 C CA . ALA B 1 203 ? -5.406 54.138 67.871 1.00 44.09 202 ALA B CA 1
ATOM 4674 C C . ALA B 1 203 ? -6.227 53.738 66.644 1.00 43.84 202 ALA B C 1
ATOM 4675 O O . ALA B 1 203 ? -6.275 52.556 66.291 1.00 43.49 202 ALA B O 1
ATOM 4677 N N . ALA B 1 204 ? -6.864 54.725 66.006 1.00 43.80 203 ALA B N 1
ATOM 4678 C CA . ALA B 1 204 ? -7.676 54.502 64.796 1.00 43.68 203 ALA B CA 1
ATOM 4679 C C . ALA B 1 204 ? -6.793 54.076 63.619 1.00 44.01 203 ALA B C 1
ATOM 4680 O O . ALA B 1 204 ? -7.105 53.100 62.924 1.00 43.88 203 ALA B O 1
ATOM 4682 N N . ALA B 1 205 ? -5.693 54.807 63.416 1.00 44.38 204 ALA B N 1
ATOM 4683 C CA . ALA B 1 205 ? -4.722 54.492 62.365 1.00 44.53 204 ALA B CA 1
ATOM 4684 C C . ALA B 1 205 ? -3.904 53.267 62.797 1.00 44.65 204 ALA B C 1
ATOM 4685 O O . ALA B 1 205 ? -3.372 53.270 63.909 1.00 44.60 204 ALA B O 1
ATOM 4687 N N . PRO B 1 206 ? -3.795 52.225 61.930 1.00 44.71 205 PRO B N 1
ATOM 4688 C CA . PRO B 1 206 ? -2.979 51.045 62.272 1.00 44.48 205 PRO B CA 1
ATOM 4689 C C . PRO B 1 206 ? -1.463 51.334 62.226 1.00 44.28 205 PRO B C 1
ATOM 4690 O O . PRO B 1 206 ? -0.674 50.568 62.791 1.00 44.11 205 PRO B O 1
ATOM 4694 N N . ASP B 1 207 ? -1.090 52.427 61.551 1.00 44.07 206 ASP B N 1
ATOM 4695 C CA . ASP B 1 207 ? 0.287 52.926 61.451 1.00 43.70 206 ASP B CA 1
ATOM 4696 C C . ASP B 1 207 ? 0.550 54.106 62.426 1.00 43.57 206 ASP B C 1
ATOM 4697 O O . ASP B 1 207 ? 1.356 54.993 62.122 1.00 43.82 206 ASP B O 1
ATOM 4702 N N . PHE B 1 208 ? -0.121 54.109 63.590 1.00 43.38 207 PHE B N 1
ATOM 4703 C CA . PHE B 1 208 ? 0.060 55.159 64.608 1.00 43.18 207 PHE B CA 1
ATOM 4704 C C . PHE B 1 208 ? 1.477 55.020 65.163 1.00 42.79 207 PHE B C 1
ATOM 4705 O O . PHE B 1 208 ? 1.830 53.958 65.675 1.00 42.43 207 PHE B O 1
ATOM 4713 N N . THR B 1 209 ? 2.264 56.095 65.056 1.00 42.59 208 THR B N 1
ATOM 4714 C CA . THR B 1 209 ? 3.682 56.099 65.429 1.00 42.48 208 THR B CA 1
ATOM 4715 C C . THR B 1 209 ? 3.997 57.050 66.591 1.00 42.63 208 THR B C 1
ATOM 4716 O O . THR B 1 209 ? 3.371 58.092 66.724 1.00 42.41 208 THR B O 1
ATOM 4720 N N . ILE B 1 210 ? 4.959 56.665 67.432 1.00 43.03 209 ILE B N 1
ATOM 4721 C CA . ILE B 1 210 ? 5.449 57.492 68.536 1.00 43.14 209 ILE B CA 1
ATOM 4722 C C . ILE B 1 210 ? 6.836 57.981 68.117 1.00 43.40 209 ILE B C 1
ATOM 4723 O O . ILE B 1 210 ? 7.739 57.159 67.907 1.00 43.37 209 ILE B O 1
ATOM 4728 N N . PHE B 1 211 ? 6.985 59.302 67.969 1.00 43.42 210 PHE B N 1
ATOM 4729 C CA . PHE B 1 211 ? 8.257 59.941 67.611 1.00 43.28 210 PHE B CA 1
ATOM 4730 C C . PHE B 1 211 ? 8.845 60.514 68.902 1.00 43.26 210 PHE B C 1
ATOM 4731 O O . PHE B 1 211 ? 8.714 61.702 69.197 1.00 43.45 210 PHE B O 1
ATOM 4739 N N . ALA B 1 212 ? 9.477 59.640 69.681 1.00 43.45 211 ALA B N 1
ATOM 4740 C CA . ALA B 1 212 ? 10.078 60.015 70.967 1.00 43.47 211 ALA B CA 1
ATOM 4741 C C . ALA B 1 212 ? 11.425 60.708 70.756 1.00 43.51 211 ALA B C 1
ATOM 4742 O O . ALA B 1 212 ? 12.440 60.030 70.563 1.00 43.66 211 ALA B O 1
ATOM 4744 N N . ASP B 1 213 ? 11.436 62.047 70.769 1.00 43.53 212 ASP B N 1
ATOM 4745 C CA . ASP B 1 213 ? 12.690 62.813 70.635 1.00 43.76 212 ASP B CA 1
ATOM 4746 C C . ASP B 1 213 ? 13.373 62.804 72.007 1.00 44.15 212 ASP B C 1
ATOM 4747 O O . ASP B 1 213 ? 13.261 63.764 72.780 1.00 44.21 212 ASP B O 1
ATOM 4752 N N . ASP B 1 214 ? 14.111 61.725 72.285 1.00 44.18 213 ASP B N 1
ATOM 4753 C CA . ASP B 1 214 ? 14.798 61.547 73.568 1.00 44.38 213 ASP B CA 1
ATOM 4754 C C . ASP B 1 214 ? 16.159 62.285 73.543 1.00 44.62 213 ASP B C 1
ATOM 4755 O O . ASP B 1 214 ? 17.230 61.674 73.646 1.00 44.84 213 ASP B O 1
ATOM 4760 N N . ALA B 1 215 ? 16.085 63.616 73.450 1.00 44.71 214 ALA B N 1
ATOM 4761 C CA . ALA B 1 215 ? 17.267 64.489 73.349 1.00 44.86 214 ALA B CA 1
ATOM 4762 C C . ALA B 1 215 ? 18.055 64.672 74.643 1.00 44.95 214 ALA B C 1
ATOM 4763 O O . ALA B 1 215 ? 19.206 65.111 74.583 1.00 45.07 214 ALA B O 1
ATOM 4765 N N . TYR B 1 216 ? 17.444 64.364 75.794 1.00 45.06 215 TYR B N 1
ATOM 4766 C CA . TYR B 1 216 ? 18.080 64.524 77.111 1.00 45.29 215 TYR B CA 1
ATOM 4767 C C . TYR B 1 216 ? 17.961 63.235 77.951 1.00 45.61 215 TYR B C 1
ATOM 4768 O O . TYR B 1 216 ? 17.568 63.282 79.111 1.00 45.89 215 TYR B O 1
ATOM 4777 N N . ARG B 1 217 ? 18.322 62.091 77.366 1.00 45.94 216 ARG B N 1
ATOM 4778 C CA . ARG B 1 217 ? 18.221 60.784 78.058 1.00 46.41 216 ARG B CA 1
ATOM 4779 C C . ARG B 1 217 ? 19.197 60.640 79.235 1.00 46.74 216 ARG B C 1
ATOM 4780 O O . ARG B 1 217 ? 18.788 60.243 80.334 1.00 47.15 216 ARG B O 1
ATOM 4788 N N . VAL B 1 218 ? 20.473 60.925 78.974 1.00 46.72 217 VAL B N 1
ATOM 4789 C CA . VAL B 1 218 ? 21.553 60.830 79.978 1.00 46.68 217 VAL B CA 1
ATOM 4790 C C . VAL B 1 218 ? 22.034 62.200 80.500 1.00 46.97 217 VAL B C 1
ATOM 4791 O O . VAL B 1 218 ? 23.008 62.261 81.250 1.00 47.07 217 VAL B O 1
ATOM 4795 N N . HIS B 1 219 ? 21.309 63.274 80.169 1.00 47.02 218 HIS B N 1
ATOM 4796 C CA . HIS B 1 219 ? 21.698 64.656 80.494 1.00 46.73 218 HIS B CA 1
ATOM 4797 C C . HIS B 1 219 ? 21.215 65.049 81.899 1.00 46.49 218 HIS B C 1
ATOM 4798 O O . HIS B 1 219 ? 20.349 65.921 82.055 1.00 46.15 218 HIS B O 1
ATOM 4805 N N . HIS B 1 220 ? 21.817 64.420 82.912 1.00 46.73 219 HIS B N 1
ATOM 4806 C CA . HIS B 1 220 ? 21.444 64.613 84.328 1.00 46.79 219 HIS B CA 1
ATOM 4807 C C . HIS B 1 220 ? 22.191 65.775 84.996 1.00 47.04 219 HIS B C 1
ATOM 4808 O O . HIS B 1 220 ? 23.403 65.922 84.809 1.00 47.28 219 HIS B O 1
ATOM 4815 N N . LEU B 1 221 ? 21.456 66.579 85.769 1.00 47.27 220 LEU B N 1
ATOM 4816 C CA . LEU B 1 221 ? 22.009 67.686 86.570 1.00 47.51 220 LEU B CA 1
ATOM 4817 C C . LEU B 1 221 ? 22.123 67.288 88.054 1.00 48.16 220 LEU B C 1
ATOM 4818 O O . LEU B 1 221 ? 23.090 67.676 88.717 1.00 48.53 220 LEU B O 1
ATOM 4823 N N . VAL B 1 222 ? 21.134 66.550 88.573 1.00 48.63 221 VAL B N 1
ATOM 4824 C CA . VAL B 1 222 ? 21.172 66.011 89.947 1.00 49.22 221 VAL B CA 1
ATOM 4825 C C . VAL B 1 222 ? 22.018 64.718 89.921 1.00 49.95 221 VAL B C 1
ATOM 4826 O O . VAL B 1 222 ? 22.019 63.999 88.914 1.00 49.76 221 VAL B O 1
ATOM 4830 N N . GLU B 1 223 ? 22.708 64.419 91.025 1.00 50.92 222 GLU B N 1
ATOM 4831 C CA . GLU B 1 223 ? 23.643 63.275 91.081 1.00 51.81 222 GLU B CA 1
ATOM 4832 C C . GLU B 1 223 ? 23.032 61.925 91.481 1.00 51.96 222 GLU B C 1
ATOM 4833 O O . GLU B 1 223 ? 23.431 60.893 90.920 1.00 51.97 222 GLU B O 1
ATOM 4839 N N . GLU B 1 224 ? 22.093 61.931 92.434 1.00 52.30 223 GLU B N 1
ATOM 4840 C CA . GLU B 1 224 ? 21.435 60.697 92.919 1.00 53.02 223 GLU B CA 1
ATOM 4841 C C . GLU B 1 224 ? 19.982 60.529 92.461 1.00 52.98 223 GLU B C 1
ATOM 4842 O O . GLU B 1 224 ? 19.700 59.639 91.648 1.00 53.33 223 GLU B O 1
ATOM 4848 N N . ASP B 1 225 ? 19.073 61.369 92.966 1.00 52.61 224 ASP B N 1
ATOM 4849 C CA . ASP B 1 225 ? 17.635 61.275 92.635 1.00 52.15 224 ASP B CA 1
ATOM 4850 C C . ASP B 1 225 ? 17.330 61.705 91.184 1.00 51.77 224 ASP B C 1
ATOM 4851 O O . ASP B 1 225 ? 16.751 62.771 90.946 1.00 52.40 224 ASP B O 1
ATOM 4853 N N . ARG B 1 226 ? 17.700 60.838 90.235 1.00 50.95 225 ARG B N 1
ATOM 4854 C CA . ARG B 1 226 ? 17.558 61.074 88.784 1.00 50.42 225 ARG B CA 1
ATOM 4855 C C . ARG B 1 226 ? 16.274 60.492 88.203 1.00 50.28 225 ARG B C 1
ATOM 4856 O O . ARG B 1 226 ? 15.610 59.662 88.831 1.00 50.61 225 ARG B O 1
ATOM 4864 N N . ALA B 1 227 ? 15.960 60.925 86.979 1.00 49.90 226 ALA B N 1
ATOM 4865 C CA . ALA B 1 227 ? 14.819 60.410 86.216 1.00 49.59 226 ALA B CA 1
ATOM 4866 C C . ALA B 1 227 ? 15.261 59.115 85.526 1.00 49.45 226 ALA B C 1
ATOM 4867 O O . ALA B 1 227 ? 16.388 59.037 85.026 1.00 49.55 226 ALA B O 1
ATOM 4869 N N . GLU B 1 228 ? 14.383 58.108 85.524 1.00 49.15 227 GLU B N 1
ATOM 4870 C CA . GLU B 1 228 ? 14.637 56.802 84.892 1.00 48.88 227 GLU B CA 1
ATOM 4871 C C . GLU B 1 228 ? 13.943 56.790 83.526 1.00 48.15 227 GLU B C 1
ATOM 4872 O O . GLU B 1 228 ? 12.709 56.782 83.490 1.00 48.14 227 GLU B O 1
ATOM 4878 N N . PRO B 1 229 ? 14.711 56.827 82.405 1.00 47.69 228 PRO B N 1
ATOM 4879 C CA . PRO B 1 229 ? 14.050 56.804 81.084 1.00 47.14 228 PRO B CA 1
ATOM 4880 C C . PRO B 1 229 ? 13.376 55.465 80.717 1.00 46.41 228 PRO B C 1
ATOM 4881 O O . PRO B 1 229 ? 13.902 54.397 81.049 1.00 46.27 228 PRO B O 1
ATOM 4885 N N . VAL B 1 230 ? 12.219 55.550 80.054 1.00 45.58 229 VAL B N 1
ATOM 4886 C CA . VAL B 1 230 ? 11.476 54.372 79.568 1.00 44.86 229 VAL B CA 1
ATOM 4887 C C . VAL B 1 230 ? 12.053 53.910 78.222 1.00 44.61 229 VAL B C 1
ATOM 4888 O O . VAL B 1 230 ? 12.849 54.623 77.611 1.00 44.34 229 VAL B O 1
ATOM 4892 N N . ASN B 1 231 ? 11.634 52.729 77.770 1.00 44.63 230 ASN B N 1
ATOM 4893 C CA . ASN B 1 231 ? 12.109 52.127 76.516 1.00 44.84 230 ASN B CA 1
ATOM 4894 C C . ASN B 1 231 ? 10.918 51.813 75.603 1.00 44.88 230 ASN B C 1
ATOM 4895 O O . ASN B 1 231 ? 10.322 50.733 75.692 1.00 44.84 230 ASN B O 1
ATOM 4900 N N . PHE B 1 232 ? 10.590 52.763 74.722 1.00 44.88 231 PHE B N 1
ATOM 4901 C CA . PHE B 1 232 ? 9.438 52.625 73.808 1.00 44.90 231 PHE B CA 1
ATOM 4902 C C . PHE B 1 232 ? 9.565 51.477 72.809 1.00 45.02 231 PHE B C 1
ATOM 4903 O O . PHE B 1 232 ? 8.550 50.881 72.452 1.00 45.22 231 PHE B O 1
ATOM 4911 N N . VAL B 1 233 ? 10.794 51.169 72.379 1.00 44.85 232 VAL B N 1
ATOM 4912 C CA . VAL B 1 233 ? 11.051 50.039 71.468 1.00 44.62 232 VAL B CA 1
ATOM 4913 C C . VAL B 1 233 ? 10.629 48.719 72.146 1.00 44.63 232 VAL B C 1
ATOM 4914 O O . VAL B 1 233 ? 9.947 47.902 71.528 1.00 44.42 232 VAL B O 1
ATOM 4918 N N . VAL B 1 234 ? 11.007 48.553 73.418 1.00 44.82 233 VAL B N 1
ATOM 4919 C CA . VAL B 1 234 ? 10.644 47.368 74.214 1.00 45.10 233 VAL B CA 1
ATOM 4920 C C . VAL B 1 234 ? 9.163 47.393 74.635 1.00 45.37 233 VAL B C 1
ATOM 4921 O O . VAL B 1 234 ? 8.487 46.358 74.543 1.00 45.77 233 VAL B O 1
ATOM 4925 N N . LEU B 1 235 ? 8.674 48.553 75.093 1.00 45.12 234 LEU B N 1
ATOM 4926 C CA . LEU B 1 235 ? 7.264 48.715 75.518 1.00 44.66 234 LEU B CA 1
ATOM 4927 C C . LEU B 1 235 ? 6.265 48.530 74.371 1.00 44.38 234 LEU B C 1
ATOM 4928 O O . LEU B 1 235 ? 5.219 47.900 74.565 1.00 44.29 234 LEU B O 1
ATOM 4933 N N . ALA B 1 236 ? 6.587 49.077 73.195 1.00 44.21 235 ALA B N 1
ATOM 4934 C CA . ALA B 1 236 ? 5.747 48.913 71.994 1.00 44.11 235 ALA B CA 1
ATOM 4935 C C . ALA B 1 236 ? 5.686 47.445 71.549 1.00 44.19 235 ALA B C 1
ATOM 4936 O O . ALA B 1 236 ? 4.606 46.949 71.222 1.00 44.48 235 ALA B O 1
ATOM 4938 N N . ARG B 1 237 ? 6.837 46.766 71.566 1.00 44.05 236 ARG B N 1
ATOM 4939 C CA . ARG B 1 237 ? 6.945 45.340 71.199 1.00 44.42 236 ARG B CA 1
ATOM 4940 C C . ARG B 1 237 ? 6.099 44.457 72.127 1.00 44.44 236 ARG B C 1
ATOM 4941 O O . ARG B 1 237 ? 5.329 43.616 71.653 1.00 44.08 236 ARG B O 1
ATOM 4949 N N . ASP B 1 238 ? 6.257 44.661 73.437 1.00 44.45 237 ASP B N 1
ATOM 4950 C CA . ASP B 1 238 ? 5.486 43.926 74.457 1.00 44.52 237 ASP B CA 1
ATOM 4951 C C . ASP B 1 238 ? 3.979 44.246 74.395 1.00 44.13 237 ASP B C 1
ATOM 4952 O O . ASP B 1 238 ? 3.156 43.376 74.689 1.00 43.99 237 ASP B O 1
ATOM 4957 N N . ALA B 1 239 ? 3.635 45.477 74.001 1.00 43.91 238 ALA B N 1
ATOM 4958 C CA . ALA B 1 239 ? 2.234 45.898 73.813 1.00 43.65 238 ALA B CA 1
ATOM 4959 C C . ALA B 1 239 ? 1.566 45.321 72.543 1.00 43.55 238 ALA B C 1
ATOM 4960 O O . ALA B 1 239 ? 0.342 45.398 72.417 1.00 43.67 238 ALA B O 1
ATOM 4962 N N . GLY B 1 240 ? 2.356 44.765 71.616 1.00 43.36 239 GLY B N 1
ATOM 4963 C CA . GLY B 1 240 ? 1.853 44.175 70.363 1.00 43.27 239 GLY B CA 1
ATOM 4964 C C . GLY B 1 240 ? 1.988 45.048 69.122 1.00 43.31 239 GLY B C 1
ATOM 4965 O O . GLY B 1 240 ? 1.548 44.646 68.040 1.00 43.02 239 GLY B O 1
ATOM 4966 N N . TYR B 1 241 ? 2.592 46.233 69.277 1.00 43.57 240 TYR B N 1
ATOM 4967 C CA . TYR B 1 241 ? 2.834 47.184 68.192 1.00 43.48 240 TYR B CA 1
ATOM 4968 C C . TYR B 1 241 ? 4.352 47.406 68.096 1.00 43.65 240 TYR B C 1
ATOM 4969 O O . TYR B 1 241 ? 4.842 48.465 68.485 1.00 43.88 240 TYR B O 1
ATOM 4978 N N . PRO B 1 242 ? 5.107 46.400 67.591 1.00 43.88 241 PRO B N 1
ATOM 4979 C CA . PRO B 1 242 ? 6.577 46.528 67.506 1.00 43.95 241 PRO B CA 1
ATOM 4980 C C . PRO B 1 242 ? 7.113 47.692 66.660 1.00 43.65 241 PRO B C 1
ATOM 4981 O O . PRO B 1 242 ? 8.165 48.223 66.992 1.00 43.23 241 PRO B O 1
ATOM 4985 N N . ASP B 1 243 ? 6.381 48.087 65.616 1.00 44.10 242 ASP B N 1
ATOM 4986 C CA . ASP B 1 243 ? 6.777 49.186 64.703 1.00 44.48 242 ASP B CA 1
ATOM 4987 C C . ASP B 1 243 ? 6.347 50.605 65.127 1.00 44.56 242 ASP B C 1
ATOM 4988 O O . ASP B 1 243 ? 6.644 51.564 64.414 1.00 44.42 242 ASP B O 1
ATOM 4993 N N . ARG B 1 244 ? 5.676 50.741 66.272 1.00 44.78 243 ARG B N 1
ATOM 4994 C CA . ARG B 1 244 ? 5.159 52.037 66.738 1.00 45.16 243 ARG B CA 1
ATOM 4995 C C . ARG B 1 244 ? 6.212 53.079 67.153 1.00 45.22 243 ARG B C 1
ATOM 4996 O O . ARG B 1 244 ? 6.068 54.256 66.823 1.00 44.93 243 ARG B O 1
ATOM 5004 N N . ALA B 1 245 ? 7.254 52.645 67.862 1.00 45.38 244 ALA B N 1
ATOM 5005 C CA . ALA B 1 245 ? 8.257 53.562 68.433 1.00 45.35 244 ALA B CA 1
ATOM 5006 C C . ALA B 1 245 ? 9.474 53.892 67.564 1.00 45.23 244 ALA B C 1
ATOM 5007 O O . ALA B 1 245 ? 10.135 52.988 67.050 1.00 45.17 244 ALA B O 1
ATOM 5009 N N . PHE B 1 246 ? 9.725 55.194 67.392 1.00 45.20 245 PHE B N 1
ATOM 5010 C CA . PHE B 1 246 ? 10.952 55.734 66.795 1.00 45.13 245 PHE B CA 1
ATOM 5011 C C . PHE B 1 246 ? 11.535 56.602 67.910 1.00 45.21 245 PHE B C 1
ATOM 5012 O O . PHE B 1 246 ? 10.983 57.666 68.205 1.00 45.34 245 PHE B O 1
ATOM 5020 N N . VAL B 1 247 ? 12.602 56.119 68.554 1.00 45.46 246 VAL B N 1
ATOM 5021 C CA . VAL B 1 247 ? 13.266 56.822 69.664 1.00 45.47 246 VAL B CA 1
ATOM 5022 C C . VAL B 1 247 ? 14.509 57.549 69.137 1.00 45.62 246 VAL B C 1
ATOM 5023 O O . VAL B 1 247 ? 15.552 56.919 68.949 1.00 46.10 246 VAL B O 1
ATOM 5027 N N . PHE B 1 248 ? 14.388 58.860 68.902 1.00 45.48 247 PHE B N 1
ATOM 5028 C CA . PHE B 1 248 ? 15.505 59.694 68.408 1.00 45.40 247 PHE B CA 1
ATOM 5029 C C . PHE B 1 248 ? 16.365 60.204 69.565 1.00 45.36 247 PHE B C 1
ATOM 5030 O O . PHE B 1 248 ? 15.852 60.472 70.653 1.00 45.41 247 PHE B O 1
ATOM 5038 N N . ALA B 1 249 ? 17.667 60.342 69.312 1.00 45.22 248 ALA B N 1
ATOM 5039 C CA . ALA B 1 249 ? 18.631 60.844 70.307 1.00 45.22 248 ALA B CA 1
ATOM 5040 C C . ALA B 1 249 ? 19.783 61.592 69.633 1.00 44.94 248 ALA B C 1
ATOM 5041 O O . ALA B 1 249 ? 19.971 61.481 68.422 1.00 44.51 248 ALA B O 1
ATOM 5043 N N . SER B 1 250 ? 20.547 62.336 70.436 1.00 45.20 249 SER B N 1
ATOM 5044 C CA . SER B 1 250 ? 21.608 63.227 69.946 1.00 45.24 249 SER B CA 1
ATOM 5045 C C . SER B 1 250 ? 22.833 63.293 70.849 1.00 45.47 249 SER B C 1
ATOM 5046 O O . SER B 1 250 ? 22.739 63.018 72.047 1.00 45.84 249 SER B O 1
ATOM 5049 N N . THR B 1 251 ? 23.964 63.686 70.254 1.00 45.67 250 THR B N 1
ATOM 5050 C CA . THR B 1 251 ? 25.245 63.889 70.952 1.00 46.00 250 THR B CA 1
ATOM 5051 C C . THR B 1 251 ? 25.637 65.393 70.944 1.00 46.02 250 THR B C 1
ATOM 5052 O O . THR B 1 251 ? 26.748 65.736 71.355 1.00 46.05 250 THR B O 1
ATOM 5056 N N . SER B 1 252 ? 24.725 66.281 70.518 1.00 46.23 251 SER B N 1
ATOM 5057 C CA . SER B 1 252 ? 24.987 67.738 70.426 1.00 46.90 251 SER B CA 1
ATOM 5058 C C . SER B 1 252 ? 25.374 68.396 71.754 1.00 47.16 251 SER B C 1
ATOM 5059 O O . SER B 1 252 ? 26.255 69.258 71.786 1.00 47.26 251 SER B O 1
ATOM 5062 N N . LYS B 1 253 ? 24.704 67.979 72.829 1.00 47.29 252 LYS B N 1
ATOM 5063 C CA . LYS B 1 253 ? 24.969 68.471 74.192 1.00 47.55 252 LYS B CA 1
ATOM 5064 C C . LYS B 1 253 ? 25.834 67.500 75.034 1.00 47.19 252 LYS B C 1
ATOM 5065 O O . LYS B 1 253 ? 25.911 67.634 76.257 1.00 47.53 252 LYS B O 1
ATOM 5071 N N . ILE B 1 254 ? 26.498 66.555 74.353 1.00 46.90 253 ILE B N 1
ATOM 5072 C CA . ILE B 1 254 ? 27.418 65.568 74.935 1.00 46.60 253 ILE B CA 1
ATOM 5073 C C . ILE B 1 254 ? 28.835 65.884 74.419 1.00 46.49 253 ILE B C 1
ATOM 5074 O O . ILE B 1 254 ? 29.745 66.117 75.219 1.00 46.40 253 ILE B O 1
ATOM 5079 N N . THR B 1 255 ? 29.004 65.881 73.088 1.00 46.23 254 THR B N 1
ATOM 5080 C CA . THR B 1 255 ? 30.277 66.215 72.427 1.00 45.77 254 THR B CA 1
ATOM 5081 C C . THR B 1 255 ? 30.246 67.676 71.939 1.00 45.74 254 THR B C 1
ATOM 5082 O O . THR B 1 255 ? 30.488 68.566 72.757 1.00 45.75 254 THR B O 1
ATOM 5086 N N . PHE B 1 256 ? 29.943 67.923 70.653 1.00 45.89 255 PHE B N 1
ATOM 5087 C CA . PHE B 1 256 ? 29.877 69.284 70.079 1.00 46.12 255 PHE B CA 1
ATOM 5088 C C . PHE B 1 256 ? 28.482 69.584 69.516 1.00 46.33 255 PHE B C 1
ATOM 5089 O O . PHE B 1 256 ? 27.920 68.752 68.798 1.00 46.47 255 PHE B O 1
ATOM 5097 N N . ALA B 1 257 ? 27.960 70.785 69.803 1.00 46.35 256 ALA B N 1
ATOM 5098 C CA . ALA B 1 257 ? 26.648 71.236 69.308 1.00 46.25 256 ALA B CA 1
ATOM 5099 C C . ALA B 1 257 ? 26.776 71.586 67.830 1.00 46.53 256 ALA B C 1
ATOM 5100 O O . ALA B 1 257 ? 27.490 72.522 67.477 1.00 46.84 256 ALA B O 1
ATOM 5102 N N . GLY B 1 258 ? 26.102 70.817 66.973 1.00 46.59 257 GLY B N 1
ATOM 5103 C CA . GLY B 1 258 ? 26.192 70.981 65.516 1.00 46.19 257 GLY B CA 1
ATOM 5104 C C . GLY B 1 258 ? 27.267 70.123 64.848 1.00 45.90 257 GLY B C 1
ATOM 5105 O O . GLY B 1 258 ? 27.293 70.055 63.624 1.00 45.46 257 GLY B O 1
ATOM 5106 N N . ALA B 1 259 ? 28.172 69.516 65.632 1.00 45.80 258 ALA B N 1
ATOM 5107 C CA . ALA B 1 259 ? 29.223 68.610 65.129 1.00 45.66 258 ALA B CA 1
ATOM 5108 C C . ALA B 1 259 ? 29.267 67.314 65.970 1.00 45.56 258 ALA B C 1
ATOM 5109 O O . ALA B 1 259 ? 30.348 66.796 66.302 1.00 45.30 258 ALA B O 1
ATOM 5111 N N . GLY B 1 260 ? 28.071 66.799 66.279 1.00 45.40 259 GLY B N 1
ATOM 5112 C CA . GLY B 1 260 ? 27.866 65.582 67.064 1.00 45.24 259 GLY B CA 1
ATOM 5113 C C . GLY B 1 260 ? 27.323 64.467 66.183 1.00 44.92 259 GLY B C 1
ATOM 5114 O O . GLY B 1 260 ? 27.727 64.339 65.024 1.00 44.95 259 GLY B O 1
ATOM 5115 N N . LEU B 1 261 ? 26.398 63.677 66.731 1.00 44.61 260 LEU B N 1
ATOM 5116 C CA . LEU B 1 261 ? 25.797 62.536 66.038 1.00 44.36 260 LEU B CA 1
ATOM 5117 C C . LEU B 1 261 ? 24.306 62.423 66.342 1.00 44.22 260 LEU B C 1
ATOM 5118 O O . LEU B 1 261 ? 23.917 62.353 67.508 1.00 43.87 260 LEU B O 1
ATOM 5123 N N . GLY B 1 262 ? 23.494 62.434 65.284 1.00 44.48 261 GLY B N 1
ATOM 5124 C CA . GLY B 1 262 ? 22.053 62.217 65.360 1.00 44.47 261 GLY B CA 1
ATOM 5125 C C . GLY B 1 262 ? 21.841 60.734 65.101 1.00 44.59 261 GLY B C 1
ATOM 5126 O O . GLY B 1 262 ? 22.553 60.137 64.275 1.00 44.51 261 GLY B O 1
ATOM 5127 N N . PHE B 1 263 ? 20.890 60.134 65.817 1.00 44.31 262 PHE B N 1
ATOM 5128 C CA . PHE B 1 263 ? 20.585 58.702 65.672 1.00 44.26 262 PHE B CA 1
ATOM 5129 C C . PHE B 1 263 ? 19.185 58.350 66.162 1.00 44.07 262 PHE B C 1
ATOM 5130 O O . PHE B 1 263 ? 18.568 59.122 66.897 1.00 43.84 262 PHE B O 1
ATOM 5138 N N . VAL B 1 264 ? 18.700 57.184 65.728 1.00 44.10 263 VAL B N 1
ATOM 5139 C CA . VAL B 1 264 ? 17.356 56.702 66.059 1.00 44.02 263 VAL B CA 1
ATOM 5140 C C . VAL B 1 264 ? 17.341 55.202 66.350 1.00 44.22 263 VAL B C 1
ATOM 5141 O O . VAL B 1 264 ? 18.096 54.445 65.737 1.00 44.55 263 VAL B O 1
ATOM 5145 N N . ALA B 1 265 ? 16.485 54.802 67.292 1.00 44.07 264 ALA B N 1
ATOM 5146 C CA . ALA B 1 265 ? 16.250 53.404 67.646 1.00 43.71 264 ALA B CA 1
ATOM 5147 C C . ALA B 1 265 ? 14.811 53.061 67.266 1.00 43.52 264 ALA B C 1
ATOM 5148 O O . ALA B 1 265 ? 13.905 53.876 67.459 1.00 43.55 264 ALA B O 1
ATOM 5150 N N . SER B 1 266 ? 14.611 51.872 66.708 1.00 43.24 265 SER B N 1
ATOM 5151 C CA . SER B 1 266 ? 13.269 51.369 66.365 1.00 43.08 265 SER B CA 1
ATOM 5152 C C . SER B 1 266 ? 13.344 49.859 66.111 1.00 43.48 265 SER B C 1
ATOM 5153 O O . SER B 1 266 ? 14.408 49.261 66.283 1.00 43.59 265 SER B O 1
ATOM 5156 N N . SER B 1 267 ? 12.229 49.243 65.715 1.00 43.66 266 SER B N 1
ATOM 5157 C CA . SER B 1 267 ? 12.215 47.810 65.374 1.00 43.76 266 SER B CA 1
ATOM 5158 C C . SER B 1 267 ? 13.129 47.542 64.180 1.00 44.04 266 SER B C 1
ATOM 5159 O O . SER B 1 267 ? 13.284 48.417 63.319 1.00 44.12 266 SER B O 1
ATOM 5162 N N . GLU B 1 268 ? 13.724 46.344 64.138 1.00 44.24 267 GLU B N 1
ATOM 5163 C CA . GLU B 1 268 ? 14.630 45.932 63.040 1.00 44.41 267 GLU B CA 1
ATOM 5164 C C . GLU B 1 268 ? 13.969 46.106 61.670 1.00 44.38 267 GLU B C 1
ATOM 5165 O O . GLU B 1 268 ? 14.637 46.513 60.718 1.00 44.11 267 GLU B O 1
ATOM 5171 N N . ASP B 1 269 ? 12.661 45.828 61.600 1.00 44.75 268 ASP B N 1
ATOM 5172 C CA . ASP B 1 269 ? 11.878 45.998 60.369 1.00 45.18 268 ASP B CA 1
ATOM 5173 C C . ASP B 1 269 ? 11.768 47.477 59.973 1.00 45.40 268 ASP B C 1
ATOM 5174 O O . ASP B 1 269 ? 11.850 47.787 58.785 1.00 45.80 268 ASP B O 1
ATOM 5179 N N . ASN B 1 270 ? 11.569 48.371 60.952 1.00 45.60 269 ASN B N 1
ATOM 5180 C CA . ASN B 1 270 ? 11.554 49.835 60.701 1.00 45.68 269 ASN B CA 1
ATOM 5181 C C . ASN B 1 270 ? 12.914 50.379 60.250 1.00 45.72 269 ASN B C 1
ATOM 5182 O O . ASN B 1 270 ? 12.958 51.328 59.463 1.00 45.98 269 ASN B O 1
ATOM 5187 N N . ILE B 1 271 ? 14.005 49.799 60.760 1.00 45.65 270 ILE B N 1
ATOM 5188 C CA . ILE B 1 271 ? 15.367 50.184 60.344 1.00 45.49 270 ILE B CA 1
ATOM 5189 C C . ILE B 1 271 ? 15.608 49.784 58.878 1.00 45.62 270 ILE B C 1
ATOM 5190 O O . ILE B 1 271 ? 16.246 50.541 58.151 1.00 45.74 270 ILE B O 1
ATOM 5195 N N . ARG B 1 272 ? 15.096 48.619 58.456 1.00 45.68 271 ARG B N 1
ATOM 5196 C CA . ARG B 1 272 ? 15.174 48.188 57.045 1.00 46.01 271 ARG B CA 1
ATOM 5197 C C . ARG B 1 272 ? 14.373 49.158 56.161 1.00 45.82 271 ARG B C 1
ATOM 5198 O O . ARG B 1 272 ? 14.846 49.542 55.087 1.00 46.01 271 ARG B O 1
ATOM 5206 N N . TRP B 1 273 ? 13.173 49.535 56.620 1.00 45.60 272 TRP B N 1
ATOM 5207 C CA . TRP B 1 273 ? 12.317 50.516 55.925 1.00 45.45 272 TRP B CA 1
ATOM 5208 C C . TRP B 1 273 ? 13.042 51.861 55.763 1.00 45.53 272 TRP B C 1
ATOM 5209 O O . TRP B 1 273 ? 13.073 52.412 54.662 1.00 45.35 272 TRP B O 1
ATOM 5220 N N . LEU B 1 274 ? 13.596 52.370 56.869 1.00 45.59 273 LEU B N 1
ATOM 5221 C CA . LEU B 1 274 ? 14.347 53.641 56.886 1.00 45.40 273 LEU B CA 1
ATOM 5222 C C . LEU B 1 274 ? 15.643 53.559 56.061 1.00 45.11 273 LEU B C 1
ATOM 5223 O O . LEU B 1 274 ? 15.996 54.524 55.382 1.00 45.05 273 LEU B O 1
ATOM 5228 N N . SER B 1 275 ? 16.335 52.417 56.141 1.00 44.81 274 SER B N 1
ATOM 5229 C CA . SER B 1 275 ? 17.563 52.151 55.366 1.00 44.69 274 SER B CA 1
ATOM 5230 C C . SER B 1 275 ? 17.346 52.172 53.838 1.00 45.21 274 SER B C 1
ATOM 5231 O O . SER B 1 275 ? 18.252 52.565 53.088 1.00 45.40 274 SER B O 1
ATOM 5234 N N . LYS B 1 276 ? 16.161 51.744 53.388 1.00 45.14 275 LYS B N 1
ATOM 5235 C CA . LYS B 1 276 ? 15.810 51.760 51.963 1.00 45.29 275 LYS B CA 1
ATOM 5236 C C . LYS B 1 276 ? 15.763 53.182 51.409 1.00 45.12 275 LYS B C 1
ATOM 5237 O O . LYS B 1 276 ? 16.399 53.468 50.392 1.00 45.35 275 LYS B O 1
ATOM 5243 N N . TYR B 1 277 ? 15.005 54.051 52.075 1.00 44.92 276 TYR B N 1
ATOM 5244 C CA . TYR B 1 277 ? 14.825 55.440 51.616 1.00 44.88 276 TYR B CA 1
ATOM 5245 C C . TYR B 1 277 ? 16.041 56.338 51.844 1.00 44.48 276 TYR B C 1
ATOM 5246 O O . TYR B 1 277 ? 16.264 57.262 51.057 1.00 44.68 276 TYR B O 1
ATOM 5255 N N . LEU B 1 278 ? 16.812 56.082 52.902 1.00 44.12 277 LEU B N 1
ATOM 5256 C CA . LEU B 1 278 ? 18.099 56.771 53.105 1.00 43.90 277 LEU B CA 1
ATOM 5257 C C . LEU B 1 278 ? 19.058 56.302 51.997 1.00 43.71 277 LEU B C 1
ATOM 5258 O O . LEU B 1 278 ? 19.717 57.125 51.358 1.00 43.28 277 LEU B O 1
ATOM 5263 N N . GLY B 1 279 ? 19.094 54.982 51.770 1.00 43.89 278 GLY B N 1
ATOM 5264 C CA . GLY B 1 279 ? 19.904 54.344 50.718 1.00 43.74 278 GLY B CA 1
ATOM 5265 C C . GLY B 1 279 ? 19.635 54.824 49.298 1.00 43.53 278 GLY B C 1
ATOM 5266 O O . GLY B 1 279 ? 20.549 54.857 48.469 1.00 43.45 278 GLY B O 1
ATOM 5267 N N . ALA B 1 280 ? 18.375 55.176 49.022 1.00 43.44 279 ALA B N 1
ATOM 5268 C CA . ALA B 1 280 ? 17.958 55.714 47.719 1.00 43.28 279 ALA B CA 1
ATOM 5269 C C . ALA B 1 280 ? 18.567 57.091 47.423 1.00 43.36 279 ALA B C 1
ATOM 5270 O O . ALA B 1 280 ? 18.769 57.422 46.250 1.00 43.49 279 ALA B O 1
ATOM 5272 N N . GLN B 1 281 ? 18.846 57.877 48.473 1.00 43.48 280 GLN B N 1
ATOM 5273 C CA . GLN B 1 281 ? 19.452 59.219 48.347 1.00 43.68 280 GLN B CA 1
ATOM 5274 C C . GLN B 1 281 ? 20.851 59.373 48.979 1.00 43.35 280 GLN B C 1
ATOM 5275 O O . GLN B 1 281 ? 21.371 60.478 48.992 1.00 43.11 280 GLN B O 1
ATOM 5281 N N . SER B 1 282 ? 21.473 58.290 49.461 1.00 43.19 281 SER B N 1
ATOM 5282 C CA . SER B 1 282 ? 22.820 58.368 50.057 1.00 43.28 281 SER B CA 1
ATOM 5283 C C . SER B 1 282 ? 23.529 57.014 50.114 1.00 43.27 281 SER B C 1
ATOM 5284 O O . SER B 1 282 ? 22.894 55.999 50.390 1.00 43.46 281 SER B O 1
ATOM 5287 N N . ILE B 1 283 ? 24.841 57.013 49.863 1.00 43.30 282 ILE B N 1
ATOM 5288 C CA . ILE B 1 283 ? 25.664 55.789 49.937 1.00 43.27 282 ILE B CA 1
ATOM 5289 C C . ILE B 1 283 ? 25.831 55.370 51.409 1.00 43.58 282 ILE B C 1
ATOM 5290 O O . ILE B 1 283 ? 25.881 54.175 51.711 1.00 43.64 282 ILE B O 1
ATOM 5295 N N . GLY B 1 284 ? 25.899 56.360 52.307 1.00 43.58 283 GLY B N 1
ATOM 5296 C CA . GLY B 1 284 ? 26.006 56.129 53.749 1.00 43.29 283 GLY B CA 1
ATOM 5297 C C . GLY B 1 284 ? 26.390 57.379 54.534 1.00 43.07 283 GLY B C 1
ATOM 5298 O O . GLY B 1 284 ? 26.766 58.395 53.931 1.00 42.73 283 GLY B O 1
ATOM 5299 N N . PRO B 1 285 ? 26.320 57.309 55.882 1.00 42.92 284 PRO B N 1
ATOM 5300 C CA . PRO B 1 285 ? 26.656 58.443 56.745 1.00 43.06 284 PRO B CA 1
ATOM 5301 C C . PRO B 1 285 ? 28.171 58.608 56.955 1.00 42.97 284 PRO B C 1
ATOM 5302 O O . PRO B 1 285 ? 28.950 57.731 56.552 1.00 42.41 284 PRO B O 1
ATOM 5306 N N . ASN B 1 286 ? 28.567 59.728 57.574 1.00 43.12 285 ASN B N 1
ATOM 5307 C CA . ASN B 1 286 ? 29.984 60.017 57.856 1.00 43.33 285 ASN B CA 1
ATOM 5308 C C . ASN B 1 286 ? 30.496 58.984 58.870 1.00 43.58 285 ASN B C 1
ATOM 5309 O O . ASN B 1 286 ? 30.277 59.079 60.075 1.00 43.53 285 ASN B O 1
ATOM 5314 N N . LYS B 1 287 ? 31.184 57.995 58.323 1.00 43.96 286 LYS B N 1
ATOM 5315 C CA . LYS B 1 287 ? 31.679 56.835 59.057 1.00 43.89 286 LYS B CA 1
ATOM 5316 C C . LYS B 1 287 ? 32.877 57.197 59.943 1.00 44.07 286 LYS B C 1
ATOM 5317 O O . LYS B 1 287 ? 33.062 56.580 60.994 1.00 44.44 286 LYS B O 1
ATOM 5323 N N . VAL B 1 288 ? 33.668 58.194 59.522 1.00 44.00 287 VAL B N 1
ATOM 5324 C CA . VAL B 1 288 ? 34.830 58.676 60.290 1.00 43.85 287 VAL B CA 1
ATOM 5325 C C . VAL B 1 288 ? 34.372 59.423 61.552 1.00 44.00 287 VAL B C 1
ATOM 5326 O O . VAL B 1 288 ? 34.977 59.248 62.610 1.00 43.96 287 VAL B O 1
ATOM 5330 N N . GLU B 1 289 ? 33.319 60.242 61.438 1.00 44.23 288 GLU B N 1
ATOM 5331 C CA . GLU B 1 289 ? 32.743 60.961 62.604 1.00 44.41 288 GLU B CA 1
ATOM 5332 C C . GLU B 1 289 ? 32.153 60.024 63.662 1.00 44.25 288 GLU B C 1
ATOM 5333 O O . GLU B 1 289 ? 32.277 60.289 64.862 1.00 44.54 288 GLU B O 1
ATOM 5339 N N . GLN B 1 290 ? 31.501 58.953 63.210 1.00 44.02 289 GLN B N 1
ATOM 5340 C CA . GLN B 1 290 ? 30.951 57.932 64.106 1.00 43.86 289 GLN B CA 1
ATOM 5341 C C . GLN B 1 290 ? 32.078 57.202 64.856 1.00 44.13 289 GLN B C 1
ATOM 5342 O O . GLN B 1 290 ? 31.946 56.948 66.054 1.00 44.28 289 GLN B O 1
ATOM 5348 N N . ALA B 1 291 ? 33.181 56.902 64.159 1.00 44.25 290 ALA B N 1
ATOM 5349 C CA . ALA B 1 291 ? 34.364 56.251 64.765 1.00 44.28 290 ALA B CA 1
ATOM 5350 C C . ALA B 1 291 ? 35.052 57.126 65.828 1.00 44.40 290 ALA B C 1
ATOM 5351 O O . ALA B 1 291 ? 35.565 56.592 66.817 1.00 44.11 290 ALA B O 1
ATOM 5353 N N . ARG B 1 292 ? 35.074 58.448 65.612 1.00 44.60 291 ARG B N 1
ATOM 5354 C CA . ARG B 1 292 ? 35.637 59.407 66.588 1.00 44.85 291 ARG B CA 1
ATOM 5355 C C . ARG B 1 292 ? 34.855 59.399 67.897 1.00 44.96 291 ARG B C 1
ATOM 5356 O O . ARG B 1 292 ? 35.454 59.381 68.972 1.00 45.04 291 ARG B O 1
ATOM 5364 N N . HIS B 1 293 ? 33.525 59.444 67.785 1.00 44.98 292 HIS B N 1
ATOM 5365 C CA . HIS B 1 293 ? 32.626 59.398 68.947 1.00 44.93 292 HIS B CA 1
ATOM 5366 C C . HIS B 1 293 ? 32.709 58.068 69.700 1.00 44.87 292 HIS B C 1
ATOM 5367 O O . HIS B 1 293 ? 32.695 58.074 70.930 1.00 45.13 292 HIS B O 1
ATOM 5374 N N . VAL B 1 294 ? 32.808 56.950 68.970 1.00 44.69 293 VAL B N 1
ATOM 5375 C CA . VAL B 1 294 ? 32.940 55.612 69.581 1.00 44.66 293 VAL B CA 1
ATOM 5376 C C . VAL B 1 294 ? 34.246 55.503 70.377 1.00 45.05 293 VAL B C 1
ATOM 5377 O O . VAL B 1 294 ? 34.222 55.101 71.548 1.00 45.20 293 VAL B O 1
ATOM 5381 N N . LYS B 1 295 ? 35.360 55.888 69.748 1.00 45.16 294 LYS B N 1
ATOM 5382 C CA . LYS B 1 295 ? 36.688 55.829 70.385 1.00 45.41 294 LYS B CA 1
ATOM 5383 C C . LYS B 1 295 ? 36.810 56.788 71.575 1.00 45.45 294 LYS B C 1
ATOM 5384 O O . LYS B 1 295 ? 37.321 56.394 72.625 1.00 45.70 294 LYS B O 1
ATOM 5390 N N . PHE B 1 296 ? 36.328 58.022 71.408 1.00 45.28 295 PHE B N 1
ATOM 5391 C CA . PHE B 1 296 ? 36.393 59.052 72.456 1.00 45.12 295 PHE B CA 1
ATOM 5392 C C . PHE B 1 296 ? 35.540 58.725 73.692 1.00 45.27 295 PHE B C 1
ATOM 5393 O O . PHE B 1 296 ? 36.052 58.763 74.816 1.00 45.34 295 PHE B O 1
ATOM 5401 N N . LEU B 1 297 ? 34.258 58.423 73.472 1.00 45.33 296 LEU B N 1
ATOM 5402 C CA . LEU B 1 297 ? 33.312 58.110 74.564 1.00 45.36 296 LEU B CA 1
ATOM 5403 C C . LEU B 1 297 ? 33.650 56.823 75.330 1.00 45.63 296 LEU B C 1
ATOM 5404 O O . LEU B 1 297 ? 33.349 56.728 76.529 1.00 45.72 296 LEU B O 1
ATOM 5409 N N . THR B 1 298 ? 34.247 55.843 74.642 1.00 45.65 297 THR B N 1
ATOM 5410 C CA . THR B 1 298 ? 34.704 54.601 75.279 1.00 45.72 297 THR B CA 1
ATOM 5411 C C . THR B 1 298 ? 35.962 54.882 76.113 1.00 45.99 297 THR B C 1
ATOM 5412 O O . THR B 1 298 ? 36.074 54.382 77.233 1.00 46.44 297 THR B O 1
ATOM 5416 N N . GLU B 1 299 ? 36.886 55.680 75.567 1.00 46.04 298 GLU B N 1
ATOM 5417 C CA . GLU B 1 299 ? 38.139 56.058 76.259 1.00 46.23 298 GLU B CA 1
ATOM 5418 C C . GLU B 1 299 ? 38.026 57.195 77.303 1.00 45.61 298 GLU B C 1
ATOM 5419 O O . GLU B 1 299 ? 39.013 57.471 77.989 1.00 45.46 298 GLU B O 1
ATOM 5425 N N . TYR B 1 300 ? 36.855 57.832 77.438 1.00 45.29 299 TYR B N 1
ATOM 5426 C CA . TYR B 1 300 ? 36.666 58.953 78.389 1.00 45.11 299 TYR B CA 1
ATOM 5427 C C . TYR B 1 300 ? 36.636 58.454 79.850 1.00 45.09 299 TYR B C 1
ATOM 5428 O O . TYR B 1 300 ? 36.037 57.407 80.102 1.00 45.10 299 TYR B O 1
ATOM 5437 N N . PRO B 1 301 ? 37.268 59.192 80.809 1.00 45.32 300 PRO B N 1
ATOM 5438 C CA . PRO B 1 301 ? 37.243 58.744 82.218 1.00 45.42 300 PRO B CA 1
ATOM 5439 C C . PRO B 1 301 ? 35.821 58.667 82.801 1.00 45.43 300 PRO B C 1
ATOM 5440 O O . PRO B 1 301 ? 35.091 59.664 82.791 1.00 45.39 300 PRO B O 1
ATOM 5444 N N . GLY B 1 302 ? 35.448 57.478 83.279 1.00 45.34 301 GLY B N 1
ATOM 5445 C CA . GLY B 1 302 ? 34.107 57.214 83.803 1.00 45.33 301 GLY B CA 1
ATOM 5446 C C . GLY B 1 302 ? 33.045 56.985 82.734 1.00 45.45 301 GLY B C 1
ATOM 5447 O O . GLY B 1 302 ? 31.852 56.998 83.051 1.00 45.46 301 GLY B O 1
ATOM 5448 N N . GLY B 1 303 ? 33.466 56.768 81.481 1.00 45.64 302 GLY B N 1
ATOM 5449 C CA . GLY B 1 303 ? 32.557 56.531 80.358 1.00 45.82 302 GLY B CA 1
ATOM 5450 C C . GLY B 1 303 ? 31.691 57.726 79.992 1.00 46.10 302 GLY B C 1
ATOM 5451 O O . GLY B 1 303 ? 32.080 58.880 80.219 1.00 46.16 302 GLY B O 1
ATOM 5452 N N . LEU B 1 304 ? 30.516 57.437 79.424 1.00 46.18 303 LEU B N 1
ATOM 5453 C CA . LEU B 1 304 ? 29.537 58.461 79.041 1.00 46.14 303 LEU B CA 1
ATOM 5454 C C . LEU B 1 304 ? 28.996 59.188 80.276 1.00 46.54 303 LEU B C 1
ATOM 5455 O O . LEU B 1 304 ? 28.911 60.414 80.262 1.00 46.56 303 LEU B O 1
ATOM 5460 N N . GLU B 1 305 ? 28.660 58.434 81.332 1.00 47.08 304 GLU B N 1
ATOM 5461 C CA . GLU B 1 305 ? 28.164 59.010 82.606 1.00 47.50 304 GLU B CA 1
ATOM 5462 C C . GLU B 1 305 ? 29.167 59.996 83.229 1.00 47.45 304 GLU B C 1
ATOM 5463 O O . GLU B 1 305 ? 28.756 60.995 83.831 1.00 47.63 304 GLU B O 1
ATOM 5469 N N . GLY B 1 306 ? 30.466 59.702 83.078 1.00 47.05 305 GLY B N 1
ATOM 5470 C CA . GLY B 1 306 ? 31.550 60.567 83.553 1.00 46.53 305 GLY B CA 1
ATOM 5471 C C . GLY B 1 306 ? 31.571 61.930 82.881 1.00 45.93 305 GLY B C 1
ATOM 5472 O O . GLY B 1 306 ? 31.782 62.938 83.551 1.00 45.87 305 GLY B O 1
ATOM 5473 N N . LEU B 1 307 ? 31.350 61.952 81.563 1.00 45.55 306 LEU B N 1
ATOM 5474 C CA . LEU B 1 307 ? 31.294 63.203 80.785 1.00 45.34 306 LEU B CA 1
ATOM 5475 C C . LEU B 1 307 ? 30.046 64.031 81.132 1.00 45.39 306 LEU B C 1
ATOM 5476 O O . LEU B 1 307 ? 30.144 65.255 81.254 1.00 45.60 306 LEU B O 1
ATOM 5489 N N . ARG B 1 309 ? 28.445 63.991 83.946 1.00 45.68 308 ARG B N 1
ATOM 5490 C CA . ARG B 1 309 ? 28.681 64.462 85.310 1.00 46.01 308 ARG B CA 1
ATOM 5491 C C . ARG B 1 309 ? 29.572 65.719 85.256 1.00 45.58 308 ARG B C 1
ATOM 5492 O O . ARG B 1 309 ? 29.313 66.681 85.983 1.00 45.48 308 ARG B O 1
ATOM 5500 N N . ASP B 1 310 ? 30.594 65.704 84.384 1.00 45.37 309 ASP B N 1
ATOM 5501 C CA . ASP B 1 310 ? 31.491 66.865 84.157 1.00 45.01 309 ASP B CA 1
ATOM 5502 C C . ASP B 1 310 ? 30.735 68.061 83.557 1.00 45.09 309 ASP B C 1
ATOM 5503 O O . ASP B 1 310 ? 31.080 69.209 83.850 1.00 45.30 309 ASP B O 1
ATOM 5508 N N . HIS B 1 311 ? 29.740 67.789 82.704 1.00 44.96 310 HIS B N 1
ATOM 5509 C CA . HIS B 1 311 ? 28.839 68.835 82.184 1.00 45.01 310 HIS B CA 1
ATOM 5510 C C . HIS B 1 311 ? 27.950 69.378 83.313 1.00 44.75 310 HIS B C 1
ATOM 5511 O O . HIS B 1 311 ? 27.777 70.593 83.424 1.00 44.87 310 HIS B O 1
ATOM 5518 N N . ALA B 1 312 ? 27.404 68.473 84.136 1.00 44.37 311 ALA B N 1
ATOM 5519 C CA . ALA B 1 312 ? 26.546 68.828 85.287 1.00 43.87 311 ALA B CA 1
ATOM 5520 C C . ALA B 1 312 ? 27.223 69.783 86.276 1.00 43.53 311 ALA B C 1
ATOM 5521 O O . ALA B 1 312 ? 26.579 70.709 86.764 1.00 43.54 311 ALA B O 1
ATOM 5523 N N . ALA B 1 313 ? 28.513 69.565 86.550 1.00 43.03 312 ALA B N 1
ATOM 5524 C CA . ALA B 1 313 ? 29.303 70.454 87.431 1.00 42.61 312 ALA B CA 1
ATOM 5525 C C . ALA B 1 313 ? 29.366 71.910 86.920 1.00 42.64 312 ALA B C 1
ATOM 5526 O O . ALA B 1 313 ? 29.446 72.841 87.727 1.00 42.52 312 ALA B O 1
ATOM 5528 N N . ILE B 1 314 ? 29.322 72.084 85.594 1.00 42.62 313 ILE B N 1
ATOM 5529 C CA . ILE B 1 314 ? 29.312 73.398 84.936 1.00 42.67 313 ILE B CA 1
ATOM 5530 C C . ILE B 1 314 ? 27.875 73.922 84.791 1.00 42.94 313 ILE B C 1
ATOM 5531 O O . ILE B 1 314 ? 27.614 75.089 85.080 1.00 42.81 313 ILE B O 1
ATOM 5536 N N . ILE B 1 315 ? 26.961 73.056 84.340 1.00 43.31 314 ILE B N 1
ATOM 5537 C CA . ILE B 1 315 ? 25.558 73.425 84.061 1.00 43.48 314 ILE B CA 1
ATOM 5538 C C . ILE B 1 315 ? 24.662 73.582 85.300 1.00 43.56 314 ILE B C 1
ATOM 5539 O O . ILE B 1 315 ? 23.945 74.575 85.402 1.00 43.40 314 ILE B O 1
ATOM 5544 N N . ALA B 1 316 ? 24.692 72.607 86.213 1.00 43.89 315 ALA B N 1
ATOM 5545 C CA . ALA B 1 316 ? 23.825 72.605 87.424 1.00 44.03 315 ALA B CA 1
ATOM 5546 C C . ALA B 1 316 ? 23.811 73.902 88.267 1.00 44.09 315 ALA B C 1
ATOM 5547 O O . ALA B 1 316 ? 22.723 74.345 88.663 1.00 43.81 315 ALA B O 1
ATOM 5549 N N . PRO B 1 317 ? 24.999 74.503 88.551 1.00 44.21 316 PRO B N 1
ATOM 5550 C CA . PRO B 1 317 ? 25.057 75.804 89.257 1.00 44.25 316 PRO B CA 1
ATOM 5551 C C . PRO B 1 317 ? 24.293 76.966 88.580 1.00 44.27 316 PRO B C 1
ATOM 5552 O O . PRO B 1 317 ? 23.839 77.881 89.275 1.00 44.32 316 PRO B O 1
ATOM 5556 N N . LYS B 1 318 ? 24.159 76.918 87.252 1.00 44.09 317 LYS B N 1
ATOM 5557 C CA . LYS B 1 318 ? 23.419 77.932 86.482 1.00 44.16 317 LYS B CA 1
ATOM 5558 C C . LYS B 1 318 ? 21.895 77.775 86.688 1.00 44.19 317 LYS B C 1
ATOM 5559 O O . LYS B 1 318 ? 21.174 78.775 86.749 1.00 43.82 317 LYS B O 1
ATOM 5565 N N . PHE B 1 319 ? 21.421 76.527 86.794 1.00 44.63 318 PHE B N 1
ATOM 5566 C CA . PHE B 1 319 ? 20.000 76.220 87.094 1.00 44.79 318 PHE B CA 1
ATOM 5567 C C . PHE B 1 319 ? 19.601 76.677 88.500 1.00 44.84 318 PHE B C 1
ATOM 5568 O O . PHE B 1 319 ? 18.529 77.260 88.677 1.00 44.48 318 PHE B O 1
ATOM 5576 N N . ARG B 1 320 ? 20.454 76.391 89.488 1.00 45.22 319 ARG B N 1
ATOM 5577 C CA . ARG B 1 320 ? 20.231 76.846 90.872 1.00 45.60 319 ARG B CA 1
ATOM 5578 C C . ARG B 1 320 ? 20.302 78.376 90.968 1.00 45.61 319 ARG B C 1
ATOM 5579 O O . ARG B 1 320 ? 19.592 78.969 91.777 1.00 45.60 319 ARG B O 1
ATOM 5587 N N . ALA B 1 321 ? 21.151 78.996 90.140 1.00 45.80 320 ALA B N 1
ATOM 5588 C CA . ALA B 1 321 ? 21.253 80.463 90.045 1.00 46.00 320 ALA B CA 1
ATOM 5589 C C . ALA B 1 321 ? 19.923 81.095 89.612 1.00 46.16 320 ALA B C 1
ATOM 5590 O O . ALA B 1 321 ? 19.556 82.159 90.116 1.00 46.39 320 ALA B O 1
ATOM 5592 N N . VAL B 1 322 ? 19.214 80.436 88.689 1.00 46.21 321 VAL B N 1
ATOM 5593 C CA . VAL B 1 322 ? 17.888 80.885 88.239 1.00 46.17 321 VAL B CA 1
ATOM 5594 C C . VAL B 1 322 ? 16.861 80.722 89.368 1.00 46.52 321 VAL B C 1
ATOM 5595 O O . VAL B 1 322 ? 16.053 81.614 89.578 1.00 46.78 321 VAL B O 1
ATOM 5599 N N . ASP B 1 323 ? 16.911 79.597 90.088 1.00 46.53 322 ASP B N 1
ATOM 5600 C CA . ASP B 1 323 ? 16.000 79.319 91.213 1.00 46.30 322 ASP B CA 1
ATOM 5601 C C . ASP B 1 323 ? 16.186 80.322 92.365 1.00 46.33 322 ASP B C 1
ATOM 5602 O O . ASP B 1 323 ? 15.221 80.940 92.802 1.00 46.15 322 ASP B O 1
ATOM 5607 N N . GLU B 1 324 ? 17.431 80.477 92.822 1.00 46.49 323 GLU B N 1
ATOM 5608 C CA . GLU B 1 324 ? 17.794 81.365 93.956 1.00 46.73 323 GLU B CA 1
ATOM 5609 C C . GLU B 1 324 ? 17.388 82.838 93.799 1.00 46.57 323 GLU B C 1
ATOM 5610 O O . GLU B 1 324 ? 16.822 83.425 94.725 1.00 46.77 323 GLU B O 1
ATOM 5616 N N . VAL B 1 325 ? 17.681 83.412 92.631 1.00 46.26 324 VAL B N 1
ATOM 5617 C CA . VAL B 1 325 ? 17.355 84.814 92.319 1.00 46.03 324 VAL B CA 1
ATOM 5618 C C . VAL B 1 325 ? 15.846 85.024 92.164 1.00 46.39 324 VAL B C 1
ATOM 5619 O O . VAL B 1 325 ? 15.270 85.929 92.774 1.00 46.65 324 VAL B O 1
ATOM 5623 N N . LEU B 1 326 ? 15.231 84.169 91.349 1.00 46.61 325 LEU B N 1
ATOM 5624 C CA . LEU B 1 326 ? 13.796 84.239 91.021 1.00 46.72 325 LEU B CA 1
ATOM 5625 C C . LEU B 1 326 ? 12.912 83.986 92.256 1.00 46.82 325 LEU B C 1
ATOM 5626 O O . LEU B 1 326 ? 11.850 84.595 92.390 1.00 47.08 325 LEU B O 1
ATOM 5631 N N . ARG B 1 327 ? 13.372 83.121 93.161 1.00 46.65 326 ARG B N 1
ATOM 5632 C CA . ARG B 1 327 ? 12.669 82.839 94.421 1.00 46.70 326 ARG B CA 1
ATOM 5633 C C . ARG B 1 327 ? 12.821 83.993 95.424 1.00 45.56 326 ARG B C 1
ATOM 5634 O O . ARG B 1 327 ? 11.860 84.345 96.104 1.00 45.31 326 ARG B O 1
ATOM 5642 N N . ALA B 1 328 ? 14.024 84.561 95.514 1.00 44.88 327 ALA B N 1
ATOM 5643 C CA . ALA B 1 328 ? 14.305 85.691 96.414 1.00 44.56 327 ALA B CA 1
ATOM 5644 C C . ALA B 1 328 ? 13.590 86.998 96.022 1.00 44.76 327 ALA B C 1
ATOM 5645 O O . ALA B 1 328 ? 13.243 87.787 96.906 1.00 44.86 327 ALA B O 1
ATOM 5647 N N . GLU B 1 329 ? 13.375 87.218 94.718 1.00 44.69 328 GLU B N 1
ATOM 5648 C CA . GLU B 1 329 ? 12.709 88.432 94.200 1.00 44.54 328 GLU B CA 1
ATOM 5649 C C . GLU B 1 329 ? 11.191 88.311 93.983 1.00 44.43 328 GLU B C 1
ATOM 5650 O O . GLU B 1 329 ? 10.493 89.329 94.061 1.00 44.31 328 GLU B O 1
ATOM 5656 N N . LEU B 1 330 ? 10.693 87.102 93.694 1.00 44.28 329 LEU B N 1
ATOM 5657 C CA . LEU B 1 330 ? 9.247 86.846 93.482 1.00 44.07 329 LEU B CA 1
ATOM 5658 C C . LEU B 1 330 ? 8.550 86.062 94.606 1.00 44.22 329 LEU B C 1
ATOM 5659 O O . LEU B 1 330 ? 7.317 85.986 94.618 1.00 44.29 329 LEU B O 1
ATOM 5664 N N . GLY B 1 331 ? 9.315 85.467 95.523 1.00 44.50 330 GLY B N 1
ATOM 5665 C CA . GLY B 1 331 ? 8.754 84.672 96.613 1.00 44.92 330 GLY B CA 1
ATOM 5666 C C . GLY B 1 331 ? 8.380 83.251 96.205 1.00 45.51 330 GLY B C 1
ATOM 5667 O O . GLY B 1 331 ? 8.413 82.891 95.016 1.00 45.18 330 GLY B O 1
ATOM 5668 N N . GLU B 1 332 ? 8.023 82.453 97.213 1.00 46.02 331 GLU B N 1
ATOM 5669 C CA . GLU B 1 332 ? 7.638 81.043 97.048 1.00 46.71 331 GLU B CA 1
ATOM 5670 C C . GLU B 1 332 ? 6.121 80.803 96.927 1.00 46.46 331 GLU B C 1
ATOM 5671 O O . GLU B 1 332 ? 5.706 79.710 96.523 1.00 46.63 331 GLU B O 1
ATOM 5677 N N . GLY B 1 333 ? 5.306 81.802 97.272 1.00 46.15 332 GLY B N 1
ATOM 5678 C CA . GLY B 1 333 ? 3.848 81.695 97.185 1.00 46.03 332 GLY B CA 1
ATOM 5679 C C . GLY B 1 333 ? 3.242 81.692 95.788 1.00 45.94 332 GLY B C 1
ATOM 5680 O O . GLY B 1 333 ? 2.076 81.323 95.636 1.00 46.39 332 GLY B O 1
ATOM 5681 N N . GLY B 1 334 ? 4.011 82.102 94.776 1.00 45.36 333 GLY B N 1
ATOM 5682 C CA . GLY B 1 334 ? 3.535 82.162 93.391 1.00 45.32 333 GLY B CA 1
ATOM 5683 C C . GLY B 1 334 ? 2.650 83.366 93.104 1.00 45.38 333 GLY B C 1
ATOM 5684 O O . GLY B 1 334 ? 1.707 83.261 92.318 1.00 45.49 333 GLY B O 1
ATOM 5685 N N . GLU B 1 335 ? 2.992 84.510 93.706 1.00 45.41 334 GLU B N 1
ATOM 5686 C CA A GLU B 1 335 ? 2.223 85.751 93.547 0.50 45.36 334 GLU B CA 1
ATOM 5687 C CA B GLU B 1 335 ? 2.228 85.755 93.553 0.50 45.23 334 GLU B CA 1
ATOM 5688 C C . GLU B 1 335 ? 2.418 86.341 92.150 1.00 45.27 334 GLU B C 1
ATOM 5689 O O . GLU B 1 335 ? 1.445 86.708 91.487 1.00 45.15 334 GLU B O 1
ATOM 5700 N N . TYR B 1 336 ? 3.678 86.419 91.718 1.00 45.26 335 TYR B N 1
ATOM 5701 C CA . TYR B 1 336 ? 4.068 86.974 90.413 1.00 44.97 335 TYR B CA 1
ATOM 5702 C C . TYR B 1 336 ? 4.298 85.904 89.347 1.00 45.14 335 TYR B C 1
ATOM 5703 O O . TYR B 1 336 ? 3.982 86.140 88.178 1.00 45.49 335 TYR B O 1
ATOM 5712 N N . ALA B 1 337 ? 4.851 84.751 89.740 1.00 45.15 336 ALA B N 1
ATOM 5713 C CA . ALA B 1 337 ? 5.102 83.640 88.809 1.00 45.23 336 ALA B CA 1
ATOM 5714 C C . ALA B 1 337 ? 5.439 82.313 89.497 1.00 45.37 336 ALA B C 1
ATOM 5715 O O . ALA B 1 337 ? 5.875 82.301 90.645 1.00 45.67 336 ALA B O 1
ATOM 5717 N N . THR B 1 338 ? 5.193 81.212 88.785 1.00 45.39 337 THR B N 1
ATOM 5718 C CA . THR B 1 338 ? 5.594 79.853 89.191 1.00 45.48 337 THR B CA 1
ATOM 5719 C C . THR B 1 338 ? 6.623 79.391 88.153 1.00 45.64 337 THR B C 1
ATOM 5720 O O . THR B 1 338 ? 6.661 79.922 87.031 1.00 45.44 337 THR B O 1
ATOM 5724 N N . TRP B 1 339 ? 7.478 78.440 88.530 1.00 45.87 338 TRP B N 1
ATOM 5725 C CA . TRP B 1 339 ? 8.508 77.917 87.608 1.00 46.07 338 TRP B CA 1
ATOM 5726 C C . TRP B 1 339 ? 9.010 76.519 88.000 1.00 45.70 338 TRP B C 1
ATOM 5727 O O . TRP B 1 339 ? 8.955 76.138 89.170 1.00 45.16 338 TRP B O 1
ATOM 5738 N N . THR B 1 340 ? 9.512 75.782 87.009 1.00 46.10 339 THR B N 1
ATOM 5739 C CA . THR B 1 340 ? 10.034 74.417 87.213 1.00 46.06 339 THR B CA 1
ATOM 5740 C C . THR B 1 340 ? 11.452 74.422 87.797 1.00 46.26 339 THR B C 1
ATOM 5741 O O . THR B 1 340 ? 12.212 75.369 87.593 1.00 46.67 339 THR B O 1
ATOM 5745 N N . LEU B 1 341 ? 11.787 73.358 88.523 1.00 46.21 340 LEU B N 1
ATOM 5746 C CA . LEU B 1 341 ? 13.125 73.142 89.091 1.00 46.38 340 LEU B CA 1
ATOM 5747 C C . LEU B 1 341 ? 13.524 71.735 88.611 1.00 46.55 340 LEU B C 1
ATOM 5748 O O . LEU B 1 341 ? 13.566 70.789 89.409 1.00 46.55 340 LEU B O 1
ATOM 5750 N N . PRO B 1 342 ? 13.808 71.593 87.294 1.00 46.62 341 PRO B N 1
ATOM 5751 C CA . PRO B 1 342 ? 14.080 70.281 86.716 1.00 46.59 341 PRO B CA 1
ATOM 5752 C C . PRO B 1 342 ? 15.405 69.668 87.153 1.00 46.83 341 PRO B C 1
ATOM 5753 O O . PRO B 1 342 ? 16.371 70.391 87.409 1.00 46.89 341 PRO B O 1
ATOM 5757 N N . LYS B 1 343 ? 15.429 68.336 87.194 1.00 46.93 342 LYS B N 1
ATOM 5758 C CA . LYS B 1 343 ? 16.599 67.559 87.620 1.00 47.13 342 LYS B CA 1
ATOM 5759 C C . LYS B 1 343 ? 17.531 67.172 86.447 1.00 46.63 342 LYS B C 1
ATOM 5760 O O . LYS B 1 343 ? 18.519 66.463 86.650 1.00 46.55 342 LYS B O 1
ATOM 5766 N N . GLY B 1 344 ? 17.210 67.640 85.237 1.00 46.23 343 GLY B N 1
ATOM 5767 C CA . GLY B 1 344 ? 18.014 67.407 84.031 1.00 45.94 343 GLY B CA 1
ATOM 5768 C C . GLY B 1 344 ? 17.577 68.297 82.870 1.00 45.48 343 GLY B C 1
ATOM 5769 O O . GLY B 1 344 ? 16.700 69.155 83.032 1.00 45.51 343 GLY B O 1
ATOM 5770 N N . GLY B 1 345 ? 18.187 68.100 81.706 1.00 45.12 344 GLY B N 1
ATOM 5771 C CA . GLY B 1 345 ? 17.857 68.881 80.508 1.00 45.11 344 GLY B CA 1
ATOM 5772 C C . GLY B 1 345 ? 18.497 70.262 80.461 1.00 45.09 344 GLY B C 1
ATOM 5773 O O . GLY B 1 345 ? 19.290 70.620 81.336 1.00 44.97 344 GLY B O 1
ATOM 5774 N N . TYR B 1 346 ? 18.113 71.036 79.440 1.00 45.00 345 TYR B N 1
ATOM 5775 C CA . TYR B 1 346 ? 18.678 72.370 79.134 1.00 44.55 345 TYR B CA 1
ATOM 5776 C C . TYR B 1 346 ? 17.788 73.598 79.368 1.00 44.12 345 TYR B C 1
ATOM 5777 O O . TYR B 1 346 ? 18.264 74.720 79.161 1.00 44.11 345 TYR B O 1
ATOM 5786 N N . PHE B 1 347 ? 16.547 73.416 79.838 1.00 43.86 346 PHE B N 1
ATOM 5787 C CA . PHE B 1 347 ? 15.602 74.543 80.004 1.00 43.75 346 PHE B CA 1
ATOM 5788 C C . PHE B 1 347 ? 14.837 74.604 81.328 1.00 43.63 346 PHE B C 1
ATOM 5789 O O . PHE B 1 347 ? 14.769 73.626 82.066 1.00 43.34 346 PHE B O 1
ATOM 5797 N N . ILE B 1 348 ? 14.292 75.792 81.605 1.00 44.02 347 ILE B N 1
ATOM 5798 C CA . ILE B 1 348 ? 13.438 76.072 82.766 1.00 44.28 347 ILE B CA 1
ATOM 5799 C C . ILE B 1 348 ? 12.168 76.749 82.21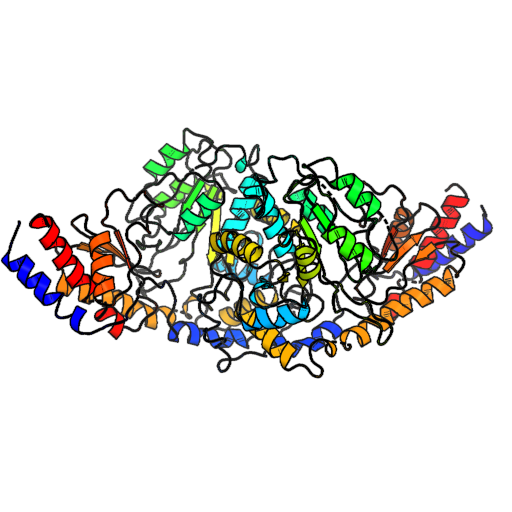9 1.00 44.53 347 ILE B C 1
ATOM 5800 O O . ILE B 1 348 ? 12.264 77.718 81.457 1.00 44.36 347 ILE B O 1
ATOM 5805 N N . SER B 1 349 ? 11.000 76.220 82.596 1.00 44.92 348 SER B N 1
ATOM 5806 C CA . SER B 1 349 ? 9.693 76.736 82.163 1.00 44.91 348 SER B CA 1
ATOM 5807 C C . SER B 1 349 ? 9.132 77.627 83.268 1.00 44.89 348 SER B C 1
ATOM 5808 O O . SER B 1 349 ? 8.910 77.143 84.383 1.00 45.34 348 SER B O 1
ATOM 5811 N N . LEU B 1 350 ? 8.930 78.913 82.957 1.00 44.53 349 LEU B N 1
ATOM 5812 C CA . LEU B 1 350 ? 8.391 79.913 83.889 1.00 44.40 349 LEU B CA 1
ATOM 5813 C C . LEU B 1 350 ? 7.024 80.365 83.402 1.00 44.25 349 LEU B C 1
ATOM 5814 O O . LEU B 1 350 ? 6.897 80.810 82.260 1.00 44.38 349 LEU B O 1
ATOM 5819 N N . ASP B 1 351 ? 6.019 80.254 84.271 1.00 44.22 350 ASP B N 1
ATOM 5820 C CA . ASP B 1 351 ? 4.650 80.686 83.990 1.00 44.37 350 ASP B CA 1
ATOM 5821 C C . ASP B 1 351 ? 4.356 81.905 84.852 1.00 44.24 350 ASP B C 1
ATOM 5822 O O . ASP B 1 351 ? 4.359 81.803 86.085 1.00 44.72 350 ASP B O 1
ATOM 5827 N N . THR B 1 352 ? 4.114 83.053 84.214 1.00 43.74 351 THR B N 1
ATOM 5828 C CA . THR B 1 352 ? 3.773 84.281 84.944 1.00 43.75 351 THR B CA 1
ATOM 5829 C C . THR B 1 352 ? 2.341 84.114 85.477 1.00 43.49 351 THR B C 1
ATOM 5830 O O . THR B 1 352 ? 1.528 83.451 84.837 1.00 43.59 351 THR B O 1
ATOM 5834 N N . ALA B 1 353 ? 2.060 84.681 86.652 1.00 43.24 352 ALA B N 1
ATOM 5835 C CA . ALA B 1 353 ? 0.741 84.567 87.310 1.00 42.49 352 ALA B CA 1
ATOM 5836 C C . ALA B 1 353 ? -0.381 85.178 86.472 1.00 42.39 352 ALA B C 1
ATOM 5837 O O . ALA B 1 353 ? -1.410 84.541 86.260 1.00 41.99 352 ALA B O 1
ATOM 5839 N N . GLU B 1 354 ? -0.151 86.403 85.995 1.00 42.83 353 GLU B N 1
ATOM 5840 C CA . GLU B 1 354 ? -1.092 87.150 85.146 1.00 43.07 353 GLU B CA 1
ATOM 5841 C C . GLU B 1 354 ? -0.685 86.995 83.667 1.00 43.08 353 GLU B C 1
ATOM 5842 O O . GLU B 1 354 ? 0.475 86.658 83.391 1.00 42.88 353 GLU B O 1
ATOM 5848 N N . PRO B 1 355 ? -1.618 87.253 82.711 1.00 43.11 354 PRO B N 1
ATOM 5849 C CA . PRO B 1 355 ? -1.293 87.083 81.291 1.00 43.41 354 PRO B CA 1
ATOM 5850 C C . PRO B 1 355 ? -0.492 88.286 80.774 1.00 43.69 354 PRO B C 1
ATOM 5851 O O . PRO B 1 355 ? -1.028 89.167 80.090 1.00 43.82 354 PRO B O 1
ATOM 5855 N N . VAL B 1 356 ? 0.796 88.292 81.128 1.00 43.93 355 VAL B N 1
ATOM 5856 C CA . VAL B 1 356 ? 1.746 89.374 80.816 1.00 44.01 355 VAL B CA 1
ATOM 5857 C C . VAL B 1 356 ? 3.114 88.857 80.305 1.00 43.93 355 VAL B C 1
ATOM 5858 O O . VAL B 1 356 ? 4.121 89.566 80.407 1.00 43.61 355 VAL B O 1
ATOM 5862 N N . ALA B 1 357 ? 3.135 87.649 79.724 1.00 44.28 356 ALA B N 1
ATOM 5863 C CA . ALA B 1 357 ? 4.376 87.007 79.231 1.00 44.33 356 ALA B CA 1
ATOM 5864 C C . ALA B 1 357 ? 5.053 87.802 78.116 1.00 44.15 356 ALA B C 1
ATOM 5865 O O . ALA B 1 357 ? 6.272 88.005 78.157 1.00 43.98 356 ALA B O 1
ATOM 5867 N N . ASP B 1 358 ? 4.258 88.233 77.132 1.00 44.00 357 ASP B N 1
ATOM 5868 C CA . ASP B 1 358 ? 4.751 89.074 76.020 1.00 44.10 357 ASP B CA 1
ATOM 5869 C C . ASP B 1 358 ? 5.287 90.433 76.494 1.00 44.05 357 ASP B C 1
ATOM 5870 O O . ASP B 1 358 ? 6.254 90.942 75.925 1.00 44.13 357 ASP B O 1
ATOM 5875 N N . ARG B 1 359 ? 4.658 91.002 77.528 1.00 44.08 358 ARG B N 1
ATOM 5876 C CA . ARG B 1 359 ? 5.100 92.265 78.135 1.00 44.03 358 ARG B CA 1
ATOM 5877 C C . ARG B 1 359 ? 6.448 92.111 78.847 1.00 43.94 358 ARG B C 1
ATOM 5878 O O . ARG B 1 359 ? 7.268 93.035 78.801 1.00 43.47 358 ARG B O 1
ATOM 5886 N N . VAL B 1 360 ? 6.656 90.964 79.508 1.00 44.02 359 VAL B N 1
ATOM 5887 C CA . VAL B 1 360 ? 7.918 90.665 80.214 1.00 44.28 359 VAL B CA 1
ATOM 5888 C C . VAL B 1 360 ? 9.113 90.606 79.248 1.00 44.45 359 VAL B C 1
ATOM 5889 O O . VAL B 1 360 ? 10.192 91.109 79.575 1.00 44.51 359 VAL B O 1
ATOM 5893 N N . VAL B 1 361 ? 8.906 90.020 78.066 1.00 44.84 360 VAL B N 1
ATOM 5894 C CA . VAL B 1 361 ? 9.964 89.909 77.044 1.00 44.80 360 VAL B CA 1
ATOM 5895 C C . VAL B 1 361 ? 10.309 91.283 76.446 1.00 45.16 360 VAL B C 1
ATOM 5896 O O . VAL B 1 361 ? 11.495 91.585 76.256 1.00 45.35 360 VAL B O 1
ATOM 5900 N N . LYS B 1 362 ? 9.284 92.099 76.164 1.00 45.49 361 LYS B N 1
ATOM 5901 C CA . LYS B 1 362 ? 9.472 93.466 75.631 1.00 45.61 361 LYS B CA 1
ATOM 5902 C C . LYS B 1 362 ? 10.162 94.373 76.657 1.00 45.31 361 LYS B C 1
ATOM 5903 O O . LYS B 1 362 ? 11.022 95.174 76.280 1.00 45.26 361 LYS B O 1
ATOM 5909 N N . LEU B 1 363 ? 9.780 94.244 77.934 1.00 45.30 362 LEU B N 1
ATOM 5910 C CA . LEU B 1 363 ? 10.424 94.979 79.041 1.00 45.34 362 LEU B CA 1
ATOM 5911 C C . LEU B 1 363 ? 11.879 94.529 79.226 1.00 45.58 362 LEU B C 1
ATOM 5912 O O . LEU B 1 363 ? 12.772 95.367 79.354 1.00 45.83 362 LEU B O 1
ATOM 5917 N N . ALA B 1 364 ? 12.096 93.210 79.231 1.00 45.89 363 ALA B N 1
ATOM 5918 C CA . ALA B 1 364 ? 13.435 92.612 79.366 1.00 46.00 363 ALA B CA 1
ATOM 5919 C C . ALA B 1 364 ? 14.391 93.047 78.250 1.00 46.41 363 ALA B C 1
ATOM 5920 O O . ALA B 1 364 ? 15.563 93.319 78.531 1.00 46.60 363 ALA B O 1
ATOM 5922 N N . GLU B 1 365 ? 13.882 93.121 77.010 1.00 46.74 364 GLU B N 1
ATOM 5923 C CA . GLU B 1 365 ? 14.664 93.561 75.831 1.00 46.61 364 GLU B CA 1
ATOM 5924 C C . GLU B 1 365 ? 15.181 94.988 76.019 1.00 46.13 364 GLU B C 1
ATOM 5925 O O . GLU B 1 365 ? 16.362 95.245 75.790 1.00 46.36 364 GLU B O 1
ATOM 5931 N N . ALA B 1 366 ? 14.298 95.898 76.430 1.00 45.75 365 ALA B N 1
ATOM 5932 C CA . ALA B 1 366 ? 14.674 97.294 76.708 1.00 45.72 365 ALA B CA 1
ATOM 5933 C C . ALA B 1 366 ? 15.702 97.422 77.853 1.00 45.93 365 ALA B C 1
ATOM 5934 O O . ALA B 1 366 ? 16.481 98.378 77.871 1.00 46.04 365 ALA B O 1
ATOM 5936 N N . ALA B 1 367 ? 15.686 96.475 78.799 1.00 45.96 366 ALA B N 1
ATOM 5937 C CA . ALA B 1 367 ? 16.662 96.428 79.907 1.00 45.94 366 ALA B CA 1
ATOM 5938 C C . ALA B 1 367 ? 18.011 95.787 79.516 1.00 45.62 366 ALA B C 1
ATOM 5939 O O . ALA B 1 367 ? 18.988 95.925 80.259 1.00 45.51 366 ALA B O 1
ATOM 5941 N N . GLY B 1 368 ? 18.055 95.096 78.372 1.00 45.47 367 GLY B N 1
ATOM 5942 C CA . GLY B 1 368 ? 19.262 94.430 77.855 1.00 45.63 367 GLY B CA 1
ATOM 5943 C C . GLY B 1 368 ? 19.366 92.942 78.179 1.00 45.67 367 GLY B C 1
ATOM 5944 O O . GLY B 1 368 ? 20.474 92.426 78.379 1.00 45.75 367 GLY B O 1
ATOM 5945 N N . VAL B 1 369 ? 18.217 92.258 78.211 1.00 45.29 368 VAL B N 1
ATOM 5946 C CA . VAL B 1 369 ? 18.123 90.823 78.513 1.00 44.69 368 VAL B CA 1
ATOM 5947 C C . VAL B 1 369 ? 17.261 90.167 77.432 1.00 44.42 368 VAL B C 1
ATOM 5948 O O . VAL B 1 369 ? 16.050 90.402 77.383 1.00 44.49 368 VAL B O 1
ATOM 5952 N N . SER B 1 370 ? 17.890 89.374 76.559 1.00 44.22 369 SER B N 1
ATOM 5953 C CA . SER B 1 370 ? 17.182 88.669 75.481 1.00 43.92 369 SER B CA 1
ATOM 5954 C C . SER B 1 370 ? 16.535 87.398 76.018 1.00 43.52 369 SER B C 1
ATOM 5955 O O . SER B 1 370 ? 17.239 86.492 76.474 1.00 43.39 369 SER B O 1
ATOM 5958 N N . LEU B 1 371 ? 15.202 87.357 75.981 1.00 43.20 370 LEU B N 1
ATOM 5959 C CA . LEU B 1 371 ? 14.414 86.191 76.386 1.00 43.01 370 LEU B CA 1
ATOM 5960 C C . LEU B 1 371 ? 13.751 85.586 75.154 1.00 43.27 370 LEU B C 1
ATOM 5961 O O . LEU B 1 371 ? 13.598 86.264 74.130 1.00 43.72 370 LEU B O 1
ATOM 5966 N N . THR B 1 372 ? 13.361 84.313 75.257 1.00 43.32 371 THR B N 1
ATOM 5967 C CA . THR B 1 372 ? 12.666 83.619 74.172 1.00 43.20 371 THR B CA 1
ATOM 5968 C C . THR B 1 372 ? 11.320 84.324 73.974 1.00 43.44 371 THR B C 1
ATOM 5969 O O . THR B 1 372 ? 10.667 84.651 74.972 1.00 43.48 371 THR B O 1
ATOM 5973 N N . PRO B 1 373 ? 10.915 84.597 72.709 1.00 43.78 372 PRO B N 1
ATOM 5974 C CA . PRO B 1 373 ? 9.630 85.281 72.488 1.00 43.98 372 PRO B CA 1
ATOM 5975 C C . PRO B 1 373 ? 8.426 84.577 73.126 1.00 44.09 372 PRO B C 1
ATOM 5976 O O . PRO B 1 373 ? 8.411 83.343 73.195 1.00 44.24 372 PRO B O 1
ATOM 5980 N N . ALA B 1 374 ? 7.458 85.358 73.612 1.00 44.33 373 ALA B N 1
ATOM 5981 C CA . ALA B 1 374 ? 6.229 84.800 74.204 1.00 44.37 373 ALA B CA 1
ATOM 5982 C C . ALA B 1 374 ? 5.437 84.100 73.098 1.00 44.47 373 ALA B C 1
ATOM 5983 O O . ALA B 1 374 ? 5.311 84.639 71.997 1.00 45.09 373 ALA B O 1
ATOM 5985 N N . GLY B 1 375 ? 4.933 82.903 73.390 1.00 44.51 374 GLY B N 1
ATOM 5986 C CA . GLY B 1 375 ? 4.231 82.072 72.406 1.00 44.43 374 GLY B CA 1
ATOM 5987 C C . GLY B 1 375 ? 5.116 81.089 71.650 1.00 44.39 374 GLY B C 1
ATOM 5988 O O . GLY B 1 375 ? 4.600 80.342 70.815 1.00 44.35 374 GLY B O 1
ATOM 5989 N N . ALA B 1 376 ? 6.426 81.075 71.939 1.00 44.34 375 ALA B N 1
ATOM 5990 C CA . ALA B 1 376 ? 7.385 80.159 71.290 1.00 44.43 375 ALA B CA 1
ATOM 5991 C C . ALA B 1 376 ? 7.161 78.702 71.693 1.00 44.91 375 ALA B C 1
ATOM 5992 O O . ALA B 1 376 ? 7.276 77.811 70.852 1.00 45.35 375 ALA B O 1
ATOM 5994 N N . THR B 1 377 ? 6.816 78.468 72.962 1.00 44.92 376 THR B N 1
ATOM 5995 C CA . THR B 1 377 ? 6.558 77.109 73.468 1.00 45.23 376 THR B CA 1
ATOM 5996 C C . THR B 1 377 ? 5.234 76.459 72.989 1.00 45.67 376 THR B C 1
ATOM 5997 O O . THR B 1 377 ? 5.008 75.273 73.261 1.00 45.65 376 THR B O 1
ATOM 6001 N N . TYR B 1 378 ? 4.370 77.229 72.316 1.00 45.85 377 TYR B N 1
ATOM 6002 C CA . TYR B 1 378 ? 3.125 76.739 71.699 1.00 46.16 377 TYR B CA 1
ATOM 6003 C C . TYR B 1 378 ? 3.257 76.884 70.172 1.00 46.58 377 TYR B C 1
ATOM 6004 O O . TYR B 1 378 ? 4.178 77.571 69.702 1.00 46.79 377 TYR B O 1
ATOM 6013 N N . PRO B 1 379 ? 2.375 76.214 69.384 1.00 46.80 378 PRO B N 1
ATOM 6014 C CA . PRO B 1 379 ? 2.389 76.411 67.919 1.00 46.91 378 PRO B CA 1
ATOM 6015 C C . PRO B 1 379 ? 2.106 77.872 67.539 1.00 47.14 378 PRO B C 1
ATOM 6016 O O . PRO B 1 379 ? 1.334 78.534 68.239 1.00 47.45 378 PRO B O 1
ATOM 6020 N N . ALA B 1 380 ? 2.729 78.348 66.457 1.00 47.09 379 ALA B N 1
ATOM 6021 C CA . ALA B 1 380 ? 2.635 79.757 66.007 1.00 47.11 379 ALA B CA 1
ATOM 6022 C C . ALA B 1 380 ? 1.215 80.328 66.037 1.00 47.29 379 ALA B C 1
ATOM 6023 O O . ALA B 1 380 ? 0.328 79.807 65.363 1.00 47.31 379 ALA B O 1
ATOM 6025 N N . GLY B 1 381 ? 1.015 81.370 66.848 1.00 47.63 380 GLY B N 1
ATOM 6026 C CA . GLY B 1 381 ? -0.289 82.018 67.021 1.00 47.72 380 GLY B CA 1
ATOM 6027 C C . GLY B 1 381 ? -1.359 81.202 67.743 1.00 47.92 380 GLY B C 1
ATOM 6028 O O . GLY B 1 381 ? -2.551 81.472 67.558 1.00 48.11 380 GLY B O 1
ATOM 6029 N N . GLN B 1 382 ? -0.945 80.232 68.571 1.00 47.90 381 GLN B N 1
ATOM 6030 C CA . GLN B 1 382 ? -1.863 79.342 69.317 1.00 47.74 381 GLN B CA 1
ATOM 6031 C C . GLN B 1 382 ? -1.450 79.181 70.800 1.00 47.42 381 GLN B C 1
ATOM 6032 O O . GLN B 1 382 ? -1.420 78.061 71.330 1.00 47.51 381 GLN B O 1
ATOM 6038 N N . ASP B 1 383 ? -1.121 80.304 71.446 1.00 47.04 382 ASP B N 1
ATOM 6039 C CA . ASP B 1 383 ? -0.790 80.357 72.878 1.00 46.69 382 ASP B CA 1
ATOM 6040 C C . ASP B 1 383 ? -2.043 80.962 73.520 1.00 46.30 382 ASP B C 1
ATOM 6041 O O . ASP B 1 383 ? -2.222 82.177 73.456 1.00 46.42 382 ASP B O 1
ATOM 6046 N N . PRO B 1 384 ? -2.906 80.127 74.143 1.00 46.05 383 PRO B N 1
ATOM 6047 C CA . PRO B 1 384 ? -4.141 80.671 74.729 1.00 46.04 383 PRO B CA 1
ATOM 6048 C C . PRO B 1 384 ? -4.006 81.439 76.057 1.00 45.73 383 PRO B C 1
ATOM 6049 O O . PRO B 1 384 ? -4.948 82.145 76.418 1.00 45.85 383 PRO B O 1
ATOM 6053 N N . HIS B 1 385 ? -2.860 81.340 76.740 1.00 45.48 384 HIS B N 1
ATOM 6054 C CA . HIS B 1 385 ? -2.670 81.928 78.077 1.00 45.52 384 HIS B CA 1
ATOM 6055 C C . HIS B 1 385 ? -1.832 83.205 78.162 1.00 45.51 384 HIS B C 1
ATOM 6056 O O . HIS B 1 385 ? -2.169 84.086 78.957 1.00 45.83 384 HIS B O 1
ATOM 6063 N N . ASN B 1 386 ? -0.760 83.298 77.365 1.00 45.39 385 ASN B N 1
ATOM 6064 C CA . ASN B 1 386 ? 0.208 84.427 77.392 1.00 45.15 385 ASN B CA 1
ATOM 6065 C C . ASN B 1 386 ? 0.897 84.498 78.775 1.00 45.07 385 ASN B C 1
ATOM 6066 O O . ASN B 1 386 ? 1.013 85.562 79.382 1.00 44.90 385 ASN B O 1
ATOM 6071 N N . ARG B 1 387 ? 1.333 83.328 79.252 1.00 45.49 386 ARG B N 1
ATOM 6072 C CA . ARG B 1 387 ? 1.988 83.155 80.558 1.00 46.17 386 ARG B CA 1
ATOM 6073 C C . ARG B 1 387 ? 3.351 82.455 80.491 1.00 46.02 386 ARG B C 1
ATOM 6074 O O . ARG B 1 387 ? 4.270 82.849 81.211 1.00 46.25 386 ARG B O 1
ATOM 6082 N N . ASN B 1 388 ? 3.479 81.419 79.655 1.00 45.97 387 ASN B N 1
ATOM 6083 C CA . ASN B 1 388 ? 4.723 80.642 79.563 1.00 45.79 387 ASN B CA 1
ATOM 6084 C C . ASN B 1 388 ? 5.894 81.378 78.890 1.00 45.57 387 ASN B C 1
ATOM 6085 O O . ASN B 1 388 ? 5.708 82.069 77.882 1.00 45.62 387 ASN B O 1
ATOM 6090 N N . LEU B 1 389 ? 7.084 81.215 79.478 1.00 45.22 388 LEU B N 1
ATOM 6091 C CA . LEU B 1 389 ? 8.349 81.766 78.976 1.00 44.77 388 LEU B CA 1
ATOM 6092 C C . LEU B 1 389 ? 9.431 80.698 79.139 1.00 45.00 388 LEU B C 1
ATOM 6093 O O . LEU B 1 389 ? 9.559 80.115 80.229 1.00 45.28 388 LEU B O 1
ATOM 6098 N N . ARG B 1 390 ? 10.190 80.440 78.071 1.00 44.47 389 ARG B N 1
ATOM 6099 C CA . ARG B 1 390 ? 11.298 79.484 78.112 1.00 44.21 389 ARG B CA 1
ATOM 6100 C C . ARG B 1 390 ? 12.570 80.237 78.509 1.00 43.67 389 ARG B C 1
ATOM 6101 O O . ARG B 1 390 ? 12.824 81.339 78.013 1.00 43.34 389 ARG B O 1
ATOM 6109 N N . LEU B 1 391 ? 13.352 79.629 79.403 1.00 43.42 390 LEU B N 1
ATOM 6110 C CA . LEU B 1 391 ? 14.623 80.175 79.884 1.00 43.05 390 LEU B CA 1
ATOM 6111 C C . LEU B 1 391 ? 15.711 79.125 79.633 1.00 43.17 390 LEU B C 1
ATOM 6112 O O . LEU B 1 391 ? 15.535 77.967 80.017 1.00 43.18 390 LEU B O 1
ATOM 6117 N N . ALA B 1 392 ? 16.802 79.532 78.976 1.00 43.22 391 ALA B N 1
ATOM 6118 C CA . ALA B 1 392 ? 17.936 78.660 78.639 1.00 43.60 391 ALA B CA 1
ATOM 6119 C C . ALA B 1 392 ? 19.164 79.107 79.451 1.00 44.03 391 ALA B C 1
ATOM 6120 O O . ALA B 1 392 ? 19.969 79.907 78.959 1.00 44.48 391 ALA B O 1
ATOM 6122 N N . PRO B 1 393 ? 19.314 78.601 80.697 1.00 44.17 392 PRO B N 1
ATOM 6123 C CA . PRO B 1 393 ? 20.426 79.020 81.560 1.00 44.46 392 PRO B CA 1
ATOM 6124 C C . PRO B 1 393 ? 21.808 78.376 81.323 1.00 44.77 392 PRO B C 1
ATOM 6125 O O . PRO B 1 393 ? 22.763 78.786 81.987 1.00 45.28 392 PRO B O 1
ATOM 6129 N N . THR B 1 394 ? 21.926 77.416 80.403 1.00 44.49 393 THR B N 1
ATOM 6130 C CA . THR B 1 394 ? 23.186 76.679 80.198 1.00 44.51 393 THR B CA 1
ATOM 6131 C C . THR B 1 394 ? 24.375 77.457 79.618 1.00 44.86 393 THR B C 1
ATOM 6132 O O . THR B 1 394 ? 25.518 77.201 80.019 1.00 44.65 393 THR B O 1
ATOM 6136 N N . ARG B 1 395 ? 24.112 78.399 78.707 1.00 45.30 394 ARG B N 1
ATOM 6137 C CA . ARG B 1 395 ? 25.188 79.116 77.983 1.00 45.49 394 ARG B CA 1
ATOM 6138 C C . ARG B 1 395 ? 26.066 80.100 78.795 1.00 45.62 394 ARG B C 1
ATOM 6139 O O . ARG B 1 395 ? 27.268 79.851 78.930 1.00 45.65 394 ARG B O 1
ATOM 6147 N N . PRO B 1 396 ? 25.487 81.200 79.332 1.00 45.79 395 PRO B N 1
ATOM 6148 C CA . PRO B 1 396 ? 26.328 82.197 80.021 1.00 45.89 395 PRO B CA 1
ATOM 6149 C C . PRO B 1 396 ? 26.853 81.752 81.400 1.00 45.98 395 PRO B C 1
ATOM 6150 O O . PRO B 1 396 ? 26.398 80.725 81.910 1.00 45.85 395 PRO B O 1
ATOM 6154 N N . PRO B 1 397 ? 27.809 82.511 81.999 1.00 46.03 396 PRO B N 1
ATOM 6155 C CA . PRO B 1 397 ? 28.308 82.150 83.341 1.00 46.01 396 PRO B CA 1
ATOM 6156 C C . PRO B 1 397 ? 27.272 82.360 84.451 1.00 45.88 396 PRO B C 1
ATOM 6157 O O . PRO B 1 397 ? 26.237 82.995 84.220 1.00 45.99 396 PRO B O 1
ATOM 6161 N N . VAL B 1 398 ? 27.575 81.846 85.645 1.00 45.94 397 VAL B N 1
ATOM 6162 C CA . VAL B 1 398 ? 26.679 81.952 86.822 1.00 45.91 397 VAL B CA 1
ATOM 6163 C C . VAL B 1 398 ? 26.394 83.420 87.232 1.00 46.15 397 VAL B C 1
ATOM 6164 O O . VAL B 1 398 ? 25.283 83.729 87.671 1.00 46.29 397 VAL B O 1
ATOM 6168 N N . GLU B 1 399 ? 27.373 84.310 87.030 1.00 46.24 398 GLU B N 1
ATOM 6169 C CA . GLU B 1 399 ? 27.247 85.740 87.367 1.00 46.25 398 GLU B CA 1
ATOM 6170 C C . GLU B 1 399 ? 26.227 86.428 86.449 1.00 46.26 398 GLU B C 1
ATOM 6171 O O . GLU B 1 399 ? 25.347 87.138 86.936 1.00 46.63 398 GLU B O 1
ATOM 6177 N N . GLU B 1 400 ? 26.349 86.204 85.135 1.00 46.07 399 GLU B N 1
ATOM 6178 C CA . GLU B 1 400 ? 25.422 86.776 84.136 1.00 45.69 399 GLU B CA 1
ATOM 6179 C C . GLU B 1 400 ? 23.994 86.234 84.238 1.00 45.45 399 GLU B C 1
ATOM 6180 O O . GLU B 1 400 ? 23.045 86.972 83.952 1.00 45.36 399 GLU B O 1
ATOM 6186 N N . VAL B 1 401 ? 23.850 84.956 84.609 1.00 45.46 400 VAL B N 1
ATOM 6187 C CA . VAL B 1 401 ? 22.526 84.333 84.805 1.00 45.33 400 VAL B CA 1
ATOM 6188 C C . VAL B 1 401 ? 21.804 85.016 85.972 1.00 45.18 400 VAL B C 1
ATOM 6189 O O . VAL B 1 401 ? 20.636 85.370 85.830 1.00 45.12 400 VAL B O 1
ATOM 6193 N N . ARG B 1 402 ? 22.505 85.209 87.099 1.00 44.98 401 ARG B N 1
ATOM 6194 C CA . ARG B 1 402 ? 21.942 85.916 88.265 1.00 45.07 401 ARG B CA 1
ATOM 6195 C C . ARG B 1 402 ? 21.425 87.300 87.864 1.00 44.98 401 ARG B C 1
ATOM 6196 O O . ARG B 1 402 ? 20.247 87.591 88.065 1.00 45.43 401 ARG B O 1
ATOM 6204 N N . THR B 1 403 ? 22.308 88.108 87.267 1.00 44.36 402 THR B N 1
ATOM 6205 C CA . THR B 1 403 ? 21.984 89.466 86.790 1.00 43.74 402 THR B CA 1
ATOM 6206 C C . THR B 1 403 ? 20.782 89.469 85.840 1.00 43.79 402 THR B C 1
ATOM 6207 O O . THR B 1 403 ? 19.863 90.278 86.011 1.00 43.99 402 THR B O 1
ATOM 6211 N N . ALA B 1 404 ? 20.800 88.555 84.864 1.00 43.53 403 ALA B N 1
ATOM 6212 C CA . ALA B 1 404 ? 19.714 88.408 83.879 1.00 43.31 403 ALA B CA 1
ATOM 6213 C C . ALA B 1 404 ? 18.371 88.096 84.541 1.00 43.33 403 ALA B C 1
ATOM 6214 O O . ALA B 1 404 ? 17.361 88.703 84.190 1.00 43.10 403 ALA B O 1
ATOM 6224 N N . GLN B 1 406 ? 17.550 88.702 87.728 1.00 44.28 405 GLN B N 1
ATOM 6225 C CA . GLN B 1 406 ? 17.156 89.851 88.564 1.00 44.28 405 GLN B CA 1
ATOM 6226 C C . GLN B 1 406 ? 16.403 90.856 87.686 1.00 43.91 405 GLN B C 1
ATOM 6227 O O . GLN B 1 406 ? 15.424 91.456 88.136 1.00 43.94 405 GLN B O 1
ATOM 6233 N N . VAL B 1 407 ? 16.882 91.035 86.448 1.00 43.62 406 VAL B N 1
ATOM 6234 C CA . VAL B 1 407 ? 16.242 91.919 85.458 1.00 43.29 406 VAL B CA 1
ATOM 6235 C C . VAL B 1 407 ? 14.893 91.316 85.027 1.00 43.28 406 VAL B C 1
ATOM 6236 O O . VAL B 1 407 ? 13.906 92.048 84.929 1.00 43.14 406 VAL B O 1
ATOM 6240 N N . VAL B 1 408 ? 14.853 89.997 84.797 1.00 43.35 407 VAL B N 1
ATOM 6241 C CA . VAL B 1 408 ? 13.604 89.283 84.448 1.00 43.38 407 VAL B CA 1
ATOM 6242 C C . VAL B 1 408 ? 12.590 89.345 85.609 1.00 43.70 407 VAL B C 1
ATOM 6243 O O . VAL B 1 408 ? 11.404 89.582 85.370 1.00 43.63 407 VAL B O 1
ATOM 6247 N N . ALA B 1 409 ? 13.065 89.140 86.844 1.00 43.80 408 ALA B N 1
ATOM 6248 C CA . ALA B 1 409 ? 12.222 89.224 88.056 1.00 43.61 408 ALA B CA 1
ATOM 6249 C C . ALA B 1 409 ? 11.586 90.610 88.200 1.00 43.61 408 ALA B C 1
ATOM 6250 O O . ALA B 1 409 ? 10.395 90.710 88.487 1.00 43.82 408 ALA B O 1
ATOM 6252 N N . ALA B 1 410 ? 12.388 91.658 87.983 1.00 43.62 409 ALA B N 1
ATOM 6253 C CA . ALA B 1 410 ? 11.918 93.060 88.008 1.00 43.59 409 ALA B CA 1
ATOM 6254 C C . ALA B 1 410 ? 10.876 93.342 86.919 1.00 43.76 409 ALA B C 1
ATOM 6255 O O . ALA B 1 410 ? 9.944 94.110 87.155 1.00 43.83 409 ALA B O 1
ATOM 6257 N N . CYS B 1 411 ? 11.053 92.734 85.738 1.00 43.89 410 CYS B N 1
ATOM 6258 C CA . CYS B 1 411 ? 10.095 92.858 84.626 1.00 43.91 410 CYS B CA 1
ATOM 6259 C C . CYS B 1 411 ? 8.751 92.191 84.948 1.00 43.92 410 CYS B C 1
ATOM 6260 O O . CYS B 1 411 ? 7.703 92.751 84.617 1.00 43.71 410 CYS B O 1
ATOM 6263 N N . ILE B 1 412 ? 8.791 91.005 85.571 1.00 44.09 411 ILE B N 1
ATOM 6264 C CA . ILE B 1 412 ? 7.574 90.269 85.974 1.00 44.02 411 ILE B CA 1
ATOM 6265 C C . ILE B 1 412 ? 6.762 91.082 86.989 1.00 44.32 411 ILE B C 1
ATOM 6266 O O . ILE B 1 412 ? 5.536 91.146 86.872 1.00 44.68 411 ILE B O 1
ATOM 6271 N N . ARG B 1 413 ? 7.442 91.705 87.957 1.00 44.25 412 ARG B N 1
ATOM 6272 C CA . ARG B 1 413 ? 6.769 92.553 88.961 1.00 44.20 412 ARG B CA 1
ATOM 6273 C C . ARG B 1 413 ? 6.182 93.820 88.330 1.00 43.96 412 ARG B C 1
ATOM 6274 O O . ARG B 1 413 ? 5.054 94.193 88.652 1.00 44.09 412 ARG B O 1
ATOM 6282 N N . LEU B 1 414 ? 6.932 94.455 87.425 1.00 43.56 413 LEU B N 1
ATOM 6283 C CA . LEU B 1 414 ? 6.449 95.636 86.690 1.00 43.36 413 LEU B CA 1
ATOM 6284 C C . LEU B 1 414 ? 5.261 95.255 85.795 1.00 43.20 413 LEU B C 1
ATOM 6285 O O . LEU B 1 414 ? 4.254 95.958 85.781 1.00 43.54 413 LEU B O 1
ATOM 6290 N N . ALA B 1 415 ? 5.386 94.144 85.068 1.00 42.77 414 ALA B N 1
ATOM 6291 C CA . ALA B 1 415 ? 4.306 93.634 84.204 1.00 42.69 414 ALA B CA 1
ATOM 6292 C C . ALA B 1 415 ? 3.043 93.262 84.991 1.00 42.53 414 ALA B C 1
ATOM 6293 O O . ALA B 1 415 ? 1.932 93.492 84.506 1.00 42.36 414 ALA B O 1
ATOM 6295 N N . THR B 1 416 ? 3.227 92.703 86.194 1.00 42.62 415 THR B N 1
ATOM 6296 C CA . THR B 1 416 ? 2.114 92.291 87.070 1.00 42.46 415 THR B CA 1
ATOM 6297 C C . THR B 1 416 ? 1.355 93.485 87.669 1.00 42.42 415 THR B C 1
ATOM 6298 O O . THR B 1 416 ? 0.124 93.478 87.675 1.00 42.36 415 THR B O 1
ATOM 6302 N N . GLU B 1 417 ? 2.078 94.488 88.169 1.00 42.56 416 GLU B N 1
ATOM 6303 C CA . GLU B 1 417 ? 1.442 95.698 88.741 1.00 43.04 416 GLU B CA 1
ATOM 6304 C C . GLU B 1 417 ? 0.703 96.538 87.690 1.00 42.89 416 GLU B C 1
ATOM 6305 O O . GLU B 1 417 ? -0.297 97.183 88.016 1.00 43.11 416 GLU B O 1
ATOM 6311 N N . GLU B 1 418 ? 1.206 96.535 86.453 1.00 42.85 417 GLU B N 1
ATOM 6312 C CA . GLU B 1 418 ? 0.546 97.204 85.320 1.00 43.23 417 GLU B CA 1
ATOM 6313 C C . GLU B 1 418 ? -0.817 96.573 85.026 1.00 43.22 417 GLU B C 1
ATOM 6314 O O . GLU B 1 418 ? -1.818 97.287 84.910 1.00 43.15 417 GLU B O 1
ATOM 6320 N N . TYR B 1 419 ? -0.838 95.242 84.919 1.00 43.30 418 TYR B N 1
ATOM 6321 C CA . TYR B 1 419 ? -2.067 94.474 84.666 1.00 43.51 418 TYR B CA 1
ATOM 6322 C C . TYR B 1 419 ? -3.115 94.709 85.774 1.00 43.77 418 TYR B C 1
ATOM 6323 O O . TYR B 1 419 ? -4.266 95.036 85.471 1.00 43.67 418 TYR B O 1
ATOM 6332 N N . ARG B 1 420 ? -2.693 94.561 87.034 1.00 43.95 419 ARG B N 1
ATOM 6333 C CA . ARG B 1 420 ? -3.565 94.772 88.215 1.00 44.04 419 ARG B CA 1
ATOM 6334 C C . ARG B 1 420 ? -4.148 96.181 88.303 1.00 43.94 419 ARG B C 1
ATOM 6335 O O . ARG B 1 420 ? -5.302 96.339 88.698 1.00 43.79 419 ARG B O 1
ATOM 6343 N N . ALA B 1 421 ? -3.342 97.181 87.928 1.00 44.18 420 ALA B N 1
ATOM 6344 C CA . ALA B 1 421 ? -3.745 98.598 87.914 1.00 43.80 420 ALA B CA 1
ATOM 6345 C C . ALA B 1 421 ? -4.401 99.070 86.599 1.00 43.79 420 ALA B C 1
ATOM 6346 O O . ALA B 1 421 ? -4.583 100.269 86.422 1.00 43.86 420 ALA B O 1
ATOM 6348 N N . GLY B 1 422 ? -4.738 98.158 85.679 1.00 43.82 421 GLY B N 1
ATOM 6349 C CA . GLY B 1 422 ? -5.384 98.521 84.404 1.00 43.98 421 GLY B CA 1
ATOM 6350 C C . GLY B 1 422 ? -4.502 99.001 83.253 1.00 43.97 421 GLY B C 1
ATOM 6351 O O . GLY B 1 422 ? -5.027 99.293 82.177 1.00 44.02 421 GLY B O 1
ATOM 6352 N N . HIS B 1 423 ? -3.183 99.093 83.468 1.00 43.91 422 HIS B N 1
ATOM 6353 C CA . HIS B 1 423 ? -2.213 99.494 82.427 1.00 43.81 422 HIS B CA 1
ATOM 6354 C C . HIS B 1 423 ? -1.769 98.258 81.634 1.00 44.01 422 HIS B C 1
ATOM 6355 O O . HIS B 1 423 ? -2.404 97.196 81.645 1.00 43.67 422 HIS B O 1
#

Secondary structure (DSSP, 8-state):
--HHHHHHHHHHHHHHHHHT--B-------HHHHHTTGGGGGS--GGG----S-TTSS-S-TT--HHHHHHHHHHTTS-GGGEEE-SS-HHHHHHHHHHHHHHT--TT-SS-GGGG----EESS--HHHHHHHHHHTPPP-EE--TTSS-HHHHHHHHHS-TT--EEEE-SSS-TTT-----HHHHHHHHT---SSTT-EEEEE-TTSS-B--SSS------HHHHHHHHT-TTSEEEEEESTTTS-SSSS-EEEEE-HHHHHHHHHHHHHS-S---HHHHHHHHHHHHHSTTHHHH--HHHHHHHHHHHHHHHHHHHHHTTTTSSEEE---SBSS-EEEEESSS-HHHHHHHHHHTTB-PPPTTTTSSTT--SSS-EEEE--SSS-HHHHHH--HHHHHHHHHHHHHHTT-/---HHHHHHHHHHHHHHHTT---B-------HHHHHTTGGGGGS--SSS----S-TTSS-S-TT--HHHHHHHHHHTTS-GGGEEE-SS-HHHHHHHHHHHHHHH--TT-SS-GGGG----EESS--HHHHHHHHHHTPPP-EE--TTSS-HHHHHHHHHH-TT--EEEE--SS-TTT-PPPPHHHHHHHHT---SSTT-EEEEE-TTSS-BSSSSS------HHHHHHHHT-TTSEEEEEE-TTTS-TTSS-EEEE--HHHHHHHHHHHHHH-S---HHHHHHHHHHHHHSTTHHHH--HHHHHHHHHHHHHHHHHHHHHTTTTSSEEE---SBSS-EEEEESSS-HHHHHHHHHHHTB--PPTTTTSSTT--SSS-EEEE--SSS-HHHHHH--HHHHHHHHHHHHHHTT-

Organism: Deinococcus geothermalis (strain DSM 11300 / CIP 105573 / AG-3a) (NCBI:txid319795)

Foldseek 3Di:
DDPVLLVVLVVLLVVLLVVVAAAEADLAFAPLLQVLQPCLVVLDDPVNQALPDRLVDLDDAAQFHLLLLQVVCVVLVHHSLQKRWFFADQLVVVLLLLLCQQQANAPPAPGRLVVLQAEEEEPLAALSVLVSCVVSRYHYDYFYDQQDTPLVVVLVVFAPDLRHQEYAFEQALGPAQGHHHDPVSLLCRLQRRGPNLNRAYHHAPAWSLFFLDDPPHHHHDNSCVSNVVNVNNQRYKHKYWCCSQHNNRRTITMIGGDSVRVVVSSVSSVVVDSHHNRVSSSSCSSDQVPRVVHSNVSNSSSVQANLLLVLLVVLLCVLVNDPQPQWDKHSHRGDFKIKIFTPALQLQQLQVSLVSSNYHFDHFCSSPRDPPDPRNGITIDGRRYDHSVSSNSNNSSSSSSSSSVVCVVVVD/DQDPVLLVVLVVLLVVLLVVVAAAEADLAFAPLLQVQQPCLVVLDDPVNQALPDRLVDLDDAAQFHLLLLQVVCVVLVHHSLFKRWFFADQLVLVLLLLLCQQVANADPAPGRLVVLQAEEEEPLAALVVLVSCVVSRYHYDYFYDQQDTPLVVVLVVFAPDQRHQEYAFAQALGPAQGHHHDPVSLLCRLQHRGPHLNRAYRHAPAWQLFFLDDPPGDHHDRSCVSNVVNPNNQRYKHKYWCCSQHNNSGTIIMIGGHSSRVVVSSVSSVVVDSHHSRVSSSSCSSDQVPRVVHSNVSVSLSVQQNLLLVLLVVLLCVLVNDPQPQWDKHSHRGDFKIKIFTPALQLQQLQVSLVSSNYHFDHFCSSPNVPPDPRNTITIDGRRYDHSVSSNSSNSSSSSSSSSVSCVSNVD

Solvent-accessible surface area: 29799 Å² total

CATH classification: 3.90.1150.10 (+1 more: 3.40.640.10)

Nearest PDB structures (foldseek):
  3ez1-assembly1_A  TM=1.002E+00  e=4.336E-79  Deinococcus geothermalis DSM 11300
  6u7a-assembly3_H  TM=9.529E-01  e=1.770E-44  Mycobacterium tuberculosis
  3ppl-assembly1_A  TM=9.635E-01  e=1.517E-42  Corynebacterium glutamicum ATCC 13032
  3d6k-assembly2_A  TM=9.479E-01  e=2.331E-42  Corynebacterium diphtheriae
  3if2-assembly1_B  TM=7.466E-01  e=1.680E-13  Psychrobacter arcticus 273-4

Sequence (825 aa):
ASRPALDLARQAYEAFKARGLNLNQRGQPADADFDLSNGLLTVLGAEDVRDGLDLRNYPGGVAGLPSARALFAGYLDVKAENVLVWNNSSLELQGLVLTFALLHGVRGSTGPWLSQTPKIVTVPGYDRHFLLLQTLGFELLTVDQSDGPDVDAVERLAGTDPSVKGILFVPTYSNPGGETISLEKARRLAGLQAAAPDFTIFADDAYRVHHLVEEDRAEPVNFVVLARDAGYPDRAFVFASTSKITFAGAGLGFVASSEDNIRWLSKYLGAQSIGPNKVEQARHVKFLTEYPGGLEGLRDHAAIIAPKFRAVDEVLRAELGEGGEEYATWTLPKGGYFISLDTAEPVADRVVKLAEAAGVSLTPAGATYPAGQDPHNRNLRLAPTRPPVEEVRTAQVVAACIRLATEEYRAGHEASRPALDLARQAYEEAFKARGLNLNQRGQPADADFDLSNGLLTVLGAEDVRDGLDLRNYPGGVAGLPSARALFAGYLDVKAENVLVWNNSSLELQGLVLTFALLHGVRGSTGPWLSQTPKIVTVPGYDRHFLLLQTLGFELLTVDQSDGPDVDAVERLAGTDPSVKGILFVPTYSNPGGETISLEKARRLAGLQAAAPDFTIFADDAYRVHHLVEEDRAEPVNFVVLARDAGYPDRAFVFASTSKITFAGAGLGFVASSEDNIRWLSKYLGAQSIGPNKVEQARHVKFLTEYPGGLEGLRDHAAIIAPKFRAVDEVLRAELGEGGEEYATWTLPKGGYFISLDTAEPVADRVVKLAEAAGVSLTPAGATYPAGQDPHNRNLRLAPTRPPVEEVRTAQVVAACIRLATEEYRAGH

B-factor: mean 45.08, std 3.22, range [6.52, 60.44]